Protein 6R1I (pdb70)

Foldseek 3Di:
DAKFWDDFDPPAFDADQDFQKDFDLLAPLDPAFKDKAHRDQPDPLAAPVADQVVLAQPLARPDFDADDFFLLLVLLCLLLVPPPQAFEFDDLQCLACHDPLGHHDDQQDAQFPPCNVVVHGSVNQWDQDVNGIDGDPVLVVLLVCCLVPNDFAWEKYWDTDMDGSVCRHNSNTYIATAGGNSLQSNLCRLCVSVSSVDLVDAQPSQENQVPDCLACLLVNQVVFQVFVFKDWWFWDSLQNFAHVNLLQSVLVSSCSRHVPNSSNVSSVCQQWDWYGYRRIIMIGHGGGNDNHSVSQVSLSNSVSSLQSSLQVPDPPDDSVFKGWHDGRRTIMIGGVVGDDVVSSQVVCVPGGSIGIDEPVNDNDHDPGHGQQRDAGPQFHWDADPVHRSRTFGQHDVCPLLNVLRMDGPDDSLVSQAVVLLRHLSVDQVSSVSSQVSSQVSSCVRPVGGHDYDHSVVSVVVSVVVNVD/DAKFWDDFAPPFDDADQDFLKDFDLLAPLDDAFKDWAHRDQPDPLAAPPAGQVVLAQPLARPDFDADDFFLLLVLLCLLLVPDALQFAFADLQCLACHDPQGHHDDQQDAQDPPVVVVVAGSVNQWDADPNTIDGDPVLVVLLVVCLVANDFAWEKYWDTDMDGSVCRHNSNTYIATATGPSLSSSLCRQCVSVSSVDLVPAQPSQENPVPDCLACLLVNQVVCVVFQFKFWWFFDSLQNFAHPNLLQSVLVSSCSSHVPPSSNSSSVCQQWPWYTYRRIIMIGHGGGHHNGHCSQVSQSNSVSSLQSSLQVPDPPDDSVFKGWHDGRRTIMIGGVVGDDVVSSQVVCVPGGSIHIACPPVRDHPDPGHGQQRDAGPQFHWDADPVGRSRTFGAHDVCPLLNQLRMDGPDDNLVSQAVVLLRQLSVDQVSSVVSLVSSQVSSCVRPVDGHDYDHSVVSVVVSVVSNVD

Radius of gyration: 37.87 Å; Cα contacts (8 Å, |Δi|>4): 1748; chains: 2; bounding box: 71×92×107 Å

Secondary structure (DSSP, 8-state):
-EEEEE---SS------S---EE-TTTTSS---EEEPP-STT-TTS-TT--HHHHTTTTSSS----SPPTTHHHHHHHHHTTS-S-PPP--HHHHHH-BTTBPPP-TTS---TTTTTTT--TGGGEEEETTEEEE-HHHHHHHHHHHHS----EEEEE---EEEHHHHHTT-PPEEEEPPHHHHHHHHHHHHHHHHHHHHSTTGGGB-TT--HHHHHHHHHHHHTTSS--EE-EEESHHHH--HHHHHHHHHHHHHHHT-THHHHHHHHHHEEEEEETTEEEEEESS----SHHHHHHHHHHHHHHHHHHHTTSTT--TTSEEEEEETTEEEEEESS---HHHHHHHHHHH-S-EEE-TTSSSS--S---TTT--BTTEEEEE-SS-TTSEEEEE-HHHHHHHTTEE-SS-HHHHHHHHHHHHGGG-HHHHHHHHHHHHHHHHHHTSSPPP---HHHHHHHHHHHHH-/-EEEEE---SS-PPPP-S---EE-TTTTSS---EEEPP-STT-TTSPTT--HHHHTTTTS-S----SPPTTHHHHHHHHHHTS-S-PPPPPHHHHHHEETTEEPP-TTS---TTTTTTT--TGGGEEEETTEEEE-HHHHHHHHHHHHS----EEEEE---EEEHHHHHTT---EEEEPPHHHHHHHHHHHHHHHHHHHHSTTGGGB-TT--HHHHHHHHHHTSTT-S--EE-EESSHHHH--HHHHHHHHHHHHHHHT-THHHHHHHHHHEEEEEETTEEEEEESS--TTSTTHHHHHHHHHHHHHHHHHTTSTT--TTSEEEEEETTEEEEEESS---HHHHHHHHHHH-S--EE--SSSS---S---TTT--BTTEEEEE-SS-TTSEEEEE-HHHHHHHTTEE-SS-HHHHHHHHHHHHGGG-HHHHHHHHHHHHHHHHHHTS-PPP---HHHHHHHHHHHHH-

Organism: NCBI:txid3120770

Solvent-accessible surface area: 42139 Å² total; per-residue (Å²): 4,64,34,74,109,31,111,102,36,136,89,20,10,137,15,50,85,178,30,135,26,31,165,7,36,0,46,40,8,3,98,66,108,47,48,11,1,0,5,24,62,161,34,142,82,15,96,154,75,24,150,1,58,95,39,17,48,95,40,28,90,168,35,37,55,87,131,33,5,76,19,0,76,58,0,0,79,51,16,3,81,141,9,49,114,167,8,96,58,15,93,34,60,26,0,1,52,19,28,138,55,6,146,30,17,70,15,124,103,61,2,1,37,49,12,45,43,108,73,58,65,19,116,43,0,10,50,98,108,148,56,87,47,77,22,49,99,72,0,68,56,63,0,71,85,1,9,98,91,17,126,12,40,5,0,0,39,4,71,27,25,33,31,52,49,71,69,0,51,71,0,48,6,116,38,55,16,25,8,0,0,8,1,15,0,0,3,19,28,1,4,0,0,1,2,35,55,5,28,57,60,8,2,88,22,8,3,0,2,41,22,70,23,38,63,26,0,20,69,3,9,76,85,2,47,136,34,86,27,0,2,30,0,46,24,108,70,6,72,4,24,1,1,0,2,2,0,97,8,1,9,110,6,0,49,135,5,14,46,25,82,71,0,41,88,9,0,51,24,3,17,53,1,71,0,0,14,13,75,96,12,18,43,0,33,0,0,9,0,51,32,28,43,2,2,33,0,1,7,0,0,0,0,3,1,0,0,2,0,0,0,49,72,33,124,72,33,35,58,151,25,44,67,5,3,0,76,13,71,34,1,0,0,0,4,67,64,60,1,54,2,55,55,0,65,123,17,0,84,184,72,16,47,2,60,0,34,8,73,82,95,66,100,86,20,61,146,100,6,50,6,124,83,0,50,0,32,138,42,88,1,64,39,9,141,136,92,82,109,31,0,11,3,17,13,50,46,39,32,4,23,2,34,0,0,23,34,110,120,43,93,27,54,97,40,0,44,59,12,0,69,56,0,2,7,25,12,62,143,49,8,84,101,2,3,52,88,0,81,82,33,4,94,167,82,76,29,170,52,15,98,21,47,78,58,76,108,3,18,74,133,6,26,93,72,24,70,124,3,64,34,72,109,31,116,104,34,129,81,22,10,145,22,40,84,146,46,132,26,31,164,5,30,0,54,40,7,5,101,64,109,43,45,11,2,0,5,37,67,102,34,145,89,17,83,144,78,36,144,1,57,97,31,15,50,91,38,28,90,163,32,36,61,84,144,46,10,68,20,0,74,56,0,0,80,43,17,2,76,112,12,45,96,149,11,116,51,22,83,31,53,26,0,2,50,19,28,136,59,12,140,22,20,69,16,125,101,67,6,4,38,48,8,60,51,109,71,58,65,14,111,44,0,11,59,91,106,152,57,87,50,73,21,47,99,73,0,69,49,54,0,71,128,7,10,108,110,8,145,14,48,1,0,0,41,3,84,24,25,36,30,51,51,76,70,2,48,71,0,51,7,110,29,46,8,28,2,0,0,13,0,21,0,0,0,32,26,2,4,0,7,2,11,46,45,2,41,48,58,14,2,98,20,9,0,0,6,41,21,65,24,34,61,28,0,18,94,3,16,97,86,3,80,143,27,83,24,0,6,39,0,48,21,108,68,5,58,4,18,0,1,0,4,2,0,100,7,1,9,113,10,0,55,127,4,4,36,20,104,67,0,42,78,1,0,52,20,0,16,46,0,59,0,0,11,14,64,97,13,18,45,0,35,0,0,4,1,50,35,7,11,16,25,38,4,2,9,0,0,0,1,3,2,0,0,1,0,0,0,59,72,33,121,71,36,40,63,150,24,39,69,7,3,0,71,10,69,35,0,0,1,0,5,61,67,64,1,54,1,53,64,0,68,134,18,0,80,184,72,13,39,3,57,0,26,25,64,68,100,124,103,94,23,66,150,98,5,46,17,124,82,0,55,0,30,129,40,89,2,65,37,10,137,132,96,79,107,35,0,12,4,18,11,49,50,32,28,3,19,1,32,0,0,14,36,120,119,54,79,29,62,94,36,0,43,59,9,0,95,48,0,3,8,35,19,75,186,55,8,84,107,1,6,51,93,0,89,80,30,0,101,163,80,77,44,167,43,9,102,29,43,78,59,78,93,3,21,74,148,4,32,98,63,26,77,125

Nearest PDB structures (foldseek):
  6r1i-assembly2_B  TM=9.949E-01  e=3.660E-92  Porcine kobuvirus swine/S-1-HUN/2007/Hungary
  6qwt-assembly1_A  TM=9.612E-01  e=1.778E-61  Chicken sicinivirus JSY
  4zp9-assembly1_A  TM=9.021E-01  e=1.061E-39  Coxsackievirus B3
  4zp8-assembly1_A  TM=9.024E-01  e=3.554E-38  Coxsackievirus B3
  4zp6-assembly1_A  TM=9.026E-01  e=6.151E-38  Coxsackievirus B3

B-factor: mean 50.32, std 13.34, range [26.81, 119.39]

CATH classification: 3.30.70.270

Structure (mmCIF, N/CA/C/O backbone):
data_6R1I
#
_entry.id   6R1I
#
_cell.length_a   170.448
_cell.length_b   170.448
_cell.length_c   231.339
_cell.angle_alpha   90.00
_cell.angle_beta   90.00
_cell.angle_gamma   120.00
#
_symmetry.space_group_name_H-M   'P 61 2 2'
#
loop_
_entity.id
_entity.type
_entity.pdbx_description
1 polymer 'Genome polyprotein'
2 water water
#
loop_
_atom_site.group_PDB
_atom_site.id
_atom_site.type_symbol
_atom_site.label_atom_id
_atom_site.label_alt_id
_atom_site.label_comp_id
_atom_site.label_asym_id
_atom_site.label_entity_id
_atom_site.label_seq_id
_atom_site.pdbx_PDB_ins_code
_atom_site.Cartn_x
_atom_site.Cartn_y
_atom_site.Cartn_z
_atom_site.occupancy
_atom_site.B_iso_or_equiv
_atom_site.auth_seq_id
_atom_site.auth_comp_id
_atom_site.auth_asym_id
_atom_site.auth_atom_id
_atom_site.pdbx_PDB_model_num
ATOM 1 N N . SER A 1 1 ? -61.482 27.029 0.039 1.00 44.64 1 SER A N 1
ATOM 2 C CA . SER A 1 1 ? -62.205 26.203 1.000 1.00 45.75 1 SER A CA 1
ATOM 3 C C . SER A 1 1 ? -62.302 24.763 0.509 1.00 48.59 1 SER A C 1
ATOM 4 O O . SER A 1 1 ? -61.988 24.474 -0.643 1.00 49.96 1 SER A O 1
ATOM 7 N N . ILE A 1 2 ? -62.723 23.860 1.392 1.00 47.61 2 ILE A N 1
ATOM 8 C CA . ILE A 1 2 ? -63.034 22.480 1.037 1.00 45.68 2 ILE A CA 1
ATOM 9 C C . ILE A 1 2 ? -64.480 22.213 1.423 1.00 45.15 2 ILE A C 1
ATOM 10 O O . ILE A 1 2 ? -64.872 22.453 2.571 1.00 45.47 2 ILE A O 1
ATOM 15 N N . ILE A 1 3 ? -65.271 21.727 0.470 1.00 49.62 3 ILE A N 1
ATOM 16 C CA . ILE A 1 3 ? -66.671 21.390 0.702 1.00 47.11 3 ILE A CA 1
ATOM 17 C C . ILE A 1 3 ? -66.787 19.880 0.864 1.00 48.68 3 ILE A C 1
ATOM 18 O O . ILE A 1 3 ? -66.293 19.117 0.024 1.00 59.39 3 ILE A O 1
ATOM 23 N N . ILE A 1 4 ? -67.427 19.450 1.943 1.00 44.55 4 ILE A N 1
ATOM 24 C CA . ILE A 1 4 ? -67.703 18.044 2.200 1.00 45.45 4 ILE A CA 1
ATOM 25 C C . ILE A 1 4 ? -69.213 17.866 2.293 1.00 49.76 4 ILE A C 1
ATOM 26 O O . ILE A 1 4 ? -69.828 18.214 3.300 1.00 49.65 4 ILE A O 1
ATOM 31 N N . PRO A 1 5 ? -69.849 17.341 1.245 1.00 53.07 5 PRO A N 1
ATOM 32 C CA . PRO A 1 5 ? -71.305 17.147 1.290 1.00 50.44 5 PRO A CA 1
ATOM 33 C C . PRO A 1 5 ? -71.698 16.168 2.387 1.00 50.17 5 PRO A C 1
ATOM 34 O O . PRO A 1 5 ? -70.975 15.216 2.688 1.00 48.53 5 PRO A O 1
ATOM 38 N N . GLY A 1 6 ? -72.847 16.428 3.004 1.00 50.32 6 GLY A N 1
ATOM 39 C CA . GLY A 1 6 ? -73.346 15.582 4.059 1.00 44.89 6 GLY A CA 1
ATOM 40 C C . GLY A 1 6 ? -74.720 15.014 3.770 1.00 49.79 6 GLY A C 1
ATOM 41 O O . GLY A 1 6 ? -75.293 15.208 2.694 1.00 50.79 6 GLY A O 1
ATOM 42 N N . PRO A 1 7 ? -75.267 14.283 4.738 1.00 51.33 7 PRO A N 1
ATOM 43 C CA . PRO A 1 7 ? -76.601 13.695 4.566 1.00 50.44 7 PRO A CA 1
ATOM 44 C C . PRO A 1 7 ? -77.698 14.744 4.458 1.00 53.87 7 PRO A C 1
ATOM 45 O O . PRO A 1 7 ? -77.595 15.850 4.994 1.00 54.79 7 PRO A O 1
ATOM 49 N N . ASN A 1 8 ? -78.750 14.389 3.725 1.00 52.05 8 ASN A N 1
ATOM 50 C CA . ASN A 1 8 ? -79.953 15.207 3.693 1.00 53.23 8 ASN A CA 1
ATOM 51 C C . ASN A 1 8 ? -80.659 15.173 5.046 1.00 59.29 8 ASN A C 1
ATOM 52 O O . ASN A 1 8 ? -80.537 14.214 5.812 1.00 63.26 8 ASN A O 1
ATOM 57 N N . ILE A 1 9 ? -81.384 16.248 5.349 1.00 56.77 9 ILE A N 1
ATOM 58 C CA . ILE A 1 9 ? -82.121 16.378 6.600 1.00 54.88 9 ILE A CA 1
ATOM 59 C C . ILE A 1 9 ? -83.584 16.648 6.282 1.00 56.62 9 ILE A C 1
ATOM 60 O O . ILE A 1 9 ? -83.901 17.350 5.315 1.00 61.19 9 ILE A O 1
ATOM 65 N N . VAL A 1 10 ? -84.473 16.069 7.082 1.00 61.04 10 VAL A N 1
ATOM 66 C CA . VAL A 1 10 ? -85.903 16.348 6.981 1.00 62.24 10 VAL A CA 1
ATOM 67 C C . VAL A 1 10 ? -86.428 16.659 8.378 1.00 60.09 10 VAL A C 1
ATOM 68 O O . VAL A 1 10 ? -86.109 15.931 9.329 1.00 62.30 10 VAL A O 1
ATOM 72 N N . PRO A 1 11 ? -87.217 17.733 8.563 1.00 64.30 11 PRO A N 1
ATOM 73 C CA . PRO A 1 11 ? -87.559 18.801 7.612 1.00 60.64 11 PRO A CA 1
ATOM 74 C C . PRO A 1 11 ? -86.359 19.659 7.210 1.00 60.08 11 PRO A C 1
ATOM 75 O O . PRO A 1 11 ? -85.436 19.827 8.010 1.00 57.89 11 PRO A O 1
ATOM 79 N N . GLY A 1 12 ? -86.360 20.182 5.986 1.00 63.67 12 GLY A N 1
ATOM 80 C CA . GLY A 1 12 ? -85.326 21.092 5.545 1.00 58.70 12 GLY A CA 1
ATOM 81 C C . GLY A 1 12 ? -85.720 22.539 5.772 1.00 55.60 12 GLY A C 1
ATOM 82 O O . GLY A 1 12 ? -86.745 22.852 6.380 1.00 56.38 12 GLY A O 1
ATOM 83 N N . VAL A 1 13 ? -84.900 23.437 5.236 1.00 51.00 13 VAL A N 1
ATOM 84 C CA . VAL A 1 13 ? -85.140 24.872 5.328 1.00 53.81 13 VAL A CA 1
ATOM 85 C C . VAL A 1 13 ? -85.772 25.337 4.027 1.00 51.31 13 VAL A C 1
ATOM 86 O O . VAL A 1 13 ? -85.311 24.969 2.939 1.00 53.08 13 VAL A O 1
ATOM 90 N N . ASN A 1 14 ? -86.826 26.143 4.133 1.00 54.99 14 ASN A N 1
ATOM 91 C CA . ASN A 1 14 ? -87.468 26.687 2.944 1.00 55.35 14 ASN A CA 1
ATOM 92 C C . ASN A 1 14 ? -86.582 27.786 2.368 1.00 54.51 14 ASN A C 1
ATOM 93 O O . ASN A 1 14 ? -86.387 28.832 2.996 1.00 53.57 14 ASN A O 1
ATOM 98 N N . VAL A 1 15 ? -86.051 27.552 1.172 1.00 53.42 15 VAL A N 1
ATOM 99 C CA . VAL A 1 15 ? -85.188 28.515 0.497 1.00 51.40 15 VAL A CA 1
ATOM 100 C C . VAL A 1 15 ? -86.048 29.537 -0.232 1.00 55.59 15 VAL A C 1
ATOM 101 O O . VAL A 1 15 ? -87.054 29.184 -0.861 1.00 54.91 15 VAL A O 1
ATOM 105 N N . ASN A 1 16 ? -85.663 30.811 -0.148 1.00 56.56 16 ASN A N 1
ATOM 106 C CA . ASN A 1 16 ? -86.356 31.842 -0.911 1.00 55.15 16 ASN A CA 1
ATOM 107 C C . ASN A 1 16 ? -86.141 31.615 -2.403 1.00 53.82 16 ASN A C 1
ATOM 108 O O . ASN A 1 16 ? -85.007 31.435 -2.857 1.00 52.34 16 ASN A O 1
ATOM 113 N N . ARG A 1 17 ? -87.229 31.660 -3.175 1.00 52.05 17 ARG A N 1
ATOM 114 C CA . ARG A 1 17 ? -87.156 31.488 -4.619 1.00 47.21 17 ARG A CA 1
ATOM 115 C C . ARG A 1 17 ? -87.910 32.574 -5.371 1.00 46.27 17 ARG A C 1
ATOM 116 O O . ARG A 1 17 ? -87.955 32.533 -6.607 1.00 56.16 17 ARG A O 1
ATOM 124 N N . LYS A 1 18 ? -88.502 33.535 -4.668 1.00 43.09 18 LYS A N 1
ATOM 125 C CA . LYS A 1 18 ? -89.280 34.610 -5.271 1.00 50.98 18 LYS A CA 1
ATOM 126 C C . LYS A 1 18 ? -88.666 35.939 -4.853 1.00 51.52 18 LYS A C 1
ATOM 127 O O . LYS A 1 18 ? -88.522 36.208 -3.656 1.00 55.68 18 LYS A O 1
ATOM 133 N N . SER A 1 19 ? -88.280 36.750 -5.835 1.00 45.31 19 SER A N 1
ATOM 134 C CA . SER A 1 19 ? -87.693 38.051 -5.549 1.00 42.55 19 SER A CA 1
ATOM 135 C C . SER A 1 19 ? -88.749 39.025 -5.040 1.00 44.26 19 SER A C 1
ATOM 136 O O . SER A 1 19 ? -89.911 38.977 -5.451 1.00 47.14 19 SER A O 1
ATOM 139 N N . LYS A 1 20 ? -88.345 39.897 -4.117 1.00 39.49 20 LYS A N 1
ATOM 140 C CA . LYS A 1 20 ? -89.176 41.028 -3.734 1.00 42.99 20 LYS A CA 1
ATOM 141 C C . LYS A 1 20 ? -88.942 42.254 -4.605 1.00 44.40 20 LYS A C 1
ATOM 142 O O . LYS A 1 20 ? -89.723 43.209 -4.526 1.00 41.26 20 LYS A O 1
ATOM 148 N N . LEU A 1 21 ? -87.893 42.252 -5.422 1.00 41.25 21 LEU A N 1
ATOM 149 C CA . LEU A 1 21 ? -87.630 43.384 -6.297 1.00 39.69 21 LEU A CA 1
ATOM 150 C C . LEU A 1 21 ? -88.620 43.436 -7.453 1.00 40.24 21 LEU A C 1
ATOM 151 O O . LEU A 1 21 ? -89.001 42.410 -8.022 1.00 40.19 21 LEU A O 1
ATOM 156 N N . GLY A 1 22 ? -89.010 44.652 -7.814 1.00 37.68 22 GLY A N 1
ATOM 157 C CA . GLY A 1 22 ? -89.797 44.886 -9.009 1.00 33.52 22 GLY A CA 1
ATOM 158 C C . GLY A 1 22 ? -89.456 46.266 -9.521 1.00 39.58 22 GLY A C 1
ATOM 159 O O . GLY A 1 22 ? -88.906 47.097 -8.790 1.00 43.08 22 GLY A O 1
ATOM 160 N N . ARG A 1 23 ? -89.789 46.510 -10.788 1.00 39.61 23 ARG A N 1
ATOM 161 C CA . ARG A 1 23 ? -89.478 47.804 -11.383 1.00 39.29 23 ARG A CA 1
ATOM 162 C C . ARG A 1 23 ? -90.218 48.918 -10.658 1.00 38.81 23 ARG A C 1
ATOM 163 O O . ARG A 1 23 ? -91.411 48.804 -10.364 1.00 39.63 23 ARG A O 1
ATOM 171 N N . SER A 1 24 ? -89.500 49.992 -10.373 1.00 38.29 24 SER A N 1
ATOM 172 C CA . SER A 1 24 ? -90.032 51.168 -9.702 1.00 36.07 24 SER A CA 1
ATOM 173 C C . SER A 1 24 ? -90.652 52.115 -10.717 1.00 35.18 24 SER A C 1
ATOM 174 O O . SER A 1 24 ? -90.463 51.970 -11.925 1.00 37.17 24 SER A O 1
ATOM 177 N N . PRO A 1 25 ? -91.404 53.117 -10.252 1.00 35.81 25 PRO A N 1
ATOM 178 C CA . PRO A 1 25 ? -91.903 54.149 -11.177 1.00 34.06 25 PRO A CA 1
ATOM 179 C C . PRO A 1 25 ? -90.797 54.883 -11.918 1.00 36.60 25 PRO A C 1
ATOM 180 O O . PRO A 1 25 ? -91.066 55.491 -12.960 1.00 37.62 25 PRO A O 1
ATOM 184 N N . ALA A 1 26 ? -89.582 54.915 -11.376 1.00 32.33 26 ALA A N 1
ATOM 185 C CA . ALA A 1 26 ? -88.446 55.568 -12.011 1.00 34.35 26 ALA A CA 1
ATOM 186 C C . ALA A 1 26 ? -87.708 54.672 -13.006 1.00 35.20 26 ALA A C 1
ATOM 187 O O . ALA A 1 26 ? -86.668 55.085 -13.529 1.00 34.56 26 ALA A O 1
ATOM 189 N N . PHE A 1 27 ? -88.204 53.464 -13.273 1.00 33.97 27 PHE A N 1
ATOM 190 C CA . PHE A 1 27 ? -87.516 52.571 -14.201 1.00 33.16 27 PHE A CA 1
ATOM 191 C C . PHE A 1 27 ? -87.384 53.224 -15.572 1.00 33.53 27 PHE A C 1
ATOM 192 O O . PHE A 1 27 ? -88.332 53.816 -16.090 1.00 33.81 27 PHE A O 1
ATOM 200 N N . GLY A 1 28 ? -86.194 53.109 -16.158 1.00 34.45 28 GLY A N 1
ATOM 201 C CA . GLY A 1 28 ? -85.866 53.778 -17.397 1.00 32.77 28 GLY A CA 1
ATOM 202 C C . GLY A 1 28 ? -85.296 55.177 -17.257 1.00 35.23 28 GLY A C 1
ATOM 203 O O . GLY A 1 28 ? -84.928 55.778 -18.274 1.00 35.62 28 GLY A O 1
ATOM 204 N N . ALA A 1 29 ? -85.194 55.712 -16.034 1.00 37.22 29 ALA A N 1
ATOM 205 C CA . ALA A 1 29 ? -84.627 57.049 -15.852 1.00 37.33 29 ALA A CA 1
ATOM 206 C C . ALA A 1 29 ? -83.162 57.099 -16.257 1.00 36.14 29 ALA A C 1
ATOM 207 O O . ALA A 1 29 ? -82.654 58.162 -16.633 1.00 35.78 29 ALA A O 1
ATOM 209 N N . PHE A 1 30 ? -82.473 55.972 -16.169 1.00 33.83 30 PHE A N 1
ATOM 210 C CA . PHE A 1 30 ? -81.080 55.799 -16.540 1.00 36.90 30 PHE A CA 1
ATOM 211 C C . PHE A 1 30 ? -80.987 54.539 -17.381 1.00 40.01 30 PHE A C 1
ATOM 212 O O . PHE A 1 30 ? -81.899 53.704 -17.353 1.00 42.19 30 PHE A O 1
ATOM 220 N N . PRO A 1 31 ? -79.932 54.390 -18.183 1.00 38.91 31 PRO A N 1
ATOM 221 C CA . PRO A 1 31 ? -79.798 53.158 -18.972 1.00 33.28 31 PRO A CA 1
ATOM 222 C C . PRO A 1 31 ? -79.755 51.945 -18.054 1.00 35.11 31 PRO A C 1
ATOM 223 O O . PRO A 1 31 ? -79.161 51.980 -16.975 1.00 38.90 31 PRO A O 1
ATOM 227 N N . VAL A 1 32 ? -80.403 50.868 -18.490 1.00 35.59 32 VAL A N 1
ATOM 228 C CA . VAL A 1 32 ? -80.628 49.712 -17.626 1.00 33.21 32 VAL A CA 1
ATOM 229 C C . VAL A 1 32 ? -79.396 48.814 -17.674 1.00 39.06 32 VAL A C 1
ATOM 230 O O . VAL A 1 32 ? -79.109 48.186 -18.696 1.00 37.51 32 VAL A O 1
ATOM 234 N N . LYS A 1 33 ? -78.654 48.763 -16.566 1.00 37.64 33 LYS A N 1
ATOM 235 C CA . LYS A 1 33 ? -77.473 47.918 -16.469 1.00 36.40 33 LYS A CA 1
ATOM 236 C C . LYS A 1 33 ? -77.622 46.741 -15.517 1.00 40.38 33 LYS A C 1
ATOM 237 O O . LYS A 1 33 ? -76.735 45.880 -15.490 1.00 36.91 33 LYS A O 1
ATOM 243 N N . LYS A 1 34 ? -78.708 46.668 -14.748 1.00 39.53 34 LYS A N 1
ATOM 244 C CA . LYS A 1 34 ? -78.860 45.632 -13.737 1.00 33.65 34 LYS A CA 1
ATOM 245 C C . LYS A 1 34 ? -80.292 45.124 -13.694 1.00 33.88 34 LYS A C 1
ATOM 246 O O . LYS A 1 34 ? -81.236 45.835 -14.044 1.00 37.09 34 LYS A O 1
ATOM 252 N N . GLN A 1 35 ? -80.429 43.878 -13.264 1.00 33.35 35 GLN A N 1
ATOM 253 C CA . GLN A 1 35 ? -81.695 43.197 -13.041 1.00 35.98 35 GLN A CA 1
ATOM 254 C C . GLN A 1 35 ? -81.575 42.376 -11.769 1.00 35.99 35 GLN A C 1
ATOM 255 O O . GLN A 1 35 ? -80.461 42.048 -11.341 1.00 32.90 35 GLN A O 1
ATOM 261 N N . PRO A 1 36 ? -82.698 42.029 -11.134 1.00 33.61 36 PRO A N 1
ATOM 262 C CA . PRO A 1 36 ? -82.624 41.173 -9.947 1.00 34.33 36 PRO A CA 1
ATOM 263 C C . PRO A 1 36 ? -82.012 39.818 -10.280 1.00 37.99 36 PRO A C 1
ATOM 264 O O . PRO A 1 36 ? -82.210 39.272 -11.363 1.00 40.51 36 PRO A O 1
ATOM 268 N N . ALA A 1 37 ? -81.253 39.290 -9.318 1.00 38.46 37 ALA A N 1
ATOM 269 C CA . ALA A 1 37 ? -80.568 38.019 -9.498 1.00 34.04 37 ALA A CA 1
ATOM 270 C C . ALA A 1 37 ? -81.570 36.887 -9.684 1.00 34.69 37 ALA A C 1
ATOM 271 O O . ALA A 1 37 ? -82.694 36.930 -9.178 1.00 41.98 37 ALA A O 1
ATOM 273 N N . VAL A 1 38 ? -81.155 35.872 -10.440 1.00 33.98 38 VAL A N 1
ATOM 274 C CA . VAL A 1 38 ? -81.990 34.694 -10.643 1.00 41.79 38 VAL A CA 1
ATOM 275 C C . VAL A 1 38 ? -82.054 33.901 -9.343 1.00 41.07 38 VAL A C 1
ATOM 276 O O . VAL A 1 38 ? -81.027 33.486 -8.798 1.00 37.37 38 VAL A O 1
ATOM 280 N N . LEU A 1 39 ? -83.266 33.674 -8.840 1.00 41.71 39 LEU A N 1
ATOM 281 C CA . LEU A 1 39 ? -83.433 32.938 -7.596 1.00 38.71 39 LEU A CA 1
ATOM 282 C C . LEU A 1 39 ? -83.976 31.528 -7.785 1.00 44.02 39 LEU A C 1
ATOM 283 O O . LEU A 1 39 ? -83.969 30.753 -6.825 1.00 47.62 39 LEU A O 1
ATOM 288 N N . THR A 1 40 ? -84.415 31.161 -8.988 1.00 48.06 40 THR A N 1
ATOM 289 C CA . THR A 1 40 ? -85.020 29.856 -9.214 1.00 44.15 40 THR A CA 1
ATOM 290 C C . THR A 1 40 ? -84.585 29.314 -10.569 1.00 46.29 40 THR A C 1
ATOM 291 O O . THR A 1 40 ? -84.271 30.073 -11.488 1.00 49.28 40 THR A O 1
ATOM 295 N N . GLN A 1 41 ? -84.569 27.981 -10.678 1.00 51.34 41 GLN A N 1
ATOM 296 C CA . GLN A 1 41 ? -84.099 27.335 -11.902 1.00 51.20 41 GLN A CA 1
ATOM 297 C C . GLN A 1 41 ? -84.998 27.644 -13.094 1.00 55.29 41 GLN A C 1
ATOM 298 O O . GLN A 1 41 ? -84.522 27.689 -14.236 1.00 50.91 41 GLN A O 1
ATOM 304 N N . LYS A 1 42 ? -86.287 27.877 -12.856 1.00 50.68 42 LYS A N 1
ATOM 305 C CA . LYS A 1 42 ? -87.235 28.076 -13.944 1.00 52.15 42 LYS A CA 1
ATOM 306 C C . LYS A 1 42 ? -87.258 29.507 -14.471 1.00 56.35 42 LYS A C 1
ATOM 307 O O . LYS A 1 42 ? -88.054 29.797 -15.371 1.00 63.63 42 LYS A O 1
ATOM 313 N N . ASP A 1 43 ? -86.429 30.404 -13.934 1.00 54.73 43 ASP A N 1
ATOM 314 C CA . ASP A 1 43 ? -86.406 31.777 -14.424 1.00 51.27 43 ASP A CA 1
ATOM 315 C C . ASP A 1 43 ? -86.058 31.794 -15.907 1.00 53.20 43 ASP A C 1
ATOM 316 O O . ASP A 1 43 ? -85.056 31.210 -16.332 1.00 51.07 43 ASP A O 1
ATOM 321 N N . ASP A 1 44 ? -86.881 32.496 -16.690 1.00 50.96 44 ASP A N 1
ATOM 322 C CA . ASP A 1 44 ? -86.695 32.523 -18.135 1.00 46.21 44 ASP A CA 1
ATOM 323 C C . ASP A 1 44 ? -85.465 33.316 -18.547 1.00 50.41 44 ASP A C 1
ATOM 324 O O . ASP A 1 44 ? -84.948 33.102 -19.649 1.00 58.16 44 ASP A O 1
ATOM 329 N N . ARG A 1 45 ? -84.983 34.224 -17.692 1.00 49.00 45 ARG A N 1
ATOM 330 C CA . ARG A 1 45 ? -83.785 34.988 -18.022 1.00 49.36 45 ARG A CA 1
ATOM 331 C C . ARG A 1 45 ? -82.523 34.142 -17.945 1.00 44.11 45 ARG A C 1
ATOM 332 O O . ARG A 1 45 ? -81.484 34.544 -18.481 1.00 45.94 45 ARG A O 1
ATOM 340 N N . LEU A 1 46 ? -82.583 32.999 -17.272 1.00 45.97 46 LEU A N 1
ATOM 341 C CA . LEU A 1 46 ? -81.422 32.131 -17.158 1.00 45.93 46 LEU A CA 1
ATOM 342 C C . LEU A 1 46 ? -81.080 31.509 -18.506 1.00 49.12 46 LEU A C 1
ATOM 343 O O . LEU A 1 46 ? -81.964 31.067 -19.246 1.00 51.67 46 LEU A O 1
ATOM 348 N N . GLU A 1 47 ? -79.786 31.466 -18.818 1.00 51.58 47 GLU A N 1
ATOM 349 C CA . GLU A 1 47 ? -79.336 30.824 -20.046 1.00 52.75 47 GLU A CA 1
ATOM 350 C C . GLU A 1 47 ? -79.676 29.337 -19.986 1.00 58.98 47 GLU A C 1
ATOM 351 O O . GLU A 1 47 ? -79.591 28.707 -18.927 1.00 59.84 47 GLU A O 1
ATOM 357 N N . ASP A 1 48 ? -80.066 28.776 -21.137 1.00 64.85 48 ASP A N 1
ATOM 358 C CA . ASP A 1 48 ? -80.728 27.471 -21.150 1.00 67.55 48 ASP A CA 1
ATOM 359 C C . ASP A 1 48 ? -79.846 26.335 -20.641 1.00 68.41 48 ASP A C 1
ATOM 360 O O . ASP A 1 48 ? -80.363 25.367 -20.071 1.00 72.85 48 ASP A O 1
ATOM 365 N N . GLY A 1 49 ? -78.535 26.421 -20.822 1.00 49.45 49 GLY A N 1
ATOM 366 C CA . GLY A 1 49 ? -77.695 25.324 -20.387 1.00 59.54 49 GLY A CA 1
ATOM 367 C C . GLY A 1 49 ? -77.229 25.344 -18.943 1.00 68.01 49 GLY A C 1
ATOM 368 O O . GLY A 1 49 ? -76.525 24.421 -18.521 1.00 71.22 49 GLY A O 1
ATOM 369 N N . ILE A 1 50 ? -77.594 26.360 -18.165 1.00 63.10 50 ILE A N 1
ATOM 370 C CA . ILE A 1 50 ? -77.018 26.594 -16.843 1.00 60.99 50 ILE A CA 1
ATOM 371 C C . ILE A 1 50 ? -77.932 26.070 -15.739 1.00 59.29 50 ILE A C 1
ATOM 372 O O . ILE A 1 50 ? -79.150 26.286 -15.765 1.00 57.39 50 ILE A O 1
ATOM 377 N N . ARG A 1 51 ? -77.333 25.367 -14.775 1.00 60.70 51 ARG A N 1
ATOM 378 C CA . ARG A 1 51 ? -77.993 24.956 -13.538 1.00 60.43 51 ARG A CA 1
ATOM 379 C C . ARG A 1 51 ? -77.691 25.990 -12.459 1.00 55.43 51 ARG A C 1
ATOM 380 O O . ARG A 1 51 ? -76.523 26.243 -12.143 1.00 53.40 51 ARG A O 1
ATOM 388 N N . LEU A 1 52 ? -78.746 26.583 -11.895 1.00 55.55 52 LEU A N 1
ATOM 389 C CA . LEU A 1 52 ? -78.570 27.714 -10.989 1.00 52.65 52 LEU A CA 1
ATOM 390 C C . LEU A 1 52 ? -77.807 27.311 -9.733 1.00 51.64 52 LEU A C 1
ATOM 391 O O . LEU A 1 52 ? -76.843 27.976 -9.337 1.00 50.48 52 LEU A O 1
ATOM 396 N N . ASP A 1 53 ? -78.219 26.215 -9.097 1.00 52.28 53 ASP A N 1
ATOM 397 C CA . ASP A 1 53 ? -77.626 25.842 -7.819 1.00 51.81 53 ASP A CA 1
ATOM 398 C C . ASP A 1 53 ? -76.158 25.448 -7.945 1.00 53.17 53 ASP A C 1
ATOM 399 O O . ASP A 1 53 ? -75.417 25.561 -6.965 1.00 57.54 53 ASP A O 1
ATOM 404 N N . ASP A 1 54 ? -75.719 24.990 -9.122 1.00 54.33 54 ASP A N 1
ATOM 405 C CA . ASP A 1 54 ? -74.294 24.735 -9.328 1.00 57.41 54 ASP A CA 1
ATOM 406 C C . ASP A 1 54 ? -73.478 26.024 -9.343 1.00 55.52 54 ASP A C 1
ATOM 407 O O . ASP A 1 54 ? -72.305 26.018 -8.949 1.00 57.91 54 ASP A O 1
ATOM 412 N N . GLN A 1 55 ? -74.069 27.130 -9.799 1.00 55.95 55 GLN A N 1
ATOM 413 C CA . GLN A 1 55 ? -73.336 28.388 -9.894 1.00 49.17 55 GLN A CA 1
ATOM 414 C C . GLN A 1 55 ? -73.040 29.002 -8.530 1.00 48.22 55 GLN A C 1
ATOM 415 O O . GLN A 1 55 ? -72.113 29.812 -8.421 1.00 46.46 55 GLN A O 1
ATOM 421 N N . LEU A 1 56 ? -73.809 28.648 -7.498 1.00 47.11 56 LEU A N 1
ATOM 422 C CA . LEU A 1 56 ? -73.695 29.314 -6.204 1.00 48.21 56 LEU A CA 1
ATOM 423 C C . LEU A 1 56 ? -72.367 29.050 -5.505 1.00 47.35 56 LEU A C 1
ATOM 424 O O . LEU A 1 56 ? -71.951 29.863 -4.674 1.00 49.59 56 LEU A O 1
ATOM 429 N N . PHE A 1 57 ? -71.694 27.940 -5.813 1.00 45.84 57 PHE A N 1
ATOM 430 C CA . PHE A 1 57 ? -70.518 27.512 -5.064 1.00 45.88 57 PHE A CA 1
ATOM 431 C C . PHE A 1 57 ? -69.276 27.398 -5.942 1.00 44.64 57 PHE A C 1
ATOM 432 O O . PHE A 1 57 ? -68.361 26.636 -5.626 1.00 53.71 57 PHE A O 1
ATOM 440 N N . LEU A 1 58 ? -69.218 28.158 -7.039 1.00 47.11 58 LEU A N 1
ATOM 441 C CA . LEU A 1 58 ? -68.078 28.052 -7.946 1.00 47.06 58 LEU A CA 1
ATOM 442 C C . LEU A 1 58 ? -66.767 28.456 -7.283 1.00 48.64 58 LEU A C 1
ATOM 443 O O . LEU A 1 58 ? -65.713 27.898 -7.609 1.00 52.84 58 LEU A O 1
ATOM 448 N N . LYS A 1 59 ? -66.804 29.423 -6.365 1.00 55.36 59 LYS A N 1
ATOM 449 C CA . LYS A 1 59 ? -65.582 29.859 -5.698 1.00 54.20 59 LYS A CA 1
ATOM 450 C C . LYS A 1 59 ? -65.070 28.842 -4.684 1.00 54.05 59 LYS A C 1
ATOM 451 O O . LYS A 1 59 ? -63.882 28.868 -4.341 1.00 47.58 59 LYS A O 1
ATOM 453 N N . HIS A 1 60 ? -65.932 27.950 -4.207 1.00 49.35 60 HIS A N 1
ATOM 454 C CA . HIS A 1 60 ? -65.597 27.033 -3.130 1.00 48.66 60 HIS A CA 1
ATOM 455 C C . HIS A 1 60 ? -64.996 25.736 -3.663 1.00 50.05 60 HIS A C 1
ATOM 456 O O . HIS A 1 60 ? -64.985 25.469 -4.866 1.00 49.91 60 HIS A O 1
ATOM 463 N N . ASN A 1 61 ? -64.470 24.940 -2.729 1.00 49.53 61 ASN A N 1
ATOM 464 C CA . ASN A 1 61 ? -63.929 23.602 -2.957 1.00 47.70 61 ASN A CA 1
ATOM 465 C C . ASN A 1 61 ? -62.643 23.608 -3.773 1.00 45.44 61 ASN A C 1
ATOM 466 O O . ASN A 1 61 ? -62.257 22.572 -4.319 1.00 53.37 61 ASN A O 1
ATOM 471 N N . LYS A 1 62 ? -61.955 24.747 -3.856 1.00 48.81 62 LYS A N 1
ATOM 472 C CA . LYS A 1 62 ? -60.667 24.813 -4.538 1.00 45.33 62 LYS A CA 1
ATOM 473 C C . LYS A 1 62 ? -59.496 24.393 -3.658 1.00 48.70 62 LYS A C 1
ATOM 474 O O . LYS A 1 62 ? -58.387 24.220 -4.177 1.00 50.81 62 LYS A O 1
ATOM 480 N N . GLY A 1 63 ? -59.707 24.219 -2.359 1.00 45.11 63 GLY A N 1
ATOM 481 C CA . GLY A 1 63 ? -58.652 23.816 -1.451 1.00 43.30 63 GLY A CA 1
ATOM 482 C C . GLY A 1 63 ? -58.593 24.693 -0.214 1.00 51.68 63 GLY A C 1
ATOM 483 O O . GLY A 1 63 ? -59.214 25.750 -0.125 1.00 52.10 63 GLY A O 1
ATOM 484 N N . ASP A 1 64 ? -57.821 24.210 0.757 1.00 49.78 64 ASP A N 1
ATOM 485 C CA . ASP A 1 64 ? -57.615 24.893 2.023 1.00 46.37 64 ASP A CA 1
ATOM 486 C C . ASP A 1 64 ? -56.178 24.670 2.467 1.00 47.92 64 ASP A C 1
ATOM 487 O O . ASP A 1 64 ? -55.590 23.618 2.202 1.00 59.17 64 ASP A O 1
ATOM 492 N N . MET A 1 65 ? -55.612 25.669 3.139 1.00 42.65 65 MET A N 1
ATOM 493 C CA . MET A 1 65 ? -54.215 25.644 3.550 1.00 45.12 65 MET A CA 1
ATOM 494 C C . MET A 1 65 ? -54.148 25.624 5.070 1.00 49.15 65 MET A C 1
ATOM 495 O O . MET A 1 65 ? -54.680 26.523 5.731 1.00 48.44 65 MET A O 1
ATOM 500 N N . ASP A 1 66 ? -53.493 24.601 5.618 1.00 51.34 66 ASP A N 1
ATOM 501 C CA . ASP A 1 66 ? -53.406 24.411 7.058 1.00 46.49 66 ASP A CA 1
ATOM 502 C C . ASP A 1 66 ? -52.100 24.902 7.661 1.00 49.15 66 ASP A C 1
ATOM 503 O O . ASP A 1 66 ? -52.053 25.153 8.870 1.00 56.33 66 ASP A O 1
ATOM 508 N N . GLU A 1 67 ? -51.045 25.026 6.865 1.00 54.67 67 GLU A N 1
ATOM 509 C CA . GLU A 1 67 ? -49.747 25.467 7.353 1.00 56.21 67 GLU A CA 1
ATOM 510 C C . GLU A 1 67 ? -49.549 26.948 7.063 1.00 53.54 67 GLU A C 1
ATOM 511 O O . GLU A 1 67 ? -49.950 27.446 6.007 1.00 52.73 67 GLU A O 1
ATOM 517 N N . SER A 1 68 ? -48.952 27.654 8.018 1.00 52.83 68 SER A N 1
ATOM 518 C CA . SER A 1 68 ? -48.697 29.074 7.837 1.00 52.61 68 SER A CA 1
ATOM 519 C C . SER A 1 68 ? -47.607 29.293 6.793 1.00 55.05 68 SER A C 1
ATOM 520 O O . SER A 1 68 ? -46.607 28.570 6.751 1.00 57.13 68 SER A O 1
ATOM 523 N N . TRP A 1 69 ? -47.804 30.297 5.949 1.00 49.19 69 TRP A N 1
ATOM 524 C CA . TRP A 1 69 ? -46.765 30.768 5.048 1.00 47.66 69 TRP A CA 1
ATOM 525 C C . TRP A 1 69 ? -45.822 31.713 5.790 1.00 47.18 69 TRP A C 1
ATOM 526 O O . TRP A 1 69 ? -46.157 32.212 6.868 1.00 43.88 69 TRP A O 1
ATOM 537 N N . PRO A 1 70 ? -44.614 31.941 5.265 1.00 49.36 70 PRO A N 1
ATOM 538 C CA . PRO A 1 70 ? -43.640 32.743 6.016 1.00 43.40 70 PRO A CA 1
ATOM 539 C C . PRO A 1 70 ? -44.153 34.152 6.280 1.00 46.23 70 PRO A C 1
ATOM 540 O O . PRO A 1 70 ? -44.808 34.770 5.437 1.00 43.70 70 PRO A O 1
ATOM 544 N N . GLY A 1 71 ? -43.855 34.649 7.480 1.00 46.06 71 GLY A N 1
ATOM 545 C CA . GLY A 1 71 ? -44.242 35.977 7.897 1.00 43.29 71 GLY A CA 1
ATOM 546 C C . GLY A 1 71 ? -45.638 36.088 8.474 1.00 45.13 71 GLY A C 1
ATOM 547 O O . GLY A 1 71 ? -45.965 37.129 9.058 1.00 42.10 71 GLY A O 1
ATOM 548 N N . LEU A 1 72 ? -46.467 35.047 8.350 1.00 42.44 72 LEU A N 1
ATOM 549 C CA . LEU A 1 72 ? -47.842 35.135 8.834 1.00 37.92 72 LEU A CA 1
ATOM 550 C C . LEU A 1 72 ? -47.887 35.205 10.354 1.00 39.69 72 LEU A C 1
ATOM 551 O O . LEU A 1 72 ? -48.561 36.070 10.924 1.00 42.77 72 LEU A O 1
ATOM 556 N N . GLU A 1 73 ? -47.173 34.302 11.031 1.00 42.49 73 GLU A N 1
ATOM 557 C CA . GLU A 1 73 ? -47.158 34.338 12.489 1.00 41.07 73 GLU A CA 1
ATOM 558 C C . GLU A 1 73 ? -46.477 35.595 13.013 1.00 41.99 73 GLU A C 1
ATOM 559 O O . GLU A 1 73 ? -46.886 36.132 14.049 1.00 41.12 73 GLU A O 1
ATOM 565 N N . ALA A 1 74 ? -45.452 36.087 12.309 1.00 42.86 74 ALA A N 1
ATOM 566 C CA . ALA A 1 74 ? -44.782 37.308 12.744 1.00 41.38 74 ALA A CA 1
ATOM 567 C C . ALA A 1 74 ? -45.664 38.531 12.531 1.00 42.73 74 ALA A C 1
ATOM 568 O O . ALA A 1 74 ? -45.694 39.436 13.372 1.00 41.82 74 ALA A O 1
ATOM 570 N N . ALA A 1 75 ? -46.388 38.577 11.410 1.00 38.67 75 ALA A N 1
ATOM 571 C CA . ALA A 1 75 ? -47.285 39.699 11.166 1.00 36.54 75 ALA A CA 1
ATOM 572 C C . ALA A 1 75 ? -48.415 39.736 12.184 1.00 40.72 75 ALA A C 1
ATOM 573 O O . ALA A 1 75 ? -48.845 40.816 12.605 1.00 38.97 75 ALA A O 1
ATOM 575 N N . ALA A 1 76 ? -48.909 38.566 12.594 1.00 39.72 76 ALA A N 1
ATOM 576 C CA . ALA A 1 76 ? -49.977 38.534 13.585 1.00 34.31 76 ALA A CA 1
ATOM 577 C C . ALA A 1 76 ? -49.482 38.999 14.946 1.00 41.26 76 ALA A C 1
ATOM 578 O O . ALA A 1 76 ? -50.208 39.692 15.670 1.00 39.91 76 ALA A O 1
ATOM 580 N N . ASP A 1 77 ? -48.246 38.638 15.308 1.00 39.76 77 ASP A N 1
ATOM 581 C CA . ASP A 1 77 ? -47.679 39.130 16.558 1.00 40.18 77 ASP A CA 1
ATOM 582 C C . ASP A 1 77 ? -47.533 40.644 16.525 1.00 41.70 77 ASP A C 1
ATOM 583 O O . ASP A 1 77 ? -47.754 41.320 17.536 1.00 44.48 77 ASP A O 1
ATOM 588 N N . LEU A 1 78 ? -47.156 41.193 15.366 1.00 43.23 78 LEU A N 1
ATOM 589 C CA . LEU A 1 78 ? -47.019 42.639 15.243 1.00 42.75 78 LEU A CA 1
ATOM 590 C C . LEU A 1 78 ? -48.378 43.325 15.313 1.00 39.56 78 LEU A C 1
ATOM 591 O O . LEU A 1 78 ? -48.531 44.347 15.991 1.00 39.26 78 LEU A O 1
ATOM 596 N N . TYR A 1 79 ? -49.382 42.750 14.648 1.00 34.11 79 TYR A N 1
ATOM 597 C CA . TYR A 1 79 ? -50.707 43.359 14.612 1.00 32.57 79 TYR A CA 1
ATOM 598 C C . TYR A 1 79 ? -51.358 43.366 15.990 1.00 39.11 79 TYR A C 1
ATOM 599 O O . TYR A 1 79 ? -51.925 44.381 16.411 1.00 36.06 79 TYR A O 1
ATOM 608 N N . PHE A 1 80 ? -51.285 42.240 16.708 1.00 38.49 80 PHE A N 1
ATOM 609 C CA . PHE A 1 80 ? -51.947 42.111 18.000 1.00 35.93 80 PHE A CA 1
ATOM 610 C C . PHE A 1 80 ? -51.177 42.757 19.143 1.00 39.21 80 PHE A C 1
ATOM 611 O O . PHE A 1 80 ? -51.732 42.890 20.239 1.00 41.36 80 PHE A O 1
ATOM 619 N N . SER A 1 81 ? -49.925 43.165 18.921 1.00 37.13 81 SER A N 1
ATOM 620 C CA . SER A 1 81 ? -49.161 43.816 19.977 1.00 36.02 81 SER A CA 1
ATOM 621 C C . SER A 1 81 ? -49.764 45.155 20.387 1.00 38.43 81 SER A C 1
ATOM 622 O O . SER A 1 81 ? -49.525 45.609 21.510 1.00 38.91 81 SER A O 1
ATOM 625 N N . LYS A 1 82 ? -50.516 45.809 19.496 1.00 37.59 82 LYS A N 1
ATOM 626 C CA . LYS A 1 82 ? -51.132 47.102 19.784 1.00 39.44 82 LYS A CA 1
ATOM 627 C C . LYS A 1 82 ? -52.468 46.993 20.512 1.00 41.04 82 LYS A C 1
ATOM 628 O O . LYS A 1 82 ? -53.034 48.023 20.897 1.00 36.18 82 LYS A O 1
ATOM 634 N N . PHE A 1 83 ? -53.001 45.791 20.662 1.00 41.53 83 PHE A N 1
ATOM 635 C CA . PHE A 1 83 ? -54.258 45.549 21.349 1.00 40.50 83 PHE A CA 1
ATOM 636 C C . PHE A 1 83 ? -54.088 45.647 22.866 1.00 40.70 83 PHE A C 1
ATOM 637 O O . PHE A 1 83 ? -52.991 45.453 23.395 1.00 41.09 83 PHE A O 1
ATOM 645 N N . PRO A 1 84 ? -55.166 45.954 23.589 1.00 39.50 84 PRO A N 1
ATOM 646 C CA . PRO A 1 84 ? -55.101 45.879 25.055 1.00 41.27 84 PRO A CA 1
ATOM 647 C C . PRO A 1 84 ? -54.771 44.458 25.480 1.00 43.02 84 PRO A C 1
ATOM 648 O O . PRO A 1 84 ? -55.170 43.485 24.835 1.00 45.80 84 PRO A O 1
ATOM 652 N N . THR A 1 85 ? -54.045 44.337 26.586 1.00 46.42 85 THR A N 1
ATOM 653 C CA . THR A 1 85 ? -53.582 43.017 26.988 1.00 47.36 85 THR A CA 1
ATOM 654 C C . THR A 1 85 ? -54.663 42.186 27.662 1.00 44.54 85 THR A C 1
ATOM 655 O O . THR A 1 85 ? -54.442 40.994 27.897 1.00 48.18 85 THR A O 1
ATOM 659 N N . MET A 1 86 ? -55.840 42.762 27.912 1.00 43.77 86 MET A N 1
ATOM 660 C CA . MET A 1 86 ? -56.969 42.032 28.492 1.00 41.65 86 MET A CA 1
ATOM 661 C C . MET A 1 86 ? -58.246 42.578 27.860 1.00 41.36 86 MET A C 1
ATOM 662 O O . MET A 1 86 ? -58.665 43.694 28.174 1.00 44.88 86 MET A O 1
ATOM 667 N N . ILE A 1 87 ? -58.809 41.827 26.924 1.00 36.57 87 ILE A N 1
ATOM 668 C CA . ILE A 1 87 ? -60.089 42.162 26.313 1.00 38.47 87 ILE A CA 1
ATOM 669 C C . ILE A 1 87 ? -61.191 41.415 27.051 1.00 38.33 87 ILE A C 1
ATOM 670 O O . ILE A 1 87 ? -61.078 40.206 27.293 1.00 39.39 87 ILE A O 1
ATOM 675 N N . HIS A 1 88 ? -62.270 42.118 27.375 1.00 33.18 88 HIS A N 1
ATOM 676 C CA . HIS A 1 88 ? -63.355 41.575 28.174 1.00 31.95 88 HIS A CA 1
ATOM 677 C C . HIS A 1 88 ? -64.396 40.877 27.303 1.00 36.81 88 HIS A C 1
ATOM 678 O O . HIS A 1 88 ? -64.521 41.139 26.103 1.00 38.35 88 HIS A O 1
ATOM 685 N N . THR A 1 89 ? -65.149 39.978 27.935 1.00 35.09 89 THR A N 1
ATOM 686 C CA . THR A 1 89 ? -66.352 39.379 27.374 1.00 33.50 89 THR A CA 1
ATOM 687 C C . THR A 1 89 ? -67.578 40.235 27.695 1.00 33.98 89 THR A C 1
ATOM 688 O O . THR A 1 89 ? -67.522 41.173 28.491 1.00 35.11 89 THR A O 1
ATOM 692 N N . LEU A 1 90 ? -68.683 39.944 27.017 1.00 33.57 90 LEU A N 1
ATOM 693 C CA . LEU A 1 90 ? -69.959 40.572 27.323 1.00 35.41 90 LEU A CA 1
ATOM 694 C C . LEU A 1 90 ? -70.860 39.605 28.080 1.00 36.34 90 LEU A C 1
ATOM 695 O O . LEU A 1 90 ? -70.795 38.386 27.892 1.00 34.26 90 LEU A O 1
ATOM 700 N N . THR A 1 91 ? -71.712 40.167 28.933 1.00 32.89 91 THR A N 1
ATOM 701 C CA . THR A 1 91 ? -72.786 39.410 29.554 1.00 35.17 91 THR A CA 1
ATOM 702 C C . THR A 1 91 ? -73.845 39.063 28.512 1.00 38.76 91 THR A C 1
ATOM 703 O O . THR A 1 91 ? -73.935 39.687 27.449 1.00 39.10 91 THR A O 1
ATOM 707 N N . MET A 1 92 ? -74.627 38.020 28.806 1.00 35.81 92 MET A N 1
ATOM 708 C CA . MET A 1 92 ? -75.696 37.641 27.890 1.00 37.26 92 MET A CA 1
ATOM 709 C C . MET A 1 92 ? -76.687 38.780 27.681 1.00 37.47 92 MET A C 1
ATOM 710 O O . MET A 1 92 ? -77.203 38.957 26.568 1.00 38.61 92 MET A O 1
ATOM 715 N N . ALA A 1 93 ? -76.937 39.581 28.720 1.00 38.06 93 ALA A N 1
ATOM 716 C CA . ALA A 1 93 ? -77.852 40.708 28.577 1.00 38.97 93 ALA A CA 1
ATOM 717 C C . ALA A 1 93 ? -77.277 41.776 27.654 1.00 36.65 93 ALA A C 1
ATOM 718 O O . ALA A 1 93 ? -77.998 42.332 26.816 1.00 37.66 93 ALA A O 1
ATOM 720 N N . ALA A 1 94 ? -75.984 42.082 27.797 1.00 33.62 94 ALA A N 1
ATOM 721 C CA . ALA A 1 94 ? -75.352 43.052 26.910 1.00 34.37 94 ALA A CA 1
ATOM 722 C C . ALA A 1 94 ? -75.267 42.525 25.482 1.00 37.82 94 ALA A C 1
ATOM 723 O O . ALA A 1 94 ? -75.415 43.289 24.522 1.00 37.79 94 ALA A O 1
ATOM 725 N N . ALA A 1 95 ? -75.045 41.217 25.322 1.00 33.90 95 ALA A N 1
ATOM 726 C CA . ALA A 1 95 ? -74.989 40.641 23.985 1.00 33.39 95 ALA A CA 1
ATOM 727 C C . ALA A 1 95 ? -76.336 40.723 23.279 1.00 36.72 95 ALA A C 1
ATOM 728 O O . ALA A 1 95 ? -76.383 40.875 22.053 1.00 38.78 95 ALA A O 1
ATOM 730 N N . ILE A 1 96 ? -77.437 40.630 24.024 1.00 35.74 96 ILE A N 1
ATOM 731 C CA . ILE A 1 96 ? -78.754 40.704 23.398 1.00 37.82 96 ILE A CA 1
ATOM 732 C C . ILE A 1 96 ? -79.165 42.151 23.156 1.00 35.49 96 ILE A C 1
ATOM 733 O O . ILE A 1 96 ? -79.597 42.509 22.054 1.00 40.16 96 ILE A O 1
ATOM 738 N N . ASN A 1 97 ? -79.033 43.003 24.173 1.00 36.15 97 ASN A N 1
ATOM 739 C CA . ASN A 1 97 ? -79.554 44.363 24.112 1.00 39.61 97 ASN A CA 1
ATOM 740 C C . ASN A 1 97 ? -78.559 45.384 23.578 1.00 42.51 97 ASN A C 1
ATOM 741 O O . ASN A 1 97 ? -78.961 46.513 23.275 1.00 41.09 97 ASN A O 1
ATOM 746 N N . GLY A 1 98 ? -77.289 45.023 23.439 1.00 36.67 98 GLY A N 1
ATOM 747 C CA . GLY A 1 98 ? -76.312 45.910 22.850 1.00 37.74 98 GLY A CA 1
ATOM 748 C C . GLY A 1 98 ? -75.664 46.851 23.852 1.00 43.44 98 GLY A C 1
ATOM 749 O O . GLY A 1 98 ? -76.020 46.921 25.030 1.00 44.65 98 GLY A O 1
ATOM 750 N N . THR A 1 99 ? -74.665 47.573 23.355 1.00 42.83 99 THR A N 1
ATOM 751 C CA . THR A 1 99 ? -73.893 48.566 24.091 1.00 39.29 99 THR A CA 1
ATOM 752 C C . THR A 1 99 ? -73.824 49.828 23.237 1.00 41.72 99 THR A C 1
ATOM 753 O O . THR A 1 99 ? -74.334 49.827 22.108 1.00 40.01 99 THR A O 1
ATOM 757 N N . PRO A 1 100 ? -73.231 50.924 23.719 1.00 45.67 100 PRO A N 1
ATOM 758 C CA . PRO A 1 100 ? -73.099 52.109 22.854 1.00 40.34 100 PRO A CA 1
ATOM 759 C C . PRO A 1 100 ? -72.338 51.833 21.561 1.00 43.89 100 PRO A C 1
ATOM 760 O O . PRO A 1 100 ? -72.600 52.495 20.551 1.00 50.56 100 PRO A O 1
ATOM 764 N N . ASN A 1 101 ? -71.390 50.894 21.561 1.00 42.36 101 ASN A N 1
ATOM 765 C CA . ASN A 1 101 ? -70.617 50.582 20.363 1.00 45.55 101 ASN A CA 1
ATOM 766 C C . ASN A 1 101 ? -70.912 49.187 19.817 1.00 44.46 101 ASN A C 1
ATOM 767 O O . ASN A 1 101 ? -70.089 48.622 19.088 1.00 43.77 101 ASN A O 1
ATOM 772 N N . LEU A 1 102 ? -72.050 48.605 20.184 1.00 42.69 102 LEU A N 1
ATOM 773 C CA . LEU A 1 102 ? -72.522 47.384 19.547 1.00 41.62 102 LEU A CA 1
ATOM 774 C C . LEU A 1 102 ? -74.040 47.416 19.507 1.00 43.04 102 LEU A C 1
ATOM 775 O O . LEU A 1 102 ? -74.677 47.649 20.537 1.00 43.82 102 LEU A O 1
ATOM 780 N N . GLU A 1 103 ? -74.624 47.119 18.352 1.00 41.96 103 GLU A N 1
ATOM 781 C CA . GLU A 1 103 ? -76.060 47.292 18.236 1.00 46.20 103 GLU A CA 1
ATOM 782 C C . GLU A 1 103 ? -76.760 46.072 18.810 1.00 47.16 103 GLU A C 1
ATOM 783 O O . GLU A 1 103 ? -76.212 44.967 18.827 1.00 44.22 103 GLU A O 1
ATOM 789 N N . GLY A 1 104 ? -77.989 46.277 19.263 1.00 42.01 104 GLY A N 1
ATOM 790 C CA . GLY A 1 104 ? -78.712 45.212 19.912 1.00 35.99 104 GLY A CA 1
ATOM 791 C C . GLY A 1 104 ? -79.185 44.226 18.872 1.00 43.67 104 GLY A C 1
ATOM 792 O O . GLY A 1 104 ? -79.152 44.504 17.673 1.00 44.36 104 GLY A O 1
ATOM 793 N N . ILE A 1 105 ? -79.608 43.047 19.333 1.00 41.89 105 ILE A N 1
ATOM 794 C CA . ILE A 1 105 ? -80.062 42.034 18.390 1.00 40.20 105 ILE A CA 1
ATOM 795 C C . ILE A 1 105 ? -81.214 42.610 17.581 1.00 42.95 105 ILE A C 1
ATOM 796 O O . ILE A 1 105 ? -82.141 43.216 18.132 1.00 45.20 105 ILE A O 1
ATOM 801 N N . ASP A 1 106 ? -81.155 42.429 16.262 1.00 49.30 106 ASP A N 1
ATOM 802 C CA . ASP A 1 106 ? -82.224 42.866 15.371 1.00 47.35 106 ASP A CA 1
ATOM 803 C C . ASP A 1 106 ? -83.319 41.810 15.392 1.00 45.46 106 ASP A C 1
ATOM 804 O O . ASP A 1 106 ? -83.145 40.710 14.859 1.00 44.90 106 ASP A O 1
ATOM 809 N N . MET A 1 107 ? -84.456 42.153 15.991 1.00 47.60 107 MET A N 1
ATOM 810 C CA . MET A 1 107 ? -85.515 41.182 16.217 1.00 50.98 107 MET A CA 1
ATOM 811 C C . MET A 1 107 ? -86.266 40.814 14.943 1.00 52.83 107 MET A C 1
ATOM 812 O O . MET A 1 107 ? -87.021 39.836 14.952 1.00 56.32 107 MET A O 1
ATOM 817 N N . ASN A 1 108 ? -86.088 41.569 13.858 1.00 52.04 108 ASN A N 1
ATOM 818 C CA . ASN A 1 108 ? -86.805 41.309 12.617 1.00 54.91 108 ASN A CA 1
ATOM 819 C C . ASN A 1 108 ? -86.111 40.304 11.701 1.00 60.51 108 ASN A C 1
ATOM 820 O O . ASN A 1 108 ? -86.729 39.853 10.731 1.00 64.95 108 ASN A O 1
ATOM 825 N N . GLN A 1 109 ? -84.859 39.941 11.974 1.00 54.78 109 GLN A N 1
ATOM 826 C CA . GLN A 1 109 ? -84.169 38.946 11.166 1.00 47.48 109 GLN A CA 1
ATOM 827 C C . GLN A 1 109 ? -84.623 37.536 11.532 1.00 50.46 109 GLN A C 1
ATOM 828 O O . GLN A 1 109 ? -85.188 37.292 12.600 1.00 54.55 109 GLN A O 1
ATOM 834 N N . ALA A 1 110 ? -84.398 36.610 10.604 1.00 56.51 110 ALA A N 1
ATOM 835 C CA . ALA A 1 110 ? -84.772 35.220 10.820 1.00 58.46 110 ALA A CA 1
ATOM 836 C C . ALA A 1 110 ? -83.904 34.602 11.914 1.00 50.00 110 ALA A C 1
ATOM 837 O O . ALA A 1 110 ? -82.755 34.998 12.124 1.00 50.68 110 ALA A O 1
ATOM 839 N N . ALA A 1 111 ? -84.478 33.637 12.633 1.00 49.31 111 ALA A N 1
ATOM 840 C CA . ALA A 1 111 ? -83.796 33.011 13.760 1.00 47.72 111 ALA A CA 1
ATOM 841 C C . ALA A 1 111 ? -82.776 31.953 13.352 1.00 43.49 111 ALA A C 1
ATOM 842 O O . ALA A 1 111 ? -81.954 31.564 14.187 1.00 43.97 111 ALA A O 1
ATOM 844 N N . GLY A 1 112 ? -82.798 31.481 12.108 1.00 42.24 112 GLY A N 1
ATOM 845 C CA . GLY A 1 112 ? -81.860 30.462 11.680 1.00 42.87 112 GLY A CA 1
ATOM 846 C C . GLY A 1 112 ? -82.292 29.055 12.063 1.00 42.43 112 GLY A C 1
ATOM 847 O O . GLY A 1 112 ? -83.367 28.816 12.613 1.00 40.51 112 GLY A O 1
ATOM 848 N N . TYR A 1 113 ? -81.420 28.097 11.736 1.00 41.08 113 TYR A N 1
ATOM 849 C CA . TYR A 1 113 ? -81.666 26.678 11.974 1.00 41.90 113 TYR A CA 1
ATOM 850 C C . TYR A 1 113 ? -81.437 26.324 13.446 1.00 43.12 113 TYR A C 1
ATOM 851 O O . TYR A 1 113 ? -80.456 26.769 14.048 1.00 45.25 113 TYR A O 1
ATOM 860 N N . PRO A 1 114 ? -82.303 25.489 14.045 1.00 49.01 114 PRO A N 1
ATOM 861 C CA . PRO A 1 114 ? -83.479 24.864 13.435 1.00 48.41 114 PRO A CA 1
ATOM 862 C C . PRO A 1 114 ? -84.777 25.608 13.722 1.00 47.76 114 PRO A C 1
ATOM 863 O O . PRO A 1 114 ? -85.853 25.075 13.454 1.00 51.10 114 PRO A O 1
ATOM 867 N N . TRP A 1 115 ? -84.675 26.825 14.262 1.00 46.51 115 TRP A N 1
ATOM 868 C CA . TRP A 1 115 ? -85.875 27.560 14.644 1.00 45.06 115 TRP A CA 1
ATOM 869 C C . TRP A 1 115 ? -86.761 27.860 13.442 1.00 52.17 115 TRP A C 1
ATOM 870 O O . TRP A 1 115 ? -87.990 27.909 13.577 1.00 53.23 115 TRP A O 1
ATOM 881 N N . ASN A 1 116 ? -86.165 28.064 12.263 1.00 48.36 116 ASN A N 1
ATOM 882 C CA . ASN A 1 116 ? -86.965 28.344 11.074 1.00 48.30 116 ASN A CA 1
ATOM 883 C C . ASN A 1 116 ? -87.839 27.152 10.697 1.00 52.97 116 ASN A C 1
ATOM 884 O O . ASN A 1 116 ? -89.008 27.322 10.332 1.00 52.20 116 ASN A O 1
ATOM 889 N N . THR A 1 117 ? -87.301 25.935 10.811 1.00 51.11 117 THR A N 1
ATOM 890 C CA . THR A 1 117 ? -88.091 24.748 10.509 1.00 51.22 117 THR A CA 1
ATOM 891 C C . THR A 1 117 ? -89.172 24.495 11.550 1.00 53.24 117 THR A C 1
ATOM 892 O O . THR A 1 117 ? -90.146 23.793 11.258 1.00 58.58 117 THR A O 1
ATOM 896 N N . MET A 1 118 ? -89.019 25.040 12.753 1.00 53.85 118 MET A N 1
ATOM 897 C CA . MET A 1 118 ? -90.021 24.925 13.802 1.00 49.23 118 MET A CA 1
ATOM 898 C C . MET A 1 118 ? -91.055 26.041 13.753 1.00 53.40 118 MET A C 1
ATOM 899 O O . MET A 1 118 ? -91.947 26.077 14.606 1.00 53.62 118 MET A O 1
ATOM 904 N N . GLY A 1 119 ? -90.955 26.954 12.790 1.00 53.40 119 GLY A N 1
ATOM 905 C CA . GLY A 1 119 ? -91.906 28.045 12.713 1.00 49.43 119 GLY A CA 1
ATOM 906 C C . GLY A 1 119 ? -91.730 29.097 13.786 1.00 57.36 119 GLY A C 1
ATOM 907 O O . GLY A 1 119 ? -92.694 29.791 14.127 1.00 63.25 119 GLY A O 1
ATOM 908 N N . ARG A 1 120 ? -90.522 29.240 14.326 1.00 51.47 120 ARG A N 1
ATOM 909 C CA . ARG A 1 120 ? -90.252 30.156 15.427 1.00 56.67 120 ARG A CA 1
ATOM 910 C C . ARG A 1 120 ? -89.433 31.335 14.918 1.00 57.68 120 ARG A C 1
ATOM 911 O O . ARG A 1 120 ? -88.294 31.161 14.466 1.00 54.92 120 ARG A O 1
ATOM 919 N N . SER A 1 121 ? -90.021 32.526 14.983 1.00 54.97 121 SER A N 1
ATOM 920 C CA . SER A 1 121 ? -89.338 33.766 14.652 1.00 54.38 121 SER A CA 1
ATOM 921 C C . SER A 1 121 ? -88.376 34.164 15.766 1.00 54.07 121 SER A C 1
ATOM 922 O O . SER A 1 121 ? -88.442 33.659 16.891 1.00 52.65 121 SER A O 1
ATOM 925 N N . ARG A 1 122 ? -87.455 35.071 15.430 1.00 49.61 122 ARG A N 1
ATOM 926 C CA . ARG A 1 122 ? -86.579 35.642 16.448 1.00 50.01 122 ARG A CA 1
ATOM 927 C C . ARG A 1 122 ? -87.385 36.263 17.581 1.00 50.51 122 ARG A C 1
ATOM 928 O O . ARG A 1 122 ? -87.071 36.062 18.759 1.00 50.60 122 ARG A O 1
ATOM 936 N N . ARG A 1 123 ? -88.447 37.000 17.244 1.00 55.55 123 ARG A N 1
ATOM 937 C CA . ARG A 1 123 ? -89.231 37.677 18.271 1.00 52.82 123 ARG A CA 1
ATOM 938 C C . ARG A 1 123 ? -89.907 36.687 19.209 1.00 52.49 123 ARG A C 1
ATOM 939 O O . ARG A 1 123 ? -90.100 36.988 20.393 1.00 59.74 123 ARG A O 1
ATOM 947 N N . SER A 1 124 ? -90.257 35.500 18.710 1.00 51.40 124 SER A N 1
ATOM 948 C CA . SER A 1 124 ? -90.928 34.509 19.544 1.00 45.70 124 SER A CA 1
ATOM 949 C C . SER A 1 124 ? -89.991 33.857 20.553 1.00 53.36 124 SER A C 1
ATOM 950 O O . SER A 1 124 ? -90.469 33.204 21.487 1.00 54.27 124 SER A O 1
ATOM 953 N N . LEU A 1 125 ? -88.677 33.991 20.377 1.00 51.70 125 LEU A N 1
ATOM 954 C CA . LEU A 1 125 ? -87.702 33.395 21.282 1.00 46.74 125 LEU A CA 1
ATOM 955 C C . LEU A 1 125 ? -87.292 34.323 22.419 1.00 49.80 125 LEU A C 1
ATOM 956 O O . LEU A 1 125 ? -86.494 33.921 23.274 1.00 46.26 125 LEU A O 1
ATOM 961 N N . PHE A 1 126 ? -87.822 35.543 22.454 1.00 48.93 126 PHE A N 1
ATOM 962 C CA . PHE A 1 126 ? -87.499 36.523 23.478 1.00 49.06 126 PHE A CA 1
ATOM 963 C C . PHE A 1 126 ? -88.785 37.092 24.058 1.00 53.55 126 PHE A C 1
ATOM 964 O O . PHE A 1 126 ? -89.864 36.978 23.470 1.00 56.42 126 PHE A O 1
ATOM 972 N N . VAL A 1 127 ? -88.660 37.704 25.230 1.00 52.70 127 VAL A N 1
ATOM 973 C CA . VAL A 1 127 ? -89.742 38.480 25.821 1.00 54.00 127 VAL A CA 1
ATOM 974 C C . VAL A 1 127 ? -89.213 39.874 26.144 1.00 49.64 127 VAL A C 1
ATOM 975 O O . VAL A 1 127 ? -88.126 40.012 26.716 1.00 51.54 127 VAL A O 1
ATOM 979 N N . GLN A 1 128 ? -89.960 40.904 25.738 1.00 54.68 128 GLN A N 1
ATOM 980 C CA . GLN A 1 128 ? -89.621 42.286 26.059 1.00 55.77 128 GLN A CA 1
ATOM 981 C C . GLN A 1 128 ? -90.366 42.673 27.323 1.00 61.14 128 GLN A C 1
ATOM 982 O O . GLN A 1 128 ? -91.576 42.444 27.439 1.00 65.84 128 GLN A O 1
ATOM 988 N N . GLN A 1 129 ? -89.649 43.297 28.251 1.00 60.12 129 GLN A N 1
ATOM 989 C CA . GLN A 1 129 ? -90.164 43.366 29.603 1.00 64.33 129 GLN A CA 1
ATOM 990 C C . GLN A 1 129 ? -89.471 44.577 30.234 1.00 64.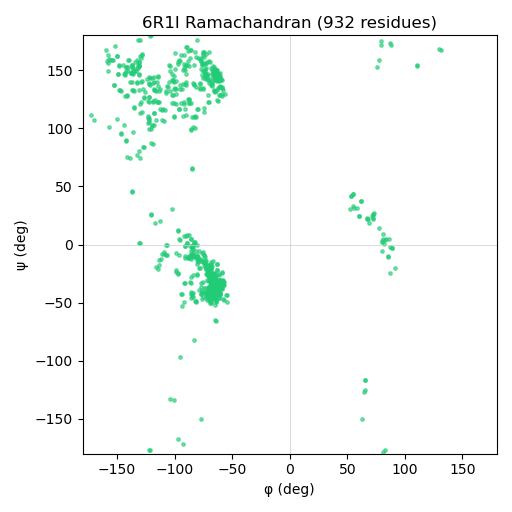88 129 GLN A C 1
ATOM 991 O O . GLN A 1 129 ? -88.310 44.482 30.651 1.00 59.25 129 GLN A O 1
ATOM 997 N N . ASN A 1 130 ? -90.187 45.706 30.304 1.00 69.16 130 ASN A N 1
ATOM 998 C CA . ASN A 1 130 ? -89.614 47.010 30.667 1.00 68.09 130 ASN A CA 1
ATOM 999 C C . ASN A 1 130 ? -88.545 47.466 29.667 1.00 67.82 130 ASN A C 1
ATOM 1000 O O . ASN A 1 130 ? -87.519 48.036 30.043 1.00 67.58 130 ASN A O 1
ATOM 1005 N N . GLY A 1 131 ? -88.765 47.191 28.381 1.00 64.61 131 GLY A N 1
ATOM 1006 C CA . GLY A 1 131 ? -87.879 47.675 27.339 1.00 61.16 131 GLY A CA 1
ATOM 1007 C C . GLY A 1 131 ? -86.599 46.891 27.142 1.00 63.95 131 GLY A C 1
ATOM 1008 O O . GLY A 1 131 ? -85.784 47.272 26.290 1.00 61.58 131 GLY A O 1
ATOM 1009 N N . ILE A 1 132 ? -86.392 45.812 27.891 1.00 60.67 132 ILE A N 1
ATOM 1010 C CA . ILE A 1 132 ? -85.180 45.008 27.812 1.00 54.29 132 ILE A CA 1
ATOM 1011 C C . ILE A 1 132 ? -85.572 43.617 27.341 1.00 53.21 132 ILE A C 1
ATOM 1012 O O . ILE A 1 132 ? -86.530 43.029 27.858 1.00 55.93 132 ILE A O 1
ATOM 1017 N N . TRP A 1 133 ? -84.841 43.093 26.361 1.00 50.51 133 TRP A N 1
ATOM 1018 C CA . TRP A 1 133 ? -85.126 41.762 25.851 1.00 47.55 133 TRP A CA 1
ATOM 1019 C C . TRP A 1 133 ? -84.473 40.709 26.736 1.00 48.13 133 TRP A C 1
ATOM 1020 O O . TRP A 1 133 ? -83.320 40.856 27.153 1.00 41.29 133 TRP A O 1
ATOM 1031 N N . LEU A 1 134 ? -85.212 39.635 27.011 1.00 48.35 134 LEU A N 1
ATOM 1032 C CA . LEU A 1 134 ? -84.646 38.497 27.712 1.00 48.59 134 LEU A CA 1
ATOM 1033 C C . LEU A 1 134 ? -84.945 37.222 26.937 1.00 45.95 134 LEU A C 1
ATOM 1034 O O . LEU A 1 134 ? -86.043 37.072 26.387 1.00 46.41 134 LEU A O 1
ATOM 1039 N N . PRO A 1 135 ? -83.986 36.304 26.852 1.00 44.88 135 PRO A N 1
ATOM 1040 C CA . PRO A 1 135 ? -84.245 35.033 26.168 1.00 48.81 135 PRO A CA 1
ATOM 1041 C C . PRO A 1 135 ? -85.282 34.192 26.897 1.00 50.30 135 PRO A C 1
ATOM 1042 O O . PRO A 1 135 ? -85.338 34.160 28.128 1.00 48.86 135 PRO A O 1
ATOM 1046 N N . LEU A 1 136 ? -86.088 33.477 26.115 1.00 52.10 136 LEU A N 1
ATOM 1047 C CA . LEU A 1 136 ? -86.936 32.439 26.669 1.00 52.14 136 LEU A CA 1
ATOM 1048 C C . LEU A 1 136 ? -86.076 31.236 27.049 1.00 54.94 136 LEU A C 1
ATOM 1049 O O . LEU A 1 136 ? -84.977 31.061 26.516 1.00 55.65 136 LEU A O 1
ATOM 1054 N N . PRO A 1 137 ? -86.539 30.409 27.994 1.00 60.08 137 PRO A N 1
ATOM 1055 C CA . PRO A 1 137 ? -85.679 29.318 28.486 1.00 51.28 137 PRO A CA 1
ATOM 1056 C C . PRO A 1 137 ? -85.203 28.356 27.409 1.00 51.62 137 PRO A C 1
ATOM 1057 O O . PRO A 1 137 ? -84.067 27.870 27.500 1.00 49.70 137 PRO A O 1
ATOM 1061 N N . GLU A 1 138 ? -86.015 28.072 26.386 1.00 49.76 138 GLU A N 1
ATOM 1062 C CA . GLU A 1 138 ? -85.560 27.158 25.343 1.00 49.69 138 GLU A CA 1
ATOM 1063 C C . GLU A 1 138 ? -84.411 27.751 24.539 1.00 49.50 138 GLU A C 1
ATOM 1064 O O . GLU A 1 138 ? -83.536 27.014 24.074 1.00 53.42 138 GLU A O 1
ATOM 1070 N N . LEU A 1 139 ? -84.383 29.074 24.380 1.00 47.90 139 LEU A N 1
ATOM 1071 C CA . LEU A 1 139 ? -83.294 29.707 23.652 1.00 49.17 139 LEU A CA 1
ATOM 1072 C C . LEU A 1 139 ? -82.104 29.989 24.554 1.00 46.24 139 LEU A C 1
ATOM 1073 O O . LEU A 1 139 ? -80.957 29.872 24.109 1.00 47.02 139 LEU A O 1
ATOM 1078 N N . GLU A 1 140 ? -82.350 30.299 25.829 1.00 46.18 140 GLU A N 1
ATOM 1079 C CA . GLU A 1 140 ? -81.247 30.452 26.769 1.00 41.79 140 GLU A CA 1
ATOM 1080 C C . GLU A 1 140 ? -80.483 29.145 26.934 1.00 46.87 140 GLU A C 1
ATOM 1081 O O . GLU A 1 140 ? -79.257 29.161 27.092 1.00 46.56 140 GLU A O 1
ATOM 1087 N N . ALA A 1 141 ? -81.180 28.009 26.872 1.00 49.88 141 ALA A N 1
ATOM 1088 C CA . ALA A 1 141 ? -80.500 26.725 26.990 1.00 46.04 141 ALA A CA 1
ATOM 1089 C C . ALA A 1 141 ? -79.576 26.473 25.806 1.00 43.92 141 ALA A C 1
ATOM 1090 O O . ALA A 1 141 ? -78.462 25.968 25.982 1.00 45.31 141 ALA A O 1
ATOM 1092 N N . GLU A 1 142 ? -80.021 26.812 24.592 1.00 48.44 142 GLU A N 1
ATOM 1093 C CA . GLU A 1 142 ? -79.180 26.626 23.411 1.00 47.64 142 GLU A CA 1
ATOM 1094 C C . GLU A 1 142 ? -77.983 27.572 23.404 1.00 46.27 142 GLU A C 1
ATOM 1095 O O . GLU A 1 142 ? -76.925 27.223 22.866 1.00 44.15 142 GLU A O 1
ATOM 1101 N N . ILE A 1 143 ? -78.128 28.767 23.983 1.00 44.21 143 ILE A N 1
ATOM 1102 C CA . ILE A 1 143 ? -77.009 29.704 24.052 1.00 44.83 143 ILE A CA 1
ATOM 1103 C C . ILE A 1 143 ? -75.895 29.149 24.932 1.00 45.43 143 ILE A C 1
ATOM 1104 O O . ILE A 1 143 ? -74.729 29.083 24.522 1.00 43.36 143 ILE A O 1
ATOM 1109 N N . ASN A 1 144 ? -76.244 28.728 26.154 1.00 45.64 144 ASN A N 1
ATOM 1110 C CA . ASN A 1 144 ? -75.243 28.180 27.064 1.00 47.92 144 ASN A CA 1
ATOM 1111 C C . ASN A 1 144 ? -74.642 26.916 26.499 1.00 46.93 144 ASN A C 1
ATOM 1112 O O . ASN A 1 144 ? -73.450 26.641 26.691 1.00 47.45 144 ASN A O 1
ATOM 1117 N N . LYS A 1 145 ? -75.464 26.145 25.795 1.00 47.87 145 LYS A N 1
ATOM 1118 C CA . LYS A 1 145 ? -74.992 24.929 25.161 1.00 46.33 145 LYS A CA 1
ATOM 1119 C C . LYS A 1 145 ? -73.986 25.253 24.062 1.00 47.37 145 LYS A C 1
ATOM 1120 O O . LYS A 1 145 ? -72.949 24.588 23.941 1.00 46.31 145 LYS A O 1
ATOM 1126 N N . THR A 1 146 ? -74.244 26.311 23.290 1.00 46.77 146 THR A N 1
ATOM 1127 C CA . THR A 1 146 ? -73.307 26.711 22.247 1.00 43.87 146 THR A CA 1
ATOM 1128 C C . THR A 1 146 ? -72.009 27.255 22.821 1.00 43.71 146 THR A C 1
ATOM 1129 O O . THR A 1 146 ? -70.940 27.049 22.235 1.00 43.45 146 THR A O 1
ATOM 1133 N N . LEU A 1 147 ? -72.072 27.936 23.966 1.00 42.16 147 LEU A N 1
ATOM 1134 C CA . LEU A 1 147 ? -70.849 28.441 24.579 1.00 41.14 147 LEU A CA 1
ATOM 1135 C C . LEU A 1 147 ? -69.930 27.302 25.004 1.00 40.50 147 LEU A C 1
ATOM 1136 O O . LEU A 1 147 ? -68.711 27.364 24.796 1.00 43.22 147 LEU A O 1
ATOM 1141 N N . GLU A 1 148 ? -70.498 26.239 25.574 1.00 45.80 148 GLU A N 1
ATOM 1142 C CA . GLU A 1 148 ? -69.696 25.165 26.144 1.00 49.30 148 GLU A CA 1
ATOM 1143 C C . GLU A 1 148 ? -69.288 24.126 25.105 1.00 49.85 148 GLU A C 1
ATOM 1144 O O . GLU A 1 148 ? -68.127 23.705 25.068 1.00 49.18 148 GLU A O 1
ATOM 1150 N N . ASP A 1 149 ? -70.235 23.691 24.274 1.00 48.30 149 ASP A N 1
ATOM 1151 C CA . ASP A 1 149 ? -70.001 22.649 23.272 1.00 49.04 149 ASP A CA 1
ATOM 1152 C C . ASP A 1 149 ? -70.706 23.030 21.974 1.00 51.16 149 ASP A C 1
ATOM 1153 O O . ASP A 1 149 ? -71.750 22.468 21.626 1.00 49.56 149 ASP A O 1
ATOM 1158 N N . PRO A 1 150 ? -70.163 23.998 21.234 1.00 48.63 150 PRO A N 1
ATOM 1159 C CA . PRO A 1 150 ? -70.881 24.512 20.061 1.00 50.33 150 PRO A CA 1
ATOM 1160 C C . PRO A 1 150 ? -71.100 23.449 18.991 1.00 48.22 150 PRO A C 1
ATOM 1161 O O . PRO A 1 150 ? -70.226 22.629 18.706 1.00 52.76 150 PRO A O 1
ATOM 1165 N N . TYR A 1 151 ? -72.276 23.511 18.370 1.00 45.61 151 TYR A N 1
ATOM 1166 C CA . TYR A 1 151 ? -72.680 22.642 17.271 1.00 48.95 151 TYR A CA 1
ATOM 1167 C C . TYR A 1 151 ? -73.969 23.182 16.667 1.00 45.89 151 TYR A C 1
ATOM 1168 O O . TYR A 1 151 ? -75.041 23.067 17.271 1.00 44.14 151 TYR A O 1
ATOM 1177 N N . TYR A 1 152 ? -73.880 23.760 15.474 1.00 40.90 152 TYR A N 1
ATOM 1178 C CA . TYR A 1 152 ? -75.013 24.470 14.901 1.00 44.85 152 TYR A CA 1
ATOM 1179 C C . TYR A 1 152 ? -74.816 24.537 13.395 1.00 42.75 152 TYR A C 1
ATOM 1180 O O . TYR A 1 152 ? -73.714 24.325 12.885 1.00 39.79 152 TYR A O 1
ATOM 1189 N N . PHE A 1 153 ? -75.901 24.839 12.692 1.00 44.33 153 PHE A N 1
ATOM 1190 C CA . PHE A 1 153 ? -75.905 24.914 11.238 1.00 40.80 153 PHE A CA 1
ATOM 1191 C C . PHE A 1 153 ? -76.139 26.347 10.780 1.00 38.24 153 PHE A C 1
ATOM 1192 O O . PHE A 1 153 ? -77.045 27.019 11.281 1.00 38.05 153 PHE A O 1
ATOM 1200 N N . TYR A 1 154 ? -75.317 26.815 9.841 1.00 40.63 154 TYR A N 1
ATOM 1201 C CA . TYR A 1 154 ? -75.678 27.990 9.059 1.00 38.90 154 TYR A CA 1
ATOM 1202 C C . TYR A 1 154 ? -76.776 27.634 8.059 1.00 39.01 154 TYR A C 1
ATOM 1203 O O . TYR A 1 154 ? -76.819 26.525 7.523 1.00 42.53 154 TYR A O 1
ATOM 1212 N N . SER A 1 155 ? -77.660 28.592 7.792 1.00 37.93 155 SER A N 1
ATOM 1213 C CA . SER A 1 155 ? -78.721 28.414 6.806 1.00 41.15 155 SER A CA 1
ATOM 1214 C C . SER A 1 155 ? -78.344 29.134 5.515 1.00 44.25 155 SER A C 1
ATOM 1215 O O . SER A 1 155 ? -78.139 30.353 5.516 1.00 44.65 155 SER A O 1
ATOM 1218 N N . THR A 1 156 ? -78.275 28.387 4.415 1.00 44.85 156 THR A N 1
ATOM 1219 C CA . THR A 1 156 ? -77.890 28.942 3.123 1.00 43.00 156 THR A CA 1
ATOM 1220 C C . THR A 1 156 ? -79.119 29.484 2.401 1.00 45.87 156 THR A C 1
ATOM 1221 O O . THR A 1 156 ? -80.092 28.753 2.185 1.00 45.84 156 THR A O 1
ATOM 1225 N N . PHE A 1 157 ? -79.064 30.757 2.016 1.00 42.05 157 PHE A N 1
ATOM 1226 C CA . PHE A 1 157 ? -80.116 31.403 1.244 1.00 43.52 157 PHE A CA 1
ATOM 1227 C C . PHE A 1 157 ? -79.495 32.079 0.030 1.00 43.92 157 PHE A C 1
ATOM 1228 O O . PHE A 1 157 ? -78.280 32.280 -0.041 1.00 45.11 157 PHE A O 1
ATOM 1236 N N . LEU A 1 158 ? -80.340 32.414 -0.940 1.00 44.01 158 LEU A N 1
ATOM 1237 C CA . LEU A 1 158 ? -79.900 33.157 -2.112 1.00 43.66 158 LEU A CA 1
ATOM 1238 C C . LEU A 1 158 ? -80.087 34.650 -1.876 1.00 42.08 158 LEU A C 1
ATOM 1239 O O . LEU A 1 158 ? -81.106 35.080 -1.328 1.00 46.22 158 LEU A O 1
ATOM 1244 N N . LYS A 1 159 ? -79.101 35.440 -2.291 1.00 39.24 159 LYS A N 1
ATOM 1245 C CA . LYS A 1 159 ? -79.136 36.878 -2.048 1.00 41.92 159 LYS A CA 1
ATOM 1246 C C . LYS A 1 159 ? -80.035 37.559 -3.075 1.00 44.16 159 LYS A C 1
ATOM 1247 O O . LYS A 1 159 ? -79.740 37.551 -4.275 1.00 39.19 159 LYS A O 1
ATOM 1253 N N . ASP A 1 160 ? -81.117 38.169 -2.597 1.00 37.04 160 ASP A N 1
ATOM 1254 C CA . ASP A 1 160 ? -82.087 38.855 -3.447 1.00 37.04 160 ASP A CA 1
ATOM 1255 C C . ASP A 1 160 ? -81.593 40.281 -3.663 1.00 43.09 160 ASP A C 1
ATOM 1256 O O . ASP A 1 160 ? -81.791 41.151 -2.814 1.00 46.89 160 ASP A O 1
ATOM 1261 N N . GLU A 1 161 ? -80.958 40.527 -4.809 1.00 40.48 161 GLU A N 1
ATOM 1262 C CA . GLU A 1 161 ? -80.285 41.798 -5.042 1.00 37.58 161 GLU A CA 1
ATOM 1263 C C . GLU A 1 161 ? -80.168 42.047 -6.540 1.00 37.96 161 GLU A C 1
ATOM 1264 O O . GLU A 1 161 ? -80.247 41.120 -7.351 1.00 37.46 161 GLU A O 1
ATOM 1270 N N . LEU A 1 162 ? -79.982 43.317 -6.895 1.00 35.03 162 LEU A N 1
ATOM 1271 C CA . LEU A 1 162 ? -79.660 43.663 -8.272 1.00 34.09 162 LEU A CA 1
ATOM 1272 C C . LEU A 1 162 ? -78.272 43.152 -8.634 1.00 36.16 162 LEU A C 1
ATOM 1273 O O . LEU A 1 162 ? -77.332 43.239 -7.838 1.00 38.39 162 LEU A O 1
ATOM 1278 N N . ARG A 1 163 ? -78.146 42.625 -9.845 1.00 38.30 163 ARG A N 1
ATOM 1279 C CA . ARG A 1 163 ? -76.877 42.161 -10.379 1.00 39.43 163 ARG A CA 1
ATOM 1280 C C . ARG A 1 163 ? -76.684 42.736 -11.774 1.00 41.18 163 ARG A C 1
ATOM 1281 O O . ARG A 1 163 ? -77.664 43.052 -12.457 1.00 37.94 163 ARG A O 1
ATOM 1289 N N . PRO A 1 164 ? -75.442 42.876 -12.225 1.00 41.57 164 PRO A N 1
ATOM 1290 C CA . PRO A 1 164 ? -75.219 43.270 -13.621 1.00 39.57 164 PRO A CA 1
ATOM 1291 C C . PRO A 1 164 ? -75.824 42.229 -14.548 1.00 38.23 164 PRO A C 1
ATOM 1292 O O . PRO A 1 164 ? -75.831 41.029 -14.244 1.00 38.07 164 PRO A O 1
ATOM 1296 N N . THR A 1 165 ? -76.355 42.699 -15.677 1.00 41.11 165 THR A N 1
ATOM 1297 C CA . THR A 1 165 ? -77.244 41.869 -16.484 1.00 36.46 165 THR A CA 1
ATOM 1298 C C . THR A 1 165 ? -76.562 40.588 -16.951 1.00 40.25 165 THR A C 1
ATOM 1299 O O . THR A 1 165 ? -77.203 39.533 -17.009 1.00 39.79 165 THR A O 1
ATOM 1303 N N . SER A 1 166 ? -75.256 40.640 -17.225 1.00 35.51 166 SER A N 1
ATOM 1304 C CA . SER A 1 166 ? -74.556 39.423 -17.620 1.00 40.08 166 SER A CA 1
ATOM 1305 C C . SER A 1 166 ? -74.539 38.394 -16.497 1.00 42.59 166 SER A C 1
ATOM 1306 O O . SER A 1 166 ? -74.588 37.187 -16.761 1.00 44.79 166 SER A O 1
ATOM 1309 N N . LYS A 1 167 ? -74.475 38.846 -15.241 1.00 41.56 167 LYS A N 1
ATOM 1310 C CA . LYS A 1 167 ? -74.544 37.917 -14.11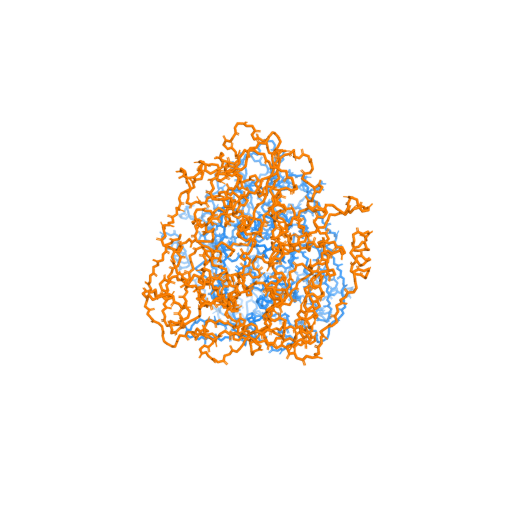5 1.00 43.66 167 LYS A CA 1
ATOM 1311 C C . LYS A 1 167 ? -75.926 37.290 -13.976 1.00 41.33 167 LYS A C 1
ATOM 1312 O O . LYS A 1 167 ? -76.049 36.175 -13.453 1.00 43.16 167 LYS A O 1
ATOM 1318 N N . VAL A 1 168 ? -76.975 37.988 -14.415 1.00 38.39 168 VAL A N 1
ATOM 1319 C CA . VAL A 1 168 ? -78.320 37.423 -14.345 1.00 39.15 168 VAL A CA 1
ATOM 1320 C C . VAL A 1 168 ? -78.462 36.265 -15.327 1.00 45.28 168 VAL A C 1
ATOM 1321 O O . VAL A 1 168 ? -78.901 35.169 -14.959 1.00 39.04 168 VAL A O 1
ATOM 1325 N N . THR A 1 169 ? -78.071 36.486 -16.588 1.00 43.73 169 THR A N 1
ATOM 1326 C CA . THR A 1 169 ? -78.182 35.441 -17.603 1.00 44.68 169 THR A CA 1
ATOM 1327 C C . THR A 1 169 ? -77.321 34.228 -17.268 1.00 45.87 169 THR A C 1
ATOM 1328 O O . THR A 1 169 ? -77.713 33.095 -17.565 1.00 47.93 169 THR A O 1
ATOM 1332 N N . LEU A 1 170 ? -76.155 34.436 -16.654 1.00 43.65 170 LEU A N 1
ATOM 1333 C CA . LEU A 1 170 ? -75.277 33.336 -16.275 1.00 44.34 170 LEU A CA 1
ATOM 1334 C C . LEU A 1 170 ? -75.650 32.710 -14.936 1.00 44.86 170 LEU A C 1
ATOM 1335 O O . LEU A 1 170 ? -75.020 31.727 -14.533 1.00 44.47 170 LEU A O 1
ATOM 1340 N N . GLY A 1 171 ? -76.629 33.266 -14.226 1.00 41.94 171 GLY A N 1
ATOM 1341 C CA . GLY A 1 171 ? -77.025 32.694 -12.955 1.00 41.83 171 GLY A CA 1
ATOM 1342 C C . GLY A 1 171 ? -76.034 32.895 -11.835 1.00 41.57 171 GLY A C 1
ATOM 1343 O O . GLY A 1 171 ? -76.037 32.122 -10.876 1.00 43.46 171 GLY A O 1
ATOM 1344 N N . LEU A 1 172 ? -75.166 33.903 -11.937 1.00 43.39 172 LEU A N 1
ATOM 1345 C CA . LEU A 1 172 ? -74.120 34.132 -10.942 1.00 38.47 172 LEU A CA 1
ATOM 1346 C C . LEU A 1 172 ? -74.691 34.955 -9.786 1.00 40.06 172 LEU A C 1
ATOM 1347 O O . LEU A 1 172 ? -74.319 36.103 -9.533 1.00 39.22 172 LEU A O 1
ATOM 1352 N N . THR A 1 173 ? -75.637 34.344 -9.086 1.00 36.30 173 THR A N 1
ATOM 1353 C CA . THR A 1 173 ? -76.218 34.971 -7.914 1.00 41.57 173 THR A CA 1
ATOM 1354 C C . THR A 1 173 ? -75.463 34.533 -6.665 1.00 41.62 173 THR A C 1
ATOM 1355 O O . THR A 1 173 ? -74.903 33.434 -6.602 1.00 42.92 173 THR A O 1
ATOM 1359 N N . ARG A 1 174 ? -75.437 35.415 -5.678 1.00 41.62 174 ARG A N 1
ATOM 1360 C CA . ARG A 1 174 ? -74.620 35.204 -4.498 1.00 44.20 174 ARG A CA 1
ATOM 1361 C C . ARG A 1 174 ? -75.425 34.597 -3.354 1.00 44.22 174 ARG A C 1
ATOM 1362 O O . ARG A 1 174 ? -76.657 34.658 -3.316 1.00 45.50 174 ARG A O 1
ATOM 1370 N N . VAL A 1 175 ? -74.696 33.983 -2.424 1.00 47.62 175 VAL A N 1
ATOM 1371 C CA . VAL A 1 175 ? -75.262 33.233 -1.307 1.00 50.00 175 VAL A CA 1
ATOM 1372 C C . VAL A 1 175 ? -75.200 34.087 -0.049 1.00 47.32 175 VAL A C 1
ATOM 1373 O O . VAL A 1 175 ? -74.234 34.831 0.160 1.00 46.46 175 VAL A O 1
ATOM 1377 N N . VAL A 1 176 ? -76.243 34.007 0.777 1.00 46.56 176 VAL A N 1
ATOM 1378 C CA . VAL A 1 176 ? -76.231 34.541 2.135 1.00 48.75 176 VAL A CA 1
ATOM 1379 C C . VAL A 1 176 ? -76.298 33.362 3.098 1.00 50.32 176 VAL A C 1
ATOM 1380 O O . VAL A 1 176 ? -77.128 32.462 2.923 1.00 51.84 176 VAL A O 1
ATOM 1384 N N . GLU A 1 177 ? -75.443 33.373 4.122 1.00 51.62 177 GLU A N 1
ATOM 1385 C CA . GLU A 1 177 ? -75.405 32.318 5.134 1.00 48.61 177 GLU A CA 1
ATOM 1386 C C . GLU A 1 177 ? -75.775 32.912 6.485 1.00 53.81 177 GLU A C 1
ATOM 1387 O O . GLU A 1 177 ? -74.995 33.669 7.073 1.00 63.42 177 GLU A O 1
ATOM 1393 N N . ALA A 1 178 ? -76.978 32.588 6.956 1.00 48.02 178 ALA A N 1
ATOM 1394 C CA . ALA A 1 178 ? -77.520 33.159 8.180 1.00 43.80 178 ALA A CA 1
ATOM 1395 C C . ALA A 1 178 ? -77.165 32.262 9.361 1.00 43.94 178 ALA A C 1
ATOM 1396 O O . ALA A 1 178 ? -77.525 31.079 9.384 1.00 43.03 178 ALA A O 1
ATOM 1398 N N . ALA A 1 179 ? -76.457 32.823 10.331 1.00 46.18 179 ALA A N 1
ATOM 1399 C CA . ALA A 1 179 ? -76.146 32.098 11.552 1.00 38.81 179 ALA A CA 1
ATOM 1400 C C . ALA A 1 179 ? -77.382 32.020 12.450 1.00 40.57 179 ALA A C 1
ATOM 1401 O O . ALA A 1 179 ? -78.184 32.960 12.482 1.00 36.22 179 ALA A O 1
ATOM 1403 N N . PRO A 1 180 ? -77.582 30.907 13.157 1.00 38.16 180 PRO A N 1
ATOM 1404 C CA . PRO A 1 180 ? -78.707 30.815 14.095 1.00 38.68 180 PRO A CA 1
ATOM 1405 C C . PRO A 1 180 ? -78.553 31.763 15.278 1.00 39.60 180 PRO A C 1
ATOM 1406 O O . PRO A 1 180 ? -77.442 32.070 15.718 1.00 37.02 180 PRO A O 1
ATOM 1410 N N . ILE A 1 181 ? -79.697 32.196 15.816 1.00 37.79 181 ILE A N 1
ATOM 1411 C CA . ILE A 1 181 ? -79.692 33.261 16.817 1.00 37.11 181 ILE A CA 1
ATOM 1412 C C . ILE A 1 181 ? -78.939 32.842 18.074 1.00 38.84 181 ILE A C 1
ATOM 1413 O O . ILE A 1 181 ? -78.265 33.668 18.704 1.00 42.07 181 ILE A O 1
ATOM 1418 N N . HIS A 1 182 ? -79.017 31.563 18.459 1.00 39.13 182 HIS A N 1
ATOM 1419 C CA . HIS A 1 182 ? -78.277 31.136 19.643 1.00 39.96 182 HIS A CA 1
ATOM 1420 C C . HIS A 1 182 ? -76.772 31.162 19.411 1.00 39.84 182 HIS A C 1
ATOM 1421 O O . HIS A 1 182 ? -76.015 31.495 20.331 1.00 40.83 182 HIS A O 1
ATOM 1428 N N . ALA A 1 183 ? -76.316 30.842 18.196 1.00 39.72 183 ALA A N 1
ATOM 1429 C CA . ALA A 1 183 ? -74.894 30.971 17.896 1.00 34.92 183 ALA A CA 1
ATOM 1430 C C . ALA A 1 183 ? -74.459 32.429 17.850 1.00 38.14 183 ALA A C 1
ATOM 1431 O O . ALA A 1 183 ? -73.315 32.747 18.195 1.00 37.19 183 ALA A O 1
ATOM 1433 N N . ILE A 1 184 ? -75.352 33.327 17.434 1.00 37.06 184 ILE A N 1
ATOM 1434 C CA . ILE A 1 184 ? -74.990 34.737 17.335 1.00 36.59 184 ILE A CA 1
ATOM 1435 C C . ILE A 1 184 ? -74.781 35.326 18.723 1.00 38.44 184 ILE A C 1
ATOM 1436 O O . ILE A 1 184 ? -73.796 36.031 18.976 1.00 37.62 184 ILE A O 1
ATOM 1441 N N . ILE A 1 185 ? -75.700 35.036 19.648 1.00 35.20 185 ILE A N 1
ATOM 1442 C CA . ILE A 1 185 ? -75.587 35.581 20.997 1.00 36.58 185 ILE A CA 1
ATOM 1443 C C . ILE A 1 185 ? -74.377 34.994 21.713 1.00 33.75 185 ILE A C 1
ATOM 1444 O O . ILE A 1 185 ? -73.655 35.705 22.422 1.00 32.64 185 ILE A O 1
ATOM 1449 N N . ALA A 1 186 ? -74.110 33.701 21.513 1.00 31.44 186 ALA A N 1
ATOM 1450 C CA . ALA A 1 186 ? -72.940 33.100 22.144 1.00 36.07 186 ALA A CA 1
ATOM 1451 C C . ALA A 1 186 ? -71.653 33.723 21.619 1.00 36.39 186 ALA A C 1
ATOM 1452 O O . ALA A 1 186 ? -70.714 33.965 22.386 1.00 33.27 186 ALA A O 1
ATOM 1454 N N . GLY A 1 187 ? -71.606 34.029 20.320 1.00 34.75 187 GLY A N 1
ATOM 1455 C CA . GLY A 1 187 ? -70.431 34.688 19.774 1.00 31.14 187 GLY A CA 1
ATOM 1456 C C . GLY A 1 187 ? -70.299 36.119 20.255 1.00 32.10 187 GLY A C 1
ATOM 1457 O O . GLY A 1 187 ? -69.190 36.610 20.478 1.00 31.13 187 GLY A O 1
ATOM 1458 N N . ARG A 1 188 ? -71.430 36.808 20.418 1.00 30.30 188 ARG A N 1
ATOM 1459 C CA . ARG A 1 188 ? -71.393 38.158 20.962 1.00 29.18 188 ARG A CA 1
ATOM 1460 C C . ARG A 1 188 ? -70.947 38.166 22.419 1.00 36.64 188 ARG A C 1
ATOM 1461 O O . ARG A 1 188 ? -70.327 39.135 22.868 1.00 33.20 188 ARG A O 1
ATOM 1469 N N . MET A 1 189 ? -71.244 37.104 23.175 1.00 36.69 189 MET A N 1
ATOM 1470 C CA . MET A 1 189 ? -70.749 37.035 24.548 1.00 34.50 189 MET A CA 1
ATOM 1471 C C . MET A 1 189 ? -69.237 36.849 24.574 1.00 33.70 189 MET A C 1
ATOM 1472 O O . MET A 1 189 ? -68.535 37.528 25.331 1.00 35.94 189 MET A O 1
ATOM 1477 N N . LEU A 1 190 ? -68.713 35.967 23.718 1.00 35.24 190 LEU A N 1
ATOM 1478 C CA . LEU A 1 190 ? -67.282 35.685 23.720 1.00 30.28 190 LEU A CA 1
ATOM 1479 C C . LEU A 1 190 ? -66.477 36.791 23.045 1.00 32.36 190 LEU A C 1
ATOM 1480 O O . LEU A 1 190 ? -65.419 37.181 23.547 1.00 31.88 190 LEU A O 1
ATOM 1485 N N . LEU A 1 191 ? -66.952 37.302 21.909 1.00 34.65 191 LEU A N 1
ATOM 1486 C CA . LEU A 1 191 ? -66.198 38.258 21.109 1.00 29.85 191 LEU A CA 1
ATOM 1487 C C . LEU A 1 191 ? -66.744 39.679 21.166 1.00 35.62 191 LEU A C 1
ATOM 1488 O O . LEU A 1 191 ? -66.157 40.574 20.547 1.00 34.44 191 LEU A O 1
ATOM 1493 N N . GLY A 1 192 ? -67.831 39.922 21.901 1.00 35.34 192 GLY A N 1
ATOM 1494 C CA . GLY A 1 192 ? -68.474 41.223 21.834 1.00 29.19 192 GLY A CA 1
ATOM 1495 C C . GLY A 1 192 ? -67.681 42.331 22.492 1.00 31.73 192 GLY A C 1
ATOM 1496 O O . GLY A 1 192 ? -67.857 43.503 22.152 1.00 34.40 192 GLY A O 1
ATOM 1497 N N . GLY A 1 193 ? -66.818 41.992 23.449 1.00 31.34 193 GLY A N 1
ATOM 1498 C CA . GLY A 1 193 ? -65.941 43.004 24.014 1.00 32.40 193 GLY A CA 1
ATOM 1499 C C . GLY A 1 193 ? -64.891 43.454 23.019 1.00 37.10 193 GLY A C 1
ATOM 1500 O O . GLY A 1 193 ? -64.544 44.638 22.957 1.00 34.87 193 GLY A O 1
ATOM 1501 N N . LEU A 1 194 ? -64.392 42.520 22.208 1.00 35.60 194 LEU A N 1
ATOM 1502 C CA . LEU A 1 194 ? -63.498 42.886 21.116 1.00 31.47 194 LEU A CA 1
ATOM 1503 C C . LEU A 1 194 ? -64.223 43.733 20.077 1.00 33.52 194 LEU A C 1
ATOM 1504 O O . LEU A 1 194 ? -63.675 44.729 19.591 1.00 35.89 194 LEU A O 1
ATOM 1509 N N . ILE A 1 195 ? -65.463 43.362 19.737 1.00 33.46 195 ILE A N 1
ATOM 1510 C CA . ILE A 1 195 ? -66.238 44.135 18.768 1.00 33.92 195 ILE A CA 1
ATOM 1511 C C . ILE A 1 195 ? -66.536 45.524 19.313 1.00 34.68 195 ILE A C 1
ATOM 1512 O O . ILE A 1 195 ? -66.414 46.530 18.602 1.00 36.60 195 ILE A O 1
ATOM 1517 N N . GLU A 1 196 ? -66.916 45.597 20.589 1.00 37.46 196 GLU A N 1
ATOM 1518 C CA . GLU A 1 196 ? -67.174 46.873 21.245 1.00 35.78 196 GLU A CA 1
ATOM 1519 C C . GLU A 1 196 ? -65.947 47.771 21.184 1.00 34.19 196 GLU A C 1
ATOM 1520 O O . GLU A 1 196 ? -66.038 48.955 20.837 1.00 36.43 196 GLU A O 1
ATOM 1526 N N . TYR A 1 197 ? -64.783 47.212 21.514 1.00 29.98 197 TYR A N 1
ATOM 1527 C CA . TYR A 1 197 ? -63.561 48.002 21.575 1.00 32.59 197 TYR A CA 1
ATOM 1528 C C . TYR A 1 197 ? -63.167 48.510 20.193 1.00 35.92 197 TYR A C 1
ATOM 1529 O O . TYR A 1 197 ? -62.842 49.691 20.023 1.00 38.92 197 TYR A O 1
ATOM 1538 N N . MET A 1 198 ? -63.214 47.634 19.186 1.00 35.18 198 MET A N 1
ATOM 1539 C CA . MET A 1 198 ? -62.776 48.025 17.849 1.00 33.70 198 MET A CA 1
ATOM 1540 C C . MET A 1 198 ? -63.739 49.015 17.206 1.00 37.80 198 MET A C 1
ATOM 1541 O O . MET A 1 198 ? -63.306 49.992 16.587 1.00 40.89 198 MET A O 1
ATOM 1546 N N . GLN A 1 199 ? -65.047 48.803 17.369 1.00 33.80 199 GLN A N 1
ATOM 1547 C CA . GLN A 1 199 ? -66.024 49.695 16.754 1.00 36.49 199 GLN A CA 1
ATOM 1548 C C . GLN A 1 199 ? -66.064 51.072 17.406 1.00 37.78 199 GLN A C 1
ATOM 1549 O O . GLN A 1 199 ? -66.563 52.017 16.786 1.00 37.37 199 GLN A O 1
ATOM 1555 N N . ALA A 1 200 ? -65.567 51.207 18.637 1.00 40.09 200 ALA A N 1
ATOM 1556 C CA . ALA A 1 200 ? -65.525 52.519 19.271 1.00 40.78 200 ALA A CA 1
ATOM 1557 C C . ALA A 1 200 ? -64.497 53.445 18.635 1.00 43.48 200 ALA A C 1
ATOM 1558 O O . ALA A 1 200 ? -64.612 54.665 18.781 1.00 46.47 200 ALA A O 1
ATOM 1560 N N . ASN A 1 201 ? -63.493 52.905 17.943 1.00 41.07 201 ASN A N 1
ATOM 1561 C CA . ASN A 1 201 ? -62.477 53.715 17.269 1.00 43.15 201 ASN A CA 1
ATOM 1562 C C . ASN A 1 201 ? -62.278 53.188 15.850 1.00 41.23 201 ASN A C 1
ATOM 1563 O O . ASN A 1 201 ? -61.287 52.504 15.564 1.00 41.70 201 ASN A O 1
ATOM 1568 N N . PRO A 1 202 ? -63.194 53.497 14.936 1.00 40.05 202 PRO A N 1
ATOM 1569 C CA . PRO A 1 202 ? -63.015 53.040 13.552 1.00 40.35 202 PRO A CA 1
ATOM 1570 C C . PRO A 1 202 ? -61.738 53.622 12.959 1.00 38.29 202 PRO A C 1
ATOM 1571 O O . PRO A 1 202 ? -61.382 54.778 13.201 1.00 43.44 202 PRO A O 1
ATOM 1575 N N . GLY A 1 203 ? -61.065 52.811 12.149 1.00 37.35 203 GLY A N 1
ATOM 1576 C CA . GLY A 1 203 ? -59.770 53.133 11.597 1.00 32.92 203 GLY A CA 1
ATOM 1577 C C . GLY A 1 203 ? -58.590 52.657 12.422 1.00 34.45 203 GLY A C 1
ATOM 1578 O O . GLY A 1 203 ? -57.489 52.514 11.876 1.00 38.04 203 GLY A O 1
ATOM 1579 N N . LYS A 1 204 ? -58.790 52.386 13.709 1.00 33.96 204 LYS A N 1
ATOM 1580 C CA . LYS A 1 204 ? -57.748 51.780 14.526 1.00 32.16 204 LYS A CA 1
ATOM 1581 C C . LYS A 1 204 ? -57.614 50.295 14.199 1.00 34.38 204 LYS A C 1
ATOM 1582 O O . LYS A 1 204 ? -58.586 49.626 13.835 1.00 34.16 204 LYS A O 1
ATOM 1588 N N . HIS A 1 205 ? -56.395 49.775 14.346 1.00 31.97 205 HIS A N 1
ATOM 1589 C CA . HIS A 1 205 ? -56.103 48.368 14.068 1.00 32.30 205 HIS A CA 1
ATOM 1590 C C . HIS A 1 205 ? -56.510 47.968 12.653 1.00 34.08 205 HIS A C 1
ATOM 1591 O O . HIS A 1 205 ? -56.941 46.838 12.417 1.00 31.96 205 HIS A O 1
ATOM 1598 N N . GLY A 1 206 ? -56.411 48.900 11.708 1.00 34.86 206 GLY A N 1
ATOM 1599 C CA . GLY A 1 206 ? -56.666 48.577 10.319 1.00 28.83 206 GLY A CA 1
ATOM 1600 C C . GLY A 1 206 ? -58.095 48.211 9.994 1.00 33.77 206 GLY A C 1
ATOM 1601 O O . GLY A 1 206 ? -58.336 47.557 8.976 1.00 35.51 206 GLY A O 1
ATOM 1602 N N . SER A 1 207 ? -59.060 48.627 10.814 1.00 33.33 207 SER A N 1
ATOM 1603 C CA . SER A 1 207 ? -60.437 48.173 10.667 1.00 32.84 207 SER A CA 1
ATOM 1604 C C . SER A 1 207 ? -61.379 49.365 10.589 1.00 34.14 207 SER A C 1
ATOM 1605 O O . SER A 1 207 ? -61.364 50.233 11.466 1.00 34.20 207 SER A O 1
ATOM 1608 N N . ALA A 1 208 ? -62.198 49.399 9.542 1.00 30.44 208 ALA A N 1
ATOM 1609 C CA . ALA A 1 208 ? -63.258 50.387 9.404 1.00 31.53 208 ALA A CA 1
ATOM 1610 C C . ALA A 1 208 ? -64.609 49.874 9.884 1.00 33.58 208 ALA A C 1
ATOM 1611 O O . ALA A 1 208 ? -65.611 50.576 9.725 1.00 36.50 208 ALA A O 1
ATOM 1613 N N . VAL A 1 209 ? -64.664 48.665 10.451 1.00 34.11 209 VAL A N 1
ATOM 1614 C CA . VAL A 1 209 ? -65.943 48.086 10.843 1.00 35.83 209 VAL A CA 1
ATOM 1615 C C . VAL A 1 209 ? -66.620 48.979 11.875 1.00 35.75 209 VAL A C 1
ATOM 1616 O O . VAL A 1 209 ? -65.989 49.459 12.825 1.00 35.17 209 VAL A O 1
ATOM 1620 N N . GLY A 1 210 ? -67.920 49.201 11.690 1.00 32.95 210 GLY A N 1
ATOM 1621 C CA . GLY A 1 210 ? -68.677 50.074 12.561 1.00 31.12 210 GLY A CA 1
ATOM 1622 C C . GLY A 1 210 ? -68.600 51.547 12.226 1.00 36.76 210 GLY A C 1
ATOM 1623 O O . GLY A 1 210 ? -69.145 52.362 12.979 1.00 41.49 210 GLY A O 1
ATOM 1624 N N . CYS A 1 211 ? -67.940 51.922 11.132 1.00 37.11 211 CYS A N 1
ATOM 1625 C CA . CYS A 1 211 ? -67.785 53.327 10.796 1.00 35.95 211 CYS A CA 1
ATOM 1626 C C . CYS A 1 211 ? -69.072 53.891 10.205 1.00 35.17 211 CYS A C 1
ATOM 1627 O O . CYS A 1 211 ? -69.947 53.162 9.732 1.00 39.02 211 CYS A O 1
ATOM 1630 N N . ASN A 1 212 ? -69.197 55.213 10.287 1.00 37.59 212 ASN A N 1
ATOM 1631 C CA . ASN A 1 212 ? -70.236 55.956 9.583 1.00 37.46 212 ASN A CA 1
ATOM 1632 C C . ASN A 1 212 ? -69.551 56.776 8.497 1.00 38.57 212 ASN A C 1
ATOM 1633 O O . ASN A 1 212 ? -68.890 57.780 8.813 1.00 38.96 212 ASN A O 1
ATOM 1638 N N . PRO A 1 213 ? -69.681 56.408 7.219 1.00 36.29 213 PRO A N 1
ATOM 1639 C CA . PRO A 1 213 ? -68.864 57.072 6.187 1.00 38.35 213 PRO A CA 1
ATOM 1640 C C . PRO A 1 213 ? -69.071 58.575 6.116 1.00 35.88 213 PRO A C 1
ATOM 1641 O O . PRO A 1 213 ? -68.099 59.297 5.856 1.00 34.03 213 PRO A O 1
ATOM 1645 N N . ASP A 1 214 ? -70.275 59.067 6.404 1.00 35.98 214 ASP A N 1
ATOM 1646 C CA . ASP A 1 214 ? -70.513 60.504 6.350 1.00 35.17 214 ASP A CA 1
ATOM 1647 C C . ASP A 1 214 ? -69.592 61.255 7.301 1.00 40.27 214 ASP A C 1
ATOM 1648 O O . ASP A 1 214 ? -69.101 62.342 6.973 1.00 42.03 214 ASP A O 1
ATOM 1653 N N . LEU A 1 215 ? -69.318 60.676 8.470 1.00 40.38 215 LEU A N 1
ATOM 1654 C CA . LEU A 1 215 ? -68.477 61.327 9.466 1.00 34.72 215 LEU A CA 1
ATOM 1655 C C . LEU A 1 215 ? -67.011 60.915 9.361 1.00 38.77 215 LEU A C 1
ATOM 1656 O O . LEU A 1 215 ? -66.120 61.767 9.447 1.00 36.68 215 LEU A O 1
ATOM 1661 N N . HIS A 1 216 ? -66.737 59.626 9.163 1.00 32.32 216 HIS A N 1
ATOM 1662 C CA . HIS A 1 216 ? -65.377 59.125 9.306 1.00 34.77 216 HIS A CA 1
ATOM 1663 C C . HIS A 1 216 ? -64.532 59.262 8.048 1.00 33.45 216 HIS A C 1
ATOM 1664 O O . HIS A 1 216 ? -63.317 59.045 8.121 1.00 32.59 216 HIS A O 1
ATOM 1671 N N . TRP A 1 217 ? -65.123 59.634 6.908 1.00 33.44 217 TRP A N 1
ATOM 1672 C CA . TRP A 1 217 ? -64.308 59.800 5.709 1.00 33.73 217 TRP A CA 1
ATOM 1673 C C . TRP A 1 217 ? -63.293 60.916 5.880 1.00 31.23 217 TRP A C 1
ATOM 1674 O O . TRP A 1 217 ? -62.156 60.794 5.412 1.00 29.45 217 TRP A O 1
ATOM 1685 N N . THR A 1 218 ? -63.660 61.980 6.601 1.00 30.97 218 THR A N 1
ATOM 1686 C CA . THR A 1 218 ? -62.697 63.035 6.888 1.00 29.87 218 THR A CA 1
ATOM 1687 C C . THR A 1 218 ? -61.584 62.519 7.788 1.00 31.38 218 THR A C 1
ATOM 1688 O O . THR A 1 218 ? -60.405 62.814 7.558 1.00 32.38 218 THR A O 1
ATOM 1692 N N . LYS A 1 219 ? -61.936 61.688 8.774 1.00 33.63 219 LYS A N 1
ATOM 1693 C CA . LYS A 1 219 ? -60.934 61.115 9.668 1.00 34.50 219 LYS A CA 1
ATOM 1694 C C . LYS A 1 219 ? -60.003 60.170 8.919 1.00 33.11 219 LYS A C 1
ATOM 1695 O O . LYS A 1 219 ? -58.776 60.252 9.060 1.00 35.11 219 LYS A O 1
ATOM 1701 N N . PHE A 1 220 ? -60.570 59.278 8.100 1.00 31.92 220 PHE A N 1
ATOM 1702 C CA . PHE A 1 220 ? -59.748 58.336 7.347 1.00 29.00 220 PHE A CA 1
ATOM 1703 C C . PHE A 1 220 ? -58.847 59.064 6.359 1.00 32.03 220 PHE A C 1
ATOM 1704 O O . PHE A 1 220 ? -57.683 58.691 6.176 1.00 32.63 220 PHE A O 1
ATOM 1712 N N . PHE A 1 221 ? -59.353 60.144 5.757 1.00 31.98 221 PHE A N 1
ATOM 1713 C CA . PHE A 1 221 ? -58.595 60.847 4.728 1.00 34.35 221 PHE A CA 1
ATOM 1714 C C . PHE A 1 221 ? -57.318 61.442 5.302 1.00 34.92 221 PHE A C 1
ATOM 1715 O O . PHE A 1 221 ? -56.235 61.287 4.729 1.00 36.05 221 PHE A O 1
ATOM 1723 N N . PHE A 1 222 ? -57.415 62.092 6.459 1.00 34.30 222 PHE A N 1
ATOM 1724 C CA . PHE A 1 222 ? -56.240 62.752 7.006 1.00 38.92 222 PHE A CA 1
ATOM 1725 C C . PHE A 1 222 ? -55.286 61.788 7.692 1.00 38.26 222 PHE A C 1
ATOM 1726 O O . PHE A 1 222 ? -54.141 62.163 7.961 1.00 44.41 222 PHE A O 1
ATOM 1734 N N . LYS A 1 223 ? -55.717 60.560 7.971 1.00 41.08 223 LYS A N 1
ATOM 1735 C CA . LYS A 1 223 ? -54.770 59.553 8.419 1.00 37.19 223 LYS A CA 1
ATOM 1736 C C . LYS A 1 223 ? -54.025 58.893 7.264 1.00 43.43 223 LYS A C 1
ATOM 1737 O O . LYS A 1 223 ? -53.041 58.191 7.513 1.00 47.87 223 LYS A O 1
ATOM 1743 N N . PHE A 1 224 ? -54.449 59.116 6.011 1.00 41.92 224 PHE A N 1
ATOM 1744 C CA . PHE A 1 224 ? -53.775 58.533 4.857 1.00 43.36 224 PHE A CA 1
ATOM 1745 C C . PHE A 1 224 ? -53.114 59.543 3.932 1.00 57.07 224 PHE A C 1
ATOM 1746 O O . PHE A 1 224 ? -52.215 59.161 3.176 1.00 61.19 224 PHE A O 1
ATOM 1754 N N . CYS A 1 225 ? -53.523 60.813 3.970 1.00 67.24 225 CYS A N 1
ATOM 1755 C CA . CYS A 1 225 ? -53.044 61.775 2.982 1.00 68.32 225 CYS A CA 1
ATOM 1756 C C . CYS A 1 225 ? -51.564 62.086 3.164 1.00 73.19 225 CYS A C 1
ATOM 1757 O O . CYS A 1 225 ? -50.909 62.523 2.210 1.00 64.36 225 CYS A O 1
ATOM 1760 N N . HIS A 1 226 ? -51.037 61.874 4.373 1.00 63.05 226 HIS A N 1
ATOM 1761 C CA . HIS A 1 226 ? -49.627 62.091 4.672 1.00 59.57 226 HIS A CA 1
ATOM 1762 C C . HIS A 1 226 ? -48.727 61.074 3.973 1.00 65.12 226 HIS A C 1
ATOM 1763 O O . HIS A 1 226 ? -47.521 61.311 3.845 1.00 69.67 226 HIS A O 1
ATOM 1770 N N . TYR A 1 227 ? -49.285 59.944 3.538 1.00 55.53 227 TYR A N 1
ATOM 1771 C CA . TYR A 1 227 ? -48.561 58.995 2.703 1.00 55.33 227 TYR A CA 1
ATOM 1772 C C . TYR A 1 227 ? -48.713 59.428 1.253 1.00 53.41 227 TYR A C 1
ATOM 1773 O O . TYR A 1 227 ? -49.847 59.575 0.782 1.00 56.96 227 TYR A O 1
ATOM 1782 N N . PRO A 1 228 ? -47.617 59.685 0.532 1.00 57.47 228 PRO A N 1
ATOM 1783 C CA . PRO A 1 228 ? -47.760 60.148 -0.860 1.00 54.82 228 PRO A CA 1
ATOM 1784 C C . PRO A 1 228 ? -48.556 59.202 -1.736 1.00 54.78 228 PRO A C 1
ATOM 1785 O O . PRO A 1 228 ? -49.293 59.661 -2.617 1.00 62.75 228 PRO A O 1
ATOM 1789 N N . GLN A 1 229 ? -48.449 57.897 -1.514 1.00 52.82 229 GLN A N 1
ATOM 1790 C CA . GLN A 1 229 ? -49.186 56.914 -2.293 1.00 51.44 229 GLN A CA 1
ATOM 1791 C C . GLN A 1 229 ? -50.124 56.124 -1.392 1.00 47.32 229 GLN A C 1
ATOM 1792 O O . GLN A 1 229 ? -49.758 55.755 -0.272 1.00 46.80 229 GLN A O 1
ATOM 1798 N N . VAL A 1 230 ? -51.330 55.861 -1.894 1.00 44.18 230 VAL A N 1
ATOM 1799 C CA . VAL A 1 230 ? -52.307 54.991 -1.245 1.00 41.72 230 VAL A CA 1
ATOM 1800 C C . VAL A 1 230 ? -52.896 54.097 -2.325 1.00 37.67 230 VAL A C 1
ATOM 1801 O O . VAL A 1 230 ? -53.279 54.586 -3.391 1.00 39.83 230 VAL A O 1
ATOM 1805 N N . PHE A 1 231 ? -52.982 52.795 -2.052 1.00 34.64 231 PHE A N 1
ATOM 1806 C CA . PHE A 1 231 ? -53.307 51.805 -3.071 1.00 35.65 231 PHE A CA 1
ATOM 1807 C C . PHE A 1 231 ? -54.561 51.025 -2.714 1.00 36.40 231 PHE A C 1
ATOM 1808 O O . PHE A 1 231 ? -54.800 50.711 -1.544 1.00 39.25 231 PHE A O 1
ATOM 1816 N N . ASP A 1 232 ? -55.347 50.703 -3.738 1.00 41.66 232 ASP A N 1
ATOM 1817 C CA . ASP A 1 232 ? -56.336 49.643 -3.629 1.00 37.27 232 ASP A CA 1
ATOM 1818 C C . ASP A 1 232 ? -55.636 48.289 -3.611 1.00 40.17 232 ASP A C 1
ATOM 1819 O O . ASP A 1 232 ? -54.542 48.125 -4.155 1.00 40.60 232 ASP A O 1
ATOM 1824 N N . LEU A 1 233 ? -56.270 47.312 -2.961 1.00 40.14 233 LEU A N 1
ATOM 1825 C CA . LEU A 1 233 ? -55.815 45.919 -3.024 1.00 39.26 233 LEU A CA 1
ATOM 1826 C C . LEU A 1 233 ? -57.063 45.041 -3.057 1.00 41.30 233 LEU A C 1
ATOM 1827 O O . LEU A 1 233 ? -57.568 44.617 -2.014 1.00 49.80 233 LEU A O 1
ATOM 1832 N N . ASP A 1 234 ? -57.557 44.780 -4.264 1.00 40.86 234 ASP A N 1
ATOM 1833 C CA . ASP A 1 234 ? -58.787 44.027 -4.452 1.00 43.97 234 ASP A CA 1
ATOM 1834 C C . ASP A 1 234 ? -58.498 42.536 -4.569 1.00 43.89 234 ASP A C 1
ATOM 1835 O O . ASP A 1 234 ? -57.518 42.124 -5.193 1.00 46.28 234 ASP A O 1
ATOM 1840 N N . TYR A 1 235 ? -59.354 41.735 -3.948 1.00 45.18 235 TYR A N 1
ATOM 1841 C CA . TYR A 1 235 ? -59.236 40.287 -3.946 1.00 47.37 235 TYR A CA 1
ATOM 1842 C C . TYR A 1 235 ? -60.257 39.664 -4.887 1.00 48.34 235 TYR A C 1
ATOM 1843 O O . TYR A 1 235 ? -61.325 40.230 -5.139 1.00 45.28 235 TYR A O 1
ATOM 1852 N N . LYS A 1 236 ? -59.933 38.472 -5.378 1.00 46.25 236 LYS A N 1
ATOM 1853 C CA . LYS A 1 236 ? -60.927 37.585 -5.965 1.00 48.67 236 LYS A CA 1
ATOM 1854 C C . LYS A 1 236 ? -61.240 36.474 -4.973 1.00 50.55 236 LYS A C 1
ATOM 1855 O O . LYS A 1 236 ? -60.323 35.863 -4.412 1.00 54.82 236 LYS A O 1
ATOM 1861 N N . CYS A 1 237 ? -62.532 36.224 -4.759 1.00 48.39 237 CYS A N 1
ATOM 1862 C CA . CYS A 1 237 ? -62.996 35.101 -3.941 1.00 53.35 237 CYS A CA 1
ATOM 1863 C C . CYS A 1 237 ? -62.375 35.115 -2.545 1.00 53.78 237 CYS A C 1
ATOM 1864 O O . CYS A 1 237 ? -61.947 34.082 -2.026 1.00 55.46 237 CYS A O 1
ATOM 1867 N N . PHE A 1 238 ? -62.314 36.300 -1.931 1.00 52.11 238 PHE A N 1
ATOM 1868 C CA . PHE A 1 238 ? -61.653 36.413 -0.633 1.00 45.30 238 PHE A CA 1
ATOM 1869 C C . PHE A 1 238 ? -62.336 35.543 0.413 1.00 45.46 238 PHE A C 1
ATOM 1870 O O . PHE A 1 238 ? -61.665 34.853 1.188 1.00 44.10 238 PHE A O 1
ATOM 1878 N N . ASP A 1 239 ? -63.672 35.523 0.417 1.00 45.90 239 ASP A N 1
ATOM 1879 C CA . ASP A 1 239 ? -64.395 34.749 1.420 1.00 46.16 239 ASP A CA 1
ATOM 1880 C C . ASP A 1 239 ? -64.137 33.256 1.266 1.00 48.61 239 ASP A C 1
ATOM 1881 O O . ASP A 1 239 ? -64.036 32.532 2.263 1.00 46.98 239 ASP A O 1
ATOM 1886 N N . ALA A 1 240 ? -64.022 32.776 0.025 1.00 49.40 240 ALA A N 1
ATOM 1887 C CA . ALA A 1 240 ? -63.796 31.355 -0.215 1.00 42.52 240 ALA A CA 1
ATOM 1888 C C . ALA A 1 240 ? -62.354 30.939 0.052 1.00 46.24 240 ALA A C 1
ATOM 1889 O O . ALA A 1 240 ? -62.113 29.810 0.494 1.00 45.37 240 ALA A O 1
ATOM 1891 N N . THR A 1 241 ? -61.391 31.820 -0.207 1.00 41.92 241 THR A N 1
ATOM 1892 C CA . THR A 1 241 ? -59.982 31.466 -0.104 1.00 44.16 241 THR A CA 1
ATOM 1893 C C . THR A 1 241 ? -59.422 31.598 1.308 1.00 43.16 241 THR A C 1
ATOM 1894 O O . THR A 1 241 ? -58.247 31.276 1.514 1.00 44.23 241 THR A O 1
ATOM 1898 N N . LEU A 1 242 ? -60.212 32.043 2.284 1.00 41.76 242 LEU A N 1
ATOM 1899 C CA . LEU A 1 242 ? -59.652 32.262 3.613 1.00 42.62 242 LEU A CA 1
ATOM 1900 C C . LEU A 1 242 ? -59.138 30.943 4.175 1.00 41.83 242 LEU A C 1
ATOM 1901 O O . LEU A 1 242 ? -59.919 29.988 4.305 1.00 37.76 242 LEU A O 1
ATOM 1906 N N . PRO A 1 243 ? -57.867 30.856 4.552 1.00 37.65 243 PRO A N 1
ATOM 1907 C CA . PRO A 1 243 ? -57.288 29.570 4.942 1.00 41.03 243 PRO A CA 1
ATOM 1908 C C . PRO A 1 243 ? -57.414 29.288 6.428 1.00 46.16 243 PRO A C 1
ATOM 1909 O O . PRO A 1 243 ? -57.471 30.191 7.267 1.00 46.79 243 PRO A O 1
ATOM 1913 N N . SER A 1 244 ? -57.428 27.991 6.743 1.00 43.20 244 SER A N 1
ATOM 1914 C CA . SER A 1 244 ? -57.531 27.571 8.134 1.00 37.59 244 SER A CA 1
ATOM 1915 C C . SER A 1 244 ? -56.339 28.042 8.954 1.00 40.41 244 SER A C 1
ATOM 1916 O O . SER A 1 244 ? -56.484 28.308 10.153 1.00 42.97 244 SER A O 1
ATOM 1919 N N . CYS A 1 245 ? -55.159 28.160 8.336 1.00 40.88 245 CYS A N 1
ATOM 1920 C CA . CYS A 1 245 ? -53.987 28.587 9.093 1.00 41.31 245 CYS A CA 1
ATOM 1921 C C . CYS A 1 245 ? -54.167 29.998 9.642 1.00 40.38 245 CYS A C 1
ATOM 1922 O O . CYS A 1 245 ? -53.739 30.294 10.764 1.00 37.09 245 CYS A O 1
ATOM 1925 N N . ALA A 1 246 ? -54.836 30.871 8.884 1.00 41.31 246 ALA A N 1
ATOM 1926 C CA . ALA A 1 246 ? -55.125 32.210 9.387 1.00 40.32 246 ALA A CA 1
ATOM 1927 C C . ALA A 1 246 ? -56.137 32.167 10.527 1.00 40.74 246 ALA A C 1
ATOM 1928 O O . ALA A 1 246 ? -56.006 32.910 11.508 1.00 38.03 246 ALA A O 1
ATOM 1930 N N . PHE A 1 247 ? -57.139 31.286 10.429 1.00 38.26 247 PHE A N 1
ATOM 1931 C CA . PHE A 1 247 ? -58.118 31.165 11.505 1.00 38.63 247 PHE A CA 1
ATOM 1932 C C . PHE A 1 247 ? -57.465 30.688 12.796 1.00 40.15 247 PHE A C 1
ATOM 1933 O O . PHE A 1 247 ? -57.758 31.212 13.878 1.00 40.57 247 PHE A O 1
ATOM 1941 N N . ARG A 1 248 ? -56.574 29.696 12.700 1.00 37.99 248 ARG A N 1
ATOM 1942 C CA . ARG A 1 248 ? -55.929 29.165 13.895 1.00 39.63 248 ARG A CA 1
ATOM 1943 C C . ARG A 1 248 ? -55.043 30.200 14.568 1.00 38.76 248 ARG A C 1
ATOM 1944 O O . ARG A 1 248 ? -54.956 30.232 15.801 1.00 38.52 248 ARG A O 1
ATOM 1952 N N . ILE A 1 249 ? -54.391 31.058 13.781 1.00 38.18 249 ILE A N 1
ATOM 1953 C CA . ILE A 1 249 ? -53.553 32.100 14.362 1.00 39.99 249 ILE A CA 1
ATOM 1954 C C . ILE A 1 249 ? -54.408 33.128 15.091 1.00 39.38 249 ILE A C 1
ATOM 1955 O O . ILE A 1 249 ? -54.049 33.595 16.179 1.00 40.52 249 ILE A O 1
ATOM 1960 N N . VAL A 1 250 ? -55.546 33.504 14.503 1.00 38.72 250 VAL A N 1
ATOM 1961 C CA . VAL A 1 250 ? -56.436 34.445 15.170 1.00 36.02 250 VAL A CA 1
ATOM 1962 C C . VAL A 1 250 ? -57.038 33.822 16.427 1.00 37.37 250 VAL A C 1
ATOM 1963 O O . VAL A 1 250 ? -57.221 34.509 17.439 1.00 38.78 250 VAL A O 1
ATOM 1967 N N . GLU A 1 251 ? -57.314 32.514 16.403 1.00 38.04 251 GLU A N 1
ATOM 1968 C CA . GLU A 1 251 ? -57.827 31.843 17.595 1.00 36.57 251 GLU A CA 1
ATOM 1969 C C . GLU A 1 251 ? -56.828 31.931 18.738 1.00 38.28 251 GLU A C 1
ATOM 1970 O O . GLU A 1 251 ? -57.190 32.264 19.872 1.00 42.77 251 GLU A O 1
ATOM 1976 N N . LYS A 1 252 ? -55.553 31.658 18.446 1.00 38.45 252 LYS A N 1
ATOM 1977 C CA . LYS A 1 252 ? -54.532 31.674 19.489 1.00 42.78 252 LYS A CA 1
ATOM 1978 C C . LYS A 1 252 ? -54.417 33.053 20.129 1.00 42.43 252 LYS A C 1
ATOM 1979 O O . LYS A 1 252 ? -54.307 33.167 21.356 1.00 41.05 252 LYS A O 1
ATOM 1985 N N . HIS A 1 253 ? -54.463 34.114 19.319 1.00 40.16 253 HIS A N 1
ATOM 1986 C CA . HIS A 1 253 ? -54.308 35.458 19.863 1.00 38.79 253 HIS A CA 1
ATOM 1987 C C . HIS A 1 253 ? -55.569 35.932 20.573 1.00 41.34 253 HIS A C 1
ATOM 1988 O O . HIS A 1 253 ? -55.483 36.575 21.624 1.00 38.96 253 HIS A O 1
ATOM 1995 N N . LEU A 1 254 ? -56.746 35.647 20.006 1.00 37.47 254 LEU A N 1
ATOM 1996 C CA . LEU A 1 254 ? -57.982 36.085 20.644 1.00 34.83 254 LEU A CA 1
ATOM 1997 C C . LEU A 1 254 ? -58.219 35.352 21.963 1.00 41.24 254 LEU A C 1
ATOM 1998 O O . LEU A 1 254 ? -58.719 35.949 22.924 1.00 39.35 254 LEU A O 1
ATOM 2003 N N . GLU A 1 255 ? -57.855 34.066 22.039 1.00 37.38 255 GLU A N 1
ATOM 2004 C CA . GLU A 1 255 ? -57.972 33.358 23.312 1.00 42.94 255 GLU A CA 1
ATOM 2005 C C . GLU A 1 255 ? -57.013 33.922 24.348 1.00 42.83 255 GLU A C 1
ATOM 2006 O O . GLU A 1 255 ? -57.359 34.028 25.530 1.00 42.13 255 GLU A O 1
ATOM 2012 N N . ARG A 1 256 ? -55.809 34.306 23.919 1.00 41.04 256 ARG A N 1
ATOM 2013 C CA . ARG A 1 256 ? -54.843 34.887 24.844 1.00 41.57 256 ARG A CA 1
ATOM 2014 C C . ARG A 1 256 ? -55.318 36.244 25.347 1.00 42.64 256 ARG A C 1
ATOM 2015 O O . ARG A 1 256 ? -55.248 36.531 26.548 1.00 42.73 256 ARG A O 1
ATOM 2023 N N . LEU A 1 257 ? -55.814 37.093 24.440 1.00 40.63 257 LEU A N 1
ATOM 2024 C CA . LEU A 1 257 ? -56.242 38.431 24.837 1.00 37.63 257 LEU A CA 1
ATOM 2025 C C . LEU A 1 257 ? -57.515 38.389 25.673 1.00 39.77 257 LEU A C 1
ATOM 2026 O O . LEU A 1 257 ? -57.638 39.118 26.665 1.00 37.05 257 LEU A O 1
ATOM 2031 N N . ILE A 1 258 ? -58.476 37.552 25.283 1.00 38.59 258 ILE A N 1
ATOM 2032 C CA . ILE A 1 258 ? -59.747 37.505 25.995 1.00 38.29 258 ILE A CA 1
ATOM 2033 C C . ILE A 1 258 ? -59.629 36.653 27.256 1.00 41.82 258 ILE A C 1
ATOM 2034 O O . ILE A 1 258 ? -60.370 36.861 28.224 1.00 42.21 258 ILE A O 1
ATOM 2039 N N . GLY A 1 259 ? -58.691 35.711 27.285 1.00 40.94 259 GLY A N 1
ATOM 2040 C CA . GLY A 1 259 ? -58.504 34.897 28.469 1.00 41.71 259 GLY A CA 1
ATOM 2041 C C . GLY A 1 259 ? -59.600 33.883 28.702 1.00 42.76 259 GLY A C 1
ATOM 2042 O O . GLY A 1 259 ? -59.843 33.498 29.850 1.00 47.31 259 GLY A O 1
ATOM 2043 N N . ASP A 1 260 ? -60.281 33.450 27.644 1.00 45.02 260 ASP A N 1
ATOM 2044 C CA . ASP A 1 260 ? -61.350 32.464 27.743 1.00 43.58 260 ASP A CA 1
ATOM 2045 C C . ASP A 1 260 ? -61.097 31.371 26.717 1.00 44.23 260 ASP A C 1
ATOM 2046 O O . ASP A 1 260 ? -61.045 31.645 25.513 1.00 45.95 260 ASP A O 1
ATOM 2051 N N . GLU A 1 261 ? -60.968 30.130 27.192 1.00 45.75 261 GLU A N 1
ATOM 2052 C CA . GLU A 1 261 ? -60.648 29.017 26.307 1.00 46.12 261 GLU A CA 1
ATOM 2053 C C . GLU A 1 261 ? -61.786 28.701 25.350 1.00 47.30 261 GLU A C 1
ATOM 2054 O O . GLU A 1 261 ? -61.565 28.014 24.347 1.00 49.34 261 GLU A O 1
ATOM 2060 N N . ARG A 1 262 ? -62.993 29.191 25.629 1.00 42.28 262 ARG A N 1
ATOM 2061 C CA . ARG A 1 262 ? -64.128 28.872 24.778 1.00 41.35 262 ARG A CA 1
ATOM 2062 C C . ARG A 1 262 ? -64.109 29.628 23.452 1.00 40.19 262 ARG A C 1
ATOM 2063 O O . ARG A 1 262 ? -64.853 29.254 22.539 1.00 40.32 262 ARG A O 1
ATOM 2071 N N . VAL A 1 263 ? -63.303 30.689 23.322 1.00 38.76 263 VAL A N 1
ATOM 2072 C CA . VAL A 1 263 ? -63.313 31.430 22.063 1.00 42.59 263 VAL A CA 1
ATOM 2073 C C . VAL A 1 263 ? -62.670 30.609 20.952 1.00 42.45 263 VAL A C 1
ATOM 2074 O O . VAL A 1 263 ? -63.002 30.783 19.774 1.00 37.99 263 VAL A O 1
ATOM 2078 N N . THR A 1 264 ? -61.752 29.701 21.294 1.00 41.62 264 THR A N 1
ATOM 2079 C CA . THR A 1 264 ? -61.120 28.891 20.260 1.00 36.85 264 THR A CA 1
ATOM 2080 C C . THR A 1 264 ? -62.115 27.905 19.664 1.00 39.73 264 THR A C 1
ATOM 2081 O O . THR A 1 264 ? -62.247 27.810 18.439 1.00 45.07 264 THR A O 1
ATOM 2085 N N . ARG A 1 265 ? -62.853 27.179 20.508 1.00 38.01 265 ARG A N 1
ATOM 2086 C CA . ARG A 1 265 ? -63.800 26.231 19.935 1.00 45.41 265 ARG A CA 1
ATOM 2087 C C . ARG A 1 265 ? -65.026 26.915 19.345 1.00 41.61 265 ARG A C 1
ATOM 2088 O O . ARG A 1 265 ? -65.719 26.303 18.526 1.00 41.51 265 ARG A O 1
ATOM 2096 N N . TYR A 1 266 ? -65.310 28.163 19.722 1.00 40.62 266 TYR A N 1
ATOM 2097 C CA . TYR A 1 266 ? -66.349 28.893 19.005 1.00 37.82 266 TYR A CA 1
ATOM 2098 C C . TYR A 1 266 ? -65.882 29.282 17.608 1.00 38.46 266 TYR A C 1
ATOM 2099 O O . TYR A 1 266 ? -66.596 29.065 16.622 1.00 38.04 266 TYR A O 1
ATOM 2108 N N . IL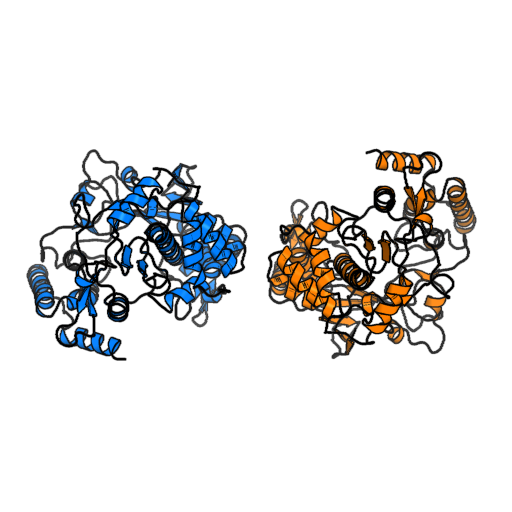E A 1 267 ? -64.679 29.853 17.502 1.00 35.96 267 ILE A N 1
ATOM 2109 C CA . ILE A 1 267 ? -64.171 30.244 16.189 1.00 37.75 267 ILE A CA 1
ATOM 2110 C C . ILE A 1 267 ? -63.904 29.015 15.328 1.00 38.73 267 ILE A C 1
ATOM 2111 O O . ILE A 1 267 ? -63.986 29.081 14.095 1.00 40.62 267 ILE A O 1
ATOM 2116 N N . GLU A 1 268 ? -63.627 27.867 15.956 1.00 40.11 268 GLU A N 1
ATOM 2117 C CA . GLU A 1 268 ? -63.460 26.635 15.193 1.00 40.77 268 GLU A CA 1
ATOM 2118 C C . GLU A 1 268 ? -64.730 26.272 14.435 1.00 38.30 268 GLU A C 1
ATOM 2119 O O . GLU A 1 268 ? -64.656 25.660 13.365 1.00 41.21 268 GLU A O 1
ATOM 2125 N N . THR A 1 269 ? -65.900 26.635 14.967 1.00 34.19 269 THR A N 1
ATOM 2126 C CA . THR A 1 269 ? -67.138 26.414 14.231 1.00 38.78 269 THR A CA 1
ATOM 2127 C C . THR A 1 269 ? -67.328 27.410 13.096 1.00 41.36 269 THR A C 1
ATOM 2128 O O . THR A 1 269 ? -68.203 27.196 12.251 1.00 40.18 269 THR A O 1
ATOM 2132 N N . ILE A 1 270 ? -66.562 28.504 13.080 1.00 39.34 270 ILE A N 1
ATOM 2133 C CA . ILE A 1 270 ? -66.534 29.383 11.916 1.00 40.60 270 ILE A CA 1
ATOM 2134 C C . ILE A 1 270 ? -65.539 28.870 10.881 1.00 40.28 270 ILE A C 1
ATOM 2135 O O . ILE A 1 270 ? -65.837 28.838 9.681 1.00 37.37 270 ILE A O 1
ATOM 2140 N N . ARG A 1 271 ? -64.348 28.457 11.328 1.00 37.55 271 ARG A N 1
ATOM 2141 C CA . ARG A 1 271 ? -63.344 27.934 10.407 1.00 37.01 271 ARG A CA 1
ATOM 2142 C C . ARG A 1 271 ? -63.808 26.638 9.757 1.00 41.28 271 ARG A C 1
ATOM 2143 O O . ARG A 1 271 ? -63.600 26.427 8.557 1.00 42.05 271 ARG A O 1
ATOM 2151 N N . HIS A 1 272 ? -64.454 25.767 10.530 1.00 39.14 272 HIS A N 1
ATOM 2152 C CA . HIS A 1 272 ? -65.007 24.504 10.046 1.00 38.19 272 HIS A CA 1
ATOM 2153 C C . HIS A 1 272 ? -66.506 24.569 10.322 1.00 41.81 272 HIS A C 1
ATOM 2154 O O . HIS A 1 272 ? -66.980 24.140 11.377 1.00 42.35 272 HIS A O 1
ATOM 2161 N N . SER A 1 273 ? -67.248 25.134 9.378 1.00 40.60 273 SER A N 1
ATOM 2162 C CA . SER A 1 273 ? -68.661 25.426 9.554 1.00 36.93 273 SER A CA 1
ATOM 2163 C C . SER A 1 273 ? -69.540 24.337 8.950 1.00 40.46 273 SER A C 1
ATOM 2164 O O . SER A 1 273 ? -69.127 23.585 8.065 1.00 39.88 273 SER A O 1
ATOM 2167 N N . ARG A 1 274 ? -70.766 24.257 9.457 1.00 41.50 274 ARG A N 1
ATOM 2168 C CA . ARG A 1 274 ? -71.777 23.339 8.959 1.00 41.78 274 ARG A CA 1
ATOM 2169 C C . ARG A 1 274 ? -72.951 24.148 8.432 1.00 42.36 274 ARG A C 1
ATOM 2170 O O . ARG A 1 274 ? -73.298 25.193 8.993 1.00 42.85 274 ARG A O 1
ATOM 2178 N N . HIS A 1 275 ? -73.561 23.660 7.354 1.00 37.87 275 HIS A N 1
ATOM 2179 C CA . HIS A 1 275 ? -74.540 24.435 6.610 1.00 42.74 275 HIS A CA 1
ATOM 2180 C C . HIS A 1 275 ? -75.724 23.562 6.230 1.00 44.94 275 HIS A C 1
ATOM 2181 O O . HIS A 1 275 ? -75.581 22.361 5.985 1.00 47.85 275 HIS A O 1
ATOM 2188 N N . VAL A 1 276 ? -76.896 24.187 6.183 1.00 44.87 276 VAL A N 1
ATOM 2189 C CA . VAL A 1 276 ? -78.110 23.579 5.656 1.00 43.93 276 VAL A CA 1
ATOM 2190 C C . VAL A 1 276 ? -78.566 24.414 4.469 1.00 46.80 276 VAL A C 1
ATOM 2191 O O . VAL A 1 276 ? -78.802 25.621 4.608 1.00 47.38 276 VAL A O 1
ATOM 2195 N N . PHE A 1 277 ? -78.690 23.775 3.309 1.00 45.74 277 PHE A N 1
ATOM 2196 C CA . PHE A 1 277 ? -79.156 24.417 2.083 1.00 44.24 277 PHE A CA 1
ATOM 2197 C C . PHE A 1 277 ? -80.380 23.642 1.608 1.00 47.74 277 PHE A C 1
ATOM 2198 O O . PHE A 1 277 ? -80.247 22.584 0.982 1.00 52.98 277 PHE A O 1
ATOM 2206 N N . GLY A 1 278 ? -81.568 24.163 1.897 1.00 45.30 278 GLY A N 1
ATOM 2207 C CA . GLY A 1 278 ? -82.777 23.421 1.605 1.00 50.40 278 GLY A CA 1
ATOM 2208 C C . GLY A 1 278 ? -82.866 22.159 2.439 1.00 54.96 278 GLY A C 1
ATOM 2209 O O . GLY A 1 278 ? -82.959 22.227 3.669 1.00 51.32 278 GLY A O 1
ATOM 2210 N N . ASN A 1 279 ? -82.860 21.001 1.778 1.00 55.15 279 ASN A N 1
ATOM 2211 C CA . ASN A 1 279 ? -82.795 19.719 2.464 1.00 54.91 279 ASN A CA 1
ATOM 2212 C C . ASN A 1 279 ? -81.379 19.162 2.545 1.00 55.76 279 ASN A C 1
ATOM 2213 O O . ASN A 1 279 ? -81.161 18.172 3.251 1.00 54.52 279 ASN A O 1
ATOM 2218 N N . GLU A 1 280 ? -80.422 19.772 1.850 1.00 49.50 280 GLU A N 1
ATOM 2219 C CA . GLU A 1 280 ? -79.041 19.309 1.827 1.00 51.59 280 GLU A CA 1
ATOM 2220 C C . GLU A 1 280 ? -78.211 19.942 2.940 1.00 51.18 280 GLU A C 1
ATOM 2221 O O . GLU A 1 280 ? -78.511 21.037 3.421 1.00 52.93 280 GLU A O 1
ATOM 2227 N N . THR A 1 281 ? -77.153 19.238 3.346 1.00 48.28 281 THR A N 1
ATOM 2228 C CA . THR A 1 281 ? -76.186 19.753 4.306 1.00 47.84 281 THR A CA 1
ATOM 2229 C C . THR A 1 281 ? -74.777 19.547 3.766 1.00 49.82 281 THR A C 1
ATOM 2230 O O . THR A 1 281 ? -74.531 18.646 2.959 1.00 49.11 281 THR A O 1
ATOM 2234 N N . TYR A 1 282 ? -73.854 20.395 4.216 1.00 46.92 282 TYR A N 1
ATOM 2235 C CA . TYR A 1 282 ? -72.454 20.268 3.834 1.00 45.56 282 TYR A CA 1
ATOM 2236 C C . TYR A 1 282 ? -71.594 20.976 4.871 1.00 43.13 282 TYR A C 1
ATOM 2237 O O . TYR A 1 282 ? -72.062 21.853 5.602 1.00 44.91 282 TYR A O 1
ATOM 2246 N N . GLU A 1 283 ? -70.335 20.557 4.945 1.00 44.37 283 GLU A N 1
ATOM 2247 C CA . GLU A 1 283 ? -69.314 21.223 5.737 1.00 43.05 283 GLU A CA 1
ATOM 2248 C C . GLU A 1 283 ? -68.407 22.051 4.835 1.00 44.17 283 GLU A C 1
ATOM 2249 O O . GLU A 1 283 ? -68.144 21.687 3.687 1.00 46.39 283 GLU A O 1
ATOM 2255 N N . MET A 1 284 ? -67.935 23.177 5.368 1.00 42.53 284 MET A N 1
ATOM 2256 C CA . MET A 1 284 ? -67.003 24.065 4.677 1.00 40.13 284 MET A CA 1
ATOM 2257 C C . MET A 1 284 ? -65.759 24.226 5.541 1.00 40.85 284 MET A C 1
ATOM 2258 O O . MET A 1 284 ? -65.815 24.856 6.603 1.00 42.80 284 MET A O 1
ATOM 2263 N N . ILE A 1 285 ? -64.647 23.641 5.102 1.00 40.21 285 ILE A N 1
ATOM 2264 C CA . ILE A 1 285 ? -63.378 23.699 5.820 1.00 35.32 285 ILE A CA 1
ATOM 2265 C C . ILE A 1 285 ? -62.559 24.838 5.231 1.00 42.48 285 ILE A C 1
ATOM 2266 O O . ILE A 1 285 ? -62.196 24.807 4.048 1.00 43.00 285 ILE A O 1
ATOM 2271 N N . GLY A 1 286 ? -62.270 25.848 6.048 1.00 43.24 286 GLY A N 1
ATOM 2272 C CA . GLY A 1 286 ? -61.739 27.086 5.519 1.00 37.38 286 GLY A CA 1
ATOM 2273 C C . GLY A 1 286 ? -62.872 27.903 4.931 1.00 37.83 286 GLY A C 1
ATOM 2274 O O . G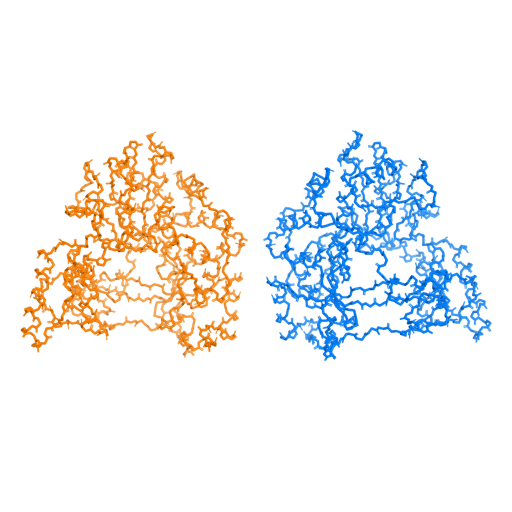LY A 1 286 ? -64.025 27.472 4.873 1.00 37.37 286 GLY A O 1
ATOM 2275 N N . GLY A 1 287 ? -62.546 29.110 4.493 1.00 40.02 287 GLY A N 1
ATOM 2276 C CA . GLY A 1 287 ? -63.568 29.990 3.971 1.00 41.96 287 GLY A CA 1
ATOM 2277 C C . GLY A 1 287 ? -64.395 30.632 5.072 1.00 45.35 287 GLY A C 1
ATOM 2278 O O . GLY A 1 287 ? -64.481 30.142 6.198 1.00 43.69 287 GLY A O 1
ATOM 2279 N N . ASN A 1 288 ? -65.034 31.751 4.730 1.00 49.16 288 ASN A N 1
ATOM 2280 C CA . ASN A 1 288 ? -65.783 32.508 5.729 1.00 52.64 288 ASN A CA 1
ATOM 2281 C C . ASN A 1 288 ? -67.283 32.415 5.499 1.00 53.41 288 ASN A C 1
ATOM 2282 O O . ASN A 1 288 ? -67.777 32.852 4.447 1.00 53.33 288 ASN A O 1
ATOM 2287 N N . PRO A 1 289 ? -68.028 31.829 6.444 1.00 57.60 289 PRO A N 1
ATOM 2288 C CA . PRO A 1 289 ? -69.502 31.775 6.325 1.00 56.56 289 PRO A CA 1
ATOM 2289 C C . PRO A 1 289 ? -70.247 33.094 6.576 1.00 63.02 289 PRO A C 1
ATOM 2290 O O . PRO A 1 289 ? -71.457 33.128 6.324 1.00 71.49 289 PRO A O 1
ATOM 2294 N N . SER A 1 290 ? -69.605 34.143 7.084 1.00 62.94 290 SER A N 1
ATOM 2295 C CA . SER A 1 290 ? -70.246 35.468 7.232 1.00 74.08 290 SER A CA 1
ATOM 2296 C C . SER A 1 290 ? -71.433 35.355 8.198 1.00 75.60 290 SER A C 1
ATOM 2297 O O . SER A 1 290 ? -71.413 34.556 9.143 1.00 73.21 290 SER A O 1
ATOM 2300 N N . GLY A 1 291 ? -72.445 36.200 8.003 1.00 77.28 291 GLY A N 1
ATOM 2301 C CA . GLY A 1 291 ? -73.634 36.150 8.827 1.00 81.53 291 GLY A CA 1
ATOM 2302 C C . GLY A 1 291 ? -73.497 36.755 10.201 1.00 80.38 291 GLY A C 1
ATOM 2303 O O . GLY A 1 291 ? -74.361 36.529 11.054 1.00 75.75 291 GLY A O 1
ATOM 2304 N N . CYS A 1 292 ? -72.440 37.524 10.449 1.00 75.26 292 CYS A N 1
ATOM 2305 C CA . CYS A 1 292 ? -72.225 38.040 11.789 1.00 64.30 292 CYS A CA 1
ATOM 2306 C C . CYS A 1 292 ? -71.343 39.286 11.746 1.00 63.68 292 CYS A C 1
ATOM 2307 O O . CYS A 1 292 ? -70.501 39.436 10.856 1.00 63.90 292 CYS A O 1
ATOM 2310 N N . VAL A 1 293 ? -71.558 40.196 12.706 1.00 62.75 293 VAL A N 1
ATOM 2311 C CA . VAL A 1 293 ? -70.617 41.306 12.869 1.00 53.43 293 VAL A CA 1
ATOM 2312 C C . VAL A 1 293 ? -69.270 40.777 13.351 1.00 52.26 293 VAL A C 1
ATOM 2313 O O . VAL A 1 293 ? -68.215 41.320 12.997 1.00 48.94 293 VAL A O 1
ATOM 2317 N N . GLY A 1 294 ? -69.275 39.700 14.141 1.00 51.53 294 GLY A N 1
ATOM 2318 C CA . GLY A 1 294 ? -68.018 39.150 14.615 1.00 47.09 294 GLY A CA 1
ATOM 2319 C C . GLY A 1 294 ? -67.197 38.552 13.490 1.00 48.22 294 GLY A C 1
ATOM 2320 O O . GLY A 1 294 ? -65.967 38.650 13.491 1.00 45.57 294 GLY A O 1
ATOM 2321 N N . THR A 1 295 ? -67.861 37.903 12.527 1.00 49.66 295 THR A N 1
ATOM 2322 C CA . THR A 1 295 ? -67.143 37.380 11.369 1.00 50.33 295 THR A CA 1
ATOM 2323 C C . THR A 1 295 ? -66.589 38.512 10.513 1.00 46.62 295 THR A C 1
ATOM 2324 O O . THR A 1 295 ? -65.525 38.361 9.903 1.00 45.48 295 THR A O 1
ATOM 2328 N N . SER A 1 296 ? -67.291 39.652 10.462 1.00 41.42 296 SER A N 1
ATOM 2329 C CA . SER A 1 296 ? -66.755 40.814 9.759 1.00 44.00 296 SER A CA 1
ATOM 2330 C C . SER A 1 296 ? -65.507 41.338 10.458 1.00 44.66 296 SER A C 1
ATOM 2331 O O . SER A 1 296 ? -64.551 41.766 9.801 1.00 38.62 296 SER A O 1
ATOM 2334 N N . ILE A 1 297 ? -65.496 41.299 11.793 1.00 45.10 297 ILE A N 1
ATOM 2335 C CA . ILE A 1 297 ? -64.300 41.676 12.536 1.00 39.67 297 ILE A CA 1
ATOM 2336 C C . ILE A 1 297 ? -63.198 40.650 12.309 1.00 39.20 297 ILE A C 1
ATOM 2337 O O . ILE A 1 297 ? -62.032 41.006 12.100 1.00 42.22 297 ILE A O 1
ATOM 2342 N N . ILE A 1 298 ? -63.554 39.363 12.308 1.00 38.59 298 ILE A N 1
ATOM 2343 C CA . ILE A 1 298 ? -62.551 38.317 12.126 1.00 38.02 298 ILE A CA 1
ATOM 2344 C C . ILE A 1 298 ? -61.975 38.365 10.715 1.00 39.51 298 ILE A C 1
ATOM 2345 O O . ILE A 1 298 ? -60.759 38.244 10.524 1.00 35.16 298 ILE A O 1
ATOM 2350 N N . ASN A 1 299 ? -62.832 38.575 9.710 1.00 39.43 299 ASN A N 1
ATOM 2351 C CA . ASN A 1 299 ? -62.350 38.691 8.337 1.00 36.60 299 ASN A CA 1
ATOM 2352 C C . ASN A 1 299 ? -61.451 39.905 8.172 1.00 38.86 299 ASN A C 1
ATOM 2353 O O . ASN A 1 299 ? -60.426 39.841 7.483 1.00 38.00 299 ASN A O 1
ATOM 2358 N N . THR A 1 300 ? -61.817 41.019 8.816 1.00 39.20 300 THR A N 1
ATOM 2359 C CA . THR A 1 300 ? -61.014 42.231 8.723 1.00 38.23 300 THR A CA 1
ATOM 2360 C C . THR A 1 300 ? -59.662 42.030 9.385 1.00 36.18 300 THR A C 1
ATOM 2361 O O . THR A 1 300 ? -58.632 42.469 8.858 1.00 36.57 300 THR A O 1
ATOM 2365 N N . ILE A 1 301 ? -59.643 41.326 10.517 1.00 33.02 301 ILE A N 1
ATOM 2366 C CA . ILE A 1 301 ? -58.382 41.045 11.191 1.00 33.47 301 ILE A CA 1
ATOM 2367 C C . ILE A 1 301 ? -57.523 40.126 10.335 1.00 38.63 301 ILE A C 1
ATOM 2368 O O . ILE A 1 301 ? -56.317 40.350 10.177 1.00 33.75 301 ILE A O 1
ATOM 2373 N N . ILE A 1 302 ? -58.134 39.096 9.739 1.00 38.34 302 ILE A N 1
ATOM 2374 C CA . ILE A 1 302 ? -57.368 38.171 8.908 1.00 38.58 302 ILE A CA 1
ATOM 2375 C C . ILE A 1 302 ? -56.793 38.898 7.699 1.00 40.39 302 ILE A C 1
ATOM 2376 O O . ILE A 1 302 ? -55.652 38.648 7.289 1.00 39.33 302 ILE A O 1
ATOM 2381 N N . ASN A 1 303 ? -57.546 39.854 7.149 1.00 37.59 303 ASN A N 1
ATOM 2382 C CA . ASN A 1 303 ? -57.025 40.631 6.029 1.00 34.90 303 ASN A CA 1
ATOM 2383 C C . ASN A 1 303 ? -55.825 41.466 6.456 1.00 38.93 303 ASN A C 1
ATOM 2384 O O . ASN A 1 303 ? -54.838 41.567 5.717 1.00 40.76 303 ASN A O 1
ATOM 2389 N N . ASN A 1 304 ? -55.869 42.036 7.665 1.00 35.17 304 ASN A N 1
ATOM 2390 C CA . ASN A 1 304 ? -54.729 42.805 8.151 1.00 35.05 304 ASN A CA 1
ATOM 2391 C C . ASN A 1 304 ? -53.507 41.918 8.355 1.00 36.56 304 ASN A C 1
ATOM 2392 O O . ASN A 1 304 ? -52.381 42.333 8.059 1.00 36.67 304 ASN A O 1
ATOM 2397 N N . ILE A 1 305 ? -53.710 40.691 8.849 1.00 39.44 305 ILE A N 1
ATOM 2398 C CA . ILE A 1 305 ? -52.592 39.774 9.054 1.00 39.42 305 ILE A CA 1
ATOM 2399 C C . ILE A 1 305 ? -51.986 39.360 7.718 1.00 39.81 305 ILE A C 1
ATOM 2400 O O . ILE A 1 305 ? -50.764 39.231 7.585 1.00 36.26 305 ILE A O 1
ATOM 2405 N N . CYS A 1 306 ? -52.831 39.147 6.708 1.00 35.23 306 CYS A N 1
ATOM 2406 C CA . CYS A 1 306 ? -52.337 38.667 5.423 1.00 37.11 306 CYS A CA 1
ATOM 2407 C C . CYS A 1 306 ? -51.578 39.759 4.681 1.00 40.71 306 CYS A C 1
ATOM 2408 O O . CYS A 1 306 ? -50.499 39.509 4.133 1.00 44.11 306 CYS A O 1
ATOM 2411 N N . VAL A 1 307 ? -52.115 40.981 4.667 1.00 38.61 307 VAL A N 1
ATOM 2412 C CA . VAL A 1 307 ? -51.426 42.080 4.002 1.00 34.07 307 VAL A CA 1
ATOM 2413 C C . VAL A 1 307 ? -50.123 42.407 4.722 1.00 39.14 307 VAL A C 1
ATOM 2414 O O . VAL A 1 307 ? -49.096 42.674 4.086 1.00 40.70 307 VAL A O 1
ATOM 2418 N N . LEU A 1 308 ? -50.136 42.362 6.057 1.00 37.96 308 LEU A N 1
ATOM 2419 C CA . LEU A 1 308 ? -48.925 42.646 6.819 1.00 37.91 308 LEU A CA 1
ATOM 2420 C C . LEU A 1 308 ? -47.846 41.598 6.582 1.00 39.30 308 LEU A C 1
ATOM 2421 O O . LEU A 1 308 ? -46.654 41.926 6.586 1.00 40.20 308 LEU A O 1
ATOM 2426 N N . SER A 1 309 ? -48.237 40.338 6.375 1.00 41.09 309 SER A N 1
ATOM 2427 C CA . SER A 1 309 ? -47.240 39.296 6.145 1.00 43.15 309 SER A CA 1
ATOM 2428 C C . SER A 1 309 ? -46.489 39.520 4.839 1.00 43.24 309 SER A C 1
ATOM 2429 O O . SER A 1 309 ? -45.324 39.125 4.720 1.00 43.10 309 SER A O 1
ATOM 2432 N N . ALA A 1 310 ? -47.134 40.148 3.852 1.00 40.38 310 ALA A N 1
ATOM 2433 C CA . ALA A 1 310 ? -46.424 40.547 2.641 1.00 41.59 310 ALA A CA 1
ATOM 2434 C C . ALA A 1 310 ? -45.617 41.823 2.857 1.00 42.42 310 ALA A C 1
ATOM 2435 O O . ALA A 1 310 ? -44.491 41.937 2.361 1.00 42.98 310 ALA A O 1
ATOM 2437 N N . LEU A 1 311 ? -46.165 42.781 3.612 1.00 44.43 311 LEU A N 1
ATOM 2438 C CA . LEU A 1 311 ? -45.487 44.062 3.783 1.00 37.61 311 LEU A CA 1
ATOM 2439 C C . LEU A 1 311 ? -44.156 43.903 4.504 1.00 41.60 311 LEU A C 1
ATOM 2440 O O . LEU A 1 311 ? -43.183 44.593 4.178 1.00 46.09 311 LEU A O 1
ATOM 2445 N N . ILE A 1 312 ? -44.076 42.974 5.461 1.00 40.43 312 ILE A N 1
ATOM 2446 C CA . ILE A 1 312 ? -42.851 42.838 6.243 1.00 42.73 312 ILE A CA 1
ATOM 2447 C C . ILE A 1 312 ? -41.723 42.223 5.424 1.00 44.39 312 ILE A C 1
ATOM 2448 O O . ILE A 1 312 ? -40.553 42.356 5.799 1.00 45.43 312 ILE A O 1
ATOM 2453 N N . GLN A 1 313 ? -42.043 41.534 4.323 1.00 46.09 313 GLN A N 1
ATOM 2454 C CA . GLN A 1 313 ? -41.006 40.982 3.455 1.00 46.06 313 GLN A CA 1
ATOM 2455 C C . GLN A 1 313 ? -40.233 42.069 2.718 1.00 49.20 313 GLN A C 1
ATOM 2456 O O . GLN A 1 313 ? -39.111 41.816 2.268 1.00 49.98 313 GLN A O 1
ATOM 2462 N N . HIS A 1 314 ? -40.806 43.261 2.578 1.00 48.23 314 HIS A N 1
ATOM 2463 C CA . HIS A 1 314 ? -40.136 44.336 1.855 1.00 45.91 314 HIS A CA 1
ATOM 2464 C C . HIS A 1 314 ? -39.026 44.934 2.712 1.00 46.39 314 HIS A C 1
ATOM 2465 O O . HIS A 1 314 ? -39.242 45.196 3.899 1.00 47.13 314 HIS A O 1
ATOM 2472 N N . PRO A 1 315 ? -37.831 45.153 2.151 1.00 48.69 315 PRO A N 1
ATOM 2473 C CA . PRO A 1 315 ? -36.744 45.755 2.945 1.00 47.93 315 PRO A CA 1
ATOM 2474 C C . PRO A 1 315 ? -37.079 47.127 3.510 1.00 51.23 315 PRO A C 1
ATOM 2475 O O . PRO A 1 315 ? -36.570 47.485 4.581 1.00 52.44 315 PRO A O 1
ATOM 2479 N N . ASP A 1 316 ? -37.896 47.915 2.815 1.00 47.04 316 ASP A N 1
ATOM 2480 C CA . ASP A 1 316 ? -38.207 49.280 3.224 1.00 47.15 316 ASP A CA 1
ATOM 2481 C C . ASP A 1 316 ? -39.345 49.374 4.235 1.00 49.25 316 ASP A C 1
ATOM 2482 O O . ASP A 1 316 ? -39.678 50.489 4.654 1.00 50.13 316 ASP A O 1
ATOM 2487 N N . PHE A 1 317 ? -39.970 48.258 4.612 1.00 47.00 317 PHE A N 1
ATOM 2488 C CA . PHE A 1 317 ? -41.082 48.310 5.553 1.00 45.78 317 PHE A CA 1
ATOM 2489 C C . PHE A 1 317 ? -40.621 48.845 6.904 1.00 46.02 317 PHE A C 1
ATOM 2490 O O . PHE A 1 317 ? -39.535 48.511 7.386 1.00 47.17 317 PHE A O 1
ATOM 2498 N N . SER A 1 318 ? -41.462 49.674 7.525 1.00 42.08 318 SER A N 1
ATOM 2499 C CA . SER A 1 318 ? -41.253 50.074 8.911 1.00 45.11 318 SER A CA 1
ATOM 2500 C C . SER A 1 318 ? -42.552 49.935 9.693 1.00 42.82 318 SER A C 1
ATOM 2501 O O . SER A 1 318 ? -43.629 50.255 9.176 1.00 42.06 318 SER A O 1
ATOM 2504 N N . PRO A 1 319 ? -42.484 49.459 10.940 1.00 41.25 319 PRO A N 1
ATOM 2505 C CA . PRO A 1 319 ? -43.703 49.383 11.764 1.00 46.86 319 PRO A CA 1
ATOM 2506 C C . PRO A 1 319 ? -44.380 50.730 11.975 1.00 43.75 319 PRO A C 1
ATOM 2507 O O . PRO A 1 319 ? -45.608 50.777 12.114 1.00 44.30 319 PRO A O 1
ATOM 2511 N N . GLU A 1 320 ? -43.618 51.821 12.032 1.00 41.09 320 GLU A N 1
ATOM 2512 C CA . GLU A 1 320 ? -44.158 53.154 12.270 1.00 46.11 320 GLU A CA 1
ATOM 2513 C C . GLU A 1 320 ? -44.501 53.904 10.988 1.00 46.26 320 GLU A C 1
ATOM 2514 O O . GLU A 1 320 ? -44.824 55.096 11.052 1.00 50.07 320 GLU A O 1
ATOM 2520 N N . SER A 1 321 ? -44.433 53.249 9.830 1.00 42.66 321 SER A N 1
ATOM 2521 C CA . SER A 1 321 ? -44.597 53.939 8.554 1.00 45.00 321 SER A CA 1
ATOM 2522 C C . SER A 1 321 ? -45.479 53.135 7.608 1.00 41.41 321 SER A C 1
ATOM 2523 O O . SER A 1 321 ? -45.169 52.977 6.423 1.00 42.92 321 SER A O 1
ATOM 2526 N N . PHE A 1 322 ? -46.592 52.616 8.117 1.00 39.63 322 PHE A N 1
ATOM 2527 C CA . PHE A 1 322 ? -47.577 51.940 7.288 1.00 37.50 322 PHE A CA 1
ATOM 2528 C C . PHE A 1 322 ? -48.949 52.160 7.903 1.00 37.39 322 PHE A C 1
ATOM 2529 O O . PHE A 1 322 ? -49.074 52.375 9.112 1.00 34.57 322 PHE A O 1
ATOM 2537 N N . ARG A 1 323 ? -49.979 52.100 7.063 1.00 36.56 323 ARG A N 1
ATOM 2538 C CA . ARG A 1 323 ? -51.347 52.115 7.556 1.00 35.70 323 ARG A CA 1
ATOM 2539 C C . ARG A 1 323 ? -52.218 51.281 6.631 1.00 34.75 323 ARG A C 1
ATOM 2540 O O . ARG A 1 323 ? -52.152 51.430 5.408 1.00 36.81 323 ARG A O 1
ATOM 2548 N N . ILE A 1 324 ? -53.035 50.420 7.226 1.00 34.41 324 ILE A N 1
ATOM 2549 C CA . ILE A 1 324 ? -54.026 49.627 6.514 1.00 31.82 324 ILE A CA 1
ATOM 2550 C C . ILE A 1 324 ? -55.403 50.088 6.968 1.00 31.85 324 ILE A C 1
ATOM 2551 O O . ILE A 1 324 ? -55.591 50.459 8.131 1.00 32.77 324 ILE A O 1
ATOM 2556 N N . LEU A 1 325 ? -56.359 50.088 6.045 1.00 31.49 325 LEU A N 1
ATOM 2557 C CA . LEU A 1 325 ? -57.758 50.326 6.375 1.00 34.17 325 LEU A CA 1
ATOM 2558 C C . LEU A 1 325 ? -58.580 49.294 5.627 1.00 35.02 325 LEU A C 1
ATOM 2559 O O . LEU A 1 325 ? -58.568 49.269 4.393 1.00 38.54 325 LEU A O 1
ATOM 2564 N N . ALA A 1 326 ? -59.289 48.445 6.364 1.00 33.38 326 ALA A N 1
ATOM 2565 C CA . ALA A 1 326 ? -59.940 47.297 5.761 1.00 30.73 326 ALA A CA 1
ATOM 2566 C C . ALA A 1 326 ? -61.343 47.127 6.323 1.00 37.06 326 ALA A C 1
ATOM 2567 O O . ALA A 1 326 ? -61.651 47.569 7.432 1.00 35.49 326 ALA A O 1
ATOM 2569 N N . TYR A 1 327 ? -62.196 46.489 5.523 1.00 38.06 327 TYR A N 1
ATOM 2570 C CA . TYR A 1 327 ? -63.537 46.092 5.944 1.00 37.53 327 TYR A CA 1
ATOM 2571 C C . TYR A 1 327 ? -63.830 44.790 5.205 1.00 40.55 327 TYR A C 1
ATOM 2572 O O . TYR A 1 327 ? -64.290 44.818 4.060 1.00 40.95 327 TYR A O 1
ATOM 2581 N N . GLY A 1 328 ? -63.579 43.662 5.865 1.00 40.84 328 GLY A N 1
ATOM 2582 C CA . GLY A 1 328 ? -63.688 42.393 5.166 1.00 37.35 328 GLY A CA 1
ATOM 2583 C C . GLY A 1 328 ? -62.637 42.302 4.076 1.00 39.64 328 GLY A C 1
ATOM 2584 O O . GLY A 1 328 ? -61.436 42.452 4.329 1.00 39.25 328 GLY A O 1
ATOM 2585 N N . ASP A 1 329 ? -63.085 42.040 2.846 1.00 37.77 329 ASP A N 1
ATOM 2586 C CA . ASP A 1 329 ? -62.178 41.932 1.708 1.00 41.07 329 ASP A CA 1
ATOM 2587 C C . ASP A 1 329 ? -61.761 43.281 1.134 1.00 42.59 329 ASP A C 1
ATOM 2588 O O . ASP A 1 329 ? -60.849 43.323 0.300 1.00 46.25 329 ASP A O 1
ATOM 2593 N N . ASP A 1 330 ? -62.383 44.373 1.564 1.00 42.00 330 ASP A N 1
ATOM 2594 C CA . ASP A 1 330 ? -62.120 45.696 1.012 1.00 39.57 330 ASP A CA 1
ATOM 2595 C C . ASP A 1 330 ? -60.954 46.337 1.756 1.00 38.67 330 ASP A C 1
ATOM 2596 O O . ASP A 1 330 ? -61.012 46.491 2.980 1.00 41.46 330 ASP A O 1
ATOM 2601 N N . VAL A 1 331 ? -59.894 46.695 1.026 1.00 38.66 331 VAL A N 1
ATOM 2602 C CA . VAL A 1 331 ? -58.645 47.153 1.632 1.00 40.03 331 VAL A CA 1
ATOM 2603 C C . VAL A 1 331 ? -58.092 48.341 0.852 1.00 37.82 331 VAL A C 1
ATOM 2604 O O . VAL A 1 331 ? -58.111 48.353 -0.384 1.00 42.30 331 VAL A O 1
ATOM 2608 N N . ILE A 1 332 ? -57.567 49.325 1.582 1.00 32.90 332 ILE A N 1
ATOM 2609 C CA . ILE A 1 332 ? -56.622 50.301 1.055 1.00 33.80 332 ILE A CA 1
ATOM 2610 C C . ILE A 1 332 ? -55.469 50.385 2.044 1.00 35.47 332 ILE A C 1
ATOM 2611 O O . ILE A 1 332 ? -55.637 50.127 3.241 1.00 37.54 332 ILE A O 1
ATOM 2616 N N . TYR A 1 333 ? -54.285 50.728 1.542 1.00 32.23 333 TYR A N 1
ATOM 2617 C CA . TYR A 1 333 ? -53.105 50.764 2.394 1.00 30.98 333 TYR A CA 1
ATOM 2618 C C . TYR A 1 333 ? -52.093 51.749 1.828 1.00 36.06 333 TYR A C 1
ATOM 2619 O O . TYR A 1 333 ? -52.121 52.086 0.641 1.00 36.69 333 TYR A O 1
ATOM 2628 N N . GLY A 1 334 ? -51.195 52.202 2.694 1.00 31.77 334 GLY A N 1
ATOM 2629 C CA . GLY A 1 334 ? -50.104 53.067 2.278 1.00 33.51 334 GLY A CA 1
ATOM 2630 C C . GLY A 1 334 ? -48.887 52.842 3.146 1.00 38.34 334 GLY A C 1
ATOM 2631 O O . GLY A 1 334 ? -49.001 52.538 4.339 1.00 38.01 334 GLY A O 1
ATOM 2632 N N . CYS A 1 335 ? -47.707 52.980 2.537 1.00 39.12 335 CYS A N 1
ATOM 2633 C CA . CYS A 1 335 ? -46.434 52.876 3.240 1.00 38.43 335 CYS A CA 1
ATOM 2634 C C . CYS A 1 335 ? -45.500 53.979 2.757 1.00 44.04 335 CYS A C 1
ATOM 2635 O O . CYS A 1 335 ? -45.573 54.414 1.605 1.00 46.29 335 CYS A O 1
ATOM 2638 N N . ASP A 1 336 ? -44.651 54.455 3.657 1.00 40.07 336 ASP A N 1
ATOM 2639 C CA . ASP A 1 336 ? -43.607 55.426 3.315 1.00 44.85 336 ASP A CA 1
ATOM 2640 C C . ASP A 1 336 ? -42.238 54.881 3.697 1.00 46.24 336 ASP A C 1
ATOM 2641 O O . ASP A 1 336 ? -41.945 54.758 4.901 1.00 47.46 336 ASP A O 1
ATOM 2646 N N . PRO A 1 337 ? -41.357 54.535 2.742 1.00 47.39 337 PRO A N 1
ATOM 2647 C CA . PRO A 1 337 ? -41.466 54.516 1.276 1.00 50.19 337 PRO A CA 1
ATOM 2648 C C . PRO A 1 337 ? -42.494 53.508 0.763 1.00 45.63 337 PRO A C 1
ATOM 2649 O O . PRO A 1 337 ? -42.755 52.514 1.439 1.00 45.98 337 PRO A O 1
ATOM 2653 N N . PRO A 1 338 ? -43.095 53.793 -0.392 1.00 44.94 338 PRO A N 1
ATOM 2654 C CA . PRO A 1 338 ? -44.211 52.969 -0.874 1.00 45.11 338 PRO A CA 1
ATOM 2655 C C . PRO A 1 338 ? -43.803 51.528 -1.140 1.00 49.21 338 PRO A C 1
ATOM 2656 O O . PRO A 1 338 ? -42.671 51.236 -1.542 1.00 49.47 338 PRO A O 1
ATOM 2660 N N . ILE A 1 339 ? -44.745 50.621 -0.894 1.00 44.42 339 ILE A N 1
ATOM 2661 C CA . ILE A 1 339 ? -44.619 49.210 -1.237 1.00 40.77 339 ILE A CA 1
ATOM 2662 C C . ILE A 1 339 ? -45.725 48.910 -2.236 1.00 46.70 339 ILE A C 1
ATOM 2663 O O . ILE A 1 339 ? -46.913 48.942 -1.887 1.00 45.84 339 ILE A O 1
ATOM 2668 N N . HIS A 1 340 ? -45.336 48.615 -3.475 1.00 43.91 340 HIS A N 1
ATOM 2669 C CA . HIS A 1 340 ? -46.289 48.534 -4.569 1.00 39.57 340 HIS A CA 1
ATOM 2670 C C . HIS A 1 340 ? -47.166 47.290 -4.434 1.00 42.31 340 HIS A C 1
ATOM 2671 O O . HIS A 1 340 ? -46.710 46.251 -3.951 1.00 46.71 340 HIS A O 1
ATOM 2678 N N . PRO A 1 341 ? -48.430 47.370 -4.860 1.00 43.00 341 PRO A N 1
ATOM 2679 C CA . PRO A 1 341 ? -49.299 46.183 -4.793 1.00 46.06 341 PRO A CA 1
ATOM 2680 C C . PRO A 1 341 ? -48.758 44.992 -5.564 1.00 48.15 341 PRO A C 1
ATOM 2681 O O . PRO A 1 341 ? -49.027 43.848 -5.177 1.00 48.10 341 PRO A O 1
ATOM 2685 N N . SER A 1 342 ? -48.022 45.222 -6.656 1.00 50.32 342 SER A N 1
ATOM 2686 C CA . SER A 1 342 ? -47.424 44.108 -7.386 1.00 49.92 342 SER A CA 1
ATOM 2687 C C . SER A 1 342 ? -46.454 43.327 -6.509 1.00 47.67 342 SER A C 1
ATOM 2688 O O . SER A 1 342 ? -46.298 42.113 -6.685 1.00 45.90 342 SER A O 1
ATOM 2691 N N . PHE A 1 343 ? -45.798 44.000 -5.561 1.00 40.45 343 PHE A N 1
ATOM 2692 C CA . PHE A 1 343 ? -44.965 43.285 -4.601 1.00 41.19 343 PHE A CA 1
ATOM 2693 C C . PHE A 1 343 ? -45.807 42.363 -3.725 1.00 51.39 343 PHE A C 1
ATOM 2694 O O . PHE A 1 343 ? -45.370 41.261 -3.371 1.00 50.20 343 PHE A O 1
ATOM 2702 N N . ILE A 1 344 ? -47.029 42.787 -3.387 1.00 46.89 344 ILE A N 1
ATOM 2703 C CA . ILE A 1 344 ? -47.906 41.947 -2.576 1.00 46.88 344 ILE A CA 1
ATOM 2704 C C . ILE A 1 344 ? -48.454 40.797 -3.408 1.00 47.25 344 ILE A C 1
ATOM 2705 O O . ILE A 1 344 ? -48.546 39.658 -2.933 1.00 45.71 344 ILE A O 1
ATOM 2710 N N . LYS A 1 345 ? -48.825 41.072 -4.662 1.00 44.68 345 LYS A N 1
ATOM 2711 C CA . LYS A 1 345 ? -49.343 40.010 -5.516 1.00 51.66 345 LYS A CA 1
ATOM 2712 C C . LYS A 1 345 ? -48.279 38.952 -5.775 1.00 47.06 345 LYS A C 1
ATOM 2713 O O . LYS A 1 345 ? -48.597 37.761 -5.855 1.00 46.47 345 LYS A O 1
ATOM 2719 N N . GLU A 1 346 ? -47.013 39.365 -5.881 1.00 47.42 346 GLU A N 1
ATOM 2720 C CA . GLU A 1 346 ? -45.934 38.406 -6.093 1.00 48.54 346 GLU A CA 1
ATOM 2721 C C . GLU A 1 346 ? -45.790 37.482 -4.894 1.00 52.10 346 GLU A C 1
ATOM 2722 O O . GLU A 1 346 ? -45.630 36.265 -5.048 1.00 50.31 346 GLU A O 1
ATOM 2728 N N . PHE A 1 347 ? -45.843 38.048 -3.685 1.00 51.94 347 PHE A N 1
ATOM 2729 C CA . PHE A 1 347 ? -45.734 37.234 -2.481 1.00 44.53 347 PHE A CA 1
ATOM 2730 C C . PHE A 1 347 ? -46.969 36.364 -2.299 1.00 46.25 347 PHE A C 1
ATOM 2731 O O . PHE A 1 347 ? -46.861 35.199 -1.898 1.00 45.16 347 PHE A O 1
ATOM 2739 N N . TYR A 1 348 ? -48.151 36.909 -2.598 1.00 45.74 348 TYR A N 1
ATOM 2740 C CA . TYR A 1 348 ? -49.376 36.130 -2.465 1.00 44.29 348 TYR A CA 1
ATOM 2741 C C . TYR A 1 348 ? -49.385 34.947 -3.425 1.00 50.46 348 TYR A C 1
ATOM 2742 O O . TYR A 1 348 ? -49.787 33.838 -3.050 1.00 49.60 348 TYR A O 1
ATOM 2751 N N . ASP A 1 349 ? -48.939 35.162 -4.669 1.00 54.35 349 ASP A N 1
ATOM 2752 C CA . ASP A 1 349 ? -48.985 34.102 -5.673 1.00 49.61 349 ASP A CA 1
ATOM 2753 C C . ASP A 1 349 ? -48.055 32.950 -5.326 1.00 47.04 349 ASP A C 1
ATOM 2754 O O . ASP A 1 349 ? -48.351 31.796 -5.653 1.00 46.70 349 ASP A O 1
ATOM 2759 N N . ARG A 1 350 ? -46.945 33.237 -4.649 1.00 44.94 350 ARG A N 1
ATOM 2760 C CA . ARG A 1 350 ? -45.943 32.212 -4.391 1.00 49.24 350 ARG A CA 1
ATOM 2761 C C . ARG A 1 350 ? -46.271 31.379 -3.155 1.00 56.74 350 ARG A C 1
ATOM 2762 O O . ARG A 1 350 ? -46.105 30.154 -3.171 1.00 59.92 350 ARG A O 1
ATOM 2770 N N . TYR A 1 351 ? -46.739 32.014 -2.078 1.00 51.28 351 TYR A N 1
ATOM 2771 C CA . TYR A 1 351 ? -46.850 31.338 -0.793 1.00 48.22 351 TYR A CA 1
ATOM 2772 C C . TYR A 1 351 ? -48.275 31.139 -0.291 1.00 48.27 351 TYR A C 1
ATOM 2773 O O . TYR A 1 351 ? -48.472 30.365 0.651 1.00 53.69 351 TYR A O 1
ATOM 2782 N N . THR A 1 352 ? -49.264 31.796 -0.878 1.00 44.33 352 THR A N 1
ATOM 2783 C CA . THR A 1 352 ? -50.584 31.912 -0.279 1.00 46.95 352 THR A CA 1
ATOM 2784 C C . THR A 1 352 ? -51.672 31.552 -1.275 1.00 49.16 352 THR A C 1
ATOM 2785 O O . THR A 1 352 ? -51.452 31.584 -2.490 1.00 48.84 352 THR A O 1
ATOM 2789 N N . PRO A 1 353 ? -52.854 31.164 -0.787 1.00 46.69 353 PRO A N 1
ATOM 2790 C CA . PRO A 1 353 ? -54.015 31.016 -1.670 1.00 43.02 353 PRO A CA 1
ATOM 2791 C C . PRO A 1 353 ? -54.757 32.313 -1.961 1.00 48.60 353 PRO A C 1
ATOM 2792 O O . PRO A 1 353 ? -55.797 32.264 -2.629 1.00 47.93 353 PRO A O 1
ATOM 2796 N N . LEU A 1 354 ? -54.302 33.456 -1.449 1.00 44.07 354 LEU A N 1
ATOM 2797 C CA . LEU A 1 354 ? -54.974 34.716 -1.749 1.00 49.49 354 LEU A CA 1
ATOM 2798 C C . LEU A 1 354 ? -54.744 35.128 -3.200 1.00 47.59 354 LEU A C 1
ATOM 2799 O O . LEU A 1 354 ? -53.643 34.984 -3.737 1.00 48.48 354 LEU A O 1
ATOM 2804 N N . VAL A 1 355 ? -55.783 35.674 -3.823 1.00 46.42 355 VAL A N 1
ATOM 2805 C CA . VAL A 1 355 ? -55.740 36.089 -5.223 1.00 52.53 355 VAL A CA 1
ATOM 2806 C C . VAL A 1 355 ? -56.096 37.571 -5.273 1.00 49.58 355 VAL A C 1
ATOM 2807 O O . VAL A 1 355 ? -57.268 37.943 -5.127 1.00 50.91 355 VAL A O 1
ATOM 2811 N N . VAL A 1 356 ? -55.091 38.425 -5.467 1.00 45.84 356 VAL A N 1
ATOM 2812 C CA . VAL A 1 356 ? -55.300 39.857 -5.653 1.00 52.24 356 VAL A CA 1
ATOM 2813 C C . VAL A 1 356 ? -55.175 40.192 -7.133 1.00 56.46 356 VAL A C 1
ATOM 2814 O O . VAL A 1 356 ? -54.324 39.637 -7.842 1.00 57.73 356 VAL A O 1
ATOM 2818 N N . THR A 1 357 ? -56.023 41.100 -7.600 1.00 56.91 357 THR A N 1
ATOM 2819 C CA . THR A 1 357 ? -56.040 41.523 -8.990 1.00 65.10 357 THR A CA 1
ATOM 2820 C C . THR A 1 357 ? -56.172 43.037 -9.053 1.00 70.59 357 THR A C 1
ATOM 2821 O O . THR A 1 357 ? -56.714 43.654 -8.128 1.00 62.27 357 THR A O 1
ATOM 2825 N N . PRO A 1 358 ? -55.651 43.664 -10.110 1.00 76.59 358 PRO A N 1
ATOM 2826 C CA . PRO A 1 358 ? -55.853 45.108 -10.279 1.00 72.07 358 PRO A CA 1
ATOM 2827 C C . PRO A 1 358 ? -57.325 45.448 -10.472 1.00 73.12 358 PRO A C 1
ATOM 2828 O O . PRO A 1 358 ? -58.086 44.697 -11.084 1.00 77.75 358 PRO A O 1
ATOM 2832 N N . ALA A 1 359 ? -57.719 46.609 -9.938 1.00 72.54 359 ALA A N 1
ATOM 2833 C CA . ALA A 1 359 ? -59.108 47.048 -10.047 1.00 74.11 359 ALA A CA 1
ATOM 2834 C C . ALA A 1 359 ? -59.501 47.319 -11.492 1.00 82.87 359 ALA A C 1
ATOM 2835 O O . ALA A 1 359 ? -60.659 47.118 -11.880 1.00 81.37 359 ALA A O 1
ATOM 2837 N N . ASN A 1 360 ? -58.529 47.688 -12.325 1.00 89.82 360 ASN A N 1
ATOM 2838 C CA . ASN A 1 360 ? -58.821 48.129 -13.681 1.00 84.69 360 ASN A CA 1
ATOM 2839 C C . ASN A 1 360 ? -59.056 46.971 -14.631 1.00 85.06 360 ASN A C 1
ATOM 2840 O O . ASN A 1 360 ? -59.579 47.193 -15.731 1.00 89.06 360 ASN A O 1
ATOM 2845 N N . LYS A 1 361 ? -58.709 45.752 -14.203 1.00 87.16 361 LYS A N 1
ATOM 2846 C CA . LYS A 1 361 ? -58.851 44.498 -14.940 1.00 87.58 361 LYS A CA 1
ATOM 2847 C C . LYS A 1 361 ? -57.631 44.293 -15.833 1.00 85.92 361 LYS A C 1
ATOM 2848 O O . LYS A 1 361 ? -57.570 43.337 -16.613 1.00 88.68 361 LYS A O 1
ATOM 2850 N N . THR A 1 362 ? -56.657 45.195 -15.711 1.00 83.94 362 THR A N 1
ATOM 2851 C CA . THR A 1 362 ? -55.388 45.134 -16.423 1.00 81.36 362 THR A CA 1
ATOM 2852 C C . THR A 1 362 ? -54.556 43.973 -15.865 1.00 82.14 362 THR A C 1
ATOM 2853 O O . THR A 1 362 ? -54.877 43.389 -14.826 1.00 82.11 362 THR A O 1
ATOM 2857 N N . ASP A 1 363 ? -53.508 43.592 -16.593 1.00 87.90 363 ASP A N 1
ATOM 2858 C CA . ASP A 1 363 ? -52.620 42.542 -16.123 1.00 83.28 363 ASP A CA 1
ATOM 2859 C C . ASP A 1 363 ? -51.617 43.092 -15.118 1.00 78.44 363 ASP A C 1
ATOM 2860 O O . ASP A 1 363 ? -50.806 42.329 -14.578 1.00 79.72 363 ASP A O 1
ATOM 2862 N N . THR A 1 364 ? -51.682 44.397 -14.839 1.00 72.81 364 THR A N 1
ATOM 2863 C CA . THR A 1 364 ? -50.745 45.086 -13.964 1.00 79.14 364 THR A CA 1
ATOM 2864 C C . THR A 1 364 ? -51.478 46.172 -13.183 1.00 74.13 364 THR A C 1
ATOM 2865 O O . THR A 1 364 ? -52.510 46.693 -13.614 1.00 73.45 364 THR A O 1
ATOM 2869 N N . PHE A 1 365 ? -50.928 46.499 -12.025 1.00 69.11 365 PHE A N 1
ATOM 2870 C CA . PHE A 1 365 ? -51.448 47.517 -11.127 1.00 68.39 365 PHE A CA 1
ATOM 2871 C C . PHE A 1 365 ? -51.131 48.916 -11.647 1.00 66.78 365 PHE A C 1
ATOM 2872 O O . PHE A 1 365 ? -50.194 49.096 -12.430 1.00 67.78 365 PHE A O 1
ATOM 2880 N N . PRO A 1 366 ? -51.917 49.923 -11.260 1.00 65.96 366 PRO A N 1
ATOM 2881 C CA . PRO A 1 366 ? -51.571 51.292 -11.659 1.00 57.35 366 PRO A CA 1
ATOM 2882 C C . PRO A 1 366 ? -50.195 51.661 -11.123 1.00 58.27 366 PRO A C 1
ATOM 2883 O O . PRO A 1 366 ? -49.808 51.266 -10.022 1.00 59.98 366 PRO A O 1
ATOM 2887 N N . GLU A 1 367 ? -49.446 52.411 -11.933 1.00 66.25 367 GLU A N 1
ATOM 2888 C CA . GLU A 1 367 ? -48.086 52.777 -11.553 1.00 65.18 367 GLU A CA 1
ATOM 2889 C C . GLU A 1 367 ? -48.059 53.715 -10.353 1.00 66.28 367 GLU A C 1
ATOM 2890 O O . GLU A 1 367 ? -47.127 53.650 -9.542 1.00 66.59 367 GLU A O 1
ATOM 2896 N N . ASN A 1 368 ? -49.059 54.582 -10.214 1.00 62.53 368 ASN A N 1
ATOM 2897 C CA . ASN A 1 368 ? -49.123 55.480 -9.073 1.00 60.71 368 ASN A CA 1
ATOM 2898 C C . ASN A 1 368 ? -50.570 55.641 -8.638 1.00 55.21 368 ASN A C 1
ATOM 2899 O O . ASN A 1 368 ? -51.493 55.615 -9.458 1.00 48.43 368 ASN A O 1
ATOM 2904 N N . SER A 1 369 ? -50.756 55.824 -7.334 1.00 48.68 369 SER A N 1
ATOM 2905 C CA . SER A 1 369 ? -52.091 55.907 -6.762 1.00 45.46 369 SER A CA 1
ATOM 2906 C C . SER A 1 369 ? -52.028 56.745 -5.498 1.00 42.16 369 SER A C 1
ATOM 2907 O O . SER A 1 369 ? -51.106 56.595 -4.696 1.00 47.50 369 SER A O 1
ATOM 2910 N N . THR A 1 370 ? -53.006 57.623 -5.330 1.00 43.33 370 THR A N 1
ATOM 2911 C CA . THR A 1 370 ? -53.117 58.487 -4.162 1.00 43.49 370 THR A CA 1
ATOM 2912 C C . THR A 1 370 ? -54.449 58.221 -3.468 1.00 43.48 370 THR A C 1
ATOM 2913 O O . THR A 1 370 ? -55.267 57.423 -3.933 1.00 42.59 370 THR A O 1
ATOM 2917 N N . ILE A 1 371 ? -54.682 58.941 -2.365 1.00 39.32 371 ILE A N 1
ATOM 2918 C CA . ILE A 1 371 ? -55.950 58.816 -1.650 1.00 39.02 371 ILE A CA 1
ATOM 2919 C C . ILE A 1 371 ? -57.111 59.232 -2.547 1.00 37.32 371 ILE A C 1
ATOM 2920 O O . ILE A 1 371 ? -58.244 58.769 -2.366 1.00 37.18 371 ILE A O 1
ATOM 2925 N N . TYR A 1 372 ? -56.850 60.085 -3.543 1.00 34.30 372 TYR A N 1
ATOM 2926 C CA . TYR A 1 372 ? -57.891 60.508 -4.474 1.00 39.59 372 TYR A CA 1
ATOM 2927 C C . TYR A 1 372 ? -58.234 59.455 -5.526 1.00 38.39 372 TYR A C 1
ATOM 2928 O O . TYR A 1 372 ? -59.269 59.587 -6.189 1.00 32.52 372 TYR A O 1
ATOM 2937 N N . ASP A 1 373 ? -57.406 58.421 -5.695 1.00 38.65 373 ASP A N 1
ATOM 2938 C CA . ASP A 1 373 ? -57.666 57.384 -6.688 1.00 39.17 373 ASP A CA 1
ATOM 2939 C C . ASP A 1 373 ? -58.345 56.144 -6.121 1.00 45.91 373 ASP A C 1
ATOM 2940 O O . ASP A 1 373 ? -59.016 55.429 -6.874 1.00 46.49 373 ASP A O 1
ATOM 2945 N N . VAL A 1 374 ? -58.190 55.875 -4.822 1.00 40.19 374 VAL A N 1
ATOM 2946 C CA . VAL A 1 374 ? -58.651 54.617 -4.244 1.00 37.48 374 VAL A CA 1
ATOM 2947 C C . VAL A 1 374 ? -60.169 54.623 -4.094 1.00 38.31 374 VAL A C 1
ATOM 2948 O O . VAL A 1 374 ? -60.823 55.669 -4.049 1.00 36.04 374 VAL A O 1
ATOM 2952 N N . THR A 1 375 ? -60.735 53.420 -4.055 1.00 37.38 375 THR A N 1
ATOM 2953 C CA . THR A 1 375 ? -62.139 53.199 -3.736 1.00 38.99 375 THR A CA 1
ATOM 2954 C C . THR A 1 375 ? -62.225 52.362 -2.467 1.00 38.84 375 THR A C 1
ATOM 2955 O O . THR A 1 375 ? -61.520 51.356 -2.334 1.00 41.18 375 THR A O 1
ATOM 2959 N N . PHE A 1 376 ? -63.080 52.779 -1.535 1.00 39.60 376 PHE A N 1
ATOM 2960 C CA . PHE A 1 376 ? -63.252 52.072 -0.272 1.00 40.96 376 PHE A CA 1
ATOM 2961 C C . PHE A 1 376 ? -64.721 52.130 0.115 1.00 38.44 376 PHE A C 1
ATOM 2962 O O . PHE A 1 376 ? -65.309 53.215 0.148 1.00 39.91 376 PHE A O 1
ATOM 2970 N N . LEU A 1 377 ? -65.308 50.968 0.407 1.00 38.27 377 LEU A N 1
ATOM 2971 C CA . LEU A 1 377 ? -66.747 50.858 0.667 1.00 37.53 377 LEU A CA 1
ATOM 2972 C C . LEU A 1 377 ? -67.557 51.468 -0.479 1.00 42.61 377 LEU A C 1
ATOM 2973 O O . LEU A 1 377 ? -68.554 52.163 -0.266 1.00 40.43 377 LEU A O 1
ATOM 2978 N N . LYS A 1 378 ? -67.117 51.194 -1.712 1.00 37.67 378 LYS A N 1
ATOM 2979 C CA . LYS A 1 378 ? -67.726 51.698 -2.945 1.00 38.44 378 LYS A CA 1
ATOM 2980 C C . LYS A 1 378 ? -67.736 53.223 -3.022 1.00 41.16 378 LYS A C 1
ATOM 2981 O O . LYS A 1 378 ? -68.544 53.802 -3.757 1.00 40.42 378 LYS A O 1
ATOM 2987 N N . ARG A 1 379 ? -66.833 53.899 -2.315 1.00 39.67 379 ARG A N 1
ATOM 2988 C CA . ARG A 1 379 ? -66.831 55.354 -2.277 1.00 39.23 379 ARG A CA 1
ATOM 2989 C C . ARG A 1 379 ? -65.435 55.889 -2.549 1.00 36.63 379 ARG A C 1
ATOM 2990 O O . ARG A 1 379 ? -64.434 55.290 -2.148 1.00 36.92 379 ARG A O 1
ATOM 2998 N N . TRP A 1 380 ? -65.384 57.038 -3.220 1.00 32.66 380 TRP A N 1
ATOM 2999 C CA . TRP A 1 380 ? -64.153 57.798 -3.371 1.00 34.77 380 TRP A CA 1
ATOM 3000 C C . TRP A 1 380 ? -64.026 58.827 -2.247 1.00 34.40 380 TRP A C 1
ATOM 3001 O O . TRP A 1 380 ? -64.999 59.159 -1.564 1.00 31.23 380 TRP A O 1
ATOM 3012 N N . PHE A 1 381 ? -62.803 59.331 -2.067 1.00 32.83 381 PHE A N 1
ATOM 3013 C CA . PHE A 1 381 ? -62.507 60.416 -1.135 1.00 31.89 381 PHE A CA 1
ATOM 3014 C C . PHE A 1 381 ? -62.401 61.715 -1.931 1.00 33.04 381 PHE A C 1
ATOM 3015 O O . PHE A 1 381 ? -61.450 61.899 -2.699 1.00 34.71 381 PHE A O 1
ATOM 3023 N N . VAL A 1 382 ? -63.366 62.613 -1.752 1.00 30.93 382 VAL A N 1
ATOM 3024 C CA . VAL A 1 382 ? -63.373 63.878 -2.491 1.00 32.07 382 VAL A CA 1
ATOM 3025 C C . VAL A 1 382 ? -63.536 65.052 -1.530 1.00 31.62 382 VAL A C 1
ATOM 3026 O O . VAL A 1 382 ? -64.598 65.198 -0.911 1.00 31.37 382 VAL A O 1
ATOM 3030 N N . PRO A 1 383 ? -62.534 65.920 -1.390 1.00 34.04 383 PRO A N 1
ATOM 3031 C CA . PRO A 1 383 ? -62.683 67.077 -0.497 1.00 32.90 383 PRO A CA 1
ATOM 3032 C C . PRO A 1 383 ? -63.803 68.001 -0.954 1.00 36.38 383 PRO A C 1
ATOM 3033 O O . PRO A 1 383 ? -64.068 68.155 -2.150 1.00 39.22 383 PRO A O 1
ATOM 3037 N N . ASP A 1 384 ? -64.482 68.597 0.021 1.00 35.76 384 ASP A N 1
ATOM 3038 C CA . ASP A 1 384 ? -65.548 69.541 -0.279 1.00 38.38 384 ASP A CA 1
ATOM 3039 C C . ASP A 1 384 ? -64.982 70.782 -0.958 1.00 40.68 384 ASP A C 1
ATOM 3040 O O . ASP A 1 384 ? -63.885 71.243 -0.632 1.00 39.77 384 ASP A O 1
ATOM 3045 N N . ASP A 1 385 ? -65.743 71.319 -1.916 1.00 46.56 385 ASP A N 1
ATOM 3046 C CA . ASP A 1 385 ? -65.256 72.445 -2.709 1.00 46.51 385 ASP A CA 1
ATOM 3047 C C . ASP A 1 385 ? -65.052 73.697 -1.860 1.00 42.14 385 ASP A C 1
ATOM 3048 O O . ASP A 1 385 ? -64.072 74.426 -2.049 1.00 46.92 385 ASP A O 1
ATOM 3053 N N . ILE A 1 386 ? -65.957 73.957 -0.920 1.00 45.55 386 ILE A N 1
ATOM 3054 C CA . ILE A 1 386 ? -65.896 75.192 -0.144 1.00 40.82 386 ILE A CA 1
ATOM 3055 C C . ILE A 1 386 ? -65.086 75.018 1.140 1.00 43.13 386 ILE A C 1
ATOM 3056 O O . ILE A 1 386 ? -64.385 75.945 1.562 1.00 40.33 386 ILE A O 1
ATOM 3061 N N . ARG A 1 387 ? -65.126 73.830 1.742 1.00 41.27 387 ARG A N 1
ATOM 3062 C CA . ARG A 1 387 ? -64.432 73.533 2.993 1.00 37.13 387 ARG A CA 1
ATOM 3063 C C . ARG A 1 387 ? -63.581 72.294 2.750 1.00 39.60 387 ARG A C 1
ATOM 3064 O O . ARG A 1 387 ? -63.989 71.168 3.063 1.00 40.40 387 ARG A O 1
ATOM 3072 N N . PRO A 1 388 ? -62.379 72.475 2.189 1.00 41.00 388 PRO A N 1
ATOM 3073 C CA . PRO A 1 388 ? -61.561 71.318 1.781 1.00 39.74 388 PRO A CA 1
ATOM 3074 C C . PRO A 1 388 ? -61.147 70.419 2.927 1.00 36.20 388 PRO A C 1
ATOM 3075 O O . PRO A 1 388 ? -60.695 69.295 2.679 1.00 38.05 388 PRO A O 1
ATOM 3079 N N . PHE A 1 389 ? -61.241 70.889 4.171 1.00 36.70 389 PHE A N 1
ATOM 3080 C CA . PHE A 1 389 ? -60.914 70.064 5.324 1.00 32.63 389 PHE A CA 1
ATOM 3081 C C . PHE A 1 389 ? -62.000 69.045 5.656 1.00 34.32 389 PHE A C 1
ATOM 3082 O O . PHE A 1 389 ? -61.794 68.223 6.554 1.00 35.81 389 PHE A O 1
ATOM 3090 N N . TYR A 1 390 ? -63.151 69.096 4.989 1.00 33.31 390 TYR A N 1
ATOM 3091 C CA . TYR A 1 390 ? -64.178 68.064 5.089 1.00 35.94 390 TYR A CA 1
ATOM 3092 C C . TYR A 1 390 ? -64.193 67.232 3.811 1.00 33.57 390 TYR A C 1
ATOM 3093 O O . TYR A 1 390 ? -64.140 67.782 2.705 1.00 35.25 390 TYR A O 1
ATOM 3102 N N . ILE A 1 391 ? -64.288 65.911 3.961 1.00 29.78 391 ILE A N 1
ATOM 3103 C CA . ILE A 1 391 ? -64.109 64.970 2.855 1.00 29.86 391 ILE A CA 1
ATOM 3104 C C . ILE A 1 391 ? -65.428 64.250 2.581 1.00 34.52 391 ILE A C 1
ATOM 3105 O O . ILE A 1 391 ? -65.992 63.604 3.474 1.00 30.28 391 ILE A O 1
ATOM 3110 N N . HIS A 1 392 ? -65.910 64.355 1.338 1.00 32.29 392 HIS A N 1
ATOM 3111 C CA . HIS A 1 392 ? -67.132 63.683 0.898 1.00 32.06 392 HIS A CA 1
ATOM 3112 C C . HIS A 1 392 ? -66.863 62.205 0.622 1.00 33.98 392 HIS A C 1
ATOM 3113 O O . HIS A 1 392 ? -65.860 61.873 -0.014 1.00 35.51 392 HIS A O 1
ATOM 3120 N N . PRO A 1 393 ? -67.721 61.298 1.084 1.00 34.59 393 PRO A N 1
ATOM 3121 C CA . PRO A 1 393 ? -67.726 59.944 0.516 1.00 34.40 393 PRO A CA 1
ATOM 3122 C C . PRO A 1 393 ? -68.568 59.891 -0.754 1.00 36.33 393 PRO A C 1
ATOM 3123 O O . PRO A 1 393 ? -69.801 59.875 -0.680 1.00 33.31 393 PRO A O 1
ATOM 3127 N N . VAL A 1 394 ? -67.931 59.903 -1.920 1.00 37.15 394 VAL A N 1
ATOM 3128 C CA . VAL A 1 394 ? -68.649 59.977 -3.190 1.00 38.94 394 VAL A CA 1
ATOM 3129 C C . VAL A 1 394 ? -68.895 58.558 -3.694 1.00 37.44 394 VAL A C 1
ATOM 3130 O O . VAL A 1 394 ? -67.960 57.849 -4.077 1.00 31.58 394 VAL A O 1
ATOM 3134 N N . MET A 1 395 ? -70.155 58.136 -3.670 1.00 37.02 395 MET A N 1
ATOM 3135 C CA . MET A 1 395 ? -70.518 56.788 -4.080 1.00 43.32 395 MET A CA 1
ATOM 3136 C C . MET A 1 395 ? -70.527 56.653 -5.603 1.00 40.98 395 MET A C 1
ATOM 3137 O O . MET A 1 395 ? -70.792 57.613 -6.335 1.00 38.42 395 MET A O 1
ATOM 3142 N N . ASP A 1 396 ? -70.257 55.438 -6.070 1.00 46.15 396 ASP A N 1
ATOM 3143 C CA . ASP A 1 396 ? -70.296 55.140 -7.496 1.00 46.45 396 ASP A CA 1
ATOM 3144 C C . ASP A 1 396 ? -71.698 55.395 -8.047 1.00 40.77 396 ASP A C 1
ATOM 3145 O O . ASP A 1 396 ? -72.681 54.889 -7.488 1.00 41.67 396 ASP A O 1
ATOM 3150 N N . PRO A 1 397 ? -71.835 56.170 -9.128 1.00 37.57 397 PRO A N 1
ATOM 3151 C CA . PRO A 1 397 ? -73.181 56.529 -9.617 1.00 40.55 397 PRO A CA 1
ATOM 3152 C C . PRO A 1 397 ? -74.064 55.340 -9.964 1.00 41.61 397 PRO A C 1
ATOM 3153 O O . PRO A 1 397 ? -75.285 55.423 -9.787 1.00 39.13 397 PRO A O 1
ATOM 3157 N N . ASP A 1 398 ? -73.491 54.238 -10.450 1.00 41.81 398 ASP A N 1
ATOM 3158 C CA . ASP A 1 398 ? -74.300 53.093 -10.850 1.00 41.36 398 ASP A CA 1
ATOM 3159 C C . ASP A 1 398 ? -75.066 52.486 -9.682 1.00 41.28 398 ASP A C 1
ATOM 3160 O O . ASP A 1 398 ? -76.067 51.795 -9.906 1.00 47.06 398 ASP A O 1
ATOM 3165 N N . THR A 1 399 ? -74.619 52.706 -8.448 1.00 40.24 399 THR A N 1
ATOM 3166 C CA . THR A 1 399 ? -75.327 52.164 -7.295 1.00 41.59 399 THR A CA 1
ATOM 3167 C C . THR A 1 399 ? -76.713 52.785 -7.153 1.00 36.68 399 THR A C 1
ATOM 3168 O O . THR A 1 399 ? -77.722 52.083 -7.272 1.00 39.03 399 THR A O 1
ATOM 3172 N N . TYR A 1 400 ? -76.781 54.093 -6.887 1.00 32.65 400 TYR A N 1
ATOM 3173 C CA . TYR A 1 400 ? -78.079 54.725 -6.668 1.00 37.03 400 TYR A CA 1
ATOM 3174 C C . TYR A 1 400 ? -78.844 55.006 -7.960 1.00 34.55 400 TYR A C 1
ATOM 3175 O O . TYR A 1 400 ? -80.067 55.176 -7.909 1.00 34.91 400 TYR A O 1
ATOM 3184 N N . GLU A 1 401 ? -78.172 55.051 -9.113 1.00 31.72 401 GLU A N 1
ATOM 3185 C CA . GLU A 1 401 ? -78.901 55.210 -10.371 1.00 37.34 401 GLU A CA 1
ATOM 3186 C C . GLU A 1 401 ? -79.682 53.946 -10.710 1.00 35.30 401 GLU A C 1
ATOM 3187 O O . GLU A 1 401 ? -80.857 54.009 -11.084 1.00 35.20 401 GLU A O 1
ATOM 3193 N N . GLN A 1 402 ? -79.045 52.783 -10.574 1.00 35.12 402 GLN A N 1
ATOM 3194 C CA . GLN A 1 402 ? -79.751 51.535 -10.822 1.00 34.61 402 GLN A CA 1
ATOM 3195 C C . GLN A 1 402 ? -80.730 51.222 -9.700 1.00 34.50 402 GLN A C 1
ATOM 3196 O O . GLN A 1 402 ? -81.833 50.727 -9.955 1.00 34.39 402 GLN A O 1
ATOM 3202 N N . SER A 1 403 ? -80.353 51.523 -8.453 1.00 35.50 403 SER A N 1
ATOM 3203 C CA . SER A 1 403 ? -81.192 51.153 -7.320 1.00 31.93 403 SER A CA 1
ATOM 3204 C C . SER A 1 403 ? -82.527 51.883 -7.324 1.00 32.74 403 SER A C 1
ATOM 3205 O O . SER A 1 403 ? -83.547 51.300 -6.942 1.00 35.52 403 SER A O 1
ATOM 3208 N N . VAL A 1 404 ? -82.554 53.138 -7.783 1.00 35.44 404 VAL A N 1
ATOM 3209 C CA . VAL A 1 404 ? -83.798 53.901 -7.763 1.00 32.17 404 VAL A CA 1
ATOM 3210 C C . VAL A 1 404 ? -84.811 53.348 -8.758 1.00 35.59 404 VAL A C 1
ATOM 3211 O O . VAL A 1 404 ? -86.010 53.630 -8.640 1.00 34.69 404 VAL A O 1
ATOM 3215 N N . MET A 1 405 ? -84.357 52.569 -9.740 1.00 35.36 405 MET A N 1
ATOM 3216 C CA . MET A 1 405 ? -85.231 52.009 -10.765 1.00 33.64 405 MET A CA 1
ATOM 3217 C C . MET A 1 405 ? -85.904 50.714 -10.334 1.00 38.13 405 MET A C 1
ATOM 3218 O O . MET A 1 405 ? -86.686 50.158 -11.113 1.00 36.26 405 MET A O 1
ATOM 3223 N N . TRP A 1 406 ? -85.621 50.227 -9.125 1.00 40.32 406 TRP A N 1
ATOM 3224 C CA . TRP A 1 406 ? -86.215 49.004 -8.600 1.00 36.07 406 TRP A CA 1
ATOM 3225 C C . TRP A 1 406 ? -86.678 49.239 -7.169 1.00 40.03 406 TRP A C 1
ATOM 3226 O O . TRP A 1 406 ? -86.093 50.037 -6.432 1.00 40.25 406 TRP A O 1
ATOM 3237 N N . LEU A 1 407 ? -87.742 48.532 -6.787 1.00 40.35 407 LEU A N 1
ATOM 3238 C CA . LEU A 1 407 ? -88.373 48.705 -5.490 1.00 35.89 407 LEU A CA 1
ATOM 3239 C C . LEU A 1 407 ? -88.702 47.355 -4.881 1.00 38.32 407 LEU A C 1
ATOM 3240 O O . LEU A 1 407 ? -88.954 46.374 -5.589 1.00 46.49 407 LEU A O 1
ATOM 3245 N N . ARG A 1 408 ? -88.688 47.315 -3.555 1.00 43.25 408 ARG A N 1
ATOM 3246 C CA . ARG A 1 408 ? -89.078 46.112 -2.833 1.00 42.73 408 ARG A CA 1
ATOM 3247 C C . ARG A 1 408 ? -90.467 46.247 -2.225 1.00 46.66 408 ARG A C 1
ATOM 3248 O O . ARG A 1 408 ? -91.406 46.721 -2.878 1.00 45.44 408 ARG A O 1
ATOM 3256 N N . ASP A 1 409 ? -90.591 45.871 -0.953 1.00 48.42 409 ASP A N 1
ATOM 3257 C CA . ASP A 1 409 ? -91.884 45.931 -0.289 1.00 56.73 409 ASP A CA 1
ATOM 3258 C C . ASP A 1 409 ? -92.176 47.305 0.296 1.00 59.31 409 ASP A C 1
ATOM 3259 O O . ASP A 1 409 ? -93.326 47.575 0.679 1.00 53.70 409 ASP A O 1
ATOM 3264 N N . GLY A 1 410 ? -91.175 48.176 0.362 1.00 56.52 410 GLY A N 1
ATOM 3265 C CA . GLY A 1 410 ? -91.368 49.475 0.958 1.00 46.71 410 GLY A CA 1
ATOM 3266 C C . GLY A 1 410 ? -92.020 50.486 0.033 1.00 47.59 410 GLY A C 1
ATOM 3267 O O . GLY A 1 410 ? -92.294 50.230 -1.139 1.00 50.73 410 GLY A O 1
ATOM 3268 N N . ASP A 1 411 ? -92.278 51.660 0.603 1.00 45.34 411 ASP A N 1
ATOM 3269 C CA . ASP A 1 411 ? -92.825 52.783 -0.140 1.00 42.24 411 ASP A CA 1
ATOM 3270 C C . ASP A 1 411 ? -91.754 53.392 -1.048 1.00 44.82 411 ASP A C 1
ATOM 3271 O O . ASP A 1 411 ? -90.566 53.413 -0.710 1.00 44.37 411 ASP A O 1
ATOM 3276 N N . PHE A 1 412 ? -92.173 53.864 -2.226 1.00 38.25 412 PHE A N 1
ATOM 3277 C CA . PHE A 1 412 ? -91.194 54.349 -3.198 1.00 38.82 412 PHE A CA 1
ATOM 3278 C C . PHE A 1 412 ? -90.553 55.648 -2.725 1.00 37.85 412 PHE A C 1
ATOM 3279 O O . PHE A 1 412 ? -89.350 55.863 -2.921 1.00 34.23 412 PHE A O 1
ATOM 3287 N N . GLN A 1 413 ? -91.336 56.517 -2.080 1.00 37.58 413 GLN A N 1
ATOM 3288 C CA . GLN A 1 413 ? -90.791 57.780 -1.595 1.00 37.31 413 GLN A CA 1
ATOM 3289 C C . GLN A 1 413 ? -89.740 57.548 -0.517 1.00 40.80 413 GLN A C 1
ATOM 3290 O O . GLN A 1 413 ? -88.752 58.288 -0.437 1.00 37.49 413 GLN A O 1
ATOM 3296 N N . ASP A 1 414 ? -89.929 56.520 0.317 1.00 41.37 414 ASP A N 1
ATOM 3297 C CA . ASP A 1 414 ? -88.929 56.211 1.335 1.00 41.96 414 ASP A CA 1
ATOM 3298 C C . ASP A 1 414 ? -87.614 55.770 0.706 1.00 39.26 414 ASP A C 1
ATOM 3299 O O . ASP A 1 414 ? -86.535 56.093 1.219 1.00 39.75 414 ASP A O 1
ATOM 3304 N N . LEU A 1 415 ? -87.684 55.045 -0.416 1.00 42.09 415 LEU A N 1
ATOM 3305 C CA . LEU A 1 415 ? -86.462 54.642 -1.104 1.00 39.18 415 LEU A CA 1
ATOM 3306 C C . LEU A 1 415 ? -85.751 55.846 -1.706 1.00 35.62 415 LEU A C 1
ATOM 3307 O O . LEU A 1 415 ? -84.522 55.954 -1.621 1.00 34.60 415 LEU A O 1
ATOM 3312 N N . VAL A 1 416 ? -86.510 56.772 -2.297 1.00 33.82 416 VAL A N 1
ATOM 3313 C CA . VAL A 1 416 ? -85.902 57.952 -2.902 1.00 34.00 416 VAL A CA 1
ATOM 3314 C C . VAL A 1 416 ? -85.211 58.795 -1.837 1.00 34.71 416 VAL A C 1
ATOM 3315 O O . VAL A 1 416 ? -84.079 59.259 -2.025 1.00 38.44 416 VAL A O 1
ATOM 3319 N N . THR A 1 417 ? -85.855 58.961 -0.680 1.00 36.50 417 THR A N 1
ATOM 3320 C CA . THR A 1 417 ? -85.257 59.769 0.377 1.00 35.99 417 THR A CA 1
ATOM 3321 C C . THR A 1 417 ? -83.965 59.140 0.879 1.00 36.78 417 THR A C 1
ATOM 3322 O O . THR A 1 417 ? -82.953 59.831 1.044 1.00 36.89 417 THR A O 1
ATOM 3326 N N . SER A 1 418 ? -83.961 57.818 1.066 1.00 32.01 418 SER A N 1
ATOM 3327 C CA . SER A 1 418 ? -82.753 57.157 1.541 1.00 34.54 418 SER A CA 1
ATOM 3328 C C . SER A 1 418 ? -81.617 57.267 0.532 1.00 35.10 418 SER A C 1
ATOM 3329 O O . SER A 1 418 ? -80.449 57.369 0.927 1.00 33.36 418 SER A O 1
ATOM 3332 N N . LEU A 1 419 ? -81.930 57.253 -0.769 1.00 35.20 419 LEU A N 1
ATOM 3333 C CA . LEU A 1 419 ? -80.889 57.415 -1.777 1.00 34.29 419 LEU A CA 1
ATOM 3334 C C . LEU A 1 419 ? -80.364 58.844 -1.856 1.00 34.90 419 LEU A C 1
ATOM 3335 O O . LEU A 1 419 ? -79.211 59.042 -2.259 1.00 33.80 419 LEU A O 1
ATOM 3340 N N . CYS A 1 420 ? -81.165 59.839 -1.454 1.00 32.33 420 CYS A N 1
ATOM 3341 C CA . CYS A 1 420 ? -80.685 61.219 -1.478 1.00 34.41 420 CYS A CA 1
ATOM 3342 C C . CYS A 1 420 ? -79.477 61.410 -0.573 1.00 34.71 420 CYS A C 1
ATOM 3343 O O . CYS A 1 420 ? -78.571 62.183 -0.907 1.00 34.14 420 CYS A O 1
ATOM 3346 N N . TYR A 1 421 ? -79.433 60.701 0.559 1.00 31.10 421 TYR A N 1
ATOM 3347 C CA . TYR A 1 421 ? -78.303 60.828 1.474 1.00 33.55 421 TYR A CA 1
ATOM 3348 C C . TYR A 1 421 ? -77.012 60.308 0.857 1.00 34.24 421 TYR A C 1
ATOM 3349 O O . TYR A 1 421 ? -75.925 60.754 1.238 1.00 40.68 421 TYR A O 1
ATOM 3358 N N . LEU A 1 422 ? -77.107 59.360 -0.078 1.00 34.75 422 LEU A N 1
ATOM 3359 C CA . LEU A 1 422 ? -75.913 58.874 -0.760 1.00 35.50 422 LEU A CA 1
ATOM 3360 C C . LEU A 1 422 ? -75.547 59.748 -1.955 1.00 39.25 422 LEU A C 1
ATOM 3361 O O . LEU A 1 422 ? -74.366 60.050 -2.168 1.00 38.59 422 LEU A O 1
ATOM 3366 N N . ALA A 1 423 ? -76.545 60.150 -2.751 1.00 37.46 423 ALA A N 1
ATOM 3367 C CA . ALA A 1 423 ? -76.274 60.806 -4.028 1.00 31.69 423 ALA A CA 1
ATOM 3368 C C . ALA A 1 423 ? -75.743 62.227 -3.865 1.00 34.92 423 ALA A C 1
ATOM 3369 O O . ALA A 1 423 ? -74.959 62.687 -4.702 1.00 33.28 423 ALA A O 1
ATOM 3371 N N . PHE A 1 424 ? -76.136 62.936 -2.801 1.00 34.98 424 PHE A N 1
ATOM 3372 C CA . PHE A 1 424 ? -75.841 64.367 -2.734 1.00 34.91 424 PHE A CA 1
ATOM 3373 C C . PHE A 1 424 ? -74.357 64.661 -2.544 1.00 37.37 424 PHE A C 1
ATOM 3374 O O . PHE A 1 424 ? -73.922 65.781 -2.831 1.00 36.90 424 PHE A O 1
ATOM 3382 N N . HIS A 1 425 ? -73.566 63.682 -2.103 1.00 35.60 425 HIS A N 1
ATOM 3383 C CA . HIS A 1 425 ? -72.130 63.886 -1.940 1.00 34.72 425 HIS A CA 1
ATOM 3384 C C . HIS A 1 425 ? -71.416 64.092 -3.273 1.00 39.79 425 HIS A C 1
ATOM 3385 O O . HIS A 1 425 ? -70.255 64.517 -3.278 1.00 40.67 425 HIS A O 1
ATOM 3392 N N . SER A 1 426 ? -72.072 63.790 -4.395 1.00 36.55 426 SER A N 1
ATOM 3393 C CA . SER A 1 426 ? -71.470 63.975 -5.711 1.00 38.51 426 SER A CA 1
ATOM 3394 C C . SER A 1 426 ? -71.399 65.436 -6.139 1.00 37.68 426 SER A C 1
ATOM 3395 O O . SER A 1 426 ? -70.760 65.732 -7.153 1.00 42.82 426 SER A O 1
ATOM 3398 N N . GLY A 1 427 ? -72.034 66.347 -5.409 1.00 33.63 427 GLY A N 1
ATOM 3399 C CA . GLY A 1 427 ? -72.012 67.747 -5.758 1.00 33.85 427 GLY A CA 1
ATOM 3400 C C . GLY A 1 427 ? -73.363 68.232 -6.234 1.00 35.03 427 GLY A C 1
ATOM 3401 O O . GLY A 1 427 ? -74.206 67.447 -6.679 1.00 36.70 427 GLY A O 1
ATOM 3402 N N . PRO A 1 428 ? -73.618 69.534 -6.092 1.00 36.45 428 PRO A N 1
ATOM 3403 C CA . PRO A 1 428 ? -74.955 70.050 -6.434 1.00 39.08 428 PRO A CA 1
ATOM 3404 C C . PRO A 1 428 ? -75.352 69.807 -7.883 1.00 36.37 428 PRO A C 1
ATOM 3405 O O . PRO A 1 428 ? -76.536 69.566 -8.155 1.00 38.94 428 PRO A O 1
ATOM 3409 N N . LYS A 1 429 ? -74.403 69.834 -8.813 1.00 42.09 429 LYS A N 1
ATOM 3410 C CA . LYS A 1 429 ? -74.747 69.672 -10.222 1.00 40.13 429 LYS A CA 1
ATOM 3411 C C . LYS A 1 429 ? -75.051 68.215 -10.563 1.00 42.10 429 LYS A C 1
ATOM 3412 O O . LYS A 1 429 ? -76.066 67.923 -11.204 1.00 43.32 429 LYS A O 1
ATOM 3418 N N . THR A 1 430 ? -74.202 67.285 -10.118 1.00 38.27 430 THR A N 1
ATOM 3419 C CA . THR A 1 430 ? -74.482 65.871 -10.336 1.00 35.31 430 THR A CA 1
ATOM 3420 C C . THR A 1 430 ? -75.715 65.421 -9.567 1.00 39.00 430 THR A C 1
ATOM 3421 O O . THR A 1 430 ? -76.463 64.562 -10.047 1.00 40.28 430 THR A O 1
ATOM 3425 N N . TYR A 1 431 ? -75.950 65.998 -8.382 1.00 39.69 431 TYR A N 1
ATOM 3426 C CA . TYR A 1 431 ? -77.121 65.618 -7.596 1.00 36.59 431 TYR A CA 1
ATOM 3427 C C . TYR A 1 431 ? -78.403 66.102 -8.259 1.00 33.11 431 TYR A C 1
ATOM 3428 O O . TYR A 1 431 ? -79.395 65.367 -8.314 1.00 37.25 431 TYR A O 1
ATOM 3437 N N . ASP A 1 432 ? -78.399 67.333 -8.777 1.00 35.31 432 ASP A N 1
ATOM 3438 C CA . ASP A 1 432 ? -79.591 67.854 -9.440 1.00 40.14 432 ASP A CA 1
ATOM 3439 C C . ASP A 1 432 ? -79.914 67.070 -10.709 1.00 38.59 432 ASP A C 1
ATOM 3440 O O . ASP A 1 432 ? -81.090 66.849 -11.022 1.00 40.12 432 ASP A O 1
ATOM 3445 N N . ARG A 1 433 ? -78.887 66.621 -11.438 1.00 39.09 433 ARG A N 1
ATOM 3446 C CA . ARG A 1 433 ? -79.127 65.767 -12.602 1.00 39.85 433 ARG A CA 1
ATOM 3447 C C . ARG A 1 433 ? -79.829 64.477 -12.202 1.00 43.04 433 ARG A C 1
ATOM 3448 O O . ARG A 1 433 ? -80.758 64.026 -12.886 1.00 39.40 433 ARG A O 1
ATOM 3456 N N . TRP A 1 434 ? -79.385 63.854 -11.106 1.00 39.71 434 TRP A N 1
ATOM 3457 C CA . TRP A 1 434 ? -80.003 62.606 -10.675 1.00 35.35 434 TRP A CA 1
ATOM 3458 C C . TRP A 1 434 ? -81.443 62.831 -10.234 1.00 37.08 434 TRP A C 1
ATOM 3459 O O . TRP A 1 434 ? -82.338 62.062 -10.605 1.00 38.66 434 TRP A O 1
ATOM 3470 N N . CYS A 1 435 ? -81.696 63.902 -9.471 1.00 35.95 435 CYS A N 1
ATOM 3471 C CA . CYS A 1 435 ? -83.065 64.195 -9.059 1.00 38.13 435 CYS A CA 1
ATOM 3472 C C . CYS A 1 435 ? -83.939 64.527 -10.263 1.00 40.21 435 CYS A C 1
ATOM 3473 O O . CYS A 1 435 ? -85.067 64.033 -10.375 1.00 39.99 435 CYS A O 1
ATOM 3476 N N . THR A 1 436 ? -83.418 65.325 -11.199 1.00 40.07 436 THR A N 1
ATOM 3477 C CA . THR A 1 436 ? -84.221 65.730 -12.351 1.00 37.56 436 THR A CA 1
ATOM 3478 C C . THR A 1 436 ? -84.568 64.538 -13.233 1.00 42.16 436 THR A C 1
ATOM 3479 O O . THR A 1 436 ? -85.717 64.391 -13.667 1.00 39.49 436 THR A O 1
ATOM 3483 N N . ARG A 1 437 ? -83.595 63.664 -13.494 1.00 37.90 437 ARG A N 1
ATOM 3484 C CA . ARG A 1 437 ? -83.865 62.518 -14.352 1.00 35.55 437 ARG A CA 1
ATOM 3485 C C . ARG A 1 437 ? -84.844 61.547 -13.707 1.00 38.86 437 ARG A C 1
ATOM 3486 O O . ARG A 1 437 ? -85.656 60.935 -14.412 1.00 41.35 437 ARG A O 1
ATOM 3494 N N . VAL A 1 438 ? -84.810 61.410 -12.379 1.00 40.20 438 VAL A N 1
ATOM 3495 C CA . VAL A 1 438 ? -85.807 60.579 -11.714 1.00 38.95 438 VAL A CA 1
ATOM 3496 C C . VAL A 1 438 ? -87.177 61.240 -11.782 1.00 38.68 438 VAL A C 1
ATOM 3497 O O . VAL A 1 438 ? -88.188 60.576 -12.044 1.00 39.86 438 VAL A O 1
ATOM 3501 N N . ARG A 1 439 ? -87.231 62.561 -11.581 1.00 38.07 439 ARG A N 1
ATOM 3502 C CA . ARG A 1 439 ? -88.512 63.260 -11.625 1.00 42.16 439 ARG A CA 1
ATOM 3503 C C . ARG A 1 439 ? -89.166 63.127 -12.995 1.00 43.78 439 ARG A C 1
ATOM 3504 O O . ARG A 1 439 ? -90.374 62.882 -13.093 1.00 40.59 439 ARG A O 1
ATOM 3512 N N . ASP A 1 440 ? -88.376 63.250 -14.064 1.00 43.87 440 ASP A N 1
ATOM 3513 C CA . ASP A 1 440 ? -88.942 63.190 -15.407 1.00 43.11 440 ASP A CA 1
ATOM 3514 C C . ASP A 1 440 ? -89.532 61.818 -15.702 1.00 45.47 440 ASP A C 1
ATOM 3515 O O . ASP A 1 440 ? -90.594 61.714 -16.327 1.00 45.84 440 ASP A O 1
ATOM 3520 N N . GLN A 1 441 ? -88.878 60.753 -15.233 1.00 44.77 441 GLN A N 1
ATOM 3521 C CA . GLN A 1 441 ? -89.382 59.414 -15.511 1.00 37.67 441 GLN A CA 1
ATOM 3522 C C . GLN A 1 441 ? -90.628 59.109 -14.694 1.00 43.11 441 GLN A C 1
ATOM 3523 O O . GLN A 1 441 ? -91.582 58.518 -15.211 1.00 46.89 441 GLN A O 1
ATOM 3529 N N . VAL A 1 442 ? -90.632 59.489 -13.412 1.00 41.97 442 VAL A N 1
ATOM 3530 C CA . VAL A 1 442 ? -91.812 59.251 -12.590 1.00 41.24 442 VAL A CA 1
ATOM 3531 C C . VAL A 1 442 ? -92.988 60.066 -13.106 1.00 43.59 442 VAL A C 1
ATOM 3532 O O . VAL A 1 442 ? -94.140 59.623 -13.033 1.00 45.24 442 VAL A O 1
ATOM 3536 N N . MET A 1 443 ? -92.720 61.256 -13.651 1.00 42.03 443 MET A N 1
ATOM 3537 C CA . MET A 1 443 ? -93.789 62.064 -14.232 1.00 48.20 443 MET A CA 1
ATOM 3538 C C . MET A 1 443 ? -94.424 61.372 -15.433 1.00 50.42 443 MET A C 1
ATOM 3539 O O . MET A 1 443 ? -95.637 61.476 -15.647 1.00 53.57 443 MET A O 1
ATOM 3544 N N . LYS A 1 444 ? -93.622 60.670 -16.238 1.00 48.47 444 LYS A N 1
ATOM 3545 C CA . LYS A 1 444 ? -94.186 59.935 -17.367 1.00 48.30 444 LYS A CA 1
ATOM 3546 C C . LYS A 1 444 ? -95.026 58.751 -16.909 1.00 50.30 444 LYS A C 1
ATOM 3547 O O . LYS A 1 444 ? -95.971 58.356 -17.601 1.00 55.77 444 LYS A O 1
ATOM 3553 N N . THR A 1 445 ? -94.704 58.176 -15.753 1.00 49.31 445 THR A N 1
ATOM 3554 C CA . THR A 1 445 ? -95.331 56.938 -15.309 1.00 49.83 445 THR A CA 1
ATOM 3555 C C . THR A 1 445 ? -96.565 57.204 -14.455 1.00 49.63 445 THR A C 1
ATOM 3556 O O . THR A 1 445 ? -97.626 56.619 -14.691 1.00 57.95 445 THR A O 1
ATOM 3560 N N . THR A 1 446 ? -96.440 58.078 -13.456 1.00 53.44 446 THR A N 1
ATOM 3561 C CA . THR A 1 446 ? -97.532 58.383 -12.545 1.00 47.45 446 THR A CA 1
ATOM 3562 C C . THR A 1 446 ? -98.037 59.813 -12.660 1.00 45.53 446 THR A C 1
ATOM 3563 O O . THR A 1 446 ? -99.140 60.099 -12.187 1.00 48.05 446 THR A O 1
ATOM 3567 N N . GLY A 1 447 ? -97.256 60.712 -13.255 1.00 47.04 447 GLY A N 1
ATOM 3568 C CA . GLY A 1 447 ? -97.612 62.108 -13.393 1.00 44.21 447 GLY A CA 1
ATOM 3569 C C . GLY A 1 447 ? -97.342 62.968 -12.180 1.00 47.76 447 GLY A C 1
ATOM 3570 O O . GLY A 1 447 ? -97.628 64.170 -12.224 1.00 45.06 447 GLY A O 1
ATOM 3571 N N . PHE A 1 448 ? -96.801 62.392 -11.107 1.00 49.39 448 PHE A N 1
ATOM 3572 C CA . PHE A 1 448 ? -96.564 63.099 -9.848 1.00 40.11 448 PHE A CA 1
ATOM 3573 C C . PHE A 1 448 ? -95.180 62.741 -9.314 1.00 48.29 448 PHE A C 1
ATOM 3574 O O . PHE A 1 448 ? -95.004 61.682 -8.690 1.00 54.13 448 PHE A O 1
ATOM 3582 N N . PRO A 1 449 ? -94.173 63.573 -9.571 1.00 40.75 449 PRO A N 1
ATOM 3583 C CA . PRO A 1 449 ? -92.812 63.226 -9.170 1.00 40.15 449 PRO A CA 1
ATOM 3584 C C . PRO A 1 449 ? -92.693 63.127 -7.663 1.00 41.97 449 PRO A C 1
ATOM 3585 O O . PRO A 1 449 ? -93.459 63.764 -6.916 1.00 42.27 449 PRO A O 1
ATOM 3589 N N . PRO A 1 450 ? -91.786 62.284 -7.169 1.00 39.85 450 PRO A N 1
ATOM 3590 C CA . PRO A 1 450 ? -91.484 62.261 -5.734 1.00 39.66 450 PRO A CA 1
ATOM 3591 C C . PRO A 1 450 ? -90.687 63.492 -5.322 1.00 35.74 450 PRO A C 1
ATOM 3592 O O . PRO A 1 450 ? -90.171 64.238 -6.156 1.00 35.96 450 PRO A O 1
ATOM 3596 N N . THR A 1 451 ? -90.648 63.738 -4.014 1.00 36.87 451 THR A N 1
ATOM 3597 C CA . THR A 1 451 ? -89.853 64.835 -3.475 1.00 36.74 451 THR A CA 1
ATOM 3598 C C . THR A 1 451 ? -88.435 64.390 -3.122 1.00 36.29 451 THR A C 1
ATOM 3599 O O . THR A 1 451 ? -88.198 63.262 -2.684 1.00 34.96 451 THR A O 1
ATOM 3603 N N . PHE A 1 452 ? -87.496 65.311 -3.299 1.00 36.34 452 PHE A N 1
ATOM 3604 C CA . PHE A 1 452 ? -86.085 65.089 -3.028 1.00 38.59 452 PHE A CA 1
ATOM 3605 C C . PHE A 1 452 ? -85.609 66.108 -2.004 1.00 41.92 452 PHE A C 1
ATOM 3606 O O . PHE A 1 452 ? -85.950 67.292 -2.091 1.00 40.39 452 PHE A O 1
ATOM 3614 N N . LEU A 1 453 ? -84.807 65.650 -1.053 1.00 37.38 453 LEU A N 1
ATOM 3615 C CA . LEU A 1 453 ? -84.266 66.554 -0.053 1.00 38.15 453 LEU A CA 1
ATOM 3616 C C . LEU A 1 453 ? -83.337 67.556 -0.729 1.00 37.04 453 LEU A C 1
ATOM 3617 O O . LEU A 1 453 ? -82.473 67.157 -1.521 1.00 36.30 453 LEU A O 1
ATOM 3622 N N . PRO A 1 454 ? -83.489 68.854 -0.459 1.00 34.82 454 PRO A N 1
ATOM 3623 C CA . PRO A 1 454 ? -82.647 69.854 -1.128 1.00 32.85 454 PRO A CA 1
ATOM 3624 C C . PRO A 1 454 ? -81.178 69.661 -0.783 1.00 37.20 454 PRO A C 1
ATOM 3625 O O . PRO A 1 454 ? -80.826 69.223 0.312 1.00 37.24 454 PRO A O 1
ATOM 3629 N N . TYR A 1 455 ? -80.315 69.986 -1.751 1.00 34.16 455 TYR A N 1
ATOM 3630 C CA . TYR A 1 455 ? -78.883 69.862 -1.506 1.00 36.41 455 TYR A CA 1
ATOM 3631 C C . TYR A 1 455 ? -78.456 70.712 -0.316 1.00 37.12 455 TYR A C 1
ATOM 3632 O O . TYR A 1 455 ? -77.605 70.296 0.476 1.00 37.24 455 TYR A O 1
ATOM 3641 N N . SER A 1 456 ? -79.040 71.904 -0.170 1.00 35.84 456 SER A N 1
ATOM 3642 C CA . SER A 1 456 ? -78.644 72.778 0.929 1.00 37.85 456 SER A CA 1
ATOM 3643 C C . SER A 1 456 ? -78.994 72.171 2.281 1.00 35.70 456 SER A C 1
ATOM 3644 O O . SER A 1 456 ? -78.255 72.360 3.253 1.00 38.95 456 SER A O 1
ATOM 3647 N N . TYR A 1 457 ? -80.095 71.420 2.358 1.00 29.76 457 TYR A N 1
ATOM 3648 C CA . TYR A 1 457 ? -80.442 70.760 3.611 1.00 30.92 457 TYR A CA 1
ATOM 3649 C C . TYR A 1 457 ? -79.454 69.645 3.935 1.00 36.60 457 TYR A C 1
ATOM 3650 O O . TYR A 1 457 ? -78.947 69.558 5.060 1.00 38.37 457 TYR A O 1
ATOM 3659 N N . LEU A 1 458 ? -79.176 68.776 2.960 1.00 34.13 458 LEU A N 1
ATOM 3660 C CA . LEU A 1 458 ? -78.270 67.660 3.201 1.00 30.15 458 LEU A CA 1
ATOM 3661 C C . LEU A 1 458 ? -76.858 68.149 3.495 1.00 34.81 458 LEU A C 1
ATOM 3662 O O . LEU A 1 458 ? -76.161 67.580 4.345 1.00 33.78 458 LEU A O 1
ATOM 3667 N N . GLN A 1 459 ? -76.425 69.214 2.812 1.00 32.96 459 GLN A N 1
ATOM 3668 C CA . GLN A 1 459 ? -75.089 69.750 3.050 1.00 33.39 459 GLN A CA 1
ATOM 3669 C C . GLN A 1 459 ? -74.993 70.412 4.419 1.00 34.63 459 GLN A C 1
ATOM 3670 O O . GLN A 1 459 ? -73.988 70.249 5.120 1.00 34.86 459 GLN A O 1
ATOM 3676 N N . THR A 1 460 ? -76.039 71.135 4.831 1.00 33.90 460 THR A N 1
ATOM 3677 C CA . THR A 1 460 ? -76.017 71.773 6.144 1.00 32.13 460 THR A CA 1
ATOM 3678 C C . THR A 1 460 ? -75.980 70.729 7.251 1.00 34.57 460 THR A C 1
ATOM 3679 O O . THR A 1 460 ? -75.202 70.850 8.204 1.00 34.86 460 THR A O 1
ATOM 3683 N N . ARG A 1 461 ? -76.777 69.668 7.114 1.00 34.79 461 ARG A N 1
ATOM 3684 C CA . ARG A 1 461 ? -76.765 68.608 8.114 1.00 36.69 461 ARG A CA 1
ATOM 3685 C C . ARG A 1 461 ? -75.417 67.900 8.145 1.00 37.21 461 ARG A C 1
ATOM 3686 O O . ARG A 1 461 ? -74.927 67.523 9.216 1.00 40.77 461 ARG A O 1
ATOM 3694 N N . TRP A 1 462 ? -74.782 67.749 6.981 1.00 36.91 462 TRP A N 1
ATOM 3695 C CA . TRP A 1 462 ? -73.491 67.076 6.927 1.00 35.33 462 TRP A CA 1
ATOM 3696 C C . TRP A 1 462 ? -72.398 67.922 7.571 1.00 34.34 462 TRP A C 1
ATOM 3697 O O . TRP A 1 462 ? -71.564 67.400 8.320 1.00 33.81 462 TRP A O 1
ATOM 3708 N N . LEU A 1 463 ? -72.398 69.231 7.307 1.00 33.88 463 LEU A N 1
ATOM 3709 C CA . LEU A 1 463 ? -71.388 70.101 7.900 1.00 36.67 463 LEU A CA 1
ATOM 3710 C C . LEU A 1 463 ? -71.552 70.199 9.412 1.00 37.88 463 LEU A C 1
ATOM 3711 O O . LEU A 1 463 ? -70.558 70.205 10.147 1.00 37.65 463 LEU A O 1
ATOM 3716 N N . ASN A 1 464 ? -72.799 70.263 9.894 1.00 39.22 464 ASN A N 1
ATOM 3717 C CA . ASN A 1 464 ? -73.036 70.345 11.334 1.00 39.17 464 ASN A CA 1
ATOM 3718 C C . ASN A 1 464 ? -72.602 69.072 12.046 1.00 37.45 464 ASN A C 1
ATOM 3719 O O . ASN A 1 464 ? -72.099 69.127 13.174 1.00 42.23 464 ASN A O 1
ATOM 3724 N N . LEU A 1 465 ? -72.782 67.916 11.405 1.00 38.28 465 LEU A N 1
ATOM 3725 C CA . LEU A 1 465 ? -72.347 66.666 12.018 1.00 37.22 465 LEU A CA 1
ATOM 3726 C C . LEU A 1 465 ? -70.824 66.564 12.059 1.00 40.83 465 LEU A C 1
ATOM 3727 O O . LEU A 1 465 ? -70.274 65.908 12.951 1.00 44.63 465 LEU A O 1
ATOM 3732 N N . LEU A 1 466 ? -70.127 67.204 11.115 1.00 40.60 466 LEU A N 1
ATOM 3733 C CA . LEU A 1 466 ? -68.667 67.201 11.113 1.00 42.09 466 LEU A CA 1
ATOM 3734 C C . LEU A 1 466 ? -68.066 68.302 11.977 1.00 43.45 466 LEU A C 1
ATOM 3735 O O . LEU A 1 466 ? -66.940 68.149 12.464 1.00 43.30 466 LEU A O 1
ATOM 3740 N N . ALA A 1 467 ? -68.778 69.417 12.154 1.00 42.37 467 ALA A N 1
ATOM 3741 C CA . ALA A 1 467 ? -68.270 70.544 12.924 1.00 45.99 467 ALA A CA 1
ATOM 3742 C C . ALA A 1 467 ? -68.498 70.403 14.422 1.00 47.27 467 ALA A C 1
ATOM 3743 O O . ALA A 1 467 ? -67.951 71.206 15.185 1.00 49.67 467 ALA A O 1
ATOM 3745 N N . ALA A 1 468 ? -69.274 69.413 14.857 1.00 47.92 468 ALA A N 1
ATOM 3746 C CA . ALA A 1 468 ? -69.618 69.268 16.268 1.00 52.92 468 ALA A CA 1
ATOM 3747 C C . ALA A 1 468 ? -68.394 68.920 17.118 1.00 51.05 468 ALA A C 1
ATOM 3748 O O . ALA A 1 468 ? -67.377 68.460 16.597 1.00 57.38 468 ALA A O 1
ATOM 3750 N N . SER B 1 1 ? -54.979 31.370 62.152 1.00 51.94 1 SER B N 1
ATOM 3751 C CA . SER B 1 1 ? -56.185 31.964 61.586 1.00 52.29 1 SER B CA 1
ATOM 3752 C C . SER B 1 1 ? -56.675 33.136 62.427 1.00 54.76 1 SER B C 1
ATOM 3753 O O . SER B 1 1 ? -56.215 33.339 63.546 1.00 55.76 1 SER B O 1
ATOM 3756 N N . ILE B 1 2 ? -57.613 33.904 61.880 1.00 52.47 2 ILE B N 1
ATOM 3757 C CA . ILE B 1 2 ? -58.308 34.957 62.610 1.00 51.26 2 ILE B CA 1
ATOM 3758 C C . ILE B 1 2 ? -59.798 34.657 62.555 1.00 50.72 2 ILE B C 1
ATOM 3759 O O . ILE B 1 2 ? -60.351 34.441 61.471 1.00 56.41 2 ILE B O 1
ATOM 3764 N N . ILE B 1 3 ? -60.439 34.627 63.719 1.00 49.99 3 ILE B N 1
ATOM 3765 C CA . ILE B 1 3 ? -61.873 34.391 63.823 1.00 50.29 3 ILE B CA 1
ATOM 3766 C C . ILE B 1 3 ? -62.568 35.724 64.059 1.00 51.43 3 ILE B C 1
ATOM 3767 O O . ILE B 1 3 ? -62.190 36.477 64.966 1.00 54.89 3 ILE B O 1
ATOM 3772 N N . ILE B 1 4 ? -63.577 36.017 63.251 1.00 47.36 4 ILE B N 1
ATOM 3773 C CA . ILE B 1 4 ? -64.406 37.204 63.411 1.00 47.47 4 ILE B CA 1
ATOM 3774 C C . ILE B 1 4 ? -65.841 36.748 63.640 1.00 49.03 4 ILE B C 1
ATOM 3775 O O . ILE B 1 4 ? -66.537 36.359 62.702 1.00 50.11 4 ILE B O 1
ATOM 3780 N N . PRO B 1 5 ? -66.317 36.775 64.881 1.00 52.80 5 PRO B N 1
ATOM 3781 C CA . PRO B 1 5 ? -67.697 36.353 65.150 1.00 47.83 5 PRO B CA 1
ATOM 3782 C C . PRO B 1 5 ? -68.703 37.251 64.447 1.00 46.75 5 PRO B C 1
ATOM 3783 O O . PRO B 1 5 ? -68.496 38.460 64.297 1.00 44.54 5 PRO B O 1
ATOM 3787 N N . GLY B 1 6 ? -69.799 36.647 64.002 1.00 48.51 6 GLY B N 1
ATOM 3788 C CA . GLY B 1 6 ? -70.853 37.375 63.338 1.00 44.28 6 GLY B CA 1
ATOM 3789 C C . GLY B 1 6 ? -72.187 37.234 64.042 1.00 42.30 6 GLY B C 1
ATOM 3790 O O . GLY B 1 6 ? -72.295 36.612 65.103 1.00 48.10 6 GLY B O 1
ATOM 3791 N N . PRO B 1 7 ? -73.232 37.814 63.456 1.00 44.36 7 PRO B N 1
ATOM 3792 C CA . PRO B 1 7 ? -74.570 37.708 64.050 1.00 48.14 7 PRO B CA 1
ATOM 3793 C C . PRO B 1 7 ? -75.089 36.276 64.039 1.00 50.05 7 PRO B C 1
ATOM 3794 O O . PRO B 1 7 ? -74.742 35.466 63.175 1.00 47.56 7 PRO B O 1
ATOM 3798 N N . ASN B 1 8 ? -75.926 35.970 65.027 1.00 42.09 8 ASN B N 1
ATOM 3799 C CA . ASN B 1 8 ? -76.609 34.685 65.064 1.00 44.96 8 ASN B CA 1
ATOM 3800 C C . ASN B 1 8 ? -77.585 34.564 63.899 1.00 49.27 8 ASN B C 1
ATOM 3801 O O . ASN B 1 8 ? -78.107 35.558 63.390 1.00 49.66 8 ASN B O 1
ATOM 3806 N N . ILE B 1 9 ? -77.838 33.324 63.485 1.00 52.55 9 ILE B N 1
ATOM 3807 C CA . ILE B 1 9 ? -78.700 33.028 62.348 1.00 46.30 9 ILE B CA 1
ATOM 3808 C C . ILE B 1 9 ? -79.847 32.137 62.812 1.00 44.01 9 ILE B C 1
ATOM 3809 O O . ILE B 1 9 ? -79.648 31.215 63.609 1.00 48.09 9 ILE B O 1
ATOM 3814 N N . VAL B 1 10 ? -81.056 32.440 62.343 1.00 45.20 10 VAL B N 1
ATOM 3815 C CA . VAL B 1 10 ? -82.225 31.593 62.578 1.00 45.55 10 VAL B CA 1
ATOM 3816 C C . VAL B 1 10 ? -83.002 31.439 61.273 1.00 42.30 10 VAL B C 1
ATOM 3817 O O . VAL B 1 10 ? -83.275 32.447 60.604 1.00 44.75 10 VAL B O 1
ATOM 3821 N N . PRO B 1 11 ? -83.391 30.215 60.868 1.00 44.18 11 PRO B N 1
ATOM 3822 C CA . PRO B 1 11 ? -83.006 28.919 61.447 1.00 43.33 11 PRO B CA 1
ATOM 3823 C C . PRO B 1 11 ? -81.515 28.607 61.286 1.00 47.66 11 PRO B C 1
ATOM 3824 O O . PRO B 1 11 ? -80.898 29.028 60.307 1.00 46.03 11 PRO B O 1
ATOM 3828 N N . GLY B 1 12 ? -80.948 27.900 62.263 1.00 48.04 12 GLY B N 1
ATOM 3829 C CA . GLY B 1 12 ? -79.573 27.458 62.210 1.00 50.35 12 GLY B CA 1
ATOM 3830 C C . GLY B 1 12 ? -79.430 26.024 61.729 1.00 53.69 12 GLY B C 1
ATOM 3831 O O . GLY B 1 12 ? -80.353 25.414 61.184 1.00 57.47 12 GLY B O 1
ATOM 3832 N N . VAL B 1 13 ? -78.223 25.492 61.918 1.00 50.70 13 VAL B N 1
ATOM 3833 C CA . VAL B 1 13 ? -77.910 24.098 61.624 1.00 50.68 13 VAL B CA 1
ATOM 3834 C C . VAL B 1 13 ? -77.926 23.322 62.934 1.00 51.49 13 VAL B C 1
ATOM 3835 O O . VAL B 1 13 ? -77.346 23.766 63.933 1.00 56.97 13 VAL B O 1
ATOM 3839 N N . ASN B 1 14 ? -78.579 22.164 62.937 1.00 55.92 14 ASN B N 1
ATOM 3840 C CA . ASN B 1 14 ? -78.622 21.333 64.136 1.00 51.37 14 ASN B CA 1
ATOM 3841 C C . ASN B 1 14 ? -77.283 20.636 64.342 1.00 54.31 14 ASN B C 1
ATOM 3842 O O . ASN B 1 14 ? -76.861 19.830 63.508 1.00 60.37 14 ASN B O 1
ATOM 3847 N N . VAL B 1 15 ? -76.619 20.937 65.450 1.00 52.84 15 VAL B N 1
ATOM 3848 C CA . VAL B 1 15 ? -75.335 20.318 65.752 1.00 52.94 15 VAL B CA 1
ATOM 3849 C C . VAL B 1 15 ? -75.571 18.942 66.358 1.00 55.84 15 VAL B C 1
ATOM 3850 O O . VAL B 1 15 ? -76.442 18.766 67.220 1.00 51.09 15 VAL B O 1
ATOM 3854 N N . ASN B 1 16 ? -74.798 17.955 65.903 1.00 58.61 16 ASN B N 1
ATOM 3855 C CA . ASN B 1 16 ? -74.853 16.625 66.494 1.00 54.34 16 ASN B CA 1
ATOM 3856 C C . ASN B 1 16 ? -74.342 16.672 67.928 1.00 53.06 16 ASN B C 1
ATOM 3857 O O . ASN B 1 16 ? -73.279 17.237 68.201 1.00 54.95 16 ASN B O 1
ATOM 3862 N N . ARG B 1 17 ? -75.084 16.048 68.843 1.00 51.75 17 ARG B N 1
ATOM 3863 C CA . ARG B 1 17 ? -74.701 16.013 70.247 1.00 52.27 17 ARG B CA 1
ATOM 3864 C C . ARG B 1 17 ? -74.729 14.610 70.839 1.00 50.66 17 ARG B C 1
ATOM 3865 O O . ARG B 1 17 ? -74.446 14.455 72.032 1.00 55.85 17 ARG B O 1
ATOM 3873 N N . LYS B 1 18 ? -75.059 13.592 70.050 1.00 47.12 18 LYS B N 1
ATOM 3874 C CA . LYS B 1 18 ? -75.175 12.218 70.520 1.00 51.48 18 LYS B CA 1
ATOM 3875 C C . LYS B 1 18 ? -74.243 11.344 69.691 1.00 50.44 18 LYS B C 1
ATOM 3876 O O . LYS B 1 18 ? -74.335 11.322 68.458 1.00 53.58 18 LYS B O 1
ATOM 3882 N N . SER B 1 19 ? -73.331 10.642 70.359 1.00 51.97 19 SER B N 1
ATOM 3883 C CA . SER B 1 19 ? -72.405 9.781 69.638 1.00 52.50 19 SER B CA 1
ATOM 3884 C C . SER B 1 19 ? -73.118 8.554 69.085 1.00 51.82 19 SER B C 1
ATOM 3885 O O . SER B 1 19 ? -74.034 8.009 69.708 1.00 53.71 19 SER B O 1
ATOM 3888 N N . LYS B 1 20 ? -72.692 8.125 67.903 1.00 43.41 20 LYS B N 1
ATOM 3889 C CA . LYS B 1 20 ? -73.114 6.848 67.349 1.00 51.90 20 LYS B CA 1
ATOM 3890 C C . LYS B 1 20 ? -72.216 5.692 67.774 1.00 46.26 20 LYS B C 1
ATOM 3891 O O . LYS B 1 20 ? -72.560 4.533 67.515 1.00 46.07 20 LYS B O 1
ATOM 3897 N N . LEU B 1 21 ? -71.072 5.977 68.392 1.00 47.67 21 LEU B N 1
ATOM 3898 C CA . LEU B 1 21 ? -70.194 4.921 68.879 1.00 43.68 21 LEU B CA 1
ATOM 3899 C C . LEU B 1 21 ? -70.782 4.261 70.121 1.00 42.96 21 LEU B C 1
ATOM 3900 O O . LEU B 1 21 ? -71.369 4.923 70.981 1.00 44.01 21 LEU B O 1
ATOM 3905 N N . GLY B 1 22 ? -70.592 2.951 70.224 1.00 42.90 22 GLY B N 1
ATOM 3906 C CA . GLY B 1 22 ? -70.958 2.223 71.424 1.00 39.05 22 GLY B CA 1
ATOM 3907 C C . GLY B 1 22 ? -70.024 1.046 71.587 1.00 41.27 22 GLY B C 1
ATOM 3908 O O . GLY B 1 22 ? -69.341 0.639 70.642 1.00 42.95 22 GLY B O 1
ATOM 3909 N N . ARG B 1 23 ? -69.986 0.509 72.804 1.00 43.87 23 ARG B N 1
ATOM 3910 C CA . ARG B 1 23 ? -69.088 -0.604 73.080 1.00 44.36 23 ARG B CA 1
ATOM 3911 C C . ARG B 1 23 ? -69.464 -1.815 72.234 1.00 42.71 23 ARG B C 1
ATOM 3912 O O . ARG B 1 23 ? -70.637 -2.187 72.141 1.00 45.50 23 ARG B O 1
ATOM 3920 N N . SER B 1 24 ? -68.460 -2.425 71.622 1.00 40.42 24 SER B N 1
ATOM 3921 C CA . SER B 1 24 ? -68.622 -3.605 70.785 1.00 40.70 24 SER B CA 1
ATOM 3922 C C . SER B 1 24 ? -68.578 -4.860 71.644 1.00 44.16 24 SER B C 1
ATOM 3923 O O . SER B 1 24 ? -68.229 -4.813 72.823 1.00 42.42 24 SER B O 1
ATOM 3926 N N . PRO B 1 25 ? -68.958 -6.014 71.079 1.00 39.88 25 PRO B N 1
ATOM 3927 C CA . PRO B 1 25 ? -68.792 -7.277 71.822 1.00 42.16 25 PRO B CA 1
ATOM 3928 C C . PRO B 1 25 ? -67.353 -7.556 72.221 1.00 43.45 25 PRO B C 1
ATOM 3929 O O . PRO B 1 25 ? -67.117 -8.318 73.166 1.00 42.12 25 PRO B O 1
ATOM 3933 N N . ALA B 1 26 ? -66.381 -7.004 71.498 1.00 41.60 26 ALA B N 1
ATOM 3934 C CA . ALA B 1 26 ? -64.970 -7.175 71.805 1.00 39.59 26 ALA B CA 1
ATOM 3935 C C . ALA B 1 26 ? -64.450 -6.172 72.830 1.00 41.66 26 ALA B C 1
ATOM 3936 O O . ALA B 1 26 ? -63.245 -6.156 73.098 1.00 45.47 26 ALA B O 1
ATOM 3938 N N . PHE B 1 27 ? -65.314 -5.329 73.395 1.00 41.25 27 PHE B N 1
ATOM 3939 C CA . PHE B 1 27 ? -64.858 -4.344 74.368 1.00 45.21 27 PHE B CA 1
ATOM 3940 C C . PHE B 1 27 ? -64.226 -5.039 75.568 1.00 48.56 27 PHE B C 1
ATOM 3941 O O . PHE B 1 27 ? -64.747 -6.035 76.077 1.00 52.95 27 PHE B O 1
ATOM 3949 N N . GLY B 1 28 ? -63.095 -4.500 76.021 1.00 46.04 28 GLY B N 1
ATOM 3950 C CA . GLY B 1 28 ? -62.316 -5.099 77.081 1.00 42.29 28 GLY B CA 1
ATOM 3951 C C . GLY B 1 28 ? -61.274 -6.102 76.632 1.00 45.97 28 GLY B C 1
ATOM 3952 O O . GLY B 1 28 ? -60.530 -6.614 77.477 1.00 48.94 28 GLY B O 1
ATOM 3953 N N . ALA B 1 29 ? -61.199 -6.406 75.334 1.00 45.53 29 ALA B N 1
ATOM 3954 C CA . ALA B 1 29 ? -60.174 -7.326 74.851 1.00 48.99 29 ALA B CA 1
ATOM 3955 C C . ALA B 1 29 ? -58.773 -6.754 75.027 1.00 49.10 29 ALA B C 1
ATOM 3956 O O . ALA B 1 29 ? -57.806 -7.512 75.154 1.00 50.14 29 ALA B O 1
ATOM 3958 N N . PHE B 1 30 ? -58.646 -5.435 75.015 1.00 47.78 30 PHE B N 1
ATOM 3959 C CA . PHE B 1 30 ? -57.397 -4.713 75.190 1.00 47.43 30 PHE B CA 1
ATOM 3960 C C . PHE B 1 30 ? -57.626 -3.578 76.171 1.00 46.88 30 PHE B C 1
ATOM 3961 O O . PHE B 1 30 ? -58.765 -3.145 76.372 1.00 49.34 30 PHE B O 1
ATOM 3969 N N . PRO B 1 31 ? -56.568 -3.092 76.822 1.00 50.70 31 PRO B N 1
ATOM 3970 C CA . PRO B 1 31 ? -56.743 -1.969 77.752 1.00 50.75 31 PRO B CA 1
ATOM 3971 C C . PRO B 1 31 ? -57.282 -0.747 77.026 1.00 52.27 31 PRO B C 1
ATOM 3972 O O . PRO B 1 31 ? -56.916 -0.467 75.882 1.00 48.25 31 PRO B O 1
ATOM 3976 N N . VAL B 1 32 ? -58.155 -0.012 77.708 1.00 48.00 32 VAL B N 1
ATOM 3977 C CA . VAL B 1 32 ? -58.906 1.069 77.078 1.00 52.90 32 VAL B CA 1
ATOM 3978 C C . VAL B 1 32 ? -58.034 2.319 77.055 1.00 55.22 32 VAL B C 1
ATOM 3979 O O . VAL B 1 32 ? -57.771 2.928 78.093 1.00 54.73 32 VAL B O 1
ATOM 3983 N N . LYS B 1 33 ? -57.585 2.703 75.861 1.00 55.20 33 LYS B N 1
ATOM 3984 C CA . LYS B 1 33 ? -56.803 3.912 75.677 1.00 50.65 33 LYS B CA 1
ATOM 3985 C C . LYS B 1 33 ? -57.567 5.012 74.954 1.00 48.52 33 LYS B C 1
ATOM 3986 O O . LYS B 1 33 ? -57.073 6.142 74.886 1.00 49.47 33 LYS B O 1
ATOM 3992 N N . LYS B 1 34 ? -58.760 4.721 74.434 1.00 46.73 34 LYS B N 1
ATOM 3993 C CA . LYS B 1 34 ? -59.540 5.693 73.683 1.00 45.00 34 LYS B CA 1
ATOM 3994 C C . LYS B 1 34 ? -61.012 5.560 74.048 1.00 47.88 34 LYS B C 1
ATOM 3995 O O . LYS B 1 34 ? -61.495 4.471 74.370 1.00 49.29 34 LYS B O 1
ATOM 4001 N N . GLN B 1 35 ? -61.717 6.681 73.986 1.00 44.75 35 GLN B N 1
ATOM 4002 C CA . GLN B 1 35 ? -63.149 6.769 74.222 1.00 43.77 35 GLN B CA 1
ATOM 4003 C C . GLN B 1 35 ? -63.746 7.738 73.217 1.00 47.22 35 GLN B C 1
ATOM 4004 O O . GLN B 1 35 ? -63.026 8.569 72.647 1.00 47.43 35 GLN B O 1
ATOM 4010 N N . PRO B 1 36 ? -65.052 7.647 72.956 1.00 43.66 36 PRO B N 1
ATOM 4011 C CA . PRO B 1 36 ? -65.674 8.611 72.042 1.00 44.02 36 PRO B CA 1
ATOM 4012 C C . PRO B 1 36 ? -65.542 10.031 72.574 1.00 45.14 36 PRO B C 1
ATOM 4013 O O . PRO B 1 36 ? -65.616 10.277 73.775 1.00 51.40 36 PRO B O 1
ATOM 4017 N N . ALA B 1 37 ? -65.345 10.967 71.644 1.00 42.80 37 ALA B N 1
ATOM 4018 C CA . ALA B 1 37 ? -65.152 12.365 72.002 1.00 45.23 37 ALA B CA 1
ATOM 4019 C C . ALA B 1 37 ? -66.399 12.928 72.669 1.00 43.50 37 ALA B C 1
ATOM 4020 O O . ALA B 1 37 ? -67.523 12.491 72.408 1.00 46.29 37 ALA B O 1
ATOM 4022 N N . VAL B 1 38 ? -66.188 13.898 73.558 1.00 42.38 38 VAL B N 1
ATOM 4023 C CA . VAL B 1 38 ? -67.301 14.560 74.230 1.00 44.32 38 VAL B CA 1
ATOM 4024 C C . VAL B 1 38 ? -68.048 15.419 73.217 1.00 46.15 38 VAL B C 1
ATOM 4025 O O . VAL B 1 38 ? -67.464 16.298 72.575 1.00 46.91 38 VAL B O 1
ATOM 4029 N N . LEU B 1 39 ? -69.346 15.169 73.064 1.00 50.48 39 LEU B N 1
ATOM 4030 C CA . LEU B 1 39 ? -70.148 15.922 72.112 1.00 49.55 39 LEU B CA 1
ATOM 4031 C C . LEU B 1 39 ? -71.099 16.915 72.760 1.00 53.68 39 LEU B C 1
ATOM 4032 O O . LEU B 1 39 ? -71.688 17.732 72.045 1.00 54.13 39 LEU B O 1
ATOM 4037 N N . THR B 1 40 ? -71.256 16.886 74.081 1.00 55.61 40 THR B N 1
ATOM 4038 C CA . THR B 1 40 ? -72.220 17.747 74.749 1.00 56.57 40 THR B CA 1
ATOM 4039 C C . THR B 1 40 ? -71.648 18.230 76.074 1.00 58.24 40 THR B C 1
ATOM 4040 O O . THR B 1 40 ? -70.802 17.569 76.683 1.00 56.52 40 THR B O 1
ATOM 4044 N N . GLN B 1 41 ? -72.115 19.404 76.507 1.00 60.22 41 GLN B N 1
ATOM 4045 C CA . GLN B 1 41 ? -71.601 20.006 77.732 1.00 58.21 41 GLN B CA 1
ATOM 4046 C C . GLN B 1 41 ? -71.933 19.171 78.963 1.00 62.63 41 GLN B C 1
ATOM 4047 O O . GLN B 1 41 ? -71.164 19.159 79.930 1.00 61.02 41 GLN B O 1
ATOM 4053 N N . LYS B 1 42 ? -73.048 18.443 78.934 1.00 65.92 42 LYS B N 1
ATOM 4054 C CA . LYS B 1 42 ? -73.517 17.700 80.097 1.00 61.59 42 LYS B CA 1
ATOM 4055 C C . LYS B 1 42 ? -72.845 16.342 80.258 1.00 65.38 42 LYS B C 1
ATOM 4056 O O . LYS B 1 42 ? -73.186 15.616 81.198 1.00 70.76 42 LYS B O 1
ATOM 4059 N N . ASP B 1 43 ? -71.924 15.972 79.367 1.00 64.22 43 ASP B N 1
ATOM 4060 C CA . ASP B 1 43 ? -71.242 14.690 79.490 1.00 63.57 43 ASP B CA 1
ATOM 4061 C C . ASP B 1 43 ? -70.507 14.615 80.824 1.00 69.08 43 ASP B C 1
ATOM 4062 O O . ASP B 1 43 ? -69.717 15.500 81.164 1.00 65.33 43 ASP B O 1
ATOM 4067 N N . ASP B 1 44 ? -70.754 13.533 81.569 1.00 68.70 44 ASP B N 1
ATOM 4068 C CA . ASP B 1 44 ? -70.163 13.385 82.895 1.00 66.78 44 ASP B CA 1
ATOM 4069 C C . ASP B 1 44 ? -68.669 13.109 82.841 1.00 64.86 44 ASP B C 1
ATOM 4070 O O . ASP B 1 44 ? -67.976 13.326 83.841 1.00 64.93 44 ASP B O 1
ATOM 4075 N N . ARG B 1 45 ? -68.160 12.620 81.709 1.00 62.67 45 ARG B N 1
ATOM 4076 C CA . ARG B 1 45 ? -66.728 12.386 81.585 1.00 61.84 45 ARG B CA 1
ATOM 4077 C C . ARG B 1 45 ? -65.942 13.685 81.473 1.00 59.27 45 ARG B C 1
ATOM 4078 O O . ARG B 1 45 ? -64.722 13.677 81.665 1.00 62.09 45 ARG B O 1
ATOM 4086 N N . LEU B 1 46 ? -66.606 14.791 81.149 1.00 61.45 46 LEU B N 1
ATOM 4087 C CA . LEU B 1 46 ? -65.908 16.060 81.014 1.00 67.12 46 LEU B CA 1
ATOM 4088 C C . LEU B 1 46 ? -65.396 16.535 82.370 1.00 71.21 46 LEU B C 1
ATOM 4089 O O . LEU B 1 46 ? -66.109 16.483 83.376 1.00 72.58 46 LEU B O 1
ATOM 4094 N N . GLU B 1 47 ? -64.154 17.014 82.386 1.00 67.86 47 GLU B N 1
ATOM 4095 C CA . GLU B 1 47 ? -63.565 17.542 83.608 1.00 65.82 47 GLU B CA 1
ATOM 4096 C C . GLU B 1 47 ? -64.305 18.791 84.068 1.00 73.63 47 GLU B C 1
ATOM 4097 O O . GLU B 1 47 ? -64.723 19.619 83.254 1.00 77.23 47 GLU B O 1
ATOM 4103 N N . ASP B 1 48 ? -64.478 18.918 85.382 1.00 79.68 48 ASP B N 1
ATOM 4104 C CA . ASP B 1 48 ? -65.280 20.006 85.922 1.00 77.62 48 ASP B CA 1
ATOM 4105 C C . ASP B 1 48 ? -64.600 21.342 85.647 1.00 77.12 48 ASP B C 1
ATOM 4106 O O . ASP B 1 48 ? -63.372 21.460 85.713 1.00 68.69 48 ASP B O 1
ATOM 4111 N N . GLY B 1 49 ? -65.406 22.350 85.328 1.00 74.12 49 GLY B N 1
ATOM 4112 C CA . GLY B 1 49 ? -64.900 23.662 84.992 1.00 72.00 49 GLY B CA 1
ATOM 4113 C C . GLY B 1 49 ? -64.535 23.870 83.537 1.00 75.30 49 GLY B C 1
ATOM 4114 O O . GLY B 1 49 ? -64.138 24.984 83.172 1.00 74.91 49 GLY B O 1
ATOM 4115 N N . ILE B 1 50 ? -64.650 22.845 82.695 1.00 73.85 50 ILE B N 1
ATOM 4116 C CA . ILE B 1 50 ? -64.256 22.936 81.293 1.00 74.44 50 ILE B CA 1
ATOM 4117 C C . ILE B 1 50 ? -65.517 23.176 80.477 1.00 74.64 50 ILE B C 1
ATOM 4118 O O . ILE B 1 50 ? -66.508 22.450 80.627 1.00 68.78 50 ILE B O 1
ATOM 4123 N N . ARG B 1 51 ? -65.486 24.185 79.610 1.00 74.72 51 ARG B N 1
ATOM 4124 C CA . ARG B 1 51 ? -66.601 24.463 78.715 1.00 70.91 51 ARG B CA 1
ATOM 4125 C C . ARG B 1 51 ? -66.279 23.862 77.351 1.00 65.97 51 ARG B C 1
ATOM 4126 O O . ARG B 1 51 ? -65.275 24.230 76.731 1.00 66.16 51 ARG B O 1
ATOM 4134 N N . LEU B 1 52 ? -67.137 22.953 76.881 1.00 63.09 52 LEU B N 1
ATOM 4135 C CA . LEU B 1 52 ? -66.808 22.174 75.690 1.00 60.91 52 LEU B CA 1
ATOM 4136 C C . LEU B 1 52 ? -66.676 23.059 74.457 1.00 61.90 52 LEU B C 1
ATOM 4137 O O . LEU B 1 52 ? -65.692 22.962 73.714 1.00 62.20 52 LEU B O 1
ATOM 4142 N N . ASP B 1 53 ? -67.660 23.930 74.221 1.00 61.21 53 ASP B N 1
ATOM 4143 C CA . ASP B 1 53 ? -67.644 24.718 72.995 1.00 64.37 53 ASP B CA 1
ATOM 4144 C C . ASP B 1 53 ? -66.495 25.719 72.964 1.00 64.52 53 ASP B C 1
ATOM 4145 O O . ASP B 1 53 ? -66.068 26.117 71.875 1.00 64.31 53 ASP B O 1
ATOM 4150 N N . ASP B 1 54 ? -65.992 26.145 74.127 1.00 63.80 54 ASP B N 1
ATOM 4151 C CA . ASP B 1 54 ? -64.778 26.957 74.139 1.00 63.30 54 ASP B CA 1
ATOM 4152 C C . ASP B 1 54 ? -63.554 26.150 73.721 1.00 64.19 54 ASP B C 1
ATOM 4153 O O . ASP B 1 54 ? -62.622 26.704 73.125 1.00 68.90 54 ASP B O 1
ATOM 4158 N N . GLN B 1 55 ? -63.535 24.847 74.021 1.00 62.81 55 GLN B N 1
ATOM 4159 C CA . GLN B 1 55 ? -62.389 24.011 73.675 1.00 59.39 55 GLN B CA 1
ATOM 4160 C C . GLN B 1 55 ? -62.275 23.763 72.178 1.00 58.33 55 GLN B C 1
ATOM 4161 O O . GLN B 1 55 ? -61.181 23.444 71.698 1.00 58.07 55 GLN B O 1
ATOM 4167 N N . LEU B 1 56 ? -63.374 23.891 71.435 1.00 58.79 56 LEU B N 1
ATOM 4168 C CA . LEU B 1 56 ? -63.368 23.511 70.027 1.00 54.31 56 LEU B CA 1
ATOM 4169 C C . LEU B 1 56 ? -62.479 24.411 69.181 1.00 55.41 56 LEU B C 1
ATOM 4170 O O . LEU B 1 56 ? -61.995 23.967 68.135 1.00 58.39 56 LEU B O 1
ATOM 4175 N N . PHE B 1 57 ? -62.239 25.650 69.612 1.00 59.92 57 PHE B N 1
ATOM 4176 C CA . PHE B 1 57 ? -61.556 26.646 68.795 1.00 55.24 57 PHE B CA 1
ATOM 4177 C C . PHE B 1 57 ? -60.278 27.151 69.456 1.00 60.96 57 PHE B C 1
ATOM 4178 O O . PHE B 1 57 ? -59.838 28.271 69.188 1.00 61.60 57 PHE B O 1
ATOM 4186 N N . LEU B 1 58 ? -59.674 26.339 70.330 1.00 60.54 58 LEU B N 1
ATOM 4187 C CA . LEU B 1 58 ? -58.452 26.770 71.003 1.00 58.81 58 LEU B CA 1
ATOM 4188 C C . LEU B 1 58 ? -57.306 26.972 70.019 1.00 58.49 58 LEU B C 1
ATOM 4189 O O . LEU B 1 58 ? -56.465 27.855 70.218 1.00 60.60 58 LEU B O 1
ATOM 4194 N N . LYS B 1 59 ? -57.256 26.169 68.953 1.00 56.84 59 LYS B N 1
ATOM 4195 C CA . LYS B 1 59 ? -56.188 26.299 67.968 1.00 57.89 59 LYS B CA 1
ATOM 4196 C C . LYS B 1 59 ? -56.345 27.537 67.089 1.00 61.99 59 LYS B C 1
ATOM 4197 O O . LYS B 1 59 ? -55.359 27.989 66.496 1.00 56.27 59 LYS B O 1
ATOM 4199 N N . HIS B 1 60 ? -57.548 28.089 66.993 1.00 59.96 60 HIS B N 1
ATOM 4200 C CA . HIS B 1 60 ? -57.841 29.181 66.077 1.00 58.84 60 HIS B CA 1
ATOM 4201 C C . HIS B 1 60 ? -57.611 30.540 66.737 1.00 55.04 60 HIS B C 1
ATOM 4202 O O . HIS B 1 60 ? -57.396 30.651 67.946 1.00 61.70 60 HIS B O 1
ATOM 4209 N N . ASN B 1 61 ? -57.648 31.584 65.906 1.00 51.44 61 ASN B N 1
ATOM 4210 C CA . ASN B 1 61 ? -57.570 32.983 66.323 1.00 57.08 61 ASN B CA 1
ATOM 4211 C C . ASN B 1 61 ? -56.205 33.373 66.880 1.00 57.34 61 ASN B C 1
ATOM 4212 O O . ASN B 1 61 ? -56.099 34.356 67.617 1.00 59.02 61 ASN B O 1
ATOM 4217 N N . LYS B 1 62 ? -55.150 32.629 66.549 1.00 56.67 62 LYS B N 1
ATOM 4218 C CA . LYS B 1 62 ? -53.807 33.018 66.960 1.00 56.87 62 LYS B CA 1
ATOM 4219 C C . LYS B 1 62 ? -53.190 34.066 66.043 1.00 62.09 62 LYS B C 1
ATOM 4220 O O . LYS B 1 62 ? -52.144 34.627 66.388 1.00 61.75 62 LYS B O 1
ATOM 4226 N N . GLY B 1 63 ? -53.802 34.342 64.899 1.00 61.28 63 GLY B N 1
ATOM 4227 C CA . GLY B 1 63 ? -53.293 35.321 63.961 1.00 54.63 63 GLY B CA 1
ATOM 4228 C C . GLY B 1 63 ? -53.215 34.766 62.552 1.00 59.97 63 GLY B C 1
ATOM 4229 O O . GLY B 1 63 ? -53.347 33.568 62.308 1.00 59.95 63 GLY B O 1
ATOM 4230 N N . ASP B 1 64 ? -52.990 35.684 61.615 1.00 58.52 64 ASP B N 1
ATOM 4231 C CA . ASP B 1 64 ? -52.859 35.349 60.206 1.00 55.27 64 ASP B CA 1
ATOM 4232 C C . ASP B 1 64 ? -51.789 36.244 59.597 1.00 60.67 64 ASP B C 1
ATOM 4233 O O . ASP B 1 64 ? -51.632 37.403 59.990 1.00 65.38 64 ASP B O 1
ATOM 4238 N N . MET B 1 65 ? -51.049 35.694 58.638 1.00 57.71 65 MET B N 1
ATOM 4239 C CA . MET B 1 65 ? -49.911 36.373 58.028 1.00 57.32 65 MET B CA 1
ATOM 4240 C C . MET B 1 65 ? -50.192 36.596 56.550 1.00 62.09 65 MET B C 1
ATOM 4241 O O . MET B 1 65 ? -50.473 35.640 55.819 1.00 58.81 65 MET B O 1
ATOM 4246 N N . ASP B 1 66 ? -50.112 37.855 56.111 1.00 64.36 66 ASP B N 1
ATOM 4247 C CA . ASP B 1 66 ? -50.434 38.211 54.735 1.00 67.06 66 ASP B CA 1
ATOM 4248 C C . ASP B 1 66 ? -49.219 38.359 53.827 1.00 70.09 66 ASP B C 1
ATOM 4249 O O . ASP B 1 66 ? -49.364 38.217 52.607 1.00 65.58 66 ASP B O 1
ATOM 4254 N N . GLU B 1 67 ? -48.036 38.644 54.371 1.00 72.22 67 GLU B N 1
ATOM 4255 C CA . GLU B 1 67 ? -46.830 38.791 53.567 1.00 73.64 67 GLU B CA 1
ATOM 4256 C C . GLU B 1 67 ? -45.990 37.523 53.632 1.00 75.58 67 GLU B C 1
ATOM 4257 O O . GLU B 1 67 ? -45.834 36.921 54.699 1.00 72.83 67 GLU B O 1
ATOM 4263 N N . SER B 1 68 ? -45.427 37.141 52.489 1.00 69.20 68 SER B N 1
ATOM 4264 C CA . SER B 1 68 ? -44.631 35.925 52.405 1.00 65.84 68 SER B CA 1
ATOM 4265 C C . SER B 1 68 ? -43.314 36.058 53.162 1.00 74.13 68 SER B C 1
ATOM 4266 O O . SER B 1 68 ? -42.673 37.113 53.152 1.00 76.32 68 SER B O 1
ATOM 4269 N N . TRP B 1 69 ? -42.922 34.975 53.830 1.00 74.02 69 TRP B N 1
ATOM 4270 C CA . TRP B 1 69 ? -41.597 34.820 54.407 1.00 68.70 69 TRP B CA 1
ATOM 4271 C C . TRP B 1 69 ? -40.607 34.411 53.317 1.00 70.19 69 TRP B C 1
ATOM 4272 O O . TRP B 1 69 ? -41.012 33.956 52.244 1.00 66.53 69 TRP B O 1
ATOM 4283 N N . PRO B 1 70 ? -39.303 34.594 53.548 1.00 73.57 70 PRO B N 1
ATOM 4284 C CA . PRO B 1 70 ? -38.332 34.344 52.473 1.00 72.54 70 PRO B CA 1
ATOM 4285 C C . PRO B 1 70 ? -38.363 32.901 51.991 1.00 69.05 70 PRO B C 1
ATOM 4286 O O . PRO B 1 70 ? -38.507 31.962 52.777 1.00 70.06 70 PRO B O 1
ATOM 4290 N N . GLY B 1 71 ? -38.217 32.736 50.677 1.00 65.16 71 GLY B N 1
ATOM 4291 C CA . GLY B 1 71 ? -38.195 31.435 50.050 1.00 69.83 71 GLY B CA 1
ATOM 4292 C C . GLY B 1 71 ? -39.553 30.859 49.705 1.00 73.77 71 GLY B C 1
ATOM 4293 O O . GLY B 1 71 ? -39.615 29.854 48.982 1.00 67.51 71 GLY B O 1
ATOM 4294 N N . LEU B 1 72 ? -40.644 31.472 50.173 1.00 70.64 72 LEU B N 1
ATOM 4295 C CA . LEU B 1 72 ? -41.968 30.905 49.936 1.00 66.38 72 LEU B CA 1
ATOM 4296 C C . LEU B 1 72 ? -42.352 30.985 48.462 1.00 65.67 72 LEU B C 1
ATOM 4297 O O . LEU B 1 72 ? -42.762 29.983 47.864 1.00 67.44 72 LEU B O 1
ATOM 4302 N N . GLU B 1 73 ? -42.217 32.168 47.855 1.00 67.21 73 GLU B N 1
ATOM 4303 C CA . GLU B 1 73 ? -42.544 32.304 46.438 1.00 64.44 73 GLU B CA 1
ATOM 4304 C C . GLU B 1 73 ? -41.585 31.513 45.562 1.00 65.08 73 GLU B C 1
ATOM 4305 O O . GLU B 1 73 ? -41.983 31.009 44.505 1.00 63.06 73 GLU B O 1
ATOM 4311 N N . ALA B 1 74 ? -40.322 31.398 45.976 1.00 68.95 74 ALA B N 1
ATOM 4312 C CA . ALA B 1 74 ? -39.369 30.612 45.201 1.00 69.16 74 ALA B CA 1
ATOM 4313 C C . ALA B 1 74 ? -39.680 29.124 45.294 1.00 65.31 74 ALA B C 1
ATOM 4314 O O . ALA B 1 74 ? -39.568 28.397 44.299 1.00 63.04 74 ALA B O 1
ATOM 4316 N N . ALA B 1 75 ? -40.086 28.657 46.478 1.00 64.19 75 ALA B N 1
ATOM 4317 C CA . ALA B 1 75 ? -40.433 27.249 46.633 1.00 61.07 75 ALA B CA 1
ATOM 4318 C C . ALA B 1 75 ? -41.654 26.887 45.800 1.00 62.03 75 ALA B C 1
ATOM 4319 O O . ALA B 1 75 ? -41.723 25.793 45.227 1.00 66.23 75 ALA B O 1
ATOM 4321 N N . ALA B 1 76 ? -42.621 27.801 45.704 1.00 59.16 76 ALA B N 1
ATOM 4322 C CA . ALA B 1 76 ? -43.799 27.535 44.890 1.00 58.26 76 ALA B CA 1
ATOM 4323 C C . ALA B 1 76 ? -43.452 27.494 43.409 1.00 60.56 76 ALA B C 1
ATOM 4324 O O . ALA B 1 76 ? -44.013 26.688 42.658 1.00 65.84 76 ALA B O 1
ATOM 4326 N N . ASP B 1 77 ? -42.530 28.355 42.969 1.00 62.83 77 ASP B N 1
ATOM 4327 C CA . ASP B 1 77 ? -42.114 28.324 41.572 1.00 65.87 77 ASP B CA 1
ATOM 4328 C C . ASP B 1 77 ? -41.441 27.002 41.232 1.00 64.43 77 ASP B C 1
ATOM 4329 O O . ASP B 1 77 ? -41.671 26.436 40.157 1.00 54.07 77 ASP B O 1
ATOM 4334 N N . LEU B 1 78 ? -40.623 26.484 42.152 1.00 64.40 78 LEU B N 1
ATOM 4335 C CA . LEU B 1 78 ? -39.974 25.197 41.923 1.00 68.13 78 LEU B CA 1
ATOM 4336 C C . LEU B 1 78 ? -40.974 24.053 41.985 1.00 66.63 78 LEU B C 1
ATOM 4337 O O . LEU B 1 78 ? -40.934 23.139 41.152 1.00 64.16 78 LEU B O 1
ATOM 4342 N N . TYR B 1 79 ? -41.889 24.097 42.956 1.00 64.69 79 TYR B N 1
ATOM 4343 C CA . TYR B 1 79 ? -42.834 23.002 43.138 1.00 61.39 79 TYR B CA 1
ATOM 4344 C C . TYR B 1 79 ? -43.793 22.897 41.960 1.00 56.35 79 TYR B C 1
ATOM 4345 O O . TYR B 1 79 ? -44.026 21.804 41.432 1.00 59.48 79 TYR B O 1
ATOM 4354 N N . PHE B 1 80 ? -44.342 24.028 41.519 1.00 57.95 80 PHE B N 1
ATOM 4355 C CA . PHE B 1 80 ? -45.328 24.012 40.448 1.00 58.59 80 PHE B CA 1
ATOM 4356 C C . PHE B 1 80 ? -44.700 23.897 39.067 1.00 60.69 80 PHE B C 1
ATOM 4357 O O . PHE B 1 80 ? -45.423 23.647 38.095 1.00 62.62 80 PHE B O 1
ATOM 4365 N N . SER B 1 81 ? -43.378 24.062 38.959 1.00 67.49 81 SER B N 1
ATOM 4366 C CA . SER B 1 81 ? -42.718 23.921 37.666 1.00 64.11 81 SER B CA 1
ATOM 4367 C C . SER B 1 81 ? -42.810 22.494 37.142 1.00 65.16 81 SER B C 1
ATOM 4368 O O . SER B 1 81 ? -42.757 22.278 35.926 1.00 65.87 81 SER B O 1
ATOM 4371 N N . LYS B 1 82 ? -42.945 21.514 38.038 1.00 67.53 82 LYS B N 1
ATOM 4372 C CA . LYS B 1 82 ? -43.026 20.119 37.628 1.00 64.37 82 LYS B CA 1
ATOM 4373 C C . LYS B 1 82 ? -44.433 19.689 37.235 1.00 60.14 82 LYS B C 1
ATOM 4374 O O . LYS B 1 82 ? -44.595 18.590 36.694 1.00 60.81 82 LYS B O 1
ATOM 4380 N N . PHE B 1 83 ? -45.453 20.522 37.483 1.00 63.05 83 PHE B N 1
ATOM 4381 C CA . PHE B 1 83 ? -46.798 20.145 37.088 1.00 59.94 83 PHE B CA 1
ATOM 4382 C C . PHE B 1 83 ? -46.977 20.322 35.584 1.00 62.94 83 PHE B C 1
ATOM 4383 O O . PHE B 1 83 ? -46.391 21.226 34.983 1.00 70.29 83 PHE B O 1
ATOM 4391 N N . PRO B 1 84 ? -47.764 19.457 34.942 1.00 60.03 84 PRO B N 1
ATOM 4392 C CA . PRO B 1 84 ? -48.214 19.773 33.583 1.00 65.01 84 PRO B CA 1
ATOM 4393 C C . PRO B 1 84 ? -49.097 21.011 33.629 1.00 72.17 84 PRO B C 1
ATOM 4394 O O . PRO B 1 84 ? -49.878 21.200 34.564 1.00 80.06 84 PRO B O 1
ATOM 4398 N N . THR B 1 85 ? -48.972 21.858 32.618 1.00 76.60 85 THR B N 1
ATOM 4399 C CA . THR B 1 85 ? -49.822 23.033 32.509 1.00 80.20 85 THR B CA 1
ATOM 4400 C C . THR B 1 85 ? -51.111 22.689 31.781 1.00 84.18 85 THR B C 1
ATOM 4401 O O . THR B 1 85 ? -51.884 23.590 31.437 1.00 84.30 85 THR B O 1
ATOM 4405 N N . MET B 1 86 ? -51.342 21.400 31.512 1.00 84.42 86 MET B N 1
ATOM 4406 C CA . MET B 1 86 ? -52.426 20.966 30.639 1.00 83.37 86 MET B CA 1
ATOM 4407 C C . MET B 1 86 ? -53.605 20.431 31.472 1.00 83.70 86 MET B C 1
ATOM 4408 O O . MET B 1 86 ? -54.363 19.586 30.985 1.00 80.95 86 MET B O 1
ATOM 4413 N N . ILE B 1 87 ? -53.820 20.955 32.705 1.00 69.65 87 ILE B N 1
ATOM 4414 C CA . ILE B 1 87 ? -54.899 20.488 33.585 1.00 68.81 87 ILE B CA 1
ATOM 4415 C C . ILE B 1 87 ? -56.190 21.255 33.293 1.00 63.77 87 ILE B C 1
ATOM 4416 O O . ILE B 1 87 ? -56.229 22.491 33.341 1.00 64.80 87 ILE B O 1
ATOM 4421 N N . HIS B 1 88 ? -57.252 20.509 33.014 1.00 57.37 88 HIS B N 1
ATOM 4422 C CA . HIS B 1 88 ? -58.555 21.045 32.648 1.00 59.99 88 HIS B CA 1
ATOM 4423 C C . HIS B 1 88 ? -59.509 21.041 33.839 1.00 57.09 88 HIS B C 1
ATOM 4424 O O . HIS B 1 88 ? -59.277 20.391 34.860 1.00 58.67 88 HIS B O 1
ATOM 44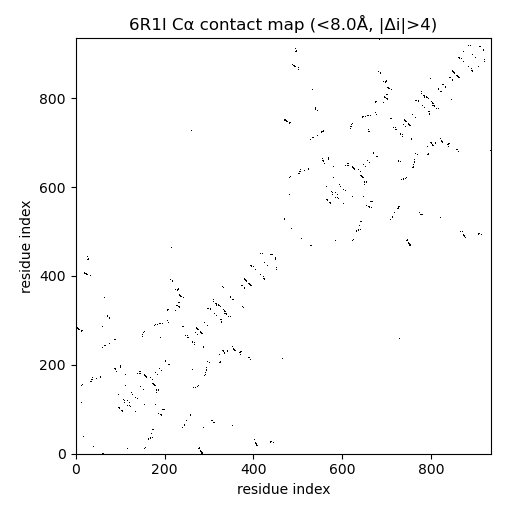31 N N . THR B 1 89 ? -60.593 21.795 33.694 1.00 54.78 89 THR B N 1
ATOM 4432 C CA . THR B 1 89 ? -61.700 21.705 34.627 1.00 47.81 89 THR B CA 1
ATOM 4433 C C . THR B 1 89 ? -62.591 20.525 34.248 1.00 49.68 89 THR B C 1
ATOM 4434 O O . THR B 1 89 ? -62.498 19.965 33.152 1.00 50.63 89 THR B O 1
ATOM 4438 N N . LEU B 1 90 ? -63.467 20.145 35.171 1.00 46.29 90 LEU B N 1
ATOM 4439 C CA . LEU B 1 90 ? -64.411 19.064 34.936 1.00 43.27 90 LEU B CA 1
ATOM 4440 C C . LEU B 1 90 ? -65.782 19.612 34.565 1.00 45.94 90 LEU B C 1
ATOM 4441 O O . LEU B 1 90 ? -66.170 20.710 34.976 1.00 45.78 90 LEU B O 1
ATOM 4446 N N . THR B 1 91 ? -66.514 18.828 33.779 1.00 42.93 91 THR B N 1
ATOM 4447 C CA . THR B 1 91 ? -67.916 19.116 33.536 1.00 44.64 91 THR B CA 1
ATOM 4448 C C . THR B 1 91 ? -68.717 18.881 34.813 1.00 45.97 91 THR B C 1
ATOM 4449 O O . THR B 1 91 ? -68.297 18.150 35.713 1.00 44.42 91 THR B O 1
ATOM 4453 N N . MET B 1 92 ? -69.878 19.534 34.894 1.00 46.60 92 MET B N 1
ATOM 4454 C CA . MET B 1 92 ? -70.736 19.348 36.059 1.00 46.66 92 MET B CA 1
ATOM 4455 C C . MET B 1 92 ? -71.136 17.889 36.233 1.00 42.58 92 MET B C 1
ATOM 4456 O O . MET B 1 92 ? -71.248 17.410 37.367 1.00 42.86 92 MET B O 1
ATOM 4461 N N . ALA B 1 93 ? -71.328 17.159 35.130 1.00 43.18 93 ALA B N 1
ATOM 4462 C CA . ALA B 1 93 ? -71.687 15.748 35.244 1.00 44.15 93 ALA B CA 1
ATOM 4463 C C . ALA B 1 93 ? -70.539 14.926 35.816 1.00 44.90 93 ALA B C 1
ATOM 4464 O O . ALA B 1 93 ? -70.755 14.067 36.680 1.00 44.86 93 ALA B O 1
ATOM 4466 N N . ALA B 1 94 ? -69.311 15.181 35.354 1.00 49.36 94 ALA B N 1
ATOM 4467 C CA . ALA B 1 94 ? -68.153 14.473 35.890 1.00 44.87 94 ALA B CA 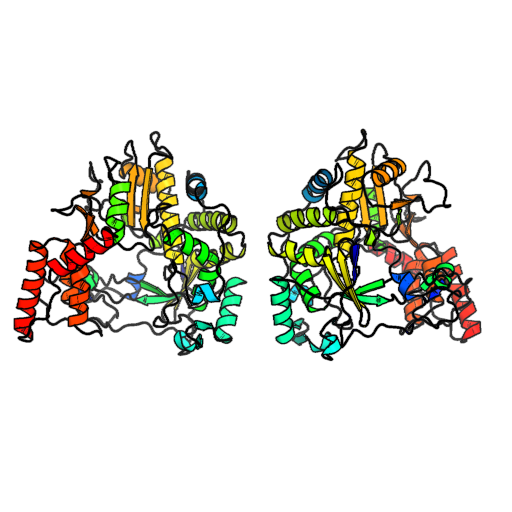1
ATOM 4468 C C . ALA B 1 94 ? -67.889 14.841 37.343 1.00 44.87 94 ALA B C 1
ATOM 4469 O O . ALA B 1 94 ? -67.458 13.989 38.128 1.00 44.64 94 ALA B O 1
ATOM 4471 N N . ALA B 1 95 ? -68.142 16.096 37.720 1.00 39.84 95 ALA B N 1
ATOM 4472 C CA . ALA B 1 95 ? -67.955 16.492 39.110 1.00 42.62 95 ALA B CA 1
ATOM 4473 C C . ALA B 1 95 ? -68.928 15.771 40.032 1.00 44.68 95 ALA B C 1
ATOM 4474 O O . ALA B 1 95 ? -68.583 15.468 41.181 1.00 42.99 95 ALA B O 1
ATOM 4476 N N . ILE B 1 96 ? -70.133 15.474 39.546 1.00 43.31 96 ILE B N 1
ATOM 4477 C CA . ILE B 1 96 ? -71.126 14.792 40.367 1.00 44.28 96 ILE B CA 1
ATOM 4478 C C . ILE B 1 96 ? -70.875 13.289 40.390 1.00 44.59 96 ILE B C 1
ATOM 4479 O O . ILE B 1 96 ? -70.838 12.665 41.456 1.00 44.54 96 ILE B O 1
ATOM 4484 N N . ASN B 1 97 ? -70.685 12.691 39.215 1.00 46.02 97 ASN B N 1
ATOM 4485 C CA . ASN B 1 97 ? -70.618 11.242 39.079 1.00 47.10 97 ASN B CA 1
ATOM 4486 C C . ASN B 1 97 ? -69.207 10.683 39.192 1.00 45.47 97 ASN B C 1
ATOM 4487 O O . ASN B 1 97 ? -69.049 9.462 39.291 1.00 45.78 97 ASN B O 1
ATOM 4492 N N . GLY B 1 98 ? -68.188 11.535 39.193 1.00 48.61 98 GLY B N 1
ATOM 4493 C CA . GLY B 1 98 ? -66.822 11.098 39.376 1.00 47.85 98 GLY B CA 1
ATOM 4494 C C . GLY B 1 98 ? -66.131 10.710 38.080 1.00 47.78 98 GLY B C 1
ATOM 4495 O O . GLY B 1 98 ? -66.727 10.628 37.004 1.00 47.93 98 GLY B O 1
ATOM 4496 N N . THR B 1 99 ? -64.831 10.469 38.207 1.00 46.90 99 THR B N 1
ATOM 4497 C CA . THR B 1 99 ? -63.926 10.059 37.139 1.00 52.60 99 THR B CA 1
ATOM 4498 C C . THR B 1 99 ? -63.148 8.849 37.646 1.00 51.72 99 THR B C 1
ATOM 4499 O O . THR B 1 99 ? -63.316 8.461 38.807 1.00 51.67 99 THR B O 1
ATOM 4503 N N . PRO B 1 100 ? -62.298 8.219 36.830 1.00 57.06 100 PRO B N 1
ATOM 4504 C CA . PRO B 1 100 ? -61.521 7.080 37.350 1.00 56.06 100 PRO B CA 1
ATOM 4505 C C . PRO B 1 100 ? -60.652 7.429 38.554 1.00 55.76 100 PRO B C 1
ATOM 4506 O O . PRO B 1 100 ? -60.452 6.568 39.419 1.00 58.58 100 PRO B O 1
ATOM 4510 N N . ASN B 1 101 ? -60.117 8.657 38.640 1.00 53.07 101 ASN B N 1
ATOM 4511 C CA . ASN B 1 101 ? -59.266 9.041 39.764 1.00 50.43 101 ASN B CA 1
ATOM 4512 C C . ASN B 1 101 ? -59.840 10.179 40.603 1.00 53.69 101 ASN B C 1
ATOM 4513 O O . ASN B 1 101 ? -59.108 10.819 41.363 1.00 49.52 101 ASN B O 1
ATOM 4518 N N . LEU B 1 102 ? -61.134 10.431 40.501 1.00 49.28 102 LEU B N 1
ATOM 4519 C CA . LEU B 1 102 ? -61.825 11.319 41.420 1.00 51.40 102 LEU B CA 1
ATOM 4520 C C . LEU B 1 102 ? -63.174 10.677 41.650 1.00 52.70 102 LEU B C 1
ATOM 4521 O O . LEU B 1 102 ? -63.873 10.350 40.686 1.00 52.84 102 LEU B O 1
ATOM 4526 N N . GLU B 1 103 ? -63.549 10.491 42.903 1.00 53.71 103 GLU B N 1
ATOM 4527 C CA . GLU B 1 103 ? -64.738 9.691 43.129 1.00 51.45 103 GLU B CA 1
ATOM 4528 C C . GLU B 1 103 ? -65.996 10.553 43.192 1.00 52.42 103 GLU B C 1
ATOM 4529 O O . GLU B 1 103 ? -65.959 11.716 43.595 1.00 51.06 103 GLU B O 1
ATOM 4535 N N . GLY B 1 104 ? -67.145 9.925 42.875 1.00 42.83 104 GLY B N 1
ATOM 4536 C CA . GLY B 1 104 ? -68.382 10.653 42.753 1.00 41.97 104 GLY B CA 1
ATOM 4537 C C . GLY B 1 104 ? -68.960 11.043 44.096 1.00 47.26 104 GLY B C 1
ATOM 4538 O O . GLY B 1 104 ? -68.546 10.559 45.150 1.00 41.68 104 GLY B O 1
ATOM 4539 N N . ILE B 1 105 ? -69.924 11.962 44.026 1.00 51.32 105 ILE B N 1
ATOM 4540 C CA . ILE B 1 105 ? -70.560 12.523 45.210 1.00 43.16 105 ILE B CA 1
ATOM 4541 C C . ILE B 1 105 ? -71.216 11.429 46.041 1.00 44.72 105 ILE B C 1
ATOM 4542 O O . ILE B 1 105 ? -71.896 10.540 45.513 1.00 45.62 105 ILE B O 1
ATOM 4547 N N . ASP B 1 106 ? -71.006 11.490 47.353 1.00 44.87 106 ASP B N 1
ATOM 4548 C CA . ASP B 1 106 ? -71.685 10.599 48.285 1.00 44.22 106 ASP B CA 1
ATOM 4549 C C . ASP B 1 106 ? -73.066 11.179 48.561 1.00 44.16 106 ASP B C 1
ATOM 4550 O O . ASP B 1 106 ? -73.191 12.223 49.209 1.00 46.16 106 ASP B O 1
ATOM 4555 N N . MET B 1 107 ? -74.102 10.503 48.066 1.00 45.83 107 MET B N 1
ATOM 4556 C CA . MET B 1 107 ? -75.459 11.025 48.128 1.00 45.88 107 MET B CA 1
ATOM 4557 C C . MET B 1 107 ? -76.054 10.973 49.529 1.00 52.45 107 MET B C 1
ATOM 4558 O O . MET B 1 107 ? -77.089 11.604 49.764 1.00 54.28 107 MET B O 1
ATOM 4563 N N . ASN B 1 108 ? -75.444 10.232 50.454 1.00 51.53 108 ASN B N 1
ATOM 4564 C CA . ASN B 1 108 ? -75.972 10.106 51.805 1.00 51.47 108 ASN B CA 1
ATOM 4565 C C . ASN B 1 108 ? -75.483 11.199 52.752 1.00 56.64 108 ASN B C 1
ATOM 4566 O O . ASN B 1 108 ? -76.012 11.312 53.863 1.00 61.45 108 ASN B O 1
ATOM 4571 N N . GLN B 1 109 ? -74.509 12.007 52.345 1.00 50.89 109 GLN B N 1
ATOM 4572 C CA . GLN B 1 109 ? -73.992 13.077 53.187 1.00 46.98 109 GLN B CA 1
ATOM 4573 C C . GLN B 1 109 ? -74.951 14.266 53.207 1.00 48.86 109 GLN B C 1
ATOM 4574 O O . GLN B 1 109 ? -75.828 14.407 52.350 1.00 49.05 109 GLN B O 1
ATOM 4580 N N . ALA B 1 110 ? -74.800 15.107 54.228 1.00 47.40 110 ALA B N 1
ATOM 4581 C CA . ALA B 1 110 ? -75.682 16.256 54.387 1.00 47.68 110 ALA B CA 1
ATOM 4582 C C . ALA B 1 110 ? -75.477 17.275 53.270 1.00 44.14 110 ALA B C 1
ATOM 4583 O O . ALA B 1 110 ? -74.380 17.428 52.726 1.00 43.73 110 ALA B O 1
ATOM 4585 N N . ALA B 1 111 ? -76.566 17.964 52.915 1.00 40.58 111 ALA B N 1
ATOM 4586 C CA . ALA B 1 111 ? -76.531 18.944 51.838 1.00 41.97 111 ALA B CA 1
ATOM 4587 C C . ALA B 1 111 ? -75.965 20.293 52.267 1.00 40.10 111 ALA B C 1
ATOM 4588 O O . ALA B 1 111 ? -75.594 21.094 51.403 1.00 41.12 111 ALA B O 1
ATOM 4590 N N . GLY B 1 112 ? -75.887 20.562 53.570 1.00 37.72 112 GLY B N 1
ATOM 4591 C CA . GLY B 1 112 ? -75.362 21.822 54.056 1.00 31.92 112 GLY B CA 1
ATOM 4592 C C . GLY B 1 112 ? -76.377 22.952 54.017 1.00 35.97 112 GLY B C 1
ATOM 4593 O O . GLY B 1 112 ? -77.540 22.791 53.642 1.00 38.11 112 GLY B O 1
ATOM 4594 N N . TYR B 1 113 ? -75.903 24.138 54.432 1.00 36.98 113 TYR B N 1
ATOM 4595 C CA . TYR B 1 113 ? -76.696 25.363 54.489 1.00 44.64 113 TYR B CA 1
ATOM 4596 C C . TYR B 1 113 ? -76.839 25.970 53.094 1.00 37.70 113 TYR B C 1
ATOM 4597 O O . TYR B 1 113 ? -75.864 26.023 52.340 1.00 41.05 113 TYR B O 1
ATOM 4606 N N . PRO B 1 114 ? -78.030 26.472 52.730 1.00 41.94 114 PRO B N 1
ATOM 4607 C CA . PRO B 1 114 ? -79.271 26.530 53.507 1.00 44.62 114 PRO B CA 1
ATOM 4608 C C . PRO B 1 114 ? -80.239 25.391 53.198 1.00 46.91 114 PRO B C 1
ATOM 4609 O O . PRO B 1 114 ? -81.406 25.473 53.583 1.00 47.46 114 PRO B O 1
ATOM 4613 N N . TRP B 1 115 ? -79.771 24.362 52.486 1.00 43.64 115 TRP B N 1
ATOM 4614 C CA . TRP B 1 115 ? -80.665 23.277 52.093 1.00 42.56 115 TRP B CA 1
ATOM 4615 C C . TRP B 1 115 ? -81.241 22.554 53.301 1.00 45.86 115 TRP B C 1
ATOM 4616 O O . TRP B 1 115 ? -82.381 22.075 53.248 1.00 46.74 115 TRP B O 1
ATOM 4627 N N . ASN B 1 116 ? -80.482 22.472 54.399 1.00 43.74 116 ASN B N 1
ATOM 4628 C CA . ASN B 1 116 ? -80.997 21.816 55.596 1.00 46.33 116 ASN B CA 1
ATOM 4629 C C . ASN B 1 116 ? -82.208 22.555 56.153 1.00 45.39 116 ASN B C 1
ATOM 4630 O O . ASN B 1 116 ? -83.183 21.926 56.580 1.00 50.12 116 ASN B O 1
ATOM 4635 N N . THR B 1 117 ? -82.182 23.891 56.123 1.00 47.11 117 THR B N 1
ATOM 4636 C CA . THR B 1 117 ? -83.322 24.667 56.597 1.00 44.48 117 THR B CA 1
ATOM 4637 C C . THR B 1 117 ? -84.517 24.567 55.659 1.00 45.02 117 THR B C 1
ATOM 4638 O O . THR B 1 117 ? -85.647 24.829 56.082 1.00 45.78 117 THR B O 1
ATOM 4642 N N . MET B 1 118 ? -84.291 24.216 54.399 1.00 47.75 118 MET B N 1
ATOM 4643 C CA . MET B 1 118 ? -85.362 24.025 53.432 1.00 45.17 118 MET B CA 1
ATOM 4644 C C . MET B 1 118 ? -85.895 22.600 53.416 1.00 43.32 118 MET B C 1
ATOM 4645 O O . MET B 1 118 ? -86.774 22.294 52.607 1.00 43.12 118 MET B O 1
ATOM 4650 N N . GLY B 1 119 ? -85.366 21.720 54.261 1.00 45.86 119 GLY B N 1
ATOM 4651 C CA . GLY B 1 119 ? -85.827 20.348 54.288 1.00 44.73 119 GLY B CA 1
ATOM 4652 C C . GLY B 1 119 ? -85.415 19.513 53.099 1.00 47.80 119 GLY B C 1
ATOM 4653 O O . GLY B 1 119 ? -86.091 18.530 52.784 1.00 51.33 119 GLY B O 1
ATOM 4654 N N . ARG B 1 120 ? -84.329 19.873 52.418 1.00 45.74 120 ARG B N 1
ATOM 4655 C CA . ARG B 1 120 ? -83.901 19.177 51.211 1.00 47.46 120 ARG B CA 1
ATOM 4656 C C . ARG B 1 120 ? -82.606 18.424 51.485 1.00 46.10 120 ARG B C 1
ATOM 4657 O O . ARG B 1 120 ? -81.573 19.036 51.782 1.00 46.08 120 ARG B O 1
ATOM 4665 N N . SER B 1 121 ? -82.673 17.099 51.396 1.00 46.17 121 SER B N 1
ATOM 4666 C CA . SER B 1 121 ? -81.491 16.257 51.478 1.00 47.23 121 SER B CA 1
ATOM 4667 C C . SER B 1 121 ? -80.700 16.342 50.177 1.00 47.67 121 SER B C 1
ATOM 4668 O O . SER B 1 121 ? -81.194 16.821 49.152 1.00 43.24 121 SER B O 1
ATOM 4671 N N . ARG B 1 122 ? -79.444 15.885 50.231 1.00 43.04 122 ARG B N 1
ATOM 4672 C CA . ARG B 1 122 ? -78.651 15.785 49.009 1.00 46.46 122 ARG B CA 1
ATOM 4673 C C . ARG B 1 122 ? -79.376 14.961 47.956 1.00 45.51 122 ARG B C 1
ATOM 4674 O O . ARG B 1 122 ? -79.446 15.354 46.787 1.00 51.29 122 ARG B O 1
ATOM 4682 N N . ARG B 1 123 ? -79.964 13.833 48.364 1.00 51.09 123 ARG B N 1
ATOM 4683 C CA . ARG B 1 123 ? -80.629 12.953 47.411 1.00 51.57 123 ARG B CA 1
ATOM 4684 C C . ARG B 1 123 ? -81.826 13.628 46.756 1.00 50.13 123 ARG B C 1
ATOM 4685 O O . ARG B 1 123 ? -82.137 13.347 45.592 1.00 53.36 123 ARG B O 1
ATOM 4693 N N . SER B 1 124 ? -82.495 14.533 47.472 1.00 47.68 124 SER B N 1
ATOM 4694 C CA . SER B 1 124 ? -83.659 15.207 46.911 1.00 46.11 124 SER B CA 1
ATOM 4695 C C . SER B 1 124 ? -83.281 16.247 45.865 1.00 50.06 124 SER B C 1
ATOM 4696 O O . SER B 1 124 ? -84.156 16.710 45.125 1.00 51.94 124 SER B O 1
ATOM 4699 N N . LEU B 1 125 ? -82.012 16.640 45.802 1.00 47.74 125 LEU B N 1
ATOM 4700 C CA . LEU B 1 125 ? -81.555 17.651 44.857 1.00 44.75 125 LEU B CA 1
ATOM 4701 C C . LEU B 1 125 ? -81.076 17.073 43.529 1.00 48.63 125 LEU B C 1
ATOM 4702 O O . LEU B 1 125 ? -80.684 17.841 42.645 1.00 48.02 125 LEU B O 1
ATOM 4707 N N . PHE B 1 126 ? -81.096 15.751 43.362 1.00 48.96 126 PHE B N 1
ATOM 4708 C CA . PHE B 1 126 ? -80.650 15.114 42.130 1.00 47.62 126 PHE B CA 1
ATOM 4709 C C . PHE B 1 126 ? -81.707 14.136 41.635 1.00 56.65 126 PHE B C 1
ATOM 4710 O O . PHE B 1 126 ? -82.573 13.686 42.390 1.00 62.75 126 PHE B O 1
ATOM 4718 N N . VAL B 1 127 ? -81.621 13.808 40.347 1.00 54.09 127 VAL B N 1
ATOM 4719 C CA . VAL B 1 127 ? -82.406 12.735 39.746 1.00 54.04 127 VAL B CA 1
ATOM 4720 C C . VAL B 1 127 ? -81.448 11.794 39.022 1.00 56.69 127 VAL B C 1
ATOM 4721 O O . VAL B 1 127 ? -80.529 12.245 38.328 1.00 58.64 127 VAL B O 1
ATOM 4725 N N . GLN B 1 128 ? -81.630 10.492 39.227 1.00 62.66 128 GLN B N 1
ATOM 4726 C CA . GLN B 1 128 ? -80.809 9.482 38.573 1.00 66.72 128 GLN B CA 1
ATOM 4727 C C . GLN B 1 128 ? -81.483 8.977 37.304 1.00 67.22 128 GLN B C 1
ATOM 4728 O O . GLN B 1 128 ? -82.691 8.724 37.285 1.00 70.26 128 GLN B O 1
ATOM 4734 N N . GLN B 1 129 ? -80.688 8.831 36.244 1.00 73.92 129 GLN B N 1
ATOM 4735 C CA . GLN B 1 129 ? -81.212 8.519 34.917 1.00 74.89 129 GLN B CA 1
ATOM 4736 C C . GLN B 1 129 ? -80.147 7.728 34.171 1.00 78.02 129 GLN B C 1
ATOM 4737 O O . GLN B 1 129 ? -79.111 8.287 33.800 1.00 79.07 129 GLN B O 1
ATOM 4743 N N . ASN B 1 130 ? -80.396 6.428 33.979 1.00 77.19 130 ASN B N 1
ATOM 4744 C CA . ASN B 1 130 ? -79.420 5.505 33.391 1.00 82.28 130 ASN B CA 1
ATOM 4745 C C . ASN B 1 130 ? -78.158 5.407 34.245 1.00 78.69 130 ASN B C 1
ATOM 4746 O O . ASN B 1 130 ? -77.041 5.316 33.730 1.00 79.95 130 ASN B O 1
ATOM 4751 N N . GLY B 1 131 ? -78.334 5.444 35.564 1.00 76.50 131 GLY B N 1
ATOM 4752 C CA . GLY B 1 131 ? -77.227 5.292 36.480 1.00 73.01 131 GLY B CA 1
ATOM 4753 C C . GLY B 1 131 ? -76.402 6.540 36.686 1.00 73.11 131 GLY B C 1
ATOM 4754 O O . GLY B 1 131 ? -75.405 6.489 37.419 1.00 68.70 131 GLY B O 1
ATOM 4755 N N . ILE B 1 132 ? -76.789 7.658 36.075 1.00 70.88 132 ILE B N 1
ATOM 4756 C CA . ILE B 1 132 ? -76.049 8.911 36.143 1.00 64.92 132 ILE B CA 1
ATOM 4757 C C . ILE B 1 132 ? -76.913 9.942 36.855 1.00 63.37 132 ILE B C 1
ATOM 4758 O O . ILE B 1 132 ? -78.098 10.094 36.536 1.00 68.54 132 ILE B O 1
ATOM 4763 N N . TRP B 1 133 ? -76.322 10.636 37.825 1.00 56.48 133 TRP B N 1
ATOM 4764 C CA . TRP B 1 133 ? -77.032 11.672 38.561 1.00 56.14 133 TRP B CA 1
ATOM 4765 C C . TRP B 1 133 ? -76.993 12.996 37.810 1.00 53.54 133 TRP B C 1
ATOM 4766 O O . TRP B 1 133 ? -75.958 13.387 37.264 1.00 53.76 133 TRP B O 1
ATOM 4777 N N . LEU B 1 134 ? -78.121 13.701 37.809 1.00 53.28 134 LEU B N 1
ATOM 4778 C CA . LEU B 1 134 ? -78.152 15.053 37.283 1.00 53.94 134 LEU B CA 1
ATOM 4779 C C . LEU B 1 134 ? -78.775 15.979 38.317 1.00 52.93 134 LEU B C 1
ATOM 4780 O O . LEU B 1 134 ? -79.739 15.597 38.992 1.00 49.14 134 LEU B O 1
ATOM 4785 N N . PRO B 1 135 ? -78.246 17.189 38.473 1.00 50.55 135 PRO B N 1
ATOM 4786 C CA . PRO B 1 135 ? -78.848 18.141 39.409 1.00 51.63 135 PRO B CA 1
ATOM 4787 C C . PRO B 1 135 ? -80.243 18.554 38.969 1.00 48.11 135 PRO B C 1
ATOM 4788 O O . PRO B 1 135 ? -80.529 18.687 37.776 1.00 50.81 135 PRO B O 1
ATOM 4792 N N . LEU B 1 136 ? -81.108 18.776 39.953 1.00 45.29 136 LEU B N 1
ATOM 4793 C CA . LEU B 1 136 ? -82.388 19.410 39.699 1.00 46.20 136 LEU B CA 1
ATOM 4794 C C . LEU B 1 136 ? -82.172 20.897 39.415 1.00 47.26 136 LEU B C 1
ATOM 4795 O O . LEU B 1 136 ? -81.149 21.467 39.803 1.00 43.16 136 LEU B O 1
ATOM 4800 N N . PRO B 1 137 ? -83.105 21.538 38.702 1.00 49.18 137 PRO B N 1
ATOM 4801 C CA . PRO B 1 137 ? -82.865 22.929 38.278 1.00 45.82 137 PRO B CA 1
ATOM 4802 C C . PRO B 1 137 ? -82.595 23.897 39.420 1.00 44.04 137 PRO B C 1
ATOM 4803 O O . PRO B 1 137 ? -81.784 24.817 39.252 1.00 45.30 137 PRO B O 1
ATOM 4807 N N . GLU B 1 138 ? -83.230 23.716 40.581 1.00 45.34 138 GLU B N 1
ATOM 4808 C CA . GLU B 1 138 ? -82.988 24.638 41.687 1.00 44.02 138 GLU B CA 1
ATOM 4809 C C . GLU B 1 138 ? -81.560 24.535 42.208 1.00 46.75 138 GLU B C 1
ATOM 4810 O O . GLU B 1 138 ? -80.981 25.540 42.638 1.00 44.33 138 GLU B O 1
ATOM 4816 N N . LEU B 1 139 ? -80.964 23.349 42.152 1.00 41.91 139 LEU B N 1
ATOM 4817 C CA . LEU B 1 139 ? -79.589 23.193 42.597 1.00 42.01 139 LEU B CA 1
ATOM 4818 C C . LEU B 1 139 ? -78.596 23.511 41.487 1.00 42.27 139 LEU B C 1
ATOM 4819 O O . LEU B 1 139 ? -77.522 24.060 41.762 1.00 41.54 139 LEU B O 1
ATOM 4824 N N . GLU B 1 140 ? -78.955 23.238 40.231 1.00 42.53 140 GLU B N 1
ATOM 4825 C CA . GLU B 1 140 ? -78.085 23.622 39.129 1.00 44.05 140 GLU B CA 1
ATOM 4826 C C . GLU B 1 140 ? -77.924 25.133 39.061 1.00 41.21 140 GLU B C 1
ATOM 4827 O O . GLU B 1 140 ? -76.832 25.637 38.770 1.00 39.82 140 GLU B O 1
ATOM 4833 N N . ALA B 1 141 ? -78.983 25.875 39.385 1.00 37.92 141 ALA B N 1
ATOM 4834 C CA . ALA B 1 141 ? -78.881 27.328 39.353 1.00 35.35 141 ALA B CA 1
ATOM 4835 C C . ALA B 1 141 ? -77.909 27.837 40.409 1.00 43.06 141 ALA B C 1
ATOM 4836 O O . ALA B 1 141 ? -77.118 28.750 40.143 1.00 45.46 141 ALA B O 1
ATOM 4838 N N . GLU B 1 142 ? -77.949 27.256 41.612 1.00 39.49 142 GLU B N 1
ATOM 4839 C CA . GLU B 1 142 ? -77.024 27.677 42.659 1.00 39.73 142 GLU B CA 1
ATOM 4840 C C . GLU B 1 142 ? -75.587 27.278 42.348 1.00 38.55 142 GLU B C 1
ATOM 4841 O O . GLU B 1 142 ? -74.651 27.988 42.737 1.00 36.42 142 GLU B O 1
ATOM 4847 N N . ILE B 1 143 ? -75.386 26.155 41.655 1.00 39.89 143 ILE B N 1
ATOM 4848 C CA . ILE B 1 143 ? -74.034 25.757 41.269 1.00 38.79 143 ILE B CA 1
ATOM 4849 C C . ILE B 1 143 ? -73.442 26.786 40.315 1.00 37.21 143 ILE B C 1
ATOM 4850 O O . ILE B 1 143 ? -72.306 27.242 40.488 1.00 35.98 143 ILE B O 1
ATOM 4855 N N . ASN B 1 144 ? -74.209 27.166 39.289 1.00 35.91 144 ASN B N 1
ATOM 4856 C CA . ASN B 1 144 ? -73.714 28.151 38.333 1.00 38.64 144 ASN B CA 1
ATOM 4857 C C . ASN B 1 144 ? -73.478 29.499 39.001 1.00 39.01 144 ASN B C 1
ATOM 4858 O O . ASN B 1 144 ? -72.535 30.216 38.648 1.00 39.56 144 ASN B O 1
ATOM 4863 N N . LYS B 1 145 ? -74.315 29.861 39.978 1.00 37.50 145 LYS B N 1
ATOM 4864 C CA . LYS B 1 145 ? -74.080 31.108 40.699 1.00 35.77 145 LYS B CA 1
ATOM 4865 C C . LYS B 1 145 ? -72.805 31.027 41.528 1.00 38.93 145 LYS B C 1
ATOM 4866 O O . LYS B 1 145 ? -72.061 32.010 41.633 1.00 38.26 145 LYS B O 1
ATOM 4872 N N . THR B 1 146 ? -72.538 29.861 42.126 1.00 37.59 146 THR B N 1
ATOM 4873 C CA . THR B 1 146 ? -71.318 29.687 42.910 1.00 41.76 146 THR B CA 1
ATOM 4874 C C . THR B 1 146 ? -70.074 29.694 42.031 1.00 36.84 146 THR B C 1
ATOM 4875 O O . THR B 1 146 ? -69.020 30.178 42.456 1.00 39.99 146 THR B O 1
ATOM 4879 N N . LEU B 1 147 ? -70.171 29.169 40.809 1.00 37.41 147 LEU B N 1
ATOM 4880 C CA . LEU B 1 147 ? -69.026 29.225 39.907 1.00 42.37 147 LEU B CA 1
ATOM 4881 C C . LEU B 1 147 ? -68.671 30.667 39.578 1.00 43.05 147 LEU B C 1
ATOM 4882 O O . LEU B 1 147 ? -67.488 31.025 39.513 1.00 40.58 147 LEU B O 1
ATOM 4887 N N . GLU B 1 148 ? -69.686 31.520 39.422 1.00 40.94 148 GLU B N 1
ATOM 4888 C CA . GLU B 1 148 ? -69.459 32.891 38.980 1.00 40.86 148 GLU B CA 1
ATOM 4889 C C . GLU B 1 148 ? -69.027 33.796 40.127 1.00 41.50 148 GLU B C 1
ATOM 4890 O O . GLU B 1 148 ? -68.069 34.563 39.989 1.00 44.91 148 GLU B O 1
ATOM 4896 N N . ASP B 1 149 ? -69.739 33.748 41.252 1.00 41.71 149 ASP B N 1
ATOM 4897 C CA . ASP B 1 149 ? -69.451 34.597 42.410 1.00 40.40 149 ASP B CA 1
ATOM 4898 C C . ASP B 1 149 ? -69.656 33.804 43.696 1.00 45.41 149 ASP B C 1
ATOM 4899 O O . ASP B 1 149 ? -70.679 33.955 44.374 1.00 40.55 149 ASP B O 1
ATOM 4904 N N . PRO B 1 150 ? -68.725 32.907 44.037 1.00 43.33 150 PRO B N 1
ATOM 4905 C CA . PRO B 1 150 ? -68.959 32.005 45.176 1.00 41.20 150 PRO B CA 1
ATOM 4906 C C . PRO B 1 150 ? -69.141 32.765 46.485 1.00 42.59 150 PRO B C 1
ATOM 4907 O O . PRO B 1 150 ? -68.425 33.726 46.773 1.00 48.32 150 PRO B O 1
ATOM 4911 N N . TYR B 1 151 ? -70.071 32.276 47.306 1.00 44.64 151 TYR B N 1
ATOM 4912 C CA . TYR B 1 151 ? -70.356 32.855 48.615 1.00 43.03 151 TYR B CA 1
ATOM 4913 C C . TYR B 1 151 ? -71.327 31.945 49.356 1.00 44.04 151 TYR B C 1
ATOM 4914 O O . TYR B 1 151 ? -72.491 31.824 48.958 1.00 46.60 151 TYR B O 1
ATOM 4923 N N . TYR B 1 152 ? -70.861 31.291 50.415 1.00 39.94 152 TYR B N 1
ATOM 4924 C CA . TYR B 1 152 ? -71.619 30.222 51.050 1.00 39.32 152 TYR B CA 1
ATOM 4925 C C . TYR B 1 152 ? -71.108 30.028 52.473 1.00 37.63 152 TYR B C 1
ATOM 4926 O O . TYR B 1 152 ? -70.046 30.533 52.843 1.00 37.81 152 TYR B O 1
ATOM 4935 N N . PHE B 1 153 ? -71.870 29.270 53.263 1.00 39.45 153 PHE B N 1
ATOM 4936 C CA . PHE B 1 153 ? -71.512 28.954 54.643 1.00 41.75 153 PHE B CA 1
ATOM 4937 C C . PHE B 1 153 ? -71.071 27.501 54.746 1.00 37.52 153 PHE B C 1
ATOM 4938 O O . PHE B 1 153 ? -71.768 26.604 54.263 1.00 38.08 153 PHE B O 1
ATOM 4946 N N . TYR B 1 154 ? -69.925 27.274 55.384 1.00 36.77 154 TYR B N 1
ATOM 4947 C CA . TYR B 1 154 ? -69.612 25.950 55.904 1.00 37.05 154 TYR B CA 1
ATOM 4948 C C . TYR B 1 154 ? -70.461 25.666 57.139 1.00 36.42 154 TYR B C 1
ATOM 4949 O O . TYR B 1 154 ? -70.795 26.571 57.907 1.00 38.83 154 TYR B O 1
ATOM 4958 N N . SER B 1 155 ? -70.813 24.396 57.329 1.00 38.08 155 SER B N 1
ATOM 4959 C CA . SER B 1 155 ? -71.534 23.954 58.518 1.00 38.92 155 SER B CA 1
ATOM 4960 C C . SER B 1 155 ? -70.542 23.311 59.477 1.00 41.57 155 SER B C 1
ATOM 4961 O O . SER B 1 155 ? -69.865 22.345 59.113 1.00 45.60 155 SER B O 1
ATOM 4964 N N . THR B 1 156 ? -70.453 23.853 60.691 1.00 41.60 156 THR B N 1
ATOM 4965 C CA . THR B 1 156 ? -69.533 23.347 61.704 1.00 43.55 156 THR B CA 1
ATOM 4966 C C . THR B 1 156 ? -70.216 22.241 62.500 1.00 43.48 156 THR B C 1
ATOM 4967 O O . THR B 1 156 ? -71.292 22.453 63.072 1.00 42.59 156 THR B O 1
ATOM 4971 N N . PHE B 1 157 ? -69.581 21.073 62.552 1.00 47.87 157 PHE B N 1
ATOM 4972 C CA . PHE B 1 157 ? -70.057 19.947 63.341 1.00 47.27 157 PHE B CA 1
ATOM 4973 C C . PHE B 1 157 ? -68.926 19.445 64.225 1.00 50.30 157 PHE B C 1
ATOM 4974 O O . PHE B 1 157 ? -67.752 19.754 64.004 1.00 50.78 157 PHE B O 1
ATOM 4982 N N . LEU B 1 158 ? -69.292 18.663 65.235 1.00 48.67 158 LEU B N 1
ATOM 4983 C CA . LEU B 1 158 ? -68.310 18.009 66.084 1.00 47.51 158 LEU B CA 1
ATOM 4984 C C . LEU B 1 158 ? -67.997 16.634 65.512 1.00 42.72 158 LEU B C 1
ATOM 4985 O O . LEU B 1 158 ? -68.895 15.920 65.060 1.00 47.07 158 LEU B O 1
ATOM 4990 N N . LYS B 1 159 ? -66.717 16.274 65.517 1.00 41.96 159 LYS B N 1
ATOM 4991 C CA . LYS B 1 159 ? -66.290 15.012 64.927 1.00 43.88 159 LYS B CA 1
ATOM 4992 C C . LYS B 1 159 ? -66.546 13.874 65.910 1.00 45.62 159 LYS B C 1
ATOM 4993 O O . LYS B 1 159 ? -65.957 13.838 66.996 1.00 46.15 159 LYS B O 1
ATOM 4999 N N . ASP B 1 160 ? -67.420 12.945 65.522 1.00 48.69 160 ASP B N 1
ATOM 5000 C CA . ASP B 1 160 ? -67.795 11.798 66.347 1.00 43.21 160 ASP B CA 1
ATOM 5001 C C . ASP B 1 160 ? -66.776 10.693 66.096 1.00 46.12 160 ASP B C 1
ATOM 5002 O O . ASP B 1 160 ? -66.870 9.957 65.110 1.00 49.52 160 ASP B O 1
ATOM 5007 N N . GLU B 1 161 ? -65.804 10.569 66.995 1.00 40.57 161 GLU B N 1
ATOM 5008 C CA . GLU B 1 161 ? -64.675 9.682 66.765 1.00 44.26 161 GLU B CA 1
ATOM 5009 C C . GLU B 1 161 ? -64.064 9.299 68.103 1.00 42.74 161 GLU B C 1
ATOM 5010 O O . GLU B 1 161 ? -64.255 9.983 69.111 1.00 46.39 161 GLU B O 1
ATOM 5016 N N . LEU B 1 162 ? -63.328 8.193 68.098 1.00 41.29 162 LEU B N 1
ATOM 5017 C CA . LEU B 1 162 ? -62.532 7.830 69.261 1.00 43.24 162 LEU B CA 1
ATOM 5018 C C . LEU B 1 162 ? -61.397 8.827 69.452 1.00 47.73 162 LEU B C 1
ATOM 5019 O O . LEU B 1 162 ? -60.740 9.237 68.491 1.00 48.80 162 LEU B O 1
ATOM 5024 N N . ARG B 1 163 ? -61.158 9.204 70.704 1.00 48.60 163 ARG B N 1
ATOM 5025 C CA . ARG B 1 163 ? -60.066 10.084 71.085 1.00 50.03 163 ARG B CA 1
ATOM 5026 C C . ARG B 1 163 ? -59.320 9.477 72.262 1.00 52.62 163 ARG B C 1
ATOM 5027 O O . ARG B 1 163 ? -59.905 8.726 73.047 1.00 47.55 163 ARG B O 1
ATOM 5035 N N . PRO B 1 164 ? -58.040 9.807 72.429 1.00 54.92 164 PRO B N 1
ATOM 5036 C CA . PRO B 1 164 ? -57.321 9.345 73.620 1.00 47.94 164 PRO B CA 1
ATOM 5037 C C . PRO B 1 164 ? -57.968 9.906 74.876 1.00 50.50 164 PRO B C 1
ATOM 5038 O O . PRO B 1 164 ? -58.495 11.027 74.884 1.00 52.04 164 PRO B O 1
ATOM 5042 N N . THR B 1 165 ? -57.957 9.099 75.938 1.00 49.30 165 THR B N 1
ATOM 5043 C CA . THR B 1 165 ? -58.798 9.374 77.098 1.00 50.25 165 THR B CA 1
ATOM 5044 C C . THR B 1 165 ? -58.493 10.733 77.712 1.00 53.66 165 THR B C 1
ATOM 5045 O O . THR B 1 165 ? -59.406 11.405 78.209 1.00 57.24 165 THR B O 1
ATOM 5049 N N . SER B 1 166 ? -57.232 11.172 77.667 1.00 55.24 166 SER B N 1
ATOM 5050 C CA . SER B 1 166 ? -56.911 12.496 78.192 1.00 54.18 166 SER B CA 1
ATOM 5051 C C . SER B 1 166 ? -57.583 13.599 77.381 1.00 55.23 166 SER B C 1
ATOM 5052 O O . SER B 1 166 ? -57.982 14.623 77.945 1.00 55.36 166 SER B O 1
ATOM 5055 N N . LYS B 1 167 ? -57.722 13.408 76.063 1.00 57.27 167 LYS B N 1
ATOM 5056 C CA . LYS B 1 167 ? -58.451 14.376 75.249 1.00 50.60 167 LYS B CA 1
ATOM 5057 C C . LYS B 1 167 ? -59.942 14.365 75.560 1.00 54.74 167 LYS B C 1
ATOM 5058 O O . LYS B 1 167 ? -60.612 15.393 75.413 1.00 53.65 167 LYS B O 1
ATOM 5064 N N . VAL B 1 168 ? -60.474 13.217 75.987 1.00 53.88 168 VAL B N 1
ATOM 5065 C CA . VAL B 1 168 ? -61.885 13.132 76.345 1.00 48.99 168 VAL B CA 1
ATOM 5066 C C . VAL B 1 168 ? -62.153 13.932 77.614 1.00 55.39 168 VAL B C 1
ATOM 5067 O O . VAL B 1 168 ? -63.109 14.714 77.692 1.00 58.20 168 VAL B O 1
ATOM 5071 N N . THR B 1 169 ? -61.301 13.752 78.625 1.00 61.42 169 THR B N 1
ATOM 5072 C CA . THR B 1 169 ? -61.462 14.458 79.894 1.00 61.01 169 THR B CA 1
ATOM 5073 C C . THR B 1 169 ? -61.398 15.968 79.717 1.00 61.49 169 THR B C 1
ATOM 5074 O O . THR B 1 169 ? -62.174 16.700 80.344 1.00 63.91 169 THR B O 1
ATOM 5078 N N . LEU B 1 170 ? -60.531 16.440 78.825 1.00 59.44 170 LEU B N 1
ATOM 5079 C CA . LEU B 1 170 ? -60.338 17.858 78.569 1.00 58.15 170 LEU B CA 1
ATOM 5080 C C . LEU B 1 170 ? -61.316 18.426 77.547 1.00 62.64 170 LEU B C 1
ATOM 5081 O O . LEU B 1 170 ? -61.307 19.640 77.316 1.00 59.99 170 LEU B O 1
ATOM 5086 N N . GLY B 1 171 ? -62.143 17.587 76.921 1.00 63.05 171 GLY B N 1
ATOM 5087 C CA . GLY B 1 171 ? -63.070 18.085 75.925 1.00 52.26 171 GLY B CA 1
ATOM 5088 C C . GLY B 1 171 ? -62.429 18.499 74.621 1.00 49.04 171 GLY B C 1
ATOM 5089 O O . GLY B 1 171 ? -63.008 19.303 73.887 1.00 54.30 171 GLY B O 1
ATOM 5090 N N . LEU B 1 172 ? -61.240 17.980 74.312 1.00 49.68 172 LEU B N 1
ATOM 5091 C CA . LEU B 1 172 ? -60.502 18.378 73.112 1.00 48.00 172 LEU B CA 1
ATOM 5092 C C . LEU B 1 172 ? -60.987 17.563 71.911 1.00 47.79 172 LEU B C 1
ATOM 5093 O O . LEU B 1 172 ? -60.264 16.760 71.316 1.00 49.52 172 LEU B O 1
ATOM 5098 N N . THR B 1 173 ? -62.246 17.790 71.553 1.00 42.99 173 THR B N 1
ATOM 5099 C CA . THR B 1 173 ? -62.852 17.142 70.400 1.00 45.61 173 THR B CA 1
ATOM 5100 C C . THR B 1 173 ? -62.679 18.002 69.152 1.00 44.92 173 THR B C 1
ATOM 5101 O O . THR B 1 173 ? -62.574 19.229 69.227 1.00 48.08 173 THR B O 1
ATOM 5105 N N . ARG B 1 174 ? -62.642 17.348 67.998 1.00 46.36 174 ARG B N 1
ATOM 5106 C CA . ARG B 1 174 ? -62.279 18.035 66.770 1.00 48.05 174 ARG B CA 1
ATOM 5107 C C . ARG B 1 174 ? -63.518 18.503 66.004 1.00 51.46 174 ARG B C 1
ATOM 5108 O O . ARG B 1 174 ? -64.629 17.996 66.185 1.00 45.63 174 ARG B O 1
ATOM 5116 N N . VAL B 1 175 ? -63.305 19.508 65.157 1.00 55.79 175 VAL B N 1
ATOM 5117 C CA . VAL B 1 175 ? -64.356 20.162 64.387 1.00 49.15 175 VAL B CA 1
ATOM 5118 C C . VAL B 1 175 ? -64.280 19.692 62.940 1.00 56.54 175 VAL B C 1
ATOM 5119 O O . VAL B 1 175 ? -63.185 19.528 62.383 1.00 62.39 175 VAL B O 1
ATOM 5123 N N . VAL B 1 176 ? -65.441 19.453 62.333 1.00 52.95 176 VAL B N 1
ATOM 5124 C CA . VAL B 1 176 ? -65.567 19.254 60.893 1.00 57.18 176 VAL B CA 1
ATOM 5125 C C . VAL B 1 176 ? -66.386 20.407 60.321 1.00 55.11 176 VAL B C 1
ATOM 5126 O O . VAL B 1 176 ? -67.400 20.809 60.905 1.00 49.24 176 VAL B O 1
ATOM 5130 N N . GLU B 1 177 ? -65.936 20.954 59.191 1.00 57.06 177 GLU B N 1
ATOM 5131 C CA . GLU B 1 177 ? -66.620 22.072 58.541 1.00 55.86 177 GLU B CA 1
ATOM 5132 C C . GLU B 1 177 ? -67.082 21.600 57.162 1.00 54.02 177 GLU B C 1
ATOM 5133 O O . GLU B 1 177 ? -66.291 21.562 56.217 1.00 58.78 177 GLU B O 1
ATOM 5139 N N . ALA B 1 178 ? -68.371 21.302 57.021 1.00 50.61 178 ALA B N 1
ATOM 5140 C CA . ALA B 1 178 ? -68.898 20.697 55.802 1.00 42.97 178 ALA B CA 1
ATOM 5141 C C . ALA B 1 178 ? -69.383 21.773 54.835 1.00 43.21 178 ALA B C 1
ATOM 5142 O O . ALA B 1 178 ? -70.250 22.584 55.180 1.00 44.82 178 ALA B O 1
ATOM 5144 N N . ALA B 1 179 ? -68.833 21.768 53.621 1.00 42.26 179 ALA B N 1
ATOM 5145 C CA . ALA B 1 179 ? -69.272 22.696 52.592 1.00 38.57 179 ALA B CA 1
ATOM 5146 C C . ALA B 1 179 ? -70.643 22.295 52.046 1.00 39.03 179 ALA B C 1
ATOM 5147 O O . ALA B 1 179 ? -70.961 21.107 51.952 1.00 37.43 179 ALA B O 1
ATOM 5149 N N . PRO B 1 180 ? -71.481 23.272 51.702 1.00 36.00 180 PRO B N 1
ATOM 5150 C CA . PRO B 1 180 ? -72.781 22.959 51.099 1.00 32.76 180 PRO B CA 1
ATOM 5151 C C . PRO B 1 180 ? -72.620 22.344 49.716 1.00 38.12 180 PRO B C 1
ATOM 5152 O O . PRO B 1 180 ? -71.620 22.562 49.029 1.00 36.62 180 PRO B O 1
ATOM 5156 N N . ILE B 1 181 ? -73.621 21.548 49.321 1.00 35.44 181 ILE B N 1
ATOM 5157 C CA . ILE B 1 181 ? -73.495 20.712 48.127 1.00 36.31 181 ILE B CA 1
ATOM 5158 C C . ILE B 1 181 ? -73.275 21.543 46.862 1.00 39.03 181 ILE B C 1
ATOM 5159 O O . ILE B 1 181 ? -72.553 21.113 45.954 1.00 36.50 181 ILE B O 1
ATOM 5164 N N . HIS B 1 182 ? -73.880 22.734 46.767 1.00 39.44 182 HIS B N 1
ATOM 5165 C CA . HIS B 1 182 ? -73.637 23.541 45.573 1.00 36.15 182 HIS B CA 1
ATOM 5166 C C . HIS B 1 182 ? -72.201 24.051 45.528 1.00 37.79 182 HIS B C 1
ATOM 5167 O O . HIS B 1 182 ? -71.625 24.174 44.441 1.00 41.53 182 HIS B O 1
ATOM 5174 N N . ALA B 1 183 ? -71.606 24.355 46.686 1.00 36.09 183 ALA B N 1
ATOM 5175 C CA . ALA B 1 183 ? -70.190 24.714 46.711 1.00 34.89 183 ALA B CA 1
ATOM 5176 C C . ALA B 1 183 ? -69.297 23.522 46.402 1.00 40.09 183 ALA B C 1
ATOM 5177 O O . ALA B 1 183 ? -68.222 23.690 45.815 1.00 39.18 183 ALA B O 1
ATOM 5179 N N . ILE B 1 184 ? -69.724 22.315 46.777 1.00 42.81 184 ILE B N 1
ATOM 5180 C CA . ILE B 1 184 ? -68.895 21.135 46.549 1.00 38.09 184 ILE B CA 1
ATOM 5181 C C . ILE B 1 184 ? -68.794 20.827 45.059 1.00 38.84 184 ILE B C 1
ATOM 5182 O O . ILE B 1 184 ? -67.707 20.548 44.540 1.00 42.82 184 ILE B O 1
ATOM 5187 N N . ILE B 1 185 ? -69.925 20.851 44.350 1.00 36.91 185 ILE B N 1
ATOM 5188 C CA . ILE B 1 185 ? -69.888 20.557 42.922 1.00 42.73 185 ILE B CA 1
ATOM 5189 C C . ILE B 1 185 ? -69.159 21.662 42.168 1.00 39.75 185 ILE B C 1
ATOM 5190 O O . ILE B 1 185 ? -68.385 21.393 41.240 1.00 39.80 185 ILE B O 1
ATOM 5195 N N . ALA B 1 186 ? -69.361 22.919 42.574 1.00 38.13 186 ALA B N 1
ATOM 5196 C CA . ALA B 1 186 ? -68.653 24.018 41.927 1.00 36.00 186 ALA B CA 1
ATOM 5197 C C . ALA B 1 186 ? -67.148 23.903 42.136 1.00 40.65 186 ALA B C 1
ATOM 5198 O O . ALA B 1 186 ? -66.364 24.149 41.211 1.00 39.38 186 ALA B O 1
ATOM 5200 N N . GLY B 1 187 ? -66.727 23.483 43.331 1.00 43.69 187 GLY B N 1
ATOM 5201 C CA . GLY B 1 187 ? -65.305 23.293 43.570 1.00 41.37 187 GLY B CA 1
ATOM 5202 C C . GLY B 1 187 ? -64.742 22.101 42.823 1.00 43.47 187 GLY B C 1
ATOM 5203 O O . GLY B 1 187 ? -63.604 22.134 42.347 1.00 42.90 187 GLY B O 1
ATOM 5204 N N . ARG B 1 188 ? -65.525 21.026 42.718 1.00 44.25 188 ARG B N 1
ATOM 5205 C CA . ARG B 1 188 ? -65.081 19.864 41.958 1.00 43.93 188 ARG B CA 1
ATOM 5206 C C . ARG B 1 188 ? -64.977 20.168 40.468 1.00 47.05 188 ARG B C 1
ATOM 5207 O O . ARG B 1 188 ? -64.142 19.574 39.776 1.00 44.35 188 ARG B O 1
ATOM 5215 N N . MET B 1 189 ? -65.807 21.075 39.952 1.00 42.76 189 MET B N 1
ATOM 5216 C CA . MET B 1 189 ? -65.668 21.454 38.551 1.00 42.82 189 MET B CA 1
ATOM 5217 C C . MET B 1 189 ? -64.379 22.232 38.322 1.00 46.55 189 MET B C 1
ATOM 5218 O O . MET B 1 189 ? -63.641 21.956 37.370 1.00 46.38 189 MET B O 1
ATOM 5223 N N . LEU B 1 190 ? -64.064 23.174 39.213 1.00 43.24 190 LEU B N 1
ATOM 5224 C CA . LEU B 1 190 ? -62.887 24.013 39.017 1.00 44.31 190 LEU B CA 1
ATOM 5225 C C . LEU B 1 190 ? -61.593 23.280 39.358 1.00 50.00 190 LEU B C 1
ATOM 5226 O O . LEU B 1 190 ? -60.602 23.397 38.628 1.00 49.89 190 LEU B O 1
ATOM 5231 N N . LEU B 1 191 ? -61.580 22.521 40.453 1.00 47.78 191 LEU B N 1
ATOM 5232 C CA . LEU B 1 191 ? -60.364 21.891 40.946 1.00 46.27 191 LEU B CA 1
ATOM 5233 C C . LEU B 1 191 ? -60.317 20.387 40.718 1.00 48.66 191 LEU B C 1
ATOM 5234 O O . LEU B 1 191 ? -59.325 19.751 41.092 1.00 47.20 191 LEU B O 1
ATOM 5239 N N . GLY B 1 192 ? -61.353 19.796 40.120 1.00 45.88 192 GLY B N 1
ATOM 5240 C CA . GLY B 1 192 ? -61.411 18.348 40.047 1.00 43.14 192 GLY B CA 1
ATOM 5241 C C . GLY B 1 192 ? -60.418 17.747 39.078 1.00 47.11 192 GLY B C 1
ATOM 5242 O O . GLY B 1 192 ? -60.014 16.592 39.243 1.00 46.50 192 GLY B O 1
ATOM 5243 N N . GLY B 1 193 ? -60.005 18.510 38.064 1.00 49.62 193 GLY B N 1
ATOM 5244 C CA . GLY B 1 193 ? -58.961 18.027 37.176 1.00 43.94 193 GLY B CA 1
ATOM 5245 C C . GLY B 1 193 ? -57.609 17.968 37.857 1.00 48.91 193 GLY B C 1
ATOM 5246 O O . GLY B 1 193 ? -56.814 17.059 37.603 1.00 50.16 193 GLY B O 1
ATOM 5247 N N . LEU B 1 194 ? -57.330 18.936 38.734 1.00 43.40 194 LEU B N 1
ATOM 5248 C CA . LEU B 1 194 ? -56.115 18.881 39.539 1.00 46.93 194 LEU B CA 1
ATOM 5249 C C . LEU B 1 194 ? -56.154 17.720 40.526 1.00 47.90 194 LEU B C 1
ATOM 5250 O O . LEU B 1 194 ? -55.158 17.006 40.690 1.00 50.69 194 LEU B O 1
ATOM 5255 N N . ILE B 1 195 ? -57.299 17.512 41.186 1.00 48.96 195 ILE B N 1
ATOM 5256 C CA . ILE B 1 195 ? -57.429 16.396 42.120 1.00 45.60 195 ILE B CA 1
ATOM 5257 C C . ILE B 1 195 ? -57.306 15.077 41.377 1.00 45.56 195 ILE B C 1
ATOM 5258 O O . ILE B 1 195 ? -56.642 14.142 41.840 1.00 46.04 195 ILE B O 1
ATOM 5263 N N . GLU B 1 196 ? -57.926 14.996 40.200 1.00 45.11 196 GLU B N 1
ATOM 5264 C CA . GLU B 1 196 ? -57.830 13.808 39.361 1.00 46.52 196 GLU B CA 1
ATOM 5265 C C . GLU B 1 196 ? -56.381 13.484 39.032 1.00 49.25 196 GLU B C 1
ATOM 5266 O O . GLU B 1 196 ? -55.943 12.334 39.155 1.00 48.31 196 GLU B O 1
ATOM 5272 N N . TYR B 1 197 ? -55.620 14.496 38.611 1.00 51.91 197 TYR B N 1
ATOM 5273 C CA . TYR B 1 197 ? -54.251 14.265 38.163 1.00 49.44 197 TYR B CA 1
ATOM 5274 C C . TYR B 1 197 ? -53.350 13.829 39.312 1.00 49.15 197 TYR B C 1
ATOM 5275 O O . TYR B 1 197 ? -52.569 12.881 39.174 1.00 51.10 197 TYR B O 1
ATOM 5284 N N . MET B 1 198 ? -53.443 14.510 40.456 1.00 43.03 198 MET B N 1
ATOM 5285 C CA . MET B 1 198 ? -52.540 14.203 41.559 1.00 47.65 198 MET B CA 1
ATOM 5286 C C . MET B 1 198 ? -52.838 12.835 42.162 1.00 52.87 198 MET B C 1
ATOM 5287 O O . MET B 1 198 ? -51.913 12.093 42.515 1.00 53.07 198 MET B O 1
ATOM 5292 N N . GLN B 1 199 ? -54.120 12.481 42.291 1.00 54.95 199 GLN B N 1
ATOM 5293 C CA . GLN B 1 199 ? -54.467 11.178 42.847 1.00 52.46 199 GLN B CA 1
ATOM 5294 C C . GLN B 1 199 ? -54.106 10.045 41.896 1.00 53.92 199 GLN B C 1
ATOM 5295 O O . GLN B 1 199 ? -53.912 8.911 42.345 1.00 52.13 199 GLN B O 1
ATOM 5301 N N . ALA B 1 200 ? -54.000 10.338 40.597 1.00 56.15 200 ALA B N 1
ATOM 5302 C CA . ALA B 1 200 ? -53.565 9.350 39.617 1.00 49.07 200 ALA B CA 1
ATOM 5303 C C . ALA B 1 200 ? -52.077 9.045 39.727 1.00 50.45 200 ALA B C 1
ATOM 5304 O O . ALA B 1 200 ? -51.634 8.008 39.227 1.00 50.83 200 ALA B O 1
ATOM 5306 N N . ASN B 1 201 ? -51.299 9.918 40.367 1.00 49.91 201 ASN B N 1
ATOM 5307 C CA . ASN B 1 201 ? -49.857 9.725 40.531 1.00 50.73 201 ASN B CA 1
ATOM 5308 C C . ASN B 1 201 ? -49.478 9.929 41.991 1.00 53.80 201 ASN B C 1
ATOM 5309 O O . ASN B 1 201 ? -48.890 10.954 42.357 1.00 49.34 201 ASN B O 1
ATOM 5314 N N . PRO B 1 202 ? -49.794 8.961 42.855 1.00 53.51 202 PRO B N 1
ATOM 5315 C CA . PRO B 1 202 ? -49.383 9.078 44.260 1.00 51.78 202 PRO B CA 1
ATOM 5316 C C . PRO B 1 202 ? -47.867 9.102 44.391 1.00 50.46 202 PRO B C 1
ATOM 5317 O O . PRO B 1 202 ? -47.150 8.410 43.669 1.00 51.18 202 PRO B O 1
ATOM 5321 N N . GLY B 1 203 ? -47.388 9.913 45.333 1.00 51.67 203 GLY B N 1
ATOM 5322 C CA . GLY B 1 203 ? -45.975 10.104 45.549 1.00 53.29 203 GLY B CA 1
ATOM 5323 C C . GLY B 1 203 ? -45.361 11.193 44.697 1.00 51.10 203 GLY B C 1
ATOM 5324 O O . GLY B 1 203 ? -44.349 11.779 45.096 1.00 53.20 203 GLY B O 1
ATOM 5325 N N . LYS B 1 204 ? -45.972 11.499 43.556 1.00 47.99 204 LYS B N 1
ATOM 5326 C CA . LYS B 1 204 ? -45.554 12.612 42.722 1.00 48.62 204 LYS B CA 1
ATOM 5327 C C . LYS B 1 204 ? -45.988 13.930 43.354 1.00 55.13 204 LYS B C 1
ATOM 5328 O O . LYS B 1 204 ? -47.004 14.006 44.052 1.00 56.66 204 LYS B O 1
ATOM 5334 N N . HIS B 1 205 ? -45.195 14.973 43.109 1.00 55.33 205 HIS B N 1
ATOM 5335 C CA . HIS B 1 205 ? -45.456 16.312 43.636 1.00 51.47 205 HIS B CA 1
ATOM 5336 C C . HIS B 1 205 ? -45.593 16.307 45.156 1.00 53.81 205 HIS B C 1
ATOM 5337 O O . HIS B 1 205 ? -46.356 17.092 45.725 1.00 54.86 205 HIS B O 1
ATOM 5344 N N . GLY B 1 206 ? -44.873 15.407 45.822 1.00 59.20 206 GLY B N 1
ATOM 5345 C CA . GLY B 1 206 ? -44.842 15.407 47.271 1.00 53.42 206 GLY B CA 1
ATOM 5346 C C . GLY B 1 206 ? -46.146 15.051 47.944 1.00 50.39 206 GLY B C 1
ATOM 5347 O O . GLY B 1 206 ? -46.348 15.415 49.105 1.00 50.99 206 GLY B O 1
ATOM 5348 N N . SER B 1 207 ? -47.038 14.344 47.255 1.00 48.11 207 SER B N 1
ATOM 5349 C CA . SER B 1 207 ? -48.388 14.106 47.749 1.00 53.68 207 SER B CA 1
ATOM 5350 C C . SER B 1 207 ? -48.707 12.619 47.740 1.00 48.71 207 SER B C 1
ATOM 5351 O O . SER B 1 207 ? -48.559 11.953 46.709 1.00 42.44 207 SER B O 1
ATOM 5354 N N . ALA B 1 208 ? -49.151 12.108 48.886 1.00 45.47 208 ALA B N 1
ATOM 5355 C CA . ALA B 1 208 ? -49.664 10.750 48.996 1.00 48.39 208 ALA B CA 1
ATOM 5356 C C . ALA B 1 208 ? -51.181 10.676 48.868 1.00 49.25 208 ALA B C 1
ATOM 5357 O O . ALA B 1 208 ? -51.746 9.591 49.022 1.00 52.58 208 ALA B O 1
ATOM 5359 N N . VAL B 1 209 ? -51.852 11.799 48.593 1.00 47.20 209 VAL B N 1
ATOM 5360 C CA . VAL B 1 209 ? -53.310 11.805 48.541 1.00 48.60 209 VAL B CA 1
ATOM 5361 C C . VAL B 1 209 ? -53.800 10.859 47.451 1.00 46.76 209 VAL B C 1
ATOM 5362 O O . VAL B 1 209 ? -53.275 10.839 46.331 1.00 49.03 209 VAL B O 1
ATOM 5366 N N . GLY B 1 210 ? -54.816 10.062 47.783 1.00 44.85 210 GLY B N 1
ATOM 5367 C CA . GLY B 1 210 ? -55.369 9.085 46.867 1.00 46.01 210 GLY B CA 1
ATOM 5368 C C . GLY B 1 210 ? -54.630 7.766 46.798 1.00 51.63 210 GLY B C 1
ATOM 5369 O O . GLY B 1 210 ? -55.003 6.907 45.988 1.00 51.30 210 GLY B O 1
ATOM 5370 N N . CYS B 1 211 ? -53.602 7.573 47.619 1.00 50.76 211 CYS B N 1
ATOM 5371 C CA . CYS B 1 211 ? -52.786 6.371 47.559 1.00 55.83 211 CYS B CA 1
ATOM 5372 C C . CYS B 1 211 ? -53.494 5.183 48.202 1.00 52.66 211 CYS B C 1
ATOM 5373 O O . CYS B 1 211 ? -54.413 5.329 49.014 1.00 52.87 211 CYS B O 1
ATOM 5376 N N . ASN B 1 212 ? -53.054 3.990 47.807 1.00 51.67 212 ASN B N 1
ATOM 5377 C CA . ASN B 1 212 ? -53.453 2.747 48.456 1.00 45.53 212 ASN B CA 1
ATOM 5378 C C . ASN B 1 212 ? -52.250 2.204 49.211 1.00 45.45 212 ASN B C 1
ATOM 5379 O O . ASN B 1 212 ? -51.307 1.697 48.576 1.00 47.04 212 ASN B O 1
ATOM 5384 N N . PRO B 1 213 ? -52.227 2.290 50.542 1.00 45.46 213 PRO B N 1
ATOM 5385 C CA . PRO B 1 213 ? -51.011 1.920 51.286 1.00 45.57 213 PRO B CA 1
ATOM 5386 C C . PRO B 1 213 ? -50.549 0.489 51.070 1.00 49.42 213 PRO B C 1
ATOM 5387 O O . PRO B 1 213 ? -49.336 0.242 51.080 1.00 53.20 213 PRO B O 1
ATOM 5391 N N . ASP B 1 214 ? -51.466 -0.450 50.851 1.00 51.10 214 ASP B N 1
ATOM 5392 C CA . ASP B 1 214 ? -51.060 -1.834 50.641 1.00 50.94 214 ASP B CA 1
ATOM 5393 C C . ASP B 1 214 ? -50.143 -1.964 49.432 1.00 51.53 214 ASP B C 1
ATOM 5394 O O . ASP B 1 214 ? -49.184 -2.746 49.447 1.00 51.81 214 ASP B O 1
ATOM 5399 N N . LEU B 1 215 ? -50.416 -1.195 48.380 1.00 51.23 215 LEU B N 1
ATOM 5400 C CA . LEU B 1 215 ? -49.641 -1.273 47.148 1.00 51.50 215 LEU B CA 1
ATOM 5401 C C . LEU B 1 215 ? -48.513 -0.250 47.099 1.00 53.10 215 LEU B C 1
ATOM 5402 O O . LEU B 1 215 ? -47.397 -0.577 46.683 1.00 55.97 215 LEU B O 1
ATOM 5407 N N . HIS B 1 216 ? -48.781 0.982 47.525 1.00 50.89 216 HIS B N 1
ATOM 5408 C CA . HIS B 1 216 ? -47.862 2.090 47.309 1.00 52.33 216 HIS B CA 1
ATOM 5409 C C . HIS B 1 216 ? -46.789 2.213 48.381 1.00 51.40 216 HIS B C 1
ATOM 5410 O O . HIS B 1 216 ? -45.882 3.036 48.230 1.00 52.69 216 HIS B O 1
ATOM 5417 N N . TRP B 1 217 ? -46.871 1.438 49.462 1.00 51.91 217 TRP B N 1
ATOM 5418 C CA . TRP B 1 217 ? -45.823 1.505 50.474 1.00 50.50 217 TRP B CA 1
ATOM 5419 C C . TRP B 1 217 ? -44.484 1.045 49.911 1.00 54.14 217 TRP B C 1
ATOM 5420 O O . TRP B 1 217 ? -43.431 1.585 50.270 1.00 54.73 217 TRP B O 1
ATOM 5431 N N . THR B 1 218 ? -44.503 0.049 49.022 1.00 49.30 218 THR B N 1
ATOM 5432 C CA . THR B 1 218 ? -43.273 -0.372 48.361 1.00 54.77 218 THR B CA 1
ATOM 5433 C C . THR B 1 218 ? -42.762 0.704 47.412 1.00 60.27 218 THR B C 1
ATOM 5434 O O . THR B 1 218 ? -41.552 0.945 47.330 1.00 58.90 218 THR B O 1
ATOM 5438 N N . LYS B 1 219 ? -43.672 1.374 46.702 1.00 59.32 219 LYS B N 1
ATOM 5439 C CA . LYS B 1 219 ? -43.270 2.440 45.791 1.00 53.71 219 LYS B CA 1
ATOM 5440 C C . LYS B 1 219 ? -42.673 3.618 46.550 1.00 55.49 219 LYS B C 1
ATOM 5441 O O . LYS B 1 219 ? -41.638 4.161 46.147 1.00 65.15 219 LYS B O 1
ATOM 5447 N N . PHE B 1 220 ? -43.308 4.025 47.654 1.00 54.27 220 PHE B N 1
ATOM 5448 C CA . PHE B 1 220 ? -42.776 5.131 48.443 1.00 57.04 220 PHE B CA 1
ATOM 5449 C C . PHE B 1 220 ? -41.424 4.775 49.045 1.00 62.97 220 PHE B C 1
ATOM 5450 O O . PHE B 1 220 ? -40.545 5.635 49.173 1.00 66.46 220 PHE B O 1
ATOM 5458 N N . PHE B 1 221 ? -41.245 3.509 49.428 1.00 65.18 221 PHE B N 1
ATOM 5459 C CA . PHE B 1 221 ? -40.024 3.097 50.111 1.00 63.89 221 PHE B CA 1
ATOM 5460 C C . PHE B 1 221 ? -38.811 3.204 49.192 1.00 64.78 221 PHE B C 1
ATOM 5461 O O . PHE B 1 221 ? -37.760 3.715 49.596 1.00 63.24 221 PHE B O 1
ATOM 5469 N N . PHE B 1 222 ? -38.943 2.742 47.948 1.00 62.04 222 PHE B N 1
ATOM 5470 C CA . PHE B 1 222 ? -37.827 2.719 47.011 1.00 68.22 222 PHE B CA 1
ATOM 5471 C C . PHE B 1 222 ? -37.555 4.067 46.356 1.00 71.88 222 PHE B C 1
ATOM 5472 O O . PHE B 1 222 ? -36.485 4.240 45.762 1.00 77.73 222 PHE B O 1
ATOM 5480 N N . LYS B 1 223 ? -38.480 5.022 46.449 1.00 69.91 223 LYS B N 1
ATOM 5481 C CA . LYS B 1 223 ? -38.211 6.383 46.003 1.00 66.45 223 LYS B CA 1
ATOM 5482 C C . LYS B 1 223 ? -37.446 7.188 47.042 1.00 66.53 223 LYS B C 1
ATOM 5483 O O . LYS B 1 223 ? -37.060 8.327 46.764 1.00 77.36 223 LYS B O 1
ATOM 5489 N N . PHE B 1 224 ? -37.231 6.621 48.225 1.00 64.60 224 PHE B N 1
ATOM 5490 C CA . PHE B 1 224 ? -36.513 7.264 49.313 1.00 66.94 224 PHE B CA 1
ATOM 5491 C C . PHE B 1 224 ? -35.142 6.655 49.577 1.00 78.02 224 PHE B C 1
ATOM 5492 O O . PHE B 1 224 ? -34.404 7.181 50.418 1.00 79.49 224 PHE B O 1
ATOM 5500 N N . CYS B 1 225 ? -34.794 5.548 48.910 1.00 82.22 225 CYS B N 1
ATOM 5501 C CA . CYS B 1 225 ? -33.586 4.804 49.261 1.00 87.35 225 CYS B CA 1
ATOM 5502 C C . CYS B 1 225 ? -32.304 5.589 48.993 1.00 88.21 225 CYS B C 1
ATOM 5503 O O . CYS B 1 225 ? -31.291 5.346 49.658 1.00 89.89 225 CYS B O 1
ATOM 5506 N N . HIS B 1 226 ? -32.315 6.533 48.046 1.00 88.22 226 HIS B N 1
ATOM 5507 C CA . HIS B 1 226 ? -31.116 7.334 47.811 1.00 87.91 226 HIS B CA 1
ATOM 5508 C C . HIS B 1 226 ? -30.792 8.266 48.967 1.00 84.18 226 HIS B C 1
ATOM 5509 O O . HIS B 1 226 ? -29.643 8.701 49.090 1.00 90.66 226 HIS B O 1
ATOM 5516 N N . TYR B 1 227 ? -31.764 8.590 49.807 1.00 78.98 227 TYR B N 1
ATOM 5517 C CA . TYR B 1 227 ? -31.501 9.469 50.930 1.00 82.03 227 TYR B CA 1
ATOM 5518 C C . TYR B 1 227 ? -31.119 8.641 52.146 1.00 83.86 227 TYR B C 1
ATOM 5519 O O . TYR B 1 227 ? -31.944 7.846 52.622 1.00 85.14 227 TYR B O 1
ATOM 5528 N N . PRO B 1 228 ? -29.895 8.774 52.668 1.00 89.36 228 PRO B N 1
ATOM 5529 C CA . PRO B 1 228 ? -29.530 8.008 53.869 1.00 79.13 228 PRO B CA 1
ATOM 5530 C C . PRO B 1 228 ? -30.422 8.313 55.053 1.00 80.35 228 PRO B C 1
ATOM 5531 O O . PRO B 1 228 ? -30.681 7.420 55.873 1.00 83.76 228 PRO B O 1
ATOM 5535 N N . GLN B 1 229 ? -30.904 9.544 55.159 1.00 79.60 229 GLN B N 1
ATOM 5536 C CA . GLN B 1 229 ? -31.737 9.982 56.266 1.00 74.19 229 GLN B CA 1
ATOM 5537 C C . GLN B 1 229 ? -33.125 10.346 55.758 1.00 75.56 229 GLN B C 1
ATOM 5538 O O . GLN B 1 229 ? -33.269 10.948 54.688 1.00 72.75 229 GLN B O 1
ATOM 5544 N N . VAL B 1 230 ? -34.143 9.967 56.529 1.00 72.30 230 VAL B N 1
ATOM 5545 C CA . VAL B 1 230 ? -35.525 10.368 56.289 1.00 66.62 230 VAL B CA 1
ATOM 5546 C C . VAL B 1 230 ? -36.125 10.742 57.635 1.00 64.23 230 VAL B C 1
ATOM 5547 O O . VAL B 1 230 ? -35.979 9.997 58.609 1.00 63.99 230 VAL B O 1
ATOM 5551 N N . PHE B 1 231 ? -36.803 11.886 57.695 1.00 67.61 231 PHE B N 1
ATOM 5552 C CA . PHE B 1 231 ? -37.236 12.462 58.960 1.00 66.74 231 PHE B CA 1
ATOM 5553 C C . PHE B 1 231 ? -38.747 12.647 59.003 1.00 65.15 231 PHE B C 1
ATOM 5554 O O . PHE B 1 231 ? -39.377 12.967 57.989 1.00 63.14 231 PHE B O 1
ATOM 5562 N N . ASP B 1 232 ? -39.316 12.434 60.187 1.00 61.96 232 ASP B N 1
ATOM 5563 C CA . ASP B 1 232 ? -40.647 12.934 60.490 1.00 59.93 232 ASP B CA 1
ATOM 5564 C C . ASP B 1 232 ? -40.600 14.443 60.697 1.00 67.63 232 ASP B C 1
ATOM 5565 O O . ASP B 1 232 ? -39.591 15.002 61.137 1.00 73.91 232 ASP B O 1
ATOM 5570 N N . LEU B 1 233 ? -41.714 15.106 60.387 1.00 65.02 233 LEU B N 1
ATOM 5571 C CA . LEU B 1 233 ? -41.883 16.533 60.677 1.00 64.11 233 LEU B CA 1
ATOM 5572 C C . LEU B 1 233 ? -43.337 16.726 61.098 1.00 59.51 233 LEU B C 1
ATOM 5573 O O . LEU B 1 233 ? -44.209 16.971 60.261 1.00 67.26 233 LEU B O 1
ATOM 5578 N N . ASP B 1 234 ? -43.593 16.605 62.397 1.00 64.38 234 ASP B N 1
ATOM 5579 C CA . ASP B 1 234 ? -44.949 16.672 62.917 1.00 63.47 234 ASP B CA 1
ATOM 5580 C C . ASP B 1 234 ? -45.322 18.108 63.259 1.00 65.77 234 ASP B C 1
ATOM 5581 O O . ASP B 1 234 ? -44.527 18.849 63.846 1.00 69.96 234 ASP B O 1
ATOM 5586 N N . TYR B 1 235 ? -46.544 18.489 62.900 1.00 60.10 235 TYR B N 1
ATOM 5587 C CA . TYR B 1 235 ? -47.065 19.824 63.148 1.00 60.59 235 TYR B CA 1
ATOM 5588 C C . TYR B 1 235 ? -48.052 19.806 64.308 1.00 62.49 235 TYR B C 1
ATOM 5589 O O . TYR B 1 235 ? -48.686 18.788 64.594 1.00 62.44 235 TYR B O 1
ATOM 5598 N N . LYS B 1 236 ? -48.175 20.948 64.975 1.00 61.51 236 LYS B N 1
ATOM 5599 C CA . LYS B 1 236 ? -49.292 21.222 65.867 1.00 63.77 236 LYS B CA 1
ATOM 5600 C C . LYS B 1 236 ? -50.217 22.243 65.213 1.00 63.71 236 LYS B C 1
ATOM 5601 O O . LYS B 1 236 ? -49.750 23.271 64.709 1.00 66.03 236 LYS B O 1
ATOM 5607 N N . CYS B 1 237 ? -51.522 21.958 65.228 1.00 66.36 237 CYS B N 1
ATOM 5608 C CA . CYS B 1 237 ? -52.549 22.882 64.732 1.00 65.59 237 CYS B CA 1
ATOM 5609 C C . CYS B 1 237 ? -52.274 23.317 63.293 1.00 58.06 237 CYS B C 1
ATOM 5610 O O . CYS B 1 237 ? -52.417 24.489 62.940 1.00 60.32 237 CYS B O 1
ATOM 5613 N N . PHE B 1 238 ? -51.883 22.361 62.449 1.00 51.70 238 PHE B N 1
ATOM 5614 C CA . PHE B 1 238 ? -51.476 22.705 61.090 1.00 53.18 238 PHE B CA 1
ATOM 5615 C C . PHE B 1 238 ? -52.610 23.352 60.301 1.00 59.50 238 PHE B C 1
ATOM 5616 O O . PHE B 1 238 ? -52.386 24.326 59.573 1.00 60.37 238 PHE B O 1
ATOM 5624 N N . ASP B 1 239 ? -53.834 22.834 60.437 1.00 59.59 239 ASP B N 1
ATOM 5625 C CA . ASP B 1 239 ? -54.952 23.399 59.686 1.00 56.38 239 ASP B CA 1
ATOM 5626 C C . ASP B 1 239 ? -55.252 24.828 60.120 1.00 56.01 239 ASP B C 1
ATOM 5627 O O . ASP B 1 239 ? -55.582 25.679 59.286 1.00 59.06 239 ASP B O 1
ATOM 5632 N N . ALA B 1 240 ? -55.121 25.118 61.415 1.00 54.60 240 ALA B N 1
ATOM 5633 C CA . ALA B 1 240 ? -55.435 26.452 61.911 1.00 51.18 240 ALA B CA 1
ATOM 5634 C C . ALA B 1 240 ? -54.355 27.470 61.566 1.00 57.98 240 ALA B C 1
ATOM 5635 O O . ALA B 1 240 ? -54.667 28.648 61.356 1.00 56.94 240 ALA B O 1
ATOM 5637 N N . THR B 1 241 ? -53.095 27.047 61.503 1.00 53.84 241 THR B N 1
ATOM 5638 C CA . THR B 1 241 ? -51.980 27.965 61.315 1.00 55.58 241 THR B CA 1
ATOM 5639 C C . THR B 1 241 ? -51.700 28.300 59.856 1.00 55.72 241 THR B C 1
ATOM 5640 O O . THR B 1 241 ? -50.811 29.115 59.592 1.00 59.84 241 THR B O 1
ATOM 5644 N N . LEU B 1 242 ? -52.420 27.707 58.909 1.00 57.69 242 LEU B N 1
ATOM 5645 C CA . LEU B 1 242 ? -52.127 27.953 57.503 1.00 54.79 242 LEU B CA 1
ATOM 5646 C C . LEU B 1 242 ? -52.366 29.425 57.184 1.00 57.89 242 LEU B C 1
ATOM 5647 O O . LEU B 1 242 ? -53.471 29.932 57.429 1.00 57.16 242 LEU B O 1
ATOM 5652 N N . PRO B 1 243 ? -51.382 30.138 56.644 1.00 57.74 243 PRO B N 1
ATOM 5653 C CA . PRO B 1 243 ? -51.517 31.585 56.462 1.00 56.49 243 PRO B CA 1
ATOM 5654 C C . PRO B 1 243 ? -52.126 31.962 55.122 1.00 54.96 243 PRO B C 1
ATOM 5655 O O . PRO B 1 243 ? -52.037 31.233 54.132 1.00 53.97 243 PRO B O 1
ATOM 5659 N N . SER B 1 244 ? -52.748 33.145 55.106 1.00 51.79 244 SER B N 1
ATOM 5660 C CA . SER B 1 244 ? -53.368 33.637 53.880 1.00 52.74 244 SER B CA 1
ATOM 5661 C C . SER B 1 244 ? -52.342 33.855 52.776 1.00 50.69 244 SER B C 1
ATOM 5662 O O . SER B 1 244 ? -52.667 33.706 51.593 1.00 51.77 244 SER B O 1
ATOM 5665 N N . CYS B 1 245 ? -51.105 34.209 53.135 1.00 51.24 245 CYS B N 1
ATOM 5666 C CA . CYS B 1 245 ? -50.089 34.418 52.110 1.00 51.21 245 CYS B CA 1
ATOM 5667 C C . CYS B 1 245 ? -49.799 33.135 51.345 1.00 52.65 245 CYS B C 1
ATOM 5668 O O . CYS B 1 245 ? -49.544 33.178 50.135 1.00 58.26 245 CYS B O 1
ATOM 5671 N N . ALA B 1 246 ? -49.851 31.984 52.022 1.00 54.54 246 ALA B N 1
ATOM 5672 C CA . ALA B 1 246 ? -49.677 30.715 51.322 1.00 50.48 246 ALA B CA 1
ATOM 5673 C C . ALA B 1 246 ? -50.850 30.432 50.394 1.00 51.24 246 ALA B C 1
ATOM 5674 O O . ALA B 1 246 ? -50.660 29.923 49.283 1.00 49.79 246 ALA B O 1
ATOM 5676 N N . PHE B 1 247 ? -52.069 30.774 50.823 1.00 50.01 247 PHE B N 1
ATOM 5677 C CA . PHE B 1 247 ? -53.237 30.560 49.974 1.00 47.11 247 PHE B CA 1
ATOM 5678 C C . PHE B 1 247 ? -53.164 31.403 48.709 1.00 45.80 247 PHE B C 1
ATOM 5679 O O . PHE B 1 247 ? -53.482 30.921 47.615 1.00 46.85 247 PHE B O 1
ATOM 5687 N N . ARG B 1 248 ? -52.751 32.667 48.836 1.00 48.39 248 ARG B N 1
ATOM 5688 C CA . ARG B 1 248 ? -52.688 33.541 47.669 1.00 48.23 248 ARG B CA 1
ATOM 5689 C C . ARG B 1 248 ? -51.655 33.058 46.662 1.00 50.66 248 ARG B C 1
ATOM 5690 O O . ARG B 1 248 ? -51.857 33.197 45.449 1.00 51.14 248 ARG B O 1
ATOM 5698 N N . ILE B 1 249 ? -50.553 32.479 47.139 1.00 48.66 249 ILE B N 1
ATOM 5699 C CA . ILE B 1 249 ? -49.547 31.953 46.225 1.00 49.89 249 ILE B CA 1
ATOM 5700 C C . ILE B 1 249 ? -50.090 30.746 45.472 1.00 51.88 249 ILE B C 1
ATOM 5701 O O . ILE B 1 249 ? -49.897 30.613 44.256 1.00 54.95 249 ILE B O 1
ATOM 5706 N N . VAL B 1 250 ? -50.799 29.858 46.175 1.00 48.99 250 VAL B N 1
ATOM 5707 C CA . VAL B 1 250 ? -51.370 28.683 45.528 1.00 47.43 250 VAL B CA 1
ATOM 5708 C C . VAL B 1 250 ? -52.460 29.080 44.539 1.00 50.14 250 VAL B C 1
ATOM 5709 O O . VAL B 1 250 ? -52.609 28.450 43.484 1.00 47.37 250 VAL B O 1
ATOM 5713 N N . GLU B 1 251 ? -53.214 30.142 44.838 1.00 46.30 251 GLU B N 1
ATOM 5714 C CA . GLU B 1 251 ? -54.237 30.613 43.909 1.00 48.56 251 GLU B CA 1
ATOM 5715 C C . GLU B 1 251 ? -53.620 31.032 42.583 1.00 51.37 251 GLU B C 1
ATOM 5716 O O . GLU B 1 251 ? -54.105 30.656 41.509 1.00 51.62 251 GLU B O 1
ATOM 5722 N N . LYS B 1 252 ? -52.530 31.800 42.647 1.00 54.60 252 LYS B N 1
ATOM 5723 C CA . LYS B 1 252 ? -51.899 32.314 41.437 1.00 57.26 252 LYS B CA 1
ATOM 5724 C C . LYS B 1 252 ? -51.419 31.186 40.535 1.00 57.92 252 LYS B C 1
ATOM 5725 O O . LYS B 1 252 ? -51.623 31.224 39.316 1.00 59.41 252 LYS B O 1
ATOM 5731 N N . HIS B 1 253 ? -50.814 30.153 41.119 1.00 56.15 253 HIS B N 1
ATOM 5732 C CA . HIS B 1 253 ? -50.276 29.067 40.313 1.00 48.70 253 HIS B CA 1
ATOM 5733 C C . HIS B 1 253 ? -51.375 28.143 39.805 1.00 53.31 253 HIS B C 1
ATOM 5734 O O . HIS B 1 253 ? -51.320 27.680 38.659 1.00 53.42 253 HIS B O 1
ATOM 5741 N N . LEU B 1 254 ? -52.375 27.852 40.642 1.00 53.27 254 LEU B N 1
ATOM 5742 C CA . LEU B 1 254 ? -53.437 26.945 40.217 1.00 50.71 254 LEU B CA 1
ATOM 5743 C C . LEU B 1 254 ? -54.281 27.549 39.101 1.00 49.26 254 LEU B C 1
ATOM 5744 O O . LEU B 1 254 ? -54.723 26.828 38.199 1.00 50.62 254 LEU B O 1
ATOM 5749 N N . GLU B 1 255 ? -54.516 28.864 39.134 1.00 51.44 255 GLU B N 1
ATOM 5750 C CA . GLU B 1 255 ? -55.252 29.484 38.036 1.00 52.74 255 GLU B CA 1
ATOM 5751 C C . GLU B 1 255 ? -54.462 29.415 36.737 1.00 55.80 255 GLU B C 1
ATOM 5752 O O . GLU B 1 255 ? -55.038 29.206 35.663 1.00 54.28 255 GLU B O 1
ATOM 5758 N N . ARG B 1 256 ? -53.138 29.556 36.822 1.00 54.13 256 ARG B N 1
ATOM 5759 C CA . ARG B 1 256 ? -52.302 29.458 35.631 1.00 56.94 256 ARG B CA 1
ATOM 5760 C C . ARG B 1 256 ? -52.331 28.047 35.057 1.00 56.30 256 ARG B C 1
ATOM 5761 O O . ARG B 1 256 ? -52.488 27.862 33.844 1.00 56.70 256 ARG B O 1
ATOM 5769 N N . LEU B 1 257 ? -52.202 27.036 35.921 1.00 53.30 257 LEU B N 1
ATOM 5770 C CA . LEU B 1 257 ? -52.168 25.654 35.450 1.00 53.98 257 LEU B CA 1
ATOM 5771 C C . LEU B 1 257 ? -53.530 25.197 34.938 1.00 54.93 257 LEU B C 1
ATOM 5772 O O . LEU B 1 257 ? -53.612 24.498 33.922 1.00 55.64 257 LEU B O 1
ATOM 5777 N N . ILE B 1 258 ? -54.607 25.572 35.630 1.00 55.22 258 ILE B N 1
ATOM 5778 C CA . ILE B 1 258 ? -55.933 25.101 35.241 1.00 54.04 258 ILE B CA 1
ATOM 5779 C C . ILE B 1 258 ? -56.491 25.911 34.072 1.00 56.47 258 ILE B C 1
ATOM 5780 O O . ILE B 1 258 ? -57.288 25.396 33.277 1.00 49.81 258 ILE B O 1
ATOM 5785 N N . GLY B 1 259 ? -56.054 27.158 33.910 1.00 53.32 259 GLY B N 1
ATOM 5786 C CA . GLY B 1 259 ? -56.524 27.962 32.798 1.00 57.54 259 GLY B CA 1
ATOM 5787 C C . GLY B 1 259 ? -57.947 28.462 32.924 1.00 61.65 259 GLY B C 1
ATOM 5788 O O . GLY B 1 259 ? -58.606 28.693 31.904 1.00 63.35 259 GLY B O 1
ATOM 5789 N N . ASP B 1 260 ? -58.444 28.626 34.149 1.00 60.10 260 ASP B N 1
ATOM 5790 C CA . ASP B 1 260 ? -59.791 29.131 34.399 1.00 52.99 260 ASP B CA 1
ATOM 5791 C C . ASP B 1 260 ? -59.689 30.264 35.408 1.00 54.40 260 ASP B C 1
ATOM 5792 O O . ASP B 1 260 ? -59.178 30.069 36.516 1.00 55.46 260 ASP B O 1
ATOM 5797 N N . GLU B 1 261 ? -60.182 31.443 35.027 1.00 55.07 261 GLU B N 1
ATOM 5798 C CA . GLU B 1 261 ? -60.047 32.620 35.878 1.00 54.61 261 GLU B CA 1
ATOM 5799 C C . GLU B 1 261 ? -60.859 32.510 37.160 1.00 54.26 261 GLU B C 1
ATOM 5800 O O . GLU B 1 261 ? -60.590 33.248 38.112 1.00 52.64 261 GLU B O 1
ATOM 5806 N N . ARG B 1 262 ? -61.846 31.614 37.203 1.00 54.02 262 ARG B N 1
ATOM 5807 C CA . ARG B 1 262 ? -62.734 31.470 38.351 1.00 48.87 262 ARG B CA 1
ATOM 5808 C C . ARG B 1 262 ? -62.132 30.695 39.521 1.00 48.56 262 ARG B C 1
ATOM 5809 O O . ARG B 1 262 ? -62.712 30.726 40.612 1.00 49.82 262 ARG B O 1
ATOM 5817 N N . VAL B 1 263 ? -61.012 29.987 39.338 1.00 45.23 263 VAL B N 1
ATOM 5818 C CA . VAL B 1 263 ? -60.509 29.180 40.448 1.00 48.56 263 VAL B CA 1
ATOM 5819 C C . VAL B 1 263 ? -59.973 30.058 41.576 1.00 48.35 263 VAL B C 1
ATOM 5820 O O . VAL B 1 263 ? -59.972 29.641 42.742 1.00 48.49 263 VAL B O 1
ATOM 5824 N N . THR B 1 264 ? -59.525 31.280 41.270 1.00 51.56 264 THR B N 1
ATOM 5825 C CA . THR B 1 264 ? -58.977 32.132 42.320 1.00 48.64 264 THR B CA 1
ATOM 5826 C C . THR B 1 264 ? -60.067 32.589 43.280 1.00 45.17 264 THR B C 1
ATOM 5827 O O . THR B 1 264 ? -59.910 32.495 44.502 1.00 47.40 264 THR B O 1
ATOM 5831 N N . ARG B 1 265 ? -61.194 33.068 42.750 1.00 44.01 265 ARG B N 1
ATOM 5832 C CA . ARG B 1 265 ? -62.242 33.525 43.652 1.00 47.98 265 ARG B CA 1
ATOM 5833 C C . ARG B 1 265 ? -62.953 32.372 44.344 1.00 48.29 265 ARG B C 1
ATOM 5834 O O . ARG B 1 265 ? -63.583 32.590 45.384 1.00 43.91 265 ARG B O 1
ATOM 5842 N N . TYR B 1 266 ? -62.857 31.150 43.819 1.00 45.81 266 TYR B N 1
ATOM 5843 C CA . TYR B 1 266 ? -63.381 30.020 44.575 1.00 42.74 266 TYR B CA 1
ATOM 5844 C C . TYR B 1 266 ? -62.481 29.698 45.763 1.00 44.05 266 TYR B C 1
ATOM 5845 O O . TYR B 1 266 ? -62.964 29.490 46.883 1.00 45.98 266 TYR B O 1
ATOM 5854 N N . ILE B 1 267 ? -61.165 29.648 45.537 1.00 45.07 267 ILE B N 1
ATOM 5855 C CA . ILE B 1 267 ? -60.240 29.364 46.629 1.00 43.07 267 ILE B CA 1
ATOM 5856 C C . ILE B 1 267 ? -60.270 30.491 47.653 1.00 41.88 267 ILE B C 1
ATOM 5857 O O . ILE B 1 267 ? -59.972 30.278 48.835 1.00 41.40 267 ILE B O 1
ATOM 5862 N N . GLU B 1 268 ? -60.649 31.698 47.228 1.00 43.69 268 GLU B N 1
ATOM 5863 C CA . GLU B 1 268 ? -60.784 32.797 48.177 1.00 45.25 268 GLU B CA 1
ATOM 5864 C C . GLU B 1 268 ? -61.838 32.499 49.237 1.00 43.49 268 GLU B C 1
ATOM 5865 O O . GLU B 1 268 ? -61.718 32.965 50.375 1.00 47.82 268 GLU B O 1
ATOM 5871 N N . THR B 1 269 ? -62.871 31.723 48.894 1.00 42.54 269 THR B N 1
ATOM 5872 C CA . THR B 1 269 ? -63.844 31.311 49.900 1.00 45.64 269 THR B CA 1
ATOM 5873 C C . THR B 1 269 ? -63.313 30.210 50.810 1.00 42.57 269 THR B C 1
ATOM 5874 O O . THR B 1 269 ? -63.927 29.940 51.846 1.00 42.33 269 THR B O 1
ATOM 5878 N N . ILE B 1 270 ? -62.211 29.557 50.436 1.00 39.78 270 ILE B N 1
ATOM 5879 C CA . ILE B 1 270 ? -61.536 28.646 51.355 1.00 42.15 270 ILE B CA 1
ATOM 5880 C C . ILE B 1 270 ? -60.587 29.410 52.271 1.00 42.66 270 ILE B C 1
ATOM 5881 O O . ILE B 1 270 ? -60.560 29.181 53.486 1.00 42.56 270 ILE B O 1
ATOM 5886 N N . ARG B 1 271 ? -59.802 30.336 51.710 1.00 43.89 271 ARG B N 1
ATOM 5887 C CA . ARG B 1 271 ? -58.889 31.129 52.526 1.00 43.40 271 ARG B CA 1
ATOM 5888 C C . ARG B 1 271 ? -59.647 32.038 53.485 1.00 45.68 271 ARG B C 1
ATOM 5889 O O . ARG B 1 271 ? -59.255 32.191 54.648 1.00 49.20 271 ARG B O 1
ATOM 5897 N N . HIS B 1 272 ? -60.745 32.630 53.024 1.00 41.49 272 HIS B N 1
ATOM 5898 C CA . HIS B 1 272 ? -61.601 33.491 53.835 1.00 47.27 272 HIS B CA 1
ATOM 5899 C C . HIS B 1 272 ? -62.974 32.829 53.860 1.00 45.94 272 HIS B C 1
ATOM 5900 O O . HIS B 1 272 ? -63.848 33.146 53.050 1.00 44.99 272 HIS B O 1
ATOM 5907 N N . SER B 1 273 ? -63.158 31.909 54.799 1.00 43.01 273 SER B N 1
ATOM 5908 C CA . SER B 1 273 ? -64.351 31.082 54.854 1.00 43.14 273 SER B CA 1
ATOM 5909 C C . SER B 1 273 ? -65.362 31.656 55.836 1.00 39.42 273 SER B C 1
ATOM 5910 O O . SER B 1 273 ? -65.019 32.380 56.773 1.00 42.62 273 SER B O 1
ATOM 5913 N N . ARG B 1 274 ? -66.626 31.322 55.600 1.00 39.50 274 ARG B N 1
ATOM 5914 C CA . ARG B 1 274 ? -67.730 31.709 56.466 1.00 43.43 274 ARG B CA 1
ATOM 5915 C C . ARG B 1 274 ? -68.406 30.449 56.984 1.00 43.47 274 ARG B C 1
ATOM 5916 O O . ARG B 1 274 ? -68.536 29.461 56.252 1.00 43.88 274 ARG B O 1
ATOM 5924 N N . HIS B 1 275 ? -68.845 30.485 58.240 1.00 38.04 275 HIS B N 1
ATOM 5925 C CA . HIS B 1 275 ? -69.281 29.277 58.924 1.00 40.16 275 HIS B CA 1
ATOM 5926 C C . HIS B 1 275 ? -70.542 29.543 59.730 1.00 43.51 275 HIS B C 1
ATOM 5927 O O . HIS B 1 275 ? -70.748 30.642 60.249 1.00 44.46 275 HIS B O 1
ATOM 5934 N N . VAL B 1 276 ? -71.383 28.517 59.830 1.00 40.85 276 VAL B N 1
ATOM 5935 C CA . VAL B 1 276 ? -72.512 28.506 60.750 1.00 38.11 276 VAL B CA 1
ATOM 5936 C C . VAL B 1 276 ? -72.301 27.337 61.706 1.00 40.48 276 VAL B C 1
ATOM 5937 O O . VAL B 1 276 ? -72.120 26.191 61.272 1.00 37.91 276 VAL B O 1
ATOM 5941 N N . PHE B 1 277 ? -72.290 27.633 63.001 1.00 42.07 277 PHE B N 1
ATOM 5942 C CA . PHE B 1 277 ? -72.120 26.638 64.057 1.00 41.32 277 PHE B CA 1
ATOM 5943 C C . PHE B 1 277 ? -73.364 26.721 64.933 1.00 43.57 277 PHE B C 1
ATOM 5944 O O . PHE B 1 277 ? -73.469 27.604 65.791 1.00 45.05 277 PHE B O 1
ATOM 5952 N N . GLY B 1 278 ? -74.304 25.803 64.720 1.00 41.29 278 GLY B N 1
ATOM 5953 C CA . GLY B 1 278 ? -75.582 25.900 65.391 1.00 39.24 278 GLY B CA 1
ATOM 5954 C C . GLY B 1 278 ? -76.322 27.127 64.909 1.00 44.88 278 GLY B C 1
ATOM 5955 O O . GLY B 1 278 ? -76.690 27.213 63.733 1.00 44.21 278 GLY B O 1
ATOM 5956 N N . ASN B 1 279 ? -76.576 28.070 65.814 1.00 45.43 279 ASN B N 1
ATOM 5957 C CA . ASN B 1 279 ? -77.128 29.363 65.441 1.00 42.41 279 ASN B CA 1
ATOM 5958 C C . ASN B 1 279 ? -76.074 30.458 65.324 1.00 44.02 279 ASN B C 1
ATOM 5959 O O . ASN B 1 279 ? -76.408 31.567 64.898 1.00 48.82 279 ASN B O 1
ATOM 5964 N N . GLU B 1 280 ? -74.827 30.188 65.697 1.00 41.06 280 GLU B N 1
ATOM 5965 C CA . GLU B 1 280 ? -73.771 31.187 65.610 1.00 43.69 280 GLU B CA 1
ATOM 5966 C C . GLU B 1 280 ? -73.118 31.164 64.233 1.00 45.93 280 GLU B C 1
ATOM 5967 O O . GLU B 1 280 ? -73.116 30.143 63.540 1.00 44.40 280 GLU B O 1
ATOM 5973 N N . THR B 1 281 ? -72.564 32.311 63.840 1.00 45.57 281 THR B N 1
ATOM 5974 C CA . THR B 1 281 ? -71.803 32.433 62.605 1.00 44.27 281 THR B CA 1
ATOM 5975 C C . THR B 1 281 ? -70.484 33.130 62.893 1.00 42.05 281 THR B C 1
ATOM 5976 O O . THR B 1 281 ? -70.366 33.896 63.852 1.00 46.67 281 THR B O 1
ATOM 5980 N N . TYR B 1 282 ? -69.489 32.851 62.057 1.00 42.29 282 TYR B N 1
ATOM 5981 C CA . TYR B 1 282 ? -68.194 33.500 62.190 1.00 42.56 282 TYR B CA 1
ATOM 5982 C C . TYR B 1 282 ? -67.458 33.410 60.863 1.00 42.88 282 TYR B C 1
ATOM 5983 O O . TYR B 1 282 ? -67.756 32.557 60.021 1.00 43.12 282 TYR B O 1
ATOM 5992 N N . GLU B 1 283 ? -66.510 34.320 60.681 1.00 44.75 283 GLU B N 1
ATOM 5993 C CA . GLU B 1 283 ? -65.571 34.255 59.574 1.00 38.94 283 GLU B CA 1
ATOM 5994 C C . GLU B 1 283 ? -64.247 33.698 60.075 1.00 44.30 283 GLU B C 1
ATOM 5995 O O . GLU B 1 283 ? -63.840 33.946 61.213 1.00 46.70 283 GLU B O 1
ATOM 6001 N N . MET B 1 284 ? -63.578 32.935 59.218 1.00 43.25 284 MET B N 1
ATOM 6002 C CA . MET B 1 284 ? -62.253 32.405 59.514 1.00 44.51 284 MET B CA 1
ATOM 6003 C C . MET B 1 284 ? -61.321 32.901 58.419 1.00 50.99 284 MET B C 1
ATOM 6004 O O . MET B 1 284 ? -61.388 32.430 57.278 1.00 48.83 284 MET B O 1
ATOM 6009 N N . ILE B 1 285 ? -60.465 33.857 58.762 1.00 51.29 285 ILE B N 1
ATOM 6010 C CA . ILE B 1 285 ? -59.515 34.433 57.820 1.00 51.44 285 ILE B CA 1
ATOM 6011 C C . ILE B 1 285 ? -58.190 33.711 58.003 1.00 51.11 285 ILE B C 1
ATOM 6012 O O . ILE B 1 285 ? -57.578 33.773 59.076 1.00 49.66 285 ILE B O 1
ATOM 6017 N N . GLY B 1 286 ? -57.757 33.014 56.961 1.00 46.56 286 GLY B N 1
ATOM 6018 C CA . GLY B 1 286 ? -56.664 32.077 57.073 1.00 46.87 286 GLY B CA 1
ATOM 6019 C C . GLY B 1 286 ? -57.130 30.763 57.672 1.00 50.13 286 GLY B C 1
ATOM 6020 O O . GLY B 1 286 ? -58.257 30.614 58.150 1.00 47.83 286 GLY B O 1
ATOM 6021 N N . GLY B 1 287 ? -56.227 29.790 57.654 1.00 56.84 287 GLY B N 1
ATOM 6022 C CA . GLY B 1 287 ? -56.547 28.452 58.109 1.00 50.58 287 GLY B CA 1
ATOM 6023 C C . GLY B 1 287 ? -57.383 27.710 57.084 1.00 50.92 287 GLY B C 1
ATOM 6024 O O . GLY B 1 287 ? -58.126 28.330 56.319 1.00 53.13 287 GLY B O 1
ATOM 6025 N N . ASN B 1 288 ? -57.299 26.384 57.067 1.00 56.24 288 ASN B N 1
ATOM 6026 C CA . ASN B 1 288 ? -58.027 25.598 56.083 1.00 61.35 288 ASN B CA 1
ATOM 6027 C C . ASN B 1 288 ? -59.107 24.778 56.762 1.00 58.49 288 ASN B C 1
ATOM 6028 O O . ASN B 1 288 ? -58.786 23.897 57.574 1.00 60.41 288 ASN B O 1
ATOM 6033 N N . PRO B 1 289 ? -60.383 25.016 56.469 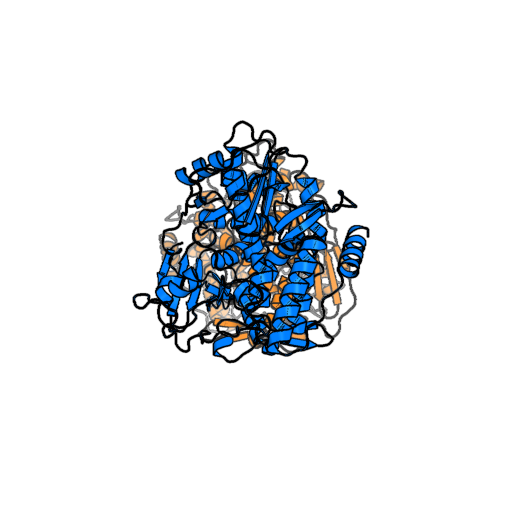1.00 63.01 289 PRO B N 1
ATOM 6034 C CA . PRO B 1 289 ? -61.431 24.161 57.038 1.00 68.85 289 PRO B CA 1
ATOM 6035 C C . PRO B 1 289 ? -61.397 22.779 56.401 1.00 73.42 289 PRO B C 1
ATOM 6036 O O . PRO B 1 289 ? -61.384 22.644 55.175 1.00 77.09 289 PRO B O 1
ATOM 6040 N N . SER B 1 290 ? -61.373 21.748 57.240 1.00 75.67 290 SER B N 1
ATOM 6041 C CA . SER B 1 290 ? -61.491 20.399 56.711 1.00 77.81 290 SER B CA 1
ATOM 6042 C C . SER B 1 290 ? -62.925 20.167 56.235 1.00 79.28 290 SER B C 1
ATOM 6043 O O . SER B 1 290 ? -63.868 20.832 56.676 1.00 86.75 290 SER B O 1
ATOM 6046 N N . GLY B 1 291 ? -63.079 19.213 55.318 1.00 78.95 291 GLY B N 1
ATOM 6047 C CA . GLY B 1 291 ? -64.354 18.929 54.684 1.00 81.19 291 GLY B CA 1
ATOM 6048 C C . GLY B 1 291 ? -64.712 19.864 53.545 1.00 80.28 291 GLY B C 1
ATOM 6049 O O . GLY B 1 291 ? -65.844 19.807 53.039 1.00 73.15 291 GLY B O 1
ATOM 6050 N N . CYS B 1 292 ? -63.780 20.712 53.125 1.00 75.32 292 CYS B N 1
ATOM 6051 C CA . CYS B 1 292 ? -63.924 21.562 51.956 1.00 71.50 292 CYS B CA 1
ATOM 6052 C C . CYS B 1 292 ? -63.468 20.777 50.728 1.00 70.18 292 CYS B C 1
ATOM 6053 O O . CYS B 1 292 ? -62.768 19.766 50.835 1.00 67.62 292 CYS B O 1
ATOM 6056 N N . VAL B 1 293 ? -63.902 21.227 49.552 1.00 70.62 293 VAL B N 1
ATOM 6057 C CA . VAL B 1 293 ? -63.445 20.608 48.314 1.00 65.80 293 VAL B CA 1
ATOM 6058 C C . VAL B 1 293 ? -61.925 20.624 48.210 1.00 73.85 293 VAL B C 1
ATOM 6059 O O . VAL B 1 293 ? -61.270 21.654 48.407 1.00 71.94 293 VAL B O 1
ATOM 6063 N N . GLY B 1 294 ? -61.355 19.452 47.918 1.00 73.00 294 GLY B N 1
ATOM 6064 C CA . GLY B 1 294 ? -59.913 19.326 47.778 1.00 61.52 294 GLY B CA 1
ATOM 6065 C C . GLY B 1 294 ? -59.139 19.734 49.009 1.00 63.53 294 GLY B C 1
ATOM 6066 O O . GLY B 1 294 ? -58.016 20.232 48.884 1.00 61.36 294 GLY B O 1
ATOM 6067 N N . THR B 1 295 ? -59.707 19.536 50.202 1.00 69.87 295 THR B N 1
ATOM 6068 C CA . THR B 1 295 ? -59.021 19.992 51.408 1.00 67.95 295 THR B CA 1
ATOM 6069 C C . THR B 1 295 ? -57.713 19.252 51.645 1.00 61.30 295 THR B C 1
ATOM 6070 O O . THR B 1 295 ? -56.744 19.857 52.116 1.00 61.67 295 THR B O 1
ATOM 6074 N N . SER B 1 296 ? -57.654 17.961 51.310 1.00 56.18 296 SER B N 1
ATOM 6075 C CA . SER B 1 296 ? -56.395 17.236 51.425 1.00 60.02 296 SER B CA 1
ATOM 6076 C C . SER B 1 296 ? -55.392 17.688 50.370 1.00 56.48 296 SER B C 1
ATOM 6077 O O . SER B 1 296 ? -54.192 17.793 50.652 1.00 59.05 296 SER B O 1
ATOM 6080 N N . ILE B 1 297 ? -55.864 17.977 49.155 1.00 50.25 297 ILE B N 1
ATOM 6081 C CA . ILE B 1 297 ? -54.958 18.410 48.095 1.00 52.22 297 ILE B CA 1
ATOM 6082 C C . ILE B 1 297 ? -54.379 19.785 48.405 1.00 54.18 297 ILE B C 1
ATOM 6083 O O . ILE B 1 297 ? -53.178 20.020 48.228 1.00 51.14 297 ILE B O 1
ATOM 6088 N N . ILE B 1 298 ? -55.211 20.706 48.892 1.00 53.90 298 ILE B N 1
ATOM 6089 C CA . ILE B 1 298 ? -54.730 22.053 49.185 1.00 52.57 298 ILE B CA 1
ATOM 6090 C C . ILE B 1 298 ? -53.781 22.046 50.379 1.00 52.24 298 ILE B C 1
ATOM 6091 O O . ILE B 1 298 ? -52.744 22.719 50.364 1.00 54.53 298 ILE B O 1
ATOM 6096 N N . ASN B 1 299 ? -54.108 21.285 51.428 1.00 50.66 299 ASN B N 1
ATOM 6097 C CA . ASN B 1 299 ? -53.209 21.199 52.575 1.00 55.46 299 ASN B CA 1
ATOM 6098 C C . ASN B 1 299 ? -51.885 20.549 52.202 1.00 54.19 299 ASN B C 1
ATOM 6099 O O . ASN B 1 299 ? -50.826 20.962 52.687 1.00 57.10 299 ASN B O 1
ATOM 6104 N N . THR B 1 300 ? -51.926 19.516 51.359 1.00 52.74 300 THR B N 1
ATOM 6105 C CA . THR B 1 300 ? -50.691 18.850 50.966 1.00 53.07 300 THR B CA 1
ATOM 6106 C C . THR B 1 300 ? -49.816 19.761 50.117 1.00 55.10 300 THR B C 1
ATOM 6107 O O . THR B 1 300 ? -48.590 19.779 50.278 1.00 55.43 300 THR B O 1
ATOM 6111 N N . ILE B 1 301 ? -50.429 20.543 49.225 1.00 56.83 301 ILE B N 1
ATOM 6112 C CA . ILE B 1 301 ? -49.654 21.466 48.403 1.00 53.79 301 ILE B CA 1
ATOM 6113 C C . ILE B 1 301 ? -49.044 22.563 49.263 1.00 52.52 301 ILE B C 1
ATOM 6114 O O . ILE B 1 301 ? -47.860 22.890 49.125 1.00 55.57 301 ILE B O 1
ATOM 6119 N N . ILE B 1 302 ? -49.829 23.128 50.183 1.00 50.70 302 ILE B N 1
ATOM 6120 C CA . ILE B 1 302 ? -49.309 24.185 51.044 1.00 52.81 302 ILE B CA 1
ATOM 6121 C C . ILE B 1 302 ? -48.209 23.641 51.948 1.00 55.02 302 ILE B C 1
ATOM 6122 O O . ILE B 1 302 ? -47.220 24.327 52.232 1.00 63.55 302 ILE B O 1
ATOM 6127 N N . ASN B 1 303 ? -48.346 22.389 52.391 1.00 51.94 303 ASN B N 1
ATOM 6128 C CA . ASN B 1 303 ? -47.304 21.793 53.219 1.00 57.01 303 ASN B CA 1
ATOM 6129 C C . ASN B 1 303 ? -46.010 21.614 52.434 1.00 55.48 303 ASN B C 1
ATOM 6130 O O . ASN B 1 303 ? -44.918 21.838 52.969 1.00 52.35 303 ASN B O 1
ATOM 6135 N N . ASN B 1 304 ? -46.114 21.226 51.161 1.00 51.10 304 ASN B N 1
ATOM 6136 C CA . ASN B 1 304 ? -44.921 21.080 50.334 1.00 54.90 304 ASN B CA 1
ATOM 6137 C C . ASN B 1 304 ? -44.237 22.422 50.098 1.00 61.59 304 ASN B C 1
ATOM 6138 O O . ASN B 1 304 ? -43.003 22.500 50.088 1.00 63.68 304 ASN B O 1
ATOM 6143 N N . ILE B 1 305 ? -45.019 23.491 49.920 1.00 60.34 305 ILE B N 1
ATOM 6144 C CA . ILE B 1 305 ? -44.429 24.809 49.707 1.00 60.46 305 ILE B CA 1
ATOM 6145 C C . ILE B 1 305 ? -43.710 25.281 50.961 1.00 61.22 305 ILE B C 1
ATOM 6146 O O . ILE B 1 305 ? -42.636 25.891 50.886 1.00 65.96 305 ILE B O 1
ATOM 6151 N N . CYS B 1 306 ? -44.279 24.995 52.132 1.00 57.42 306 CYS B N 1
ATOM 6152 C CA . CYS B 1 306 ? -43.692 25.483 53.372 1.00 59.68 306 CYS B CA 1
ATOM 6153 C C . CYS B 1 306 ? -42.400 24.750 53.702 1.00 63.86 306 CYS B C 1
ATOM 6154 O O . CYS B 1 306 ? -41.421 25.371 54.132 1.00 66.88 306 CYS B O 1
ATOM 6157 N N . VAL B 1 307 ? -42.379 23.428 53.522 1.00 64.62 307 VAL B N 1
ATOM 6158 C CA . VAL B 1 307 ? -41.163 22.671 53.795 1.00 66.85 307 VAL B CA 1
ATOM 6159 C C . VAL B 1 307 ? -40.063 23.054 52.814 1.00 67.32 307 VAL B C 1
ATOM 6160 O O . VAL B 1 307 ? -38.892 23.186 53.192 1.00 68.18 307 VAL B O 1
ATOM 6164 N N . LEU B 1 308 ? -40.420 23.261 51.544 1.00 61.19 308 LEU B N 1
ATOM 6165 C CA . LEU B 1 308 ? -39.421 23.673 50.565 1.00 63.09 308 LEU B CA 1
ATOM 6166 C C . LEU B 1 308 ? -38.882 25.066 50.861 1.00 70.83 308 LEU B C 1
ATOM 6167 O O . LEU B 1 308 ? -37.701 25.334 50.616 1.00 71.96 308 LEU B O 1
ATOM 6172 N N . SER B 1 309 ? -39.723 25.961 51.391 1.00 70.05 309 SER B N 1
ATOM 6173 C CA . SER B 1 309 ? -39.258 27.309 51.703 1.00 70.37 309 SER B CA 1
ATOM 6174 C C . SER B 1 309 ? -38.233 27.297 52.829 1.00 74.77 309 SER B C 1
ATOM 6175 O O . SER B 1 309 ? -37.361 28.172 52.882 1.00 76.45 309 SER B O 1
ATOM 6178 N N . ALA B 1 310 ? -38.323 26.323 53.734 1.00 72.49 310 ALA B N 1
ATOM 6179 C CA . ALA B 1 310 ? -37.291 26.150 54.748 1.00 74.51 310 ALA B CA 1
ATOM 6180 C C . ALA B 1 310 ? -36.057 25.472 54.167 1.00 75.24 310 ALA B C 1
ATOM 6181 O O . ALA B 1 310 ? -34.927 25.794 54.552 1.00 76.03 310 ALA B O 1
ATOM 6183 N N . LEU B 1 311 ? -36.259 24.521 53.250 1.00 72.45 311 LEU B N 1
ATOM 6184 C CA . LEU B 1 311 ? -35.140 23.772 52.691 1.00 68.46 311 LEU B CA 1
ATOM 6185 C C . LEU B 1 311 ? -34.202 24.660 51.881 1.00 76.14 311 LEU B C 1
ATOM 6186 O O . LEU B 1 311 ? -32.990 24.416 51.860 1.00 79.50 311 LEU B O 1
ATOM 6191 N N . ILE B 1 312 ? -34.729 25.693 51.215 1.00 76.56 312 ILE B N 1
ATOM 6192 C CA . ILE B 1 312 ? -33.879 26.508 50.351 1.00 79.27 312 ILE B CA 1
ATOM 6193 C C . ILE B 1 312 ? -32.898 27.336 51.171 1.00 79.90 312 ILE B C 1
ATOM 6194 O O . ILE B 1 312 ? -31.812 27.683 50.690 1.00 80.83 312 ILE B O 1
ATOM 6199 N N . GLN B 1 313 ? -33.229 27.626 52.428 1.00 74.39 313 GLN B N 1
ATOM 6200 C CA . GLN B 1 313 ? -32.335 28.431 53.250 1.00 77.07 313 GLN B CA 1
ATOM 6201 C C . GLN B 1 313 ? -31.072 27.676 53.645 1.00 82.04 313 GLN B C 1
ATOM 6202 O O . GLN B 1 313 ? -30.074 28.309 54.007 1.00 88.04 313 GLN B O 1
ATOM 6208 N N . HIS B 1 314 ? -31.095 26.351 53.588 1.00 82.75 314 HIS B N 1
ATOM 6209 C CA . HIS B 1 314 ? -29.933 25.555 53.971 1.00 83.25 314 HIS B CA 1
ATOM 6210 C C . HIS B 1 314 ? -28.866 25.629 52.881 1.00 83.69 314 HIS B C 1
ATOM 6211 O O . HIS B 1 314 ? -29.190 25.503 51.695 1.00 73.33 314 HIS B O 1
ATOM 6218 N N . PRO B 1 315 ? -27.597 25.834 53.244 1.00 85.73 315 PRO B N 1
ATOM 6219 C CA . PRO B 1 315 ? -26.538 25.897 52.221 1.00 81.67 315 PRO B CA 1
ATOM 6220 C C . PRO B 1 315 ? -26.419 24.638 51.379 1.00 82.89 315 PRO B C 1
ATOM 6221 O O . PRO B 1 315 ? -26.061 24.727 50.198 1.00 81.84 315 PRO B O 1
ATOM 6225 N N . ASP B 1 316 ? -26.710 23.469 51.948 1.00 82.95 316 ASP B N 1
ATOM 6226 C CA . ASP B 1 316 ? -26.517 22.199 51.260 1.00 82.48 316 ASP B CA 1
ATOM 6227 C C . ASP B 1 316 ? -27.676 21.808 50.352 1.00 83.19 316 ASP B C 1
ATOM 6228 O O . ASP B 1 316 ? -27.588 20.766 49.692 1.00 83.56 316 ASP B O 1
ATOM 6233 N N . PHE B 1 317 ? -28.750 22.595 50.300 1.00 81.42 317 PHE B N 1
ATOM 6234 C CA . PHE B 1 317 ? -29.901 22.212 49.491 1.00 78.14 317 PHE B CA 1
ATOM 6235 C C . PHE B 1 317 ? -29.538 22.131 48.016 1.00 73.33 317 PHE B C 1
ATOM 6236 O O . PHE B 1 317 ? -28.780 22.953 47.494 1.00 77.25 317 PHE B O 1
ATOM 6244 N N . SER B 1 318 ? -30.099 21.130 47.342 1.00 72.81 318 SER B N 1
ATOM 6245 C CA . SER B 1 318 ? -30.091 21.059 45.893 1.00 73.13 318 SER B CA 1
ATOM 6246 C C . SER B 1 318 ? -31.493 20.729 45.404 1.00 79.98 318 SER B C 1
ATOM 6247 O O . SER B 1 318 ? -32.186 19.899 46.007 1.00 73.46 318 SER B O 1
ATOM 6250 N N . PRO B 1 319 ? -31.944 21.367 44.321 1.00 83.72 319 PRO B N 1
ATOM 6251 C CA . PRO B 1 319 ? -33.250 21.003 43.745 1.00 82.21 319 PRO B CA 1
ATOM 6252 C C . PRO B 1 319 ? -33.325 19.549 43.313 1.00 79.19 319 PRO B C 1
ATOM 6253 O O . PRO B 1 319 ? -34.413 18.958 43.333 1.00 84.58 319 PRO B O 1
ATOM 6257 N N . GLU B 1 320 ? -32.206 18.966 42.896 1.00 81.76 320 GLU B N 1
ATOM 6258 C CA . GLU B 1 320 ? -32.155 17.602 42.392 1.00 78.44 320 GLU B CA 1
ATOM 6259 C C . GLU B 1 320 ? -31.901 16.576 43.493 1.00 75.49 320 GLU B C 1
ATOM 6260 O O . GLU B 1 320 ? -31.703 15.396 43.187 1.00 71.81 320 GLU B O 1
ATOM 6266 N N . SER B 1 321 ? -31.902 16.991 44.759 1.00 69.62 321 SER B N 1
ATOM 6267 C CA . SER B 1 321 ? -31.506 16.118 45.860 1.00 71.55 321 SER B CA 1
ATOM 6268 C C . SER B 1 321 ? -32.456 16.265 47.049 1.00 75.16 321 SER B C 1
ATOM 6269 O O . SER B 1 321 ? -32.035 16.375 48.202 1.00 68.52 321 SER B O 1
ATOM 6272 N N . PHE B 1 322 ? -33.760 16.255 46.780 1.00 74.37 322 PHE B N 1
ATOM 6273 C CA . PHE B 1 322 ? -34.748 16.279 47.851 1.00 71.28 322 PHE B CA 1
ATOM 6274 C C . PHE B 1 322 ? -35.989 15.515 47.414 1.00 67.88 322 PHE B C 1
ATOM 6275 O O . PHE B 1 322 ? -36.285 15.410 46.220 1.00 68.36 322 PHE B O 1
ATOM 6283 N N . ARG B 1 323 ? -36.711 14.980 48.397 1.00 72.60 323 ARG B N 1
ATOM 6284 C CA . ARG B 1 323 ? -38.018 14.385 48.149 1.00 67.47 323 ARG B CA 1
ATOM 6285 C C . ARG B 1 323 ? -38.893 14.591 49.375 1.00 62.15 323 ARG B C 1
ATOM 6286 O O . ARG B 1 323 ? -38.455 14.346 50.503 1.00 60.41 323 ARG B O 1
ATOM 6294 N N . ILE B 1 324 ? -40.122 15.044 49.144 1.00 59.18 324 ILE B N 1
ATOM 6295 C CA . ILE B 1 324 ? -41.127 15.196 50.187 1.00 57.63 324 ILE B CA 1
ATOM 6296 C C . ILE B 1 324 ? -42.261 14.221 49.897 1.00 57.93 324 ILE B C 1
ATOM 6297 O O . ILE B 1 324 ? -42.567 13.922 48.738 1.00 53.40 324 ILE B O 1
ATOM 6302 N N . LEU B 1 325 ? -42.857 13.687 50.962 1.00 56.36 325 LEU B N 1
ATOM 6303 C CA . LEU B 1 325 ? -44.074 12.889 50.850 1.00 55.58 325 LEU B CA 1
ATOM 6304 C C . LEU B 1 325 ? -45.024 13.338 51.947 1.00 51.70 325 LEU B C 1
ATOM 6305 O O . LEU B 1 325 ? -44.709 13.204 53.133 1.00 50.89 325 LEU B O 1
ATOM 6310 N N . ALA B 1 326 ? -46.182 13.864 51.557 1.00 49.84 326 ALA B N 1
ATOM 6311 C CA . ALA B 1 326 ? -47.063 14.515 52.513 1.00 49.00 326 ALA B CA 1
ATOM 6312 C C . ALA B 1 326 ? -48.510 14.116 52.268 1.00 46.84 326 ALA B C 1
ATOM 6313 O O . ALA B 1 326 ? -48.899 13.749 51.156 1.00 46.13 326 ALA B O 1
ATOM 6315 N N . TYR B 1 327 ? -49.298 14.192 53.338 1.00 49.36 327 TYR B N 1
ATOM 6316 C CA . TYR B 1 327 ? -50.744 13.993 53.279 1.00 46.15 327 TYR B CA 1
ATOM 6317 C C . TYR B 1 327 ? -51.326 14.914 54.346 1.00 48.61 327 TYR B C 1
ATOM 6318 O O . TYR B 1 327 ? -51.357 14.553 55.527 1.00 51.08 327 TYR B O 1
ATOM 6327 N N . GLY B 1 328 ? -51.754 16.101 53.932 1.00 49.75 328 GLY B N 1
ATOM 6328 C CA . GLY B 1 328 ? -52.186 17.088 54.907 1.00 54.55 328 GLY B CA 1
ATOM 6329 C C . GLY B 1 328 ? -51.018 17.500 55.781 1.00 55.17 328 GLY B C 1
ATOM 6330 O O . GLY B 1 328 ? -49.952 17.886 55.291 1.00 59.98 328 GLY B O 1
ATOM 6331 N N . ASP B 1 329 ? -51.210 17.406 57.096 1.00 49.76 329 ASP B N 1
ATOM 6332 C CA . ASP B 1 329 ? -50.163 17.757 58.047 1.00 52.62 329 ASP B CA 1
ATOM 6333 C C . ASP B 1 329 ? -49.128 16.653 58.237 1.00 60.40 329 ASP B C 1
ATOM 6334 O O . ASP B 1 329 ? -48.112 16.888 58.899 1.00 62.78 329 ASP B O 1
ATOM 6339 N N . ASP B 1 330 ? -49.358 15.462 57.689 1.00 54.18 330 ASP B N 1
ATOM 6340 C CA . ASP B 1 330 ? -48.455 14.332 57.869 1.00 53.07 330 ASP B CA 1
ATOM 6341 C C . ASP B 1 330 ? -47.375 14.386 56.793 1.00 52.04 330 ASP B C 1
ATOM 6342 O O . ASP B 1 330 ? -47.687 14.349 55.598 1.00 53.47 330 ASP B O 1
ATOM 6347 N N . VAL B 1 331 ? -46.110 14.453 57.212 1.00 52.45 331 VAL B N 1
ATOM 6348 C CA . VAL B 1 331 ? -44.992 14.716 56.309 1.00 57.00 331 VAL B CA 1
ATOM 6349 C C . VAL B 1 331 ? -43.827 13.790 56.638 1.00 53.85 331 VAL B C 1
ATOM 6350 O O . VAL B 1 331 ? -43.522 13.548 57.810 1.00 53.61 331 VAL B O 1
ATOM 6354 N N . ILE B 1 332 ? -43.170 13.282 55.596 1.00 51.27 332 ILE B N 1
ATOM 6355 C CA . ILE B 1 332 ? -41.808 12.774 55.688 1.00 57.27 332 ILE B CA 1
ATOM 6356 C C . ILE B 1 332 ? -41.018 13.353 54.523 1.00 58.85 332 ILE B C 1
ATOM 6357 O O . ILE B 1 332 ? -41.574 13.668 53.466 1.00 58.61 332 ILE B O 1
ATOM 6362 N N . TYR B 1 333 ? -39.711 13.507 54.725 1.00 67.26 333 TYR B N 1
ATOM 6363 C CA . TYR B 1 333 ? -38.852 14.109 53.715 1.00 66.46 333 TYR B CA 1
ATOM 6364 C C . TYR B 1 333 ? -37.426 13.611 53.899 1.00 69.12 333 TYR B C 1
ATOM 6365 O O . TYR B 1 333 ? -37.042 13.145 54.975 1.00 65.32 333 TYR B O 1
ATOM 6374 N N . GLY B 1 334 ? -36.648 13.721 52.832 1.00 73.12 334 GLY B N 1
ATOM 6375 C CA . GLY B 1 334 ? -35.238 13.374 52.881 1.00 74.61 334 GLY B CA 1
ATOM 6376 C C . GLY B 1 334 ? -34.445 14.216 51.909 1.00 73.83 334 GLY B C 1
ATOM 6377 O O . GLY B 1 334 ? -34.930 14.579 50.833 1.00 75.18 334 GLY B O 1
ATOM 6378 N N . CYS B 1 335 ? -33.204 14.519 52.291 1.00 78.65 335 CYS B N 1
ATOM 6379 C CA . CYS B 1 335 ? -32.291 15.273 51.446 1.00 80.42 335 CYS B CA 1
ATOM 6380 C C . CYS B 1 335 ? -30.917 14.623 51.485 1.00 79.55 335 CYS B C 1
ATOM 6381 O O . CYS B 1 335 ? -30.513 14.051 52.501 1.00 78.22 335 CYS B O 1
ATOM 6384 N N . ASP B 1 336 ? -30.214 14.695 50.362 1.00 82.99 336 ASP B N 1
ATOM 6385 C CA . ASP B 1 336 ? -28.829 14.231 50.270 1.00 83.86 336 ASP B CA 1
ATOM 6386 C C . ASP B 1 336 ? -27.938 15.376 49.811 1.00 82.55 336 ASP B C 1
ATOM 6387 O O . ASP B 1 336 ? -28.015 15.777 48.633 1.00 81.90 336 ASP B O 1
ATOM 6392 N N . PRO B 1 337 ? -27.072 15.943 50.668 1.00 79.17 337 PRO B N 1
ATOM 6393 C CA . PRO B 1 337 ? -26.824 15.716 52.099 1.00 82.36 337 PRO B CA 1
ATOM 6394 C C . PRO B 1 337 ? -28.010 16.076 52.993 1.00 85.09 337 PRO B C 1
ATOM 6395 O O . PRO B 1 337 ? -28.778 16.974 52.645 1.00 84.83 337 PRO B O 1
ATOM 6399 N N . PRO B 1 338 ? -28.146 15.386 54.127 1.00 81.56 338 PRO B N 1
ATOM 6400 C CA . PRO B 1 338 ? -29.345 15.560 54.956 1.00 81.61 338 PRO B CA 1
ATOM 6401 C C . PRO B 1 338 ? -29.481 16.978 55.489 1.00 80.37 338 PRO B C 1
ATOM 6402 O O . PRO B 1 338 ? -28.495 17.659 55.781 1.00 86.43 338 PRO B O 1
ATOM 6406 N N . ILE B 1 339 ? -30.732 17.419 55.600 1.00 79.19 339 ILE B N 1
ATOM 6407 C CA . ILE B 1 339 ? -31.088 18.697 56.204 1.00 70.94 339 ILE B CA 1
ATOM 6408 C C . ILE B 1 339 ? -31.957 18.390 57.418 1.00 70.68 339 ILE B C 1
ATOM 6409 O O . ILE B 1 339 ? -33.080 17.890 57.276 1.00 78.69 339 ILE B O 1
ATOM 6414 N N . HIS B 1 340 ? -31.440 18.686 58.608 1.00 73.81 340 HIS B N 1
ATOM 6415 C CA . HIS B 1 340 ? -32.065 18.226 59.837 1.00 72.23 340 HIS B CA 1
ATOM 6416 C C . HIS B 1 340 ? -33.365 18.978 60.120 1.00 75.98 340 HIS B C 1
ATOM 6417 O O . HIS B 1 340 ? -33.488 20.166 59.800 1.00 79.69 340 HIS B O 1
ATOM 6424 N N . PRO B 1 341 ? -34.356 18.305 60.715 1.00 76.41 341 PRO B N 1
ATOM 6425 C CA . PRO B 1 341 ? -35.611 18.991 61.070 1.00 76.21 341 PRO B CA 1
ATOM 6426 C C . PRO B 1 341 ? -35.428 20.162 62.017 1.00 73.64 341 PRO B C 1
ATOM 6427 O O . PRO B 1 341 ? -36.216 21.117 61.955 1.00 73.67 341 PRO B O 1
ATOM 6431 N N . SER B 1 342 ? -34.433 20.114 62.906 1.00 76.31 342 SER B N 1
ATOM 6432 C CA . SER B 1 342 ? -34.209 21.233 63.817 1.00 75.95 342 SER B CA 1
ATOM 6433 C C . SER B 1 342 ? -33.889 22.513 63.058 1.00 73.67 342 SER B C 1
ATOM 6434 O O . SER B 1 342 ? -34.212 23.610 63.527 1.00 67.90 342 SER B O 1
ATOM 6437 N N . PHE B 1 343 ? -33.252 22.394 61.888 1.00 70.81 343 PHE B N 1
ATOM 6438 C CA . PHE B 1 343 ? -33.052 23.559 61.036 1.00 69.72 343 PHE B CA 1
ATOM 6439 C C . PHE B 1 343 ? -34.376 24.112 60.524 1.00 76.97 343 PHE B C 1
ATOM 6440 O O . PHE B 1 343 ? -34.519 25.331 60.368 1.00 77.61 343 PHE B O 1
ATOM 6448 N N . ILE B 1 344 ? -35.353 23.237 60.267 1.00 79.11 344 ILE B N 1
ATOM 6449 C CA . ILE B 1 344 ? -36.655 23.698 59.797 1.00 73.25 344 ILE B CA 1
ATOM 6450 C C . ILE B 1 344 ? -37.435 24.350 60.931 1.00 69.97 344 ILE B C 1
ATOM 6451 O O . ILE B 1 344 ? -38.073 25.393 60.743 1.00 69.84 344 ILE B O 1
ATOM 6456 N N . LYS B 1 345 ? -37.391 23.759 62.128 1.00 68.74 345 LYS B N 1
ATOM 6457 C CA . LYS B 1 345 ? -38.110 24.341 63.257 1.00 67.69 345 LYS B CA 1
ATOM 6458 C C . LYS B 1 345 ? -37.542 25.697 63.640 1.00 73.55 345 LYS B C 1
ATOM 6459 O O . LYS B 1 345 ? -38.288 26.606 64.019 1.00 75.31 345 LYS B O 1
ATOM 6465 N N . GLU B 1 346 ? -36.221 25.861 63.544 1.00 78.75 346 GLU B N 1
ATOM 6466 C CA . GLU B 1 346 ? -35.638 27.149 63.900 1.00 79.12 346 GLU B CA 1
ATOM 6467 C C . GLU B 1 346 ? -36.099 28.230 62.935 1.00 74.47 346 GLU B C 1
ATOM 6468 O O . GLU B 1 346 ? -36.437 29.342 63.353 1.00 72.64 346 GLU B O 1
ATOM 6474 N N . PHE B 1 347 ? -36.124 27.911 61.643 1.00 70.29 347 PHE B N 1
ATOM 6475 C CA . PHE B 1 347 ? -36.597 28.845 60.627 1.00 71.24 347 PHE B CA 1
ATOM 6476 C C . PHE B 1 347 ? -38.102 29.085 60.719 1.00 75.56 347 PHE B C 1
ATOM 6477 O O . PHE B 1 347 ? -38.567 30.218 60.539 1.00 73.77 347 PHE B O 1
ATOM 6485 N N . TYR B 1 348 ? -38.882 28.032 60.992 1.00 75.82 348 TYR B N 1
ATOM 6486 C CA . TYR B 1 348 ? -40.329 28.194 61.114 1.00 69.49 348 TYR B CA 1
ATOM 6487 C C . TYR B 1 348 ? -40.685 29.106 62.281 1.00 72.28 348 TYR B C 1
ATOM 6488 O O . TYR B 1 348 ? -41.600 29.932 62.181 1.00 73.07 348 TYR B O 1
ATOM 6497 N N . ASP B 1 349 ? -39.966 28.972 63.397 1.00 72.08 349 ASP B N 1
ATOM 6498 C CA . ASP B 1 349 ? -40.281 29.759 64.583 1.00 73.44 349 ASP B CA 1
ATOM 6499 C C . ASP B 1 349 ? -40.040 31.245 64.355 1.00 74.58 349 ASP B C 1
ATOM 6500 O O . ASP B 1 349 ? -40.722 32.083 64.958 1.00 71.36 349 ASP B O 1
ATOM 6505 N N . ARG B 1 350 ? -39.076 31.590 63.502 1.00 73.30 350 ARG B N 1
ATOM 6506 C CA . ARG B 1 350 ? -38.689 32.982 63.312 1.00 79.77 350 ARG B CA 1
ATOM 6507 C C . ARG B 1 350 ? -39.544 33.704 62.273 1.00 80.54 350 ARG B C 1
ATOM 6508 O O . ARG B 1 350 ? -39.921 34.861 62.486 1.00 81.39 350 ARG B O 1
ATOM 6516 N N . TYR B 1 351 ? -39.868 33.047 61.157 1.00 78.74 351 TYR B N 1
ATOM 6517 C CA . TYR B 1 351 ? -40.494 33.717 60.024 1.00 79.58 351 TYR B CA 1
ATOM 6518 C C . TYR B 1 351 ? -41.938 33.308 59.757 1.00 79.41 351 TYR B C 1
ATOM 6519 O O . TYR B 1 351 ? -42.613 33.984 58.972 1.00 78.88 351 TYR B O 1
ATOM 6528 N N . THR B 1 352 ? -42.430 32.235 60.362 1.00 75.11 352 THR B N 1
ATOM 6529 C CA . THR B 1 352 ? -43.693 31.628 59.972 1.00 70.81 352 THR B CA 1
ATOM 6530 C C . THR B 1 352 ? -44.564 31.390 61.195 1.00 67.87 352 THR B C 1
ATOM 6531 O O . THR B 1 352 ? -44.060 31.304 62.320 1.00 69.92 352 THR B O 1
ATOM 6535 N N . PRO B 1 353 ? -45.884 31.298 61.010 1.00 67.16 353 PRO B N 1
ATOM 6536 C CA . PRO B 1 353 ? -46.763 30.859 62.102 1.00 64.63 353 PRO B CA 1
ATOM 6537 C C . PRO B 1 353 ? -46.836 29.349 62.266 1.00 65.01 353 PRO B C 1
ATOM 6538 O O . PRO B 1 353 ? -47.585 28.872 63.125 1.00 60.89 353 PRO B O 1
ATOM 6542 N N . LEU B 1 354 ? -46.095 28.592 61.459 1.00 62.20 354 LEU B N 1
ATOM 6543 C CA . LEU B 1 354 ? -46.086 27.140 61.565 1.00 62.70 354 LEU B CA 1
ATOM 6544 C C . LEU B 1 354 ? -45.392 26.695 62.848 1.00 66.13 354 LEU B C 1
ATOM 6545 O O . LEU B 1 354 ? -44.397 27.288 63.275 1.00 72.01 354 LEU B O 1
ATOM 6550 N N . VAL B 1 355 ? -45.915 25.637 63.461 1.00 66.56 355 VAL B N 1
ATOM 6551 C CA . VAL B 1 355 ? -45.400 25.118 64.725 1.00 65.54 355 VAL B CA 1
ATOM 6552 C C . VAL B 1 355 ? -45.005 23.661 64.514 1.00 65.93 355 VAL B C 1
ATOM 6553 O O . VAL B 1 355 ? -45.873 22.784 64.421 1.00 64.49 355 VAL B O 1
ATOM 6557 N N . VAL B 1 356 ? -43.701 23.399 64.440 1.00 67.38 356 VAL B N 1
ATOM 6558 C CA . VAL B 1 356 ? -43.164 22.045 64.333 1.00 66.68 356 VAL B CA 1
ATOM 6559 C C . VAL B 1 356 ? -42.655 21.598 65.698 1.00 74.98 356 VAL B C 1
ATOM 6560 O O . VAL B 1 356 ? -42.061 22.388 66.440 1.00 74.62 356 VAL B O 1
ATOM 6564 N N . THR B 1 357 ? -42.892 20.331 66.038 1.00 78.42 357 THR B N 1
ATOM 6565 C CA . THR B 1 357 ? -42.501 19.750 67.317 1.00 82.02 357 THR B CA 1
ATOM 6566 C C . THR B 1 357 ? -41.911 18.360 67.103 1.00 88.19 357 THR B C 1
ATOM 6567 O O . THR B 1 357 ? -42.198 17.712 66.087 1.00 85.33 357 THR B O 1
ATOM 6571 N N . PRO B 1 358 ? -41.025 17.909 68.006 1.00 91.67 358 PRO B N 1
ATOM 6572 C CA . PRO B 1 358 ? -40.537 16.519 67.909 1.00 88.51 358 PRO B CA 1
ATOM 6573 C C . PRO B 1 358 ? -41.625 15.485 68.135 1.00 91.52 358 PRO B C 1
ATOM 6574 O O . PRO B 1 358 ? -41.703 14.502 67.389 1.00 89.72 358 PRO B O 1
ATOM 6578 N N . ALA B 1 359 ? -42.476 15.695 69.146 1.00 93.37 359 ALA B N 1
ATOM 6579 C CA . ALA B 1 359 ? -43.583 14.797 69.494 1.00 98.52 359 ALA B CA 1
ATOM 6580 C C . ALA B 1 359 ? -43.132 13.345 69.675 1.00 104.68 359 ALA B C 1
ATOM 6581 O O . ALA B 1 359 ? -43.857 12.406 69.346 1.00 102.29 359 ALA B O 1
ATOM 6583 N N . ASN B 1 360 ? -41.885 13.151 70.123 1.00 111.77 360 ASN B N 1
ATOM 6584 C CA . ASN B 1 360 ? -41.345 11.816 70.352 1.00 110.35 360 ASN B CA 1
ATOM 6585 C C . ASN B 1 360 ? -41.555 11.505 71.832 1.00 114.36 360 ASN B C 1
ATOM 6586 O O . ASN B 1 360 ? -42.647 11.049 72.218 1.00 113.30 360 ASN B O 1
ATOM 6588 N N . LYS B 1 361 ? -40.552 11.702 72.677 1.00 117.11 361 LYS B N 1
ATOM 6589 C CA . LYS B 1 361 ? -40.687 11.618 74.125 1.00 116.91 361 LYS B CA 1
ATOM 6590 C C . LYS B 1 361 ? -41.068 12.966 74.722 1.00 115.34 361 LYS B C 1
ATOM 6591 O O . LYS B 1 361 ? -41.076 13.102 75.951 1.00 110.20 361 LYS B O 1
ATOM 6594 N N . THR B 1 362 ? -41.387 13.961 73.857 1.00 111.37 362 THR B N 1
ATOM 6595 C CA . THR B 1 362 ? -41.548 15.404 74.185 1.00 116.70 362 THR B CA 1
ATOM 6596 C C . THR B 1 362 ? -40.240 16.193 74.293 1.00 112.91 362 THR B C 1
ATOM 6597 O O . THR B 1 362 ? -40.273 17.431 74.340 1.00 111.95 362 THR B O 1
ATOM 6601 N N . ASP B 1 363 ? -39.083 15.561 74.200 1.00 110.27 363 ASP B N 1
ATOM 6602 C CA . ASP B 1 363 ? -37.862 16.325 74.395 1.00 110.35 363 ASP B CA 1
ATOM 6603 C C . ASP B 1 363 ? -37.428 17.039 73.117 1.00 105.63 363 ASP B C 1
ATOM 6604 O O . ASP B 1 363 ? -37.708 18.230 72.936 1.00 99.75 363 ASP B O 1
ATOM 6609 N N . THR B 1 364 ? -36.752 16.323 72.220 1.00 99.44 364 THR B N 1
ATOM 6610 C CA . THR B 1 364 ? -36.126 16.941 71.058 1.00 97.67 364 THR B CA 1
ATOM 6611 C C . THR B 1 364 ? -36.066 15.938 69.915 1.00 91.65 364 THR B C 1
ATOM 6612 O O . THR B 1 364 ? -36.326 14.742 70.085 1.00 91.28 364 THR B O 1
ATOM 6616 N N . PHE B 1 365 ? -35.689 16.448 68.748 1.00 88.82 365 PHE B N 1
ATOM 6617 C CA . PHE B 1 365 ? -35.622 15.629 67.549 1.00 88.36 365 PHE B CA 1
ATOM 6618 C C . PHE B 1 365 ? -34.505 14.594 67.654 1.00 91.53 365 PHE B C 1
ATOM 6619 O O . PHE B 1 365 ? -33.474 14.846 68.288 1.00 92.74 365 PHE B O 1
ATOM 6627 N N . PRO B 1 366 ? -34.691 13.419 67.060 1.00 93.29 366 PRO B N 1
ATOM 6628 C CA . PRO B 1 366 ? -33.614 12.424 67.009 1.00 89.57 366 PRO B CA 1
ATOM 6629 C C . PRO B 1 366 ? -32.412 12.919 66.212 1.00 88.44 366 PRO B C 1
ATOM 6630 O O . PRO B 1 366 ? -32.542 13.669 65.244 1.00 88.28 366 PRO B O 1
ATOM 6634 N N . GLU B 1 367 ? -31.219 12.500 66.654 1.00 84.64 367 GLU B N 1
ATOM 6635 C CA . GLU B 1 367 ? -30.003 12.872 65.937 1.00 84.78 367 GLU B CA 1
ATOM 6636 C C . GLU B 1 367 ? -29.952 12.251 64.546 1.00 86.90 367 GLU B C 1
ATOM 6637 O O . GLU B 1 367 ? -29.433 12.869 63.609 1.00 88.60 367 GLU B O 1
ATOM 6643 N N . ASN B 1 368 ? -30.504 11.050 64.386 1.00 86.70 368 ASN B N 1
ATOM 6644 C CA . ASN B 1 368 ? -30.522 10.362 63.104 1.00 86.63 368 ASN B CA 1
ATOM 6645 C C . ASN B 1 368 ? -31.847 9.637 62.934 1.00 82.18 368 ASN B C 1
ATOM 6646 O O . ASN B 1 368 ? -32.463 9.195 63.907 1.00 78.01 368 ASN B O 1
ATOM 6651 N N . SER B 1 369 ? -32.280 9.529 61.682 1.00 75.72 369 SER B N 1
ATOM 6652 C CA . SER B 1 369 ? -33.555 8.915 61.352 1.00 71.79 369 SER B CA 1
ATOM 6653 C C . SER B 1 369 ? -33.466 8.349 59.945 1.00 67.23 369 SER B C 1
ATOM 6654 O O . SER B 1 369 ? -32.918 8.990 59.045 1.00 65.33 369 SER B O 1
ATOM 6657 N N . THR B 1 370 ? -34.003 7.151 59.765 1.00 66.16 370 THR B N 1
ATOM 6658 C CA . THR B 1 370 ? -34.020 6.466 58.481 1.00 71.79 370 THR B CA 1
ATOM 6659 C C . THR B 1 370 ? -35.465 6.200 58.066 1.00 67.03 370 THR B C 1
ATOM 6660 O O . THR B 1 370 ? -36.416 6.544 58.772 1.00 63.01 370 THR B O 1
ATOM 6664 N N . ILE B 1 371 ? -35.621 5.573 56.898 1.00 61.31 371 ILE B N 1
ATOM 6665 C CA . ILE B 1 371 ? -36.951 5.212 56.421 1.00 61.44 371 ILE B CA 1
ATOM 6666 C C . ILE B 1 371 ? -37.619 4.240 57.385 1.00 66.60 371 ILE B C 1
ATOM 6667 O O . ILE B 1 371 ? -38.853 4.182 57.469 1.00 65.76 371 ILE B O 1
ATOM 6672 N N . TYR B 1 372 ? -36.824 3.476 58.136 1.00 63.09 372 TYR B N 1
ATOM 6673 C CA . TYR B 1 372 ? -37.342 2.531 59.115 1.00 57.35 372 TYR B CA 1
ATOM 6674 C C . TYR B 1 372 ? -37.810 3.195 60.404 1.00 58.33 372 TYR B C 1
ATOM 6675 O O . TYR B 1 372 ? -38.471 2.536 61.214 1.00 59.78 372 TYR B O 1
ATOM 6684 N N . ASP B 1 373 ? -37.476 4.467 60.625 1.00 59.06 373 ASP B N 1
ATOM 6685 C CA . ASP B 1 373 ? -37.871 5.162 61.844 1.00 62.33 373 ASP B CA 1
ATOM 6686 C C . ASP B 1 373 ? -39.128 6.009 61.695 1.00 60.49 373 ASP B C 1
ATOM 6687 O O . ASP B 1 373 ? -39.803 6.263 62.699 1.00 62.66 373 ASP B O 1
ATOM 6692 N N . VAL 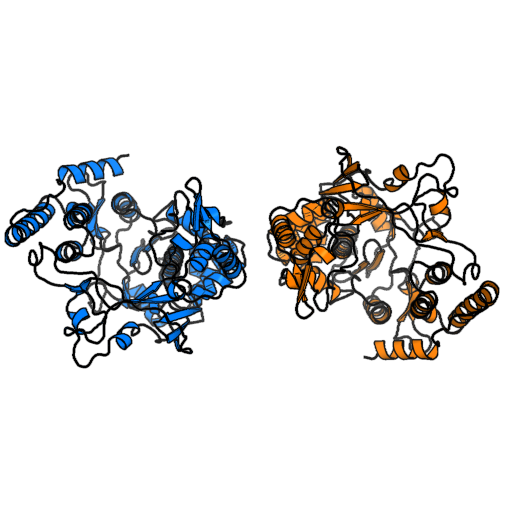B 1 374 ? -39.451 6.460 60.486 1.00 60.87 374 VAL B N 1
ATOM 6693 C CA . VAL B 1 374 ? -40.544 7.406 60.283 1.00 64.77 374 VAL B CA 1
ATOM 6694 C C . VAL B 1 374 ? -41.889 6.698 60.383 1.00 61.60 374 VAL B C 1
ATOM 6695 O O . VAL B 1 374 ? -42.007 5.490 60.150 1.00 62.69 374 VAL B O 1
ATOM 6699 N N . THR B 1 375 ? -42.916 7.463 60.745 1.00 59.82 375 THR B N 1
ATOM 6700 C CA . THR B 1 375 ? -44.301 7.016 60.694 1.00 61.50 375 THR B CA 1
ATOM 6701 C C . THR B 1 375 ? -45.057 7.913 59.724 1.00 58.33 375 THR B C 1
ATOM 6702 O O . THR B 1 375 ? -44.933 9.141 59.783 1.00 59.85 375 THR B O 1
ATOM 6706 N N . PHE B 1 376 ? -45.842 7.302 58.843 1.00 53.31 376 PHE B N 1
ATOM 6707 C CA . PHE B 1 376 ? -46.594 8.031 57.831 1.00 50.10 376 PHE B CA 1
ATOM 6708 C C . PHE B 1 376 ? -47.954 7.371 57.679 1.00 52.62 376 PHE B C 1
ATOM 6709 O O . PHE B 1 376 ? -48.032 6.153 57.492 1.00 51.99 376 PHE B O 1
ATOM 6717 N N . LEU B 1 377 ? -49.016 8.175 57.762 1.00 49.69 377 LEU B N 1
ATOM 6718 C CA . LEU B 1 377 ? -50.387 7.661 57.765 1.00 45.78 377 LEU B CA 1
ATOM 6719 C C . LEU B 1 377 ? -50.562 6.601 58.850 1.00 49.42 377 LEU B C 1
ATOM 6720 O O . LEU B 1 377 ? -51.188 5.559 58.639 1.00 45.22 377 LEU B O 1
ATOM 6725 N N . LYS B 1 378 ? -49.982 6.872 60.020 1.00 48.76 378 LYS B N 1
ATOM 6726 C CA . LYS B 1 378 ? -50.006 5.986 61.183 1.00 50.08 378 LYS B CA 1
ATOM 6727 C C . LYS B 1 378 ? -49.369 4.627 60.903 1.00 49.04 378 LYS B C 1
ATOM 6728 O O . LYS B 1 378 ? -49.674 3.648 61.591 1.00 50.97 378 LYS B O 1
ATOM 6734 N N . ARG B 1 379 ? -48.462 4.542 59.929 1.00 45.69 379 ARG B N 1
ATOM 6735 C CA . ARG B 1 379 ? -47.863 3.274 59.538 1.00 50.94 379 ARG B CA 1
ATOM 6736 C C . ARG B 1 379 ? -46.346 3.395 59.464 1.00 56.48 379 ARG B C 1
ATOM 6737 O O . ARG B 1 379 ? -45.803 4.452 59.128 1.00 51.71 379 ARG B O 1
ATOM 6745 N N . TRP B 1 380 ? -45.671 2.299 59.799 1.00 53.18 380 TRP B N 1
ATOM 6746 C CA . TRP B 1 380 ? -44.237 2.148 59.601 1.00 50.37 380 TRP B CA 1
ATOM 6747 C C . TRP B 1 380 ? -43.949 1.453 58.271 1.00 51.59 380 TRP B C 1
ATOM 6748 O O . TRP B 1 380 ? -44.823 0.831 57.663 1.00 52.77 380 TRP B O 1
ATOM 6759 N N . PHE B 1 381 ? -42.700 1.572 57.821 1.00 52.40 381 PHE B N 1
ATOM 6760 C CA . PHE B 1 381 ? -42.211 0.863 56.641 1.00 52.50 381 PHE B CA 1
ATOM 6761 C C . PHE B 1 381 ? -41.415 -0.354 57.107 1.00 57.31 381 PHE B C 1
ATOM 6762 O O . PHE B 1 381 ? -40.321 -0.207 57.665 1.00 55.52 381 PHE B O 1
ATOM 6770 N N . VAL B 1 382 ? -41.959 -1.549 56.889 1.00 55.21 382 VAL B N 1
ATOM 6771 C CA . VAL B 1 382 ? -41.292 -2.781 57.317 1.00 52.60 382 VAL B CA 1
ATOM 6772 C C . VAL B 1 382 ? -41.226 -3.783 56.167 1.00 55.65 382 VAL B C 1
ATOM 6773 O O . VAL B 1 382 ? -42.269 -4.281 55.721 1.00 55.58 382 VAL B O 1
ATOM 6777 N N . PRO B 1 383 ? -40.035 -4.094 55.650 1.00 61.05 383 PRO B N 1
ATOM 6778 C CA . PRO B 1 383 ? -39.927 -5.102 54.586 1.00 58.29 383 PRO B CA 1
ATOM 6779 C C . PRO B 1 383 ? -40.378 -6.483 55.045 1.00 59.55 383 PRO B C 1
ATOM 6780 O O . PRO B 1 383 ? -40.210 -6.865 56.204 1.00 54.95 383 PRO B O 1
ATOM 6784 N N . ASP B 1 384 ? -40.964 -7.228 54.108 1.00 55.60 384 ASP B N 1
ATOM 6785 C CA . ASP B 1 384 ? -41.407 -8.592 54.372 1.00 64.05 384 ASP B CA 1
ATOM 6786 C C . ASP B 1 384 ? -40.221 -9.519 54.630 1.00 68.60 384 ASP B C 1
ATOM 6787 O O . ASP B 1 384 ? -39.153 -9.368 54.029 1.00 70.81 384 ASP B O 1
ATOM 6792 N N . ASP B 1 385 ? -40.421 -10.488 55.531 1.00 68.20 385 ASP B N 1
ATOM 6793 C CA . ASP B 1 385 ? -39.330 -11.371 55.937 1.00 62.93 385 ASP B CA 1
ATOM 6794 C C . ASP B 1 385 ? -38.818 -12.216 54.777 1.00 67.37 385 ASP B C 1
ATOM 6795 O O . ASP B 1 385 ? -37.608 -12.428 54.642 1.00 70.15 385 ASP B O 1
ATOM 6800 N N . ILE B 1 386 ? -39.718 -12.702 53.927 1.00 68.53 386 ILE B N 1
ATOM 6801 C CA . ILE B 1 386 ? -39.320 -13.611 52.859 1.00 61.19 386 ILE B CA 1
ATOM 6802 C C . ILE B 1 386 ? -38.976 -12.864 51.572 1.00 67.72 386 ILE B C 1
ATOM 6803 O O . ILE B 1 386 ? -38.080 -13.287 50.834 1.00 70.20 386 ILE B O 1
ATOM 6808 N N . ARG B 1 387 ? -39.653 -11.749 51.301 1.00 71.15 387 ARG B N 1
ATOM 6809 C CA . ARG B 1 387 ? -39.445 -10.951 50.093 1.00 66.75 387 ARG B CA 1
ATOM 6810 C C . ARG B 1 387 ? -39.195 -9.509 50.516 1.00 68.01 387 ARG B C 1
ATOM 6811 O O . ARG B 1 387 ? -40.119 -8.685 50.540 1.00 67.85 387 ARG B O 1
ATOM 6819 N N . PRO B 1 388 ? -37.952 -9.174 50.867 1.00 73.15 388 PRO B N 1
ATOM 6820 C CA . PRO B 1 388 ? -37.663 -7.831 51.401 1.00 69.42 388 PRO B CA 1
ATOM 6821 C C . PRO B 1 388 ? -37.940 -6.706 50.416 1.00 63.81 388 PRO B C 1
ATOM 6822 O O . PRO B 1 388 ? -38.031 -5.546 50.833 1.00 62.58 388 PRO B O 1
ATOM 6826 N N . PHE B 1 389 ? -38.062 -7.005 49.123 1.00 58.89 389 PHE B N 1
ATOM 6827 C CA . PHE B 1 389 ? -38.380 -5.983 48.135 1.00 62.06 389 PHE B CA 1
ATOM 6828 C C . PHE B 1 389 ? -39.845 -5.558 48.178 1.00 67.49 389 PHE B C 1
ATOM 6829 O O . PHE B 1 389 ? -40.227 -4.628 47.457 1.00 62.46 389 PHE B O 1
ATOM 6837 N N . TYR B 1 390 ? -40.672 -6.224 48.981 1.00 64.84 390 TYR B N 1
ATOM 6838 C CA . TYR B 1 390 ? -42.036 -5.794 49.254 1.00 59.26 390 TYR B CA 1
ATOM 6839 C C . TYR B 1 390 ? -42.107 -5.213 50.661 1.00 55.13 390 TYR B C 1
ATOM 6840 O O . TYR B 1 390 ? -41.559 -5.790 51.606 1.00 57.55 390 TYR B O 1
ATOM 6849 N N . ILE B 1 391 ? -42.790 -4.079 50.803 1.00 48.98 391 ILE B N 1
ATOM 6850 C CA . ILE B 1 391 ? -42.778 -3.308 52.044 1.00 53.99 391 ILE B CA 1
ATOM 6851 C C . ILE B 1 391 ? -44.172 -3.332 52.658 1.00 55.25 391 ILE B C 1
ATOM 6852 O O . ILE B 1 391 ? -45.149 -2.914 52.023 1.00 53.59 391 ILE B O 1
ATOM 6857 N N . HIS B 1 392 ? -44.259 -3.813 53.898 1.00 53.86 392 HIS B N 1
ATOM 6858 C CA . HIS B 1 392 ? -45.521 -3.833 54.631 1.00 51.19 392 HIS B CA 1
ATOM 6859 C C . HIS B 1 392 ? -45.842 -2.444 55.171 1.00 53.01 392 HIS B C 1
ATOM 6860 O O . HIS B 1 392 ? -44.968 -1.799 55.762 1.00 53.71 392 HIS B O 1
ATOM 6867 N N . PRO B 1 393 ? -47.075 -1.962 55.012 1.00 52.29 393 PRO B N 1
ATOM 6868 C CA . PRO B 1 393 ? -47.526 -0.834 55.836 1.00 47.18 393 PRO B CA 1
ATOM 6869 C C . PRO B 1 393 ? -48.005 -1.332 57.188 1.00 48.70 393 PRO B C 1
ATOM 6870 O O . PRO B 1 393 ? -49.125 -1.836 57.318 1.00 55.52 393 PRO B O 1
ATOM 6874 N N . VAL B 1 394 ? -47.158 -1.205 58.204 1.00 54.16 394 VAL B N 1
ATOM 6875 C CA . VAL B 1 394 ? -47.440 -1.759 59.522 1.00 45.78 394 VAL B CA 1
ATOM 6876 C C . VAL B 1 394 ? -48.170 -0.698 60.334 1.00 51.34 394 VAL B C 1
ATOM 6877 O O . VAL B 1 394 ? -47.589 0.323 60.709 1.00 54.40 394 VAL B O 1
ATOM 6881 N N . MET B 1 395 ? -49.446 -0.952 60.609 1.00 55.76 395 MET B N 1
ATOM 6882 C CA . MET B 1 395 ? -50.281 -0.011 61.339 1.00 49.61 395 MET B CA 1
ATOM 6883 C C . MET B 1 395 ? -49.915 0.025 62.816 1.00 49.46 395 MET B C 1
ATOM 6884 O O . MET B 1 395 ? -49.485 -0.972 63.403 1.00 57.61 395 MET B O 1
ATOM 6889 N N . ASP B 1 396 ? -50.102 1.192 63.415 1.00 54.81 396 ASP B N 1
ATOM 6890 C CA . ASP B 1 396 ? -49.928 1.325 64.849 1.00 55.73 396 ASP B CA 1
ATOM 6891 C C . ASP B 1 396 ? -50.932 0.410 65.544 1.00 58.09 396 ASP B C 1
ATOM 6892 O O . ASP B 1 396 ? -52.130 0.462 65.227 1.00 54.15 396 ASP B O 1
ATOM 6897 N N . PRO B 1 397 ? -50.491 -0.445 66.473 1.00 63.29 397 PRO B N 1
ATOM 6898 C CA . PRO B 1 397 ? -51.425 -1.409 67.080 1.00 57.61 397 PRO B CA 1
ATOM 6899 C C . PRO B 1 397 ? -52.630 -0.764 67.732 1.00 56.26 397 PRO B C 1
ATOM 6900 O O . PRO B 1 397 ? -53.714 -1.364 67.728 1.00 55.63 397 PRO B O 1
ATOM 6904 N N . ASP B 1 398 ? -52.480 0.437 68.287 1.00 56.22 398 ASP B N 1
ATOM 6905 C CA . ASP B 1 398 ? -53.598 1.091 68.955 1.00 53.30 398 ASP B CA 1
ATOM 6906 C C . ASP B 1 398 ? -54.749 1.392 68.003 1.00 51.34 398 ASP B C 1
ATOM 6907 O O . ASP B 1 398 ? -55.882 1.571 68.458 1.00 54.17 398 ASP B O 1
ATOM 6912 N N . THR B 1 399 ? -54.490 1.466 66.698 1.00 52.52 399 THR B N 1
ATOM 6913 C CA . THR B 1 399 ? -55.557 1.748 65.747 1.00 52.27 399 THR B CA 1
ATOM 6914 C C . THR B 1 399 ? -56.592 0.629 65.740 1.00 49.73 399 THR B C 1
ATOM 6915 O O . THR B 1 399 ? -57.743 0.848 66.131 1.00 48.23 399 THR B O 1
ATOM 6919 N N . TYR B 1 400 ? -56.202 -0.572 65.306 1.00 45.57 400 TYR B N 1
ATOM 6920 C CA . TYR B 1 400 ? -57.165 -1.663 65.212 1.00 46.95 400 TYR B CA 1
ATOM 6921 C C . TYR B 1 400 ? -57.466 -2.323 66.555 1.00 47.27 400 TYR B C 1
ATOM 6922 O O . TYR B 1 400 ? -58.505 -2.979 66.682 1.00 46.92 400 TYR B O 1
ATOM 6931 N N . GLU B 1 401 ? -56.598 -2.172 67.556 1.00 44.78 401 GLU B N 1
ATOM 6932 C CA . GLU B 1 401 ? -56.914 -2.726 68.869 1.00 44.47 401 GLU B CA 1
ATOM 6933 C C . GLU B 1 401 ? -58.013 -1.928 69.558 1.00 44.28 401 GLU B C 1
ATOM 6934 O O . GLU B 1 401 ? -58.932 -2.508 70.149 1.00 41.36 401 GLU B O 1
ATOM 6940 N N . GLN B 1 402 ? -57.924 -0.596 69.517 1.00 44.21 402 GLN B N 1
ATOM 6941 C CA . GLN B 1 402 ? -58.969 0.229 70.114 1.00 44.42 402 GLN B CA 1
ATOM 6942 C C . GLN B 1 402 ? -60.232 0.233 69.263 1.00 44.75 402 GLN B C 1
ATOM 6943 O O . GLN B 1 402 ? -61.347 0.232 69.797 1.00 45.39 402 GLN B O 1
ATOM 6949 N N . SER B 1 403 ? -60.081 0.243 67.936 1.00 43.26 403 SER B N 1
ATOM 6950 C CA . SER B 1 403 ? -61.245 0.346 67.063 1.00 45.43 403 SER B CA 1
ATOM 6951 C C . SER B 1 403 ? -62.146 -0.880 67.153 1.00 43.55 403 SER B C 1
ATOM 6952 O O . SER B 1 403 ? -63.371 -0.752 67.044 1.00 42.32 403 SER B O 1
ATOM 6955 N N . VAL B 1 404 ? -61.573 -2.066 67.374 1.00 42.99 404 VAL B N 1
ATOM 6956 C CA . VAL B 1 404 ? -62.388 -3.275 67.409 1.00 40.55 404 VAL B CA 1
ATOM 6957 C C . VAL B 1 404 ? -63.307 -3.302 68.623 1.00 40.26 404 VAL B C 1
ATOM 6958 O O . VAL B 1 404 ? -64.315 -4.017 68.617 1.00 39.68 404 VAL B O 1
ATOM 6962 N N . MET B 1 405 ? -62.995 -2.529 69.659 1.00 43.36 405 MET B N 1
ATOM 6963 C CA . MET B 1 405 ? -63.778 -2.488 70.887 1.00 40.56 405 MET B CA 1
ATOM 6964 C C . MET B 1 405 ? -64.951 -1.523 70.818 1.00 43.62 405 MET B C 1
ATOM 6965 O O . MET B 1 405 ? -65.705 -1.415 71.791 1.00 41.08 405 MET B O 1
ATOM 6970 N N . TRP B 1 406 ? -65.122 -0.817 69.707 1.00 40.54 406 TRP B N 1
ATOM 6971 C CA . TRP B 1 406 ? -66.218 0.127 69.555 1.00 41.88 406 TRP B CA 1
ATOM 6972 C C . TRP B 1 406 ? -66.880 -0.070 68.203 1.00 44.20 406 TRP B C 1
ATOM 6973 O O . TRP B 1 406 ? -66.233 -0.447 67.224 1.00 44.84 406 TRP B O 1
ATOM 6984 N N . LEU B 1 407 ? -68.177 0.207 68.155 1.00 41.09 407 LEU B N 1
ATOM 6985 C CA . LEU B 1 407 ? -68.973 -0.020 66.964 1.00 43.71 407 LEU B CA 1
ATOM 6986 C C . LEU B 1 407 ? -69.881 1.168 66.707 1.00 44.64 407 LEU B C 1
ATOM 6987 O O . LEU B 1 407 ? -70.350 1.830 67.638 1.00 44.18 407 LEU B O 1
ATOM 6992 N N . ARG B 1 408 ? -70.146 1.412 65.428 1.00 53.09 408 ARG B N 1
ATOM 6993 C CA . ARG B 1 408 ? -71.084 2.453 65.034 1.00 52.58 408 ARG B CA 1
ATOM 6994 C C . ARG B 1 408 ? -72.421 1.831 64.678 1.00 54.11 408 ARG B C 1
ATOM 6995 O O . ARG B 1 408 ? -72.963 1.022 65.444 1.00 57.72 408 ARG B O 1
ATOM 7003 N N . ASP B 1 409 ? -72.993 2.259 63.558 1.00 53.52 409 ASP B N 1
ATOM 7004 C CA . ASP B 1 409 ? -74.247 1.706 63.075 1.00 64.55 409 ASP B CA 1
ATOM 7005 C C . ASP B 1 409 ? -74.012 0.480 62.241 1.00 56.59 409 ASP B C 1
ATOM 7006 O O . ASP B 1 409 ? -74.943 -0.285 61.981 1.00 56.52 409 ASP B O 1
ATOM 7011 N N . GLY B 1 410 ? -72.773 0.218 61.895 1.00 58.17 410 GLY B N 1
ATOM 7012 C CA . GLY B 1 410 ? -72.589 -0.957 61.113 1.00 48.71 410 GLY B CA 1
ATOM 7013 C C . GLY B 1 410 ? -72.665 -2.166 61.993 1.00 53.75 410 GLY B C 1
ATOM 7014 O O . GLY B 1 410 ? -73.211 -2.166 63.120 1.00 61.99 410 GLY B O 1
ATOM 7015 N N . ASP B 1 411 ? -71.924 -3.129 61.507 1.00 51.64 411 ASP B N 1
ATOM 7016 C CA . ASP B 1 411 ? -72.136 -4.548 61.784 1.00 48.03 411 ASP B CA 1
ATOM 7017 C C . ASP B 1 411 ? -70.856 -5.071 62.395 1.00 44.40 411 ASP B C 1
ATOM 7018 O O . ASP B 1 411 ? -69.790 -4.702 61.884 1.00 44.43 411 ASP B O 1
ATOM 7023 N N . PHE B 1 412 ? -70.943 -5.905 63.408 1.00 44.84 412 PHE B N 1
ATOM 7024 C CA . PHE B 1 412 ? -69.711 -6.161 64.119 1.00 42.29 412 PHE B CA 1
ATOM 7025 C C . PHE B 1 412 ? -68.764 -6.992 63.257 1.00 41.61 412 PHE B C 1
ATOM 7026 O O . PHE B 1 412 ? -67.558 -6.719 63.203 1.00 41.37 412 PHE B O 1
ATOM 7034 N N . GLN B 1 413 ? -69.307 -7.958 62.517 1.00 42.68 413 GLN B N 1
ATOM 7035 C CA . GLN B 1 413 ? -68.477 -8.788 61.668 1.00 39.97 413 GLN B CA 1
ATOM 7036 C C . GLN B 1 413 ? -67.845 -7.976 60.548 1.00 41.10 413 GLN B C 1
ATOM 7037 O O . GLN B 1 413 ? -66.698 -8.235 60.182 1.00 44.21 413 GLN B O 1
ATOM 7043 N N . ASP B 1 414 ? -68.557 -6.979 60.000 1.00 40.76 414 ASP B N 1
ATOM 7044 C CA . ASP B 1 414 ? -67.962 -6.147 58.952 1.00 41.18 414 ASP B CA 1
ATOM 7045 C C . ASP B 1 414 ? -66.794 -5.331 59.491 1.00 39.01 414 ASP B C 1
ATOM 7046 O O . ASP B 1 414 ? -65.795 -5.118 58.791 1.00 42.08 414 ASP B O 1
ATOM 7051 N N . LEU B 1 415 ? -66.896 -4.882 60.741 1.00 39.87 415 LEU B N 1
ATOM 7052 C CA . LEU B 1 415 ? -65.796 -4.144 61.347 1.00 40.17 415 LEU B CA 1
ATOM 7053 C C . LEU B 1 415 ? -64.585 -5.040 61.572 1.00 42.36 415 LEU B C 1
ATOM 7054 O O . LEU B 1 415 ? -63.448 -4.632 61.309 1.00 41.26 415 LEU B O 1
ATOM 7059 N N . VAL B 1 416 ? -64.812 -6.270 62.037 1.00 38.17 416 VAL B N 1
ATOM 7060 C CA . VAL B 1 416 ? -63.699 -7.178 62.286 1.00 38.41 416 VAL B CA 1
ATOM 7061 C C . VAL B 1 416 ? -62.999 -7.527 60.981 1.00 41.59 416 VAL B C 1
ATOM 7062 O O . VAL B 1 416 ? -61.764 -7.565 60.912 1.00 43.16 416 VAL B O 1
ATOM 7066 N N . THR B 1 417 ? -63.772 -7.753 59.917 1.00 39.23 417 THR B N 1
ATOM 7067 C CA . THR B 1 417 ? -63.166 -8.118 58.641 1.00 45.12 417 THR B CA 1
ATOM 7068 C C . THR B 1 417 ? -62.300 -6.989 58.094 1.00 42.11 417 THR B C 1
ATOM 7069 O O . THR B 1 417 ? -61.181 -7.227 57.625 1.00 42.77 417 THR B O 1
ATOM 7073 N N . SER B 1 418 ? -62.790 -5.748 58.164 1.00 39.61 418 SER B N 1
ATOM 7074 C CA . SER B 1 418 ? -62.010 -4.625 57.657 1.00 41.78 418 SER B CA 1
ATOM 7075 C C . SER B 1 418 ? -60.735 -4.412 58.463 1.00 41.97 418 SER B C 1
ATOM 7076 O O . SER B 1 418 ? -59.703 -4.028 57.900 1.00 41.76 418 SER B O 1
ATOM 7079 N N . LEU B 1 419 ? -60.779 -4.664 59.773 1.00 40.94 419 LEU B N 1
ATOM 7080 C CA . LEU B 1 419 ? -59.583 -4.520 60.592 1.00 39.12 419 LEU B CA 1
ATOM 7081 C C . LEU B 1 419 ? -58.562 -5.615 60.322 1.00 39.84 419 LEU B C 1
ATOM 7082 O O . LEU B 1 419 ? -57.366 -5.391 60.541 1.00 44.86 419 LEU B O 1
ATOM 7087 N N . CYS B 1 420 ? -58.996 -6.776 59.825 1.00 40.72 420 CYS B N 1
ATOM 7088 C CA . CYS B 1 420 ? -58.045 -7.831 59.492 1.00 41.38 420 CYS B CA 1
ATOM 7089 C C . CYS B 1 420 ? -57.068 -7.368 58.424 1.00 40.47 420 CYS B C 1
ATOM 7090 O O . CYS B 1 420 ? -55.890 -7.743 58.452 1.00 40.81 420 CYS B O 1
ATOM 7093 N N . TYR B 1 421 ? -57.536 -6.537 57.487 1.00 41.49 421 TYR B N 1
ATOM 7094 C CA . TYR B 1 421 ? -56.667 -6.045 56.425 1.00 40.44 421 TYR B CA 1
ATOM 7095 C C . TYR B 1 421 ? -55.571 -5.144 56.974 1.00 44.27 421 TYR B C 1
ATOM 7096 O O . TYR B 1 421 ? -54.490 -5.058 56.381 1.00 45.71 421 TYR B O 1
ATOM 7105 N N . LEU B 1 422 ? -55.825 -4.474 58.099 1.00 41.26 422 LEU B N 1
ATOM 7106 C CA . LEU B 1 422 ? -54.799 -3.662 58.739 1.00 40.61 422 LEU B CA 1
ATOM 7107 C C . LEU B 1 422 ? -53.899 -4.482 59.653 1.00 46.07 422 LEU B C 1
ATOM 7108 O O . LEU B 1 422 ? -52.678 -4.293 59.648 1.00 45.29 422 LEU B O 1
ATOM 7113 N N . ALA B 1 423 ? -54.485 -5.391 60.438 1.00 46.13 423 ALA B N 1
ATOM 7114 C CA . ALA B 1 423 ? -53.734 -6.063 61.494 1.00 41.84 423 ALA B CA 1
ATOM 7115 C C . ALA B 1 423 ? -52.718 -7.059 60.951 1.00 43.41 423 ALA B C 1
ATOM 7116 O O . ALA B 1 423 ? -51.667 -7.260 61.568 1.00 49.13 423 ALA B O 1
ATOM 7118 N N . PHE B 1 424 ? -52.996 -7.682 59.805 1.00 44.69 424 PHE B N 1
ATOM 7119 C CA . PHE B 1 424 ? -52.169 -8.801 59.367 1.00 47.59 424 PHE B CA 1
ATOM 7120 C C . PHE B 1 424 ? -50.776 -8.370 58.914 1.00 51.62 424 PHE B C 1
ATOM 7121 O O . PHE B 1 424 ? -49.879 -9.217 58.832 1.00 50.72 424 PHE B O 1
ATOM 7129 N N . HIS B 1 425 ? -50.574 -7.083 58.618 1.00 47.49 425 HIS B N 1
ATOM 7130 C CA . HIS B 1 425 ? -49.256 -6.610 58.204 1.00 51.83 425 HIS B CA 1
ATOM 7131 C C . HIS B 1 425 ? -48.238 -6.666 59.338 1.00 52.02 425 HIS B C 1
ATOM 7132 O O . HIS B 1 425 ? -47.033 -6.583 59.079 1.00 50.19 425 HIS B O 1
ATOM 7139 N N . SER B 1 426 ? -48.691 -6.814 60.582 1.00 49.68 426 SER B N 1
ATOM 7140 C CA . SER B 1 426 ? -47.785 -6.895 61.719 1.00 48.43 426 SER B CA 1
ATOM 7141 C C . SER B 1 426 ? -47.067 -8.236 61.810 1.00 51.78 426 SER B C 1
ATOM 7142 O O . SER B 1 426 ? -46.159 -8.373 62.636 1.00 52.06 426 SER B O 1
ATOM 7145 N N . GLY B 1 427 ? -47.455 -9.221 61.002 1.00 51.50 427 GLY B N 1
ATOM 7146 C CA . GLY B 1 427 ? -46.845 -10.530 61.028 1.00 48.46 427 GLY B CA 1
ATOM 7147 C C . GLY B 1 427 ? -47.775 -11.593 61.577 1.00 50.34 427 GLY B C 1
ATOM 7148 O O . GLY B 1 427 ? -48.696 -11.306 62.352 1.00 47.51 427 GLY B O 1
ATOM 7149 N N . PRO B 1 428 ? -47.560 -12.849 61.167 1.00 52.39 428 PRO B N 1
ATOM 7150 C CA . PRO B 1 428 ? -48.503 -13.919 61.543 1.00 48.47 428 PRO B CA 1
ATOM 7151 C C . PRO B 1 428 ? -48.656 -14.126 63.042 1.00 48.01 428 PRO B C 1
ATOM 7152 O O . PRO B 1 428 ? -49.759 -14.469 63.491 1.00 52.12 428 PRO B O 1
ATOM 7156 N N . LYS B 1 429 ? -47.605 -13.920 63.831 1.00 50.62 429 LYS B N 1
ATOM 7157 C CA . LYS B 1 429 ? -47.721 -14.177 65.261 1.00 52.77 429 LYS B CA 1
ATOM 7158 C C . LYS B 1 429 ? -48.502 -13.072 65.960 1.00 53.16 429 LYS B C 1
ATOM 7159 O O . LYS B 1 429 ? -49.382 -13.349 66.783 1.00 51.87 429 LYS B O 1
ATOM 7165 N N . THR B 1 430 ? -48.195 -11.813 65.642 1.00 48.25 430 THR B N 1
ATOM 7166 C CA . THR B 1 430 ? -48.955 -10.710 66.214 1.00 54.09 430 THR B CA 1
ATOM 7167 C C . THR B 1 430 ? -50.402 -10.725 65.736 1.00 51.42 430 THR B C 1
ATOM 7168 O O . THR B 1 430 ? -51.307 -10.334 66.482 1.00 49.39 430 THR B O 1
ATOM 7172 N N . TYR B 1 431 ? -50.640 -11.175 64.504 1.00 45.90 431 TYR B N 1
ATOM 7173 C CA . TYR B 1 431 ? -52.004 -11.211 63.989 1.00 49.34 431 TYR B CA 1
ATOM 7174 C C . TYR B 1 431 ? -52.838 -12.275 64.695 1.00 52.42 431 TYR B C 1
ATOM 7175 O O . TYR B 1 431 ? -53.990 -12.019 65.065 1.00 49.87 431 TYR B O 1
ATOM 7184 N N . ASP B 1 432 ? -52.271 -13.469 64.909 1.00 52.43 432 ASP B N 1
ATOM 7185 C CA . ASP B 1 432 ? -53.009 -14.513 65.613 1.00 49.92 432 ASP B CA 1
ATOM 7186 C C . ASP B 1 432 ? -53.256 -14.102 67.060 1.00 50.50 432 ASP B C 1
ATOM 7187 O O . ASP B 1 432 ? -54.306 -14.410 67.637 1.00 49.32 432 ASP B O 1
ATOM 7192 N N . ARG B 1 433 ? -52.304 -13.363 67.636 1.00 51.04 433 ARG B N 1
ATOM 7193 C CA . ARG B 1 433 ? -52.487 -12.744 68.941 1.00 50.59 433 ARG B CA 1
ATOM 7194 C C . ARG B 1 433 ? -53.737 -11.883 68.996 1.00 52.31 433 ARG B C 1
ATOM 7195 O O . ARG B 1 433 ? -54.551 -11.993 69.924 1.00 51.22 433 ARG B O 1
ATOM 7203 N N . TRP B 1 434 ? -53.894 -11.011 68.007 1.00 49.25 434 TRP B N 1
ATOM 7204 C CA . TRP B 1 434 ? -55.015 -10.089 67.996 1.00 45.34 434 TRP B CA 1
ATOM 7205 C C . TRP B 1 434 ? -56.340 -10.812 67.777 1.00 43.22 434 TRP B C 1
ATOM 7206 O O . TRP B 1 434 ? -57.334 -10.517 68.453 1.00 42.60 434 TRP B O 1
ATOM 7217 N N . CYS B 1 435 ? -56.366 -11.786 66.863 1.00 38.72 435 CYS B N 1
ATOM 7218 C CA . CYS B 1 435 ? -57.594 -12.539 66.624 1.00 40.23 435 CYS B CA 1
ATOM 7219 C C . CYS B 1 435 ? -58.013 -13.322 67.860 1.00 45.48 435 CYS B C 1
ATOM 7220 O O . CYS B 1 435 ? -59.201 -13.379 68.198 1.00 45.68 435 CYS B O 1
ATOM 7223 N N . THR B 1 436 ? -57.045 -13.920 68.557 1.00 44.63 436 THR B N 1
ATOM 7224 C CA . THR B 1 436 ? -57.364 -14.729 69.728 1.00 43.53 436 THR B CA 1
ATOM 7225 C C . THR B 1 436 ? -57.938 -13.874 70.849 1.00 41.61 436 THR B C 1
ATOM 7226 O O . THR B 1 436 ? -58.942 -14.243 71.471 1.00 43.21 436 THR B O 1
ATOM 7230 N N . ARG B 1 437 ? -57.324 -12.718 71.115 1.00 42.54 437 ARG B N 1
ATOM 7231 C CA . ARG B 1 437 ? -57.824 -11.868 72.189 1.00 43.12 437 ARG B CA 1
ATOM 7232 C C . ARG B 1 437 ? -59.199 -11.295 71.868 1.00 44.31 437 ARG B C 1
ATOM 7233 O O . ARG B 1 437 ? -60.028 -11.135 72.772 1.00 41.48 437 ARG B O 1
ATOM 7241 N N . VAL B 1 438 ? -59.470 -10.998 70.594 1.00 43.88 438 VAL B N 1
ATOM 7242 C CA . VAL B 1 438 ? -60.809 -10.550 70.228 1.00 42.31 438 VAL B CA 1
ATOM 7243 C C . VAL B 1 438 ? -61.796 -11.704 70.335 1.00 42.53 438 VAL B C 1
ATOM 7244 O O . VAL B 1 438 ? -62.890 -11.551 70.888 1.00 37.13 438 VAL B O 1
ATOM 7248 N N . ARG B 1 439 ? -61.404 -12.889 69.855 1.00 41.97 439 ARG B N 1
ATOM 7249 C CA . ARG B 1 439 ? -62.288 -14.049 69.921 1.00 41.28 439 ARG B CA 1
ATOM 7250 C C . ARG B 1 439 ? -62.599 -14.429 71.363 1.00 44.43 439 ARG B C 1
ATOM 7251 O O . ARG B 1 439 ? -63.751 -14.729 71.697 1.00 50.63 439 ARG B O 1
ATOM 7259 N N . ASP B 1 440 ? -61.586 -14.406 72.236 1.00 41.13 440 ASP B N 1
ATOM 7260 C CA . ASP B 1 440 ? -61.805 -14.787 73.629 1.00 43.08 440 ASP B CA 1
ATOM 7261 C C . ASP B 1 440 ? -62.733 -13.807 74.334 1.00 42.01 440 ASP B C 1
ATOM 7262 O O . ASP B 1 440 ? -63.561 -14.210 75.158 1.00 48.09 440 ASP B O 1
ATOM 7267 N N . GLN B 1 441 ? -62.617 -12.516 74.019 1.00 41.90 441 GLN B N 1
ATOM 7268 C CA . GLN B 1 441 ? -63.453 -11.526 74.686 1.00 41.28 441 GLN B CA 1
ATOM 7269 C C . GLN B 1 441 ? -64.899 -11.616 74.213 1.00 43.28 441 GLN B C 1
ATOM 7270 O O . GLN B 1 441 ? -65.828 -11.489 75.019 1.00 41.70 441 GLN B O 1
ATOM 7276 N N . VAL B 1 442 ? -65.108 -11.818 72.908 1.00 41.90 442 VAL B N 1
ATOM 7277 C CA . VAL B 1 442 ? -66.469 -11.924 72.394 1.00 43.14 442 VAL B CA 1
ATOM 7278 C C . VAL B 1 442 ? -67.164 -13.164 72.939 1.00 42.62 442 VAL B C 1
ATOM 7279 O O . VAL B 1 442 ? -68.377 -13.146 73.184 1.00 41.02 442 VAL B O 1
ATOM 7283 N N . MET B 1 443 ? -66.417 -14.248 73.169 1.00 43.19 443 MET B N 1
ATOM 7284 C CA . MET B 1 443 ? -67.021 -15.436 73.761 1.00 45.56 443 MET B CA 1
ATOM 7285 C C . MET B 1 443 ? -67.536 -15.151 75.166 1.00 43.79 443 MET B C 1
ATOM 7286 O O . MET B 1 443 ? -68.600 -15.644 75.558 1.00 46.18 443 MET B O 1
ATOM 7291 N N . LYS B 1 444 ? -66.801 -14.340 75.932 1.00 43.52 444 LYS B N 1
ATOM 7292 C CA . LYS B 1 444 ? -67.248 -13.972 77.271 1.00 44.01 444 LYS B CA 1
ATOM 7293 C C . LYS B 1 444 ? -68.470 -13.062 77.237 1.00 46.00 444 LYS B C 1
ATOM 7294 O O . LYS B 1 444 ? -69.290 -13.097 78.160 1.00 50.70 444 LYS B O 1
ATOM 7300 N N . THR B 1 445 ? -68.617 -12.253 76.187 1.00 48.19 445 THR B N 1
ATOM 7301 C CA . THR B 1 445 ? -69.646 -11.218 76.172 1.00 46.87 445 THR B CA 1
ATOM 7302 C C . THR B 1 445 ? -70.942 -11.671 75.505 1.00 48.99 445 THR B C 1
ATOM 7303 O O . THR B 1 445 ? -72.022 -11.542 76.090 1.00 50.13 445 THR B O 1
ATOM 7307 N N . THR B 1 446 ? -70.861 -12.187 74.279 1.00 44.79 446 THR B N 1
ATOM 7308 C CA . THR B 1 446 ? -72.052 -12.589 73.547 1.00 42.90 446 THR B CA 1
ATOM 7309 C C . THR B 1 446 ? -72.130 -14.075 73.245 1.00 43.54 446 THR B C 1
ATOM 7310 O O . THR B 1 446 ? -73.230 -14.568 72.969 1.00 40.28 446 THR B O 1
ATOM 7314 N N . GLY B 1 447 ? -71.017 -14.802 73.285 1.00 36.87 447 GLY B N 1
ATOM 7315 C CA . GLY B 1 447 ? -71.058 -16.197 72.916 1.00 39.95 447 GLY B CA 1
ATOM 7316 C C . GLY B 1 447 ? -71.023 -16.459 71.425 1.00 38.69 447 GLY B C 1
ATOM 7317 O O . GLY B 1 447 ? -71.136 -17.621 71.017 1.00 42.68 447 GLY B O 1
ATOM 7318 N N . PHE B 1 448 ? -70.863 -15.424 70.598 1.00 39.87 448 PHE B N 1
ATOM 7319 C CA . PHE B 1 448 ? -70.926 -15.549 69.141 1.00 45.79 448 PHE B CA 1
ATOM 7320 C C . PHE B 1 448 ? -69.704 -14.848 68.554 1.00 44.91 448 PHE B C 1
ATOM 7321 O O . PHE B 1 448 ? -69.788 -13.704 68.092 1.00 42.18 448 PHE B O 1
ATOM 7329 N N . PRO B 1 449 ? -68.548 -15.525 68.551 1.00 51.17 449 PRO B N 1
ATOM 7330 C CA . PRO B 1 449 ? -67.324 -14.877 68.071 1.00 49.97 449 PRO B CA 1
ATOM 7331 C C . PRO B 1 449 ? -67.386 -14.591 66.590 1.00 45.72 449 PRO B C 1
ATOM 7332 O O . PRO B 1 449 ? -68.010 -15.342 65.820 1.00 48.73 449 PRO B O 1
ATOM 7336 N N . PRO B 1 450 ? -66.753 -13.512 66.129 1.00 49.30 450 PRO B N 1
ATOM 7337 C CA . PRO B 1 450 ? -66.605 -13.281 64.690 1.00 46.43 450 PRO B CA 1
ATOM 7338 C C . PRO B 1 450 ? -65.556 -14.193 64.072 1.00 45.42 450 PRO B C 1
ATOM 7339 O O . PRO B 1 450 ? -64.707 -14.769 64.754 1.00 45.46 450 PRO B O 1
ATOM 7343 N N . THR B 1 451 ? -65.640 -14.329 62.752 1.00 40.59 451 THR B N 1
ATOM 7344 C CA . THR B 1 451 ? -64.626 -15.039 61.986 1.00 45.22 451 THR B CA 1
ATOM 7345 C C . THR B 1 451 ? -63.557 -14.055 61.517 1.00 43.76 451 THR B C 1
ATOM 7346 O O . THR B 1 451 ? -63.830 -12.873 61.291 1.00 40.99 451 THR B O 1
ATOM 7350 N N . PHE B 1 452 ? -62.330 -14.551 61.379 1.00 45.00 452 PHE B N 1
ATOM 7351 C CA . PHE B 1 452 ? -61.198 -13.729 60.974 1.00 41.65 452 PHE B CA 1
ATOM 7352 C C . PHE B 1 452 ? -60.622 -14.259 59.669 1.00 42.14 452 PHE B C 1
ATOM 7353 O O . PHE B 1 452 ? -60.514 -15.473 59.476 1.00 44.79 452 PHE B O 1
ATOM 7361 N N . LEU B 1 453 ? -60.258 -13.348 58.774 1.00 43.59 453 LEU B N 1
ATOM 7362 C CA . LEU B 1 453 ? -59.648 -13.756 57.516 1.00 42.41 453 LEU B CA 1
ATOM 7363 C C . LEU B 1 453 ? -58.296 -14.409 57.798 1.00 41.23 453 LEU B C 1
ATOM 7364 O O . LEU B 1 453 ? -57.500 -13.862 58.573 1.00 37.06 453 LEU B O 1
ATOM 7369 N N . PRO B 1 454 ? -58.010 -15.573 57.213 1.00 40.88 454 PRO B N 1
ATOM 7370 C CA . PRO B 1 454 ? -56.740 -16.251 57.498 1.00 40.37 454 PRO B CA 1
ATOM 7371 C C . PRO B 1 454 ? -55.548 -15.427 57.037 1.00 44.00 454 PRO B C 1
ATOM 7372 O O . PRO B 1 454 ? -55.616 -14.700 56.044 1.00 43.72 454 PRO B O 1
ATOM 7376 N N . TYR B 1 455 ? -54.446 -15.543 57.783 1.00 44.46 455 TYR B N 1
ATOM 7377 C CA . TYR B 1 455 ? -53.230 -14.829 57.412 1.00 40.91 455 TYR B CA 1
ATOM 7378 C C . TYR B 1 455 ? -52.740 -15.251 56.035 1.00 43.44 455 TYR B C 1
ATOM 7379 O O . TYR B 1 455 ? -52.270 -14.416 55.252 1.00 46.18 455 TYR B O 1
ATOM 7388 N N . SER B 1 456 ? -52.852 -16.543 55.715 1.00 44.14 456 SER B N 1
ATOM 7389 C CA . SER B 1 456 ? -52.355 -17.027 54.433 1.00 41.67 456 SER B CA 1
ATOM 7390 C C . SER B 1 456 ? -53.133 -16.431 53.269 1.00 47.41 456 SER B C 1
ATOM 7391 O O . SER B 1 456 ? -52.562 -16.211 52.193 1.00 45.39 456 SER B O 1
ATOM 7394 N N . TYR B 1 457 ? -54.428 -16.176 53.456 1.00 47.32 457 TYR B N 1
ATOM 7395 C CA . TYR B 1 457 ? -55.209 -15.535 52.408 1.00 43.26 457 TYR B CA 1
ATOM 7396 C C . TYR B 1 457 ? -54.794 -14.080 52.236 1.00 44.25 457 TYR B C 1
ATOM 7397 O O . TYR B 1 457 ? -54.564 -13.616 51.112 1.00 40.68 457 TYR B O 1
ATOM 7406 N N . LEU B 1 458 ? -54.688 -13.345 53.345 1.00 41.10 458 LEU B N 1
ATOM 7407 C CA . LEU B 1 458 ? -54.348 -11.929 53.261 1.00 43.05 458 LEU B CA 1
ATOM 7408 C C . LEU B 1 458 ? -52.947 -11.725 52.699 1.00 45.53 458 LEU B C 1
ATOM 7409 O O . LEU B 1 458 ? -52.714 -10.795 51.918 1.00 48.24 458 LEU B O 1
ATOM 7414 N N . GLN B 1 459 ? -52.004 -12.594 53.070 1.00 45.14 459 GLN B N 1
ATOM 7415 C CA . GLN B 1 459 ? -50.651 -12.474 52.541 1.00 43.74 459 GLN B CA 1
ATOM 7416 C C . GLN B 1 459 ? -50.606 -12.844 51.064 1.00 48.97 459 GLN B C 1
ATOM 7417 O O . GLN B 1 459 ? -49.893 -12.206 50.279 1.00 49.47 459 GLN B O 1
ATOM 7423 N N . THR B 1 460 ? -51.370 -13.864 50.664 1.00 44.14 460 THR B N 1
ATOM 7424 C CA . THR B 1 460 ? -51.408 -14.251 49.257 1.00 44.02 460 THR B CA 1
ATOM 7425 C C . THR B 1 460 ? -52.016 -13.149 48.399 1.00 50.37 460 THR B C 1
ATOM 7426 O O . THR B 1 460 ? -51.511 -12.852 47.309 1.00 50.32 460 THR B O 1
ATOM 7430 N N . ARG B 1 461 ? -53.099 -12.528 48.875 1.00 51.74 461 ARG B N 1
ATOM 7431 C CA . ARG B 1 461 ? -53.697 -11.426 48.129 1.00 52.55 461 ARG B CA 1
ATOM 7432 C C . ARG B 1 461 ? -52.751 -10.234 48.051 1.00 51.15 461 ARG B C 1
ATOM 7433 O O . ARG B 1 461 ? -52.707 -9.531 47.034 1.00 48.78 461 ARG B O 1
ATOM 7441 N N . TRP B 1 462 ? -51.976 -10.001 49.112 1.00 45.14 462 TRP B N 1
ATOM 7442 C CA . TRP B 1 462 ? -51.075 -8.856 49.135 1.00 48.38 462 TRP B CA 1
ATOM 7443 C C . TRP B 1 462 ? -49.905 -9.047 48.177 1.00 52.45 462 TRP B C 1
ATOM 7444 O O . TRP B 1 462 ? -49.512 -8.107 47.476 1.00 51.32 462 TRP B O 1
ATOM 7455 N N . LEU B 1 463 ? -49.333 -10.255 48.133 1.00 53.18 463 LEU B N 1
ATOM 7456 C CA . LEU B 1 463 ? -48.220 -10.503 47.223 1.00 50.29 463 LEU B CA 1
ATOM 7457 C C . LEU B 1 463 ? -48.669 -10.439 45.770 1.00 52.12 463 LEU B C 1
ATOM 7458 O O . LEU B 1 463 ? -47.944 -9.916 44.916 1.00 57.27 463 LEU B O 1
ATOM 7463 N N . ASN B 1 464 ? -49.861 -10.965 45.469 1.00 51.55 464 ASN B N 1
ATOM 7464 C CA . ASN B 1 464 ? -50.372 -10.883 44.105 1.00 51.78 464 ASN B CA 1
ATOM 7465 C C . ASN B 1 464 ? -50.680 -9.446 43.711 1.00 53.25 464 ASN B C 1
ATOM 7466 O O . ASN B 1 464 ? -50.543 -9.083 42.536 1.00 55.58 464 ASN B O 1
ATOM 7471 N N . LEU B 1 465 ? -51.109 -8.620 44.667 1.00 48.88 465 LEU B N 1
ATOM 7472 C CA . LEU B 1 465 ? -51.390 -7.223 44.358 1.00 52.06 465 LEU B CA 1
ATOM 7473 C C . LEU B 1 465 ? -50.110 -6.462 44.031 1.00 55.57 465 LEU B C 1
ATOM 7474 O O . LEU B 1 465 ? -50.133 -5.533 43.216 1.00 53.77 465 LEU B O 1
ATOM 7479 N N . LEU B 1 466 ? -48.979 -6.876 44.607 1.00 58.16 466 LEU B N 1
ATOM 7480 C CA . LEU B 1 466 ? -47.713 -6.205 44.338 1.00 59.02 466 LEU B CA 1
ATOM 7481 C C . LEU B 1 466 ? -47.040 -6.717 43.071 1.00 55.47 466 LEU B C 1
ATOM 7482 O O . LEU B 1 466 ? -46.266 -5.982 42.450 1.00 60.37 466 LEU B O 1
ATOM 7487 N N . ALA B 1 467 ? -47.309 -7.963 42.680 1.00 58.80 467 ALA B N 1
ATOM 7488 C CA . ALA B 1 467 ? -46.693 -8.546 41.495 1.00 58.01 467 ALA B CA 1
ATOM 7489 C C . ALA B 1 467 ? -47.414 -8.183 40.204 1.00 63.92 467 ALA B C 1
ATOM 7490 O O . ALA B 1 467 ? -46.896 -8.483 39.123 1.00 77.10 467 ALA B O 1
ATOM 7492 N N . ALA B 1 468 ? -48.584 -7.556 40.287 1.00 62.97 468 ALA B N 1
ATOM 7493 C CA . ALA B 1 468 ? -49.382 -7.247 39.104 1.00 71.96 468 ALA B CA 1
ATOM 7494 C C . ALA B 1 468 ? -48.690 -6.217 38.217 1.00 77.81 468 ALA B C 1
ATOM 7495 O O . ALA B 1 468 ? -48.534 -5.057 38.601 1.00 79.37 468 ALA B O 1
#

Sequence (936 aa):
SIIIPGPNIVPGVNVNRKSKLGRSPAFGAFPVKKQPAVLTQKDDRLEDGIRLDDQLFLKHNKGDMDESWPGLEAAADLYFSKFPTMIHTLTMAAAINGTPNLEGIDMNQAAGYPWNTMGRSRRSLFVQQNGIWLPLPELEAEINKTLEDPYYFYSTFLKDELRPTSKVTLGLTRVVEAAPIHAIIAGRMLLGGLIEYMQANPGKHGSAVGCNPDLHWTKFFFKFCHYPQVFDLDYKCFDATLPSCAFRIVEKHLERLIGDERVTRYIETIRHSRHVFGNETYEMIGGNPSGCVGTSIINTIINNICVLSALIQHPDFSPESFRILAYGDDVIYGCDPPIHPSFIKEFYDRYTPLVVTPANKTDTFPENSTIYDVTFLKRWFVPDDIRPFYIHPVMDPDTYEQSVMWLRDGDFQDLVTSLCYLAFHSGPKTYDRWCTRVRDQVMKTTGFPPTFLPYSYLQTRWLNLLAASIIIPGPNIVPGVNVNRKSKLGRSPAFGAFPVKKQPAVLTQKDDRLEDGIRLDDQLFLKHNKGDMDESWPGLEAAADLYFSKFPTMIHTLTMAAAINGTPNLEGIDMNQAAGYPWNTMGRSRRSLFVQQNGIWLPLPELEAEINKTLEDPYYFYSTFLKDELRPTSKVTLGLTRVVEAAPIHAIIAGRMLLGGLIEYMQANPGKHGSAVGCNPDLHWTKFFFKFCHYPQVFDLDYKCFDATLPSCAFRIVEKHLERLIGDERVTRYIETIRHSRHVFGNETYEMIGGNPSGCVGTSIINTIINNICVLSALIQHPDFSPESFRILAYGDDVIYGCDPPIHPSFIKEFYDRYTPLVVTPANKTDTFPENSTIYDVTFLKRWFVPDDIRPFYIHPVMDPDTYEQSVMWLRDGDFQDLVTSLCYLAFHSGPKTYDRWCTRVRDQVMKTTGFPPTFLPYSYLQTRWLNLLAA

InterPro domains:
  IPR000199 Peptidase C3A/C3B, picornaviral [PF00548] (1838-1994)
  IPR000605 Helicase, superfamily 3, single-stranded DNA/RNA virus [PF00910] (1496-1599)
  IPR001205 RNA-directed RNA polymerase, C-terminal domain [PF00680] (2052-2456)
  IPR001676 Picornavirus capsid [PF00073] (436-529)
  IPR001676 Picornavirus capsid [PF00073] (651-730)
  IPR004004 Helicase/polymerase/peptidase polyprotein, Calicivirus-type [PR00918] (1490-1510)
  IPR004004 Helicase/polymerase/peptidase polyprotein, Calicivirus-type [PR00918] (2251-2266)
  IPR004004 Helicase/polymerase/peptidase polyprotein, Calicivirus-type [PR00918] (2346-2357)
  IPR007094 RNA-directed RNA polymerase, catalytic domain [PS50507] (2248-2363)
  IPR009003 Peptidase S1, PA clan [SSF50494] (1836-2012)
  IPR014759 Helicase, superfamily 3, single-stranded RNA virus [PS51218] (1474-1638)
  IPR027417 P-loop containing nucleoside triphosphate hydrolase [G3DSA:3.40.50.300] (1459-1572)
  IPR027417 P-loop containing nucleoside triphosphate hydrolase [SSF52540] (1479-1631)
  IPR029053 Viral coat protein subunit [G3DSA:2.60.120.20] (317-562)
  IPR029053 Viral coat protein subunit [G3DSA:2.60.120.20] (563-780)
  IPR029053 Viral coat protein subunit [G3DSA:2.60.120.20] (781-1032)
  IPR033703 Picornavirus/Calicivirus coat protein [cd00205] (397-557)
  IPR033703 Picornavirus/Calicivirus coat protein [cd00205] (611-775)
  IPR033703 Picornavirus/Calicivirus coat protein [cd00205] (826-1014)
  IPR043128 Reverse transcriptase/Diguanylate cyclase domain [G3DSA:3.30.70.270] (2223-2280)